Protein AF-A0A7S4PIW6-F1 (afdb_monomer_lite)

pLDDT: mean 71.67, std 16.83, range [29.61, 94.25]

Radius of gyration: 55.8 Å; chains: 1; bounding box: 120×77×206 Å

Sequence (1206 aa):
FDEILYNKYAIDVFNSGIAGSSCNSKIAQRIRSRETAVTLLDQIACLFDPVLQATQWLFEACCNPFLELQSCCLPYTSNTSLEQYTDDYDAEGCGVPECAETYMDELGYAFNNLDDRVLGCSSGIQEFPLALKSLEKIELNEFVVPCMEQAGFGDRFNGPTCTEDSDCNQWTGRCNLETSTCELDNLEEMESTFLNCFVDTMSTSLEDYIREQTGIRDNVARGSQEFLNEIQQAASITDCINPSNPIDLSKRERYEWDVQRLLCKADFLGVSADDTDTMNELCPPGLCLGDFCLQNNSDCRARCDLAYIYTPMEEETCAEEACISDQGCDDSFHCMYCPPNEDECTEVTAITDQTTCENSVACVLPSGEVVFDLTESECRNVGYCSGDCVGPSCVSFDGIEGVCAFDTDSTTCDNFGTNNGETVEFDMTTCLVTSVTSEADCNAYQGTEPTIAWYTCSDFAANCATENITLGMETQRYMNCYQSMWKECETQTECETEGGYCTDRPYAITIHSYDYPIIPQIGGCFTGGEYFGTLIAHCNPKETYFRAGCHNTRVFTPEACTFFTGNLIPQQWVTPATTQAECQAVARGRYGCLLPAPLDALLWILNEPECECWSGTNHYAWDWIPGTWDSGVPRSLEWRRAEAETLYELQDDRLSFIIISDWVKGNVLAKFLDILRSETLCTSNAITYPMFTLVCDCQSDEKGADCYSFANDKEILMGFSYACADEESTIKHPSGNVAFDVNSVKKGCTDVNISVIYKNWYRAPFIPPPISFEWEEPEEIGPVVNRHKSTVGVLVGDGTKLSFEDSGHLRKFELCLLFSPPDDRAFKYRYKDFGYIPNIDSEFIYPLGLGNIYIERRASSTFFCARVDYREIPSDVDTEIYLFPILRLEDYEDVDDEYVSRQTRALMYTLGVCYCILIPSLFLNLYQYFAYSKRGGAPLSLWMAVFFIILCIFRAVFMFAYPNAVFEGDSLSEFVVFEIPTFLLISVVIICIYYWKKVVIKKNHFIPEKSNRFIIYVGLGFVWSLWLIVTLVYSEVILEEGGKSDCGGRVATDYTEVEDNTRTLAIVYHSVIIAITLILSFIFLYYTYTILSATKSKKMTGAKEYVVVIGGIICSAFILRSILFLVVLAIELASSIYLFITLFLTEVMMIATTQVQFLKRRITETASRLSRSSFRKTGAASSSGSRMSSSGSPNSSGSVGPQYDM

Organism: NCBI:txid180227

Secondary structure (DSSP, 8-state):
-HHHHHHHHHHHHHHHSHHHHHHHHHHHHHS--EEEEEEEE-----SS-TTTSHHHHHH-TTT-HHHHTTS------EEEEEEEEPS---GGGSSSHHHHHHHHHHHHHHHHHTT-TTTSS--S---HHHHHHHHHHHHHHHHTHHHHHHTT--TTSS--B-SSGGGGGGGT-EEETTTTEEE-S-HHHHHHHHHHHHHHHS-HHHHHHHHHHHT--TTSPTT-HHHHHHHHHHTEEEEEEB-SSSPB-TTS-EEEE-SS----TTGGGT--TT-HHHHHHHSPPP-EETTEES--HHHHHH-PPP-EEEE---TTSTT-EEESSTT---S-EEEEE--TT-S-PEE-TT--SHHHHHH-EEEE-TTS-EESS--HHHHTT-EEESSPEEEEEEEETT--SEEEEEE--HHHHHHHHHHHT--EEEETTEEEETT--SHHHHHHTBTTBTT-EEEEGGGGTTTTT-S---S-HHHHHHTTEEEEEEE--SSHHHHHHHBEEETTTTTSEE---SSS----EE-EEEE--EE-SSSSEE--TTEEEETTEEEETT--SHHHHHH-TTSSS-EEEEPPPSSHHHHT-SSTTTEEEEPPTT---EETTS-HHHHHHTT-EEEESS-EEE--EEE-EEEE-EEEE--EEE--EEEEEEE-HHHHHHHHHHHHHHHHHHHHHHHHHHHHHHHHHHHHHHHHHHHSSS-STHHHHGGG---EEEEEEEEETT--EEEEETTEEEEE-TTSBSSSEEEEEEEEE-GGG--PPP-PPPTT------S---SEE-TT--EEEEE-S-EEEEEES-GGGB-EEEEEEE-PPPPGGGGG--EEEEEEESSTT-S-BEE---S-EEEEEETTEEEEEEEEEGGGS-TT-SSEEEEEEEEE-TTGGG----SS-HHHHHHHHHHHHHHHHHHHHHHHHHHHHHHH--SSS--HHHHHHHHHHHHHHHHHHHHHHGGGTTTTT-HHHHHHHHHHHHHHHHHHHHHHHHHHHHHHHTT-TTS-HHHHHHHHHHHHHHHHHHHHHHHHHIIIIIITGGG--TTTTSS---HHHHHHHHHHHHHHHHHHHHHHHHHHHHHHHHHHHHHHHHHTTS---HHHHHHHHHHHHHHHHHHHHHHHHHHHHHHT---HHHHHHHHIIIIIHHHHHHHHHHHHHHHHHHHHHHHHHHTTS-----------------------------

Structure (mmCIF, N/CA/C/O backbone):
data_AF-A0A7S4PIW6-F1
#
_entry.id   AF-A0A7S4PIW6-F1
#
loop_
_atom_site.group_PDB
_atom_site.id
_atom_site.type_symbol
_atom_site.label_atom_id
_atom_site.label_alt_id
_atom_site.label_comp_id
_atom_site.label_asym_id
_atom_site.label_entity_id
_atom_site.label_seq_id
_atom_site.pdbx_PDB_ins_code
_atom_site.Cartn_x
_atom_site.Cartn_y
_atom_site.Cartn_z
_atom_site.occupancy
_atom_site.B_iso_or_equiv
_atom_site.auth_seq_id
_atom_site.auth_comp_id
_atom_site.auth_asym_id
_atom_site.auth_atom_id
_atom_site.pdbx_PDB_model_num
ATOM 1 N N . PHE A 1 1 ? -1.935 -15.527 -14.633 1.00 36.09 1 PHE A N 1
ATOM 2 C CA . PHE A 1 1 ? -2.435 -14.223 -15.108 1.00 36.09 1 PHE A CA 1
ATOM 3 C C . PHE A 1 1 ? -3.923 -14.302 -15.449 1.00 36.09 1 PHE A C 1
ATOM 5 O O . PHE A 1 1 ? -4.710 -13.721 -14.711 1.00 36.09 1 PHE A O 1
ATOM 12 N N . ASP A 1 2 ? -4.325 -15.112 -16.437 1.00 34.25 2 ASP A N 1
ATOM 13 C CA . ASP A 1 2 ? -5.736 -15.283 -16.839 1.00 34.25 2 ASP A CA 1
ATOM 14 C C . ASP A 1 2 ? -6.669 -15.690 -15.700 1.00 34.25 2 ASP A C 1
ATOM 16 O O . ASP A 1 2 ? -7.782 -15.199 -15.616 1.00 34.25 2 ASP A O 1
ATOM 20 N N . GLU A 1 3 ? -6.212 -16.532 -14.773 1.00 34.00 3 GLU A N 1
ATOM 21 C CA . GLU A 1 3 ? -7.010 -16.971 -13.622 1.00 34.00 3 GLU A CA 1
ATOM 22 C C . GLU A 1 3 ? -7.263 -15.844 -12.599 1.00 34.00 3 GLU A C 1
ATOM 24 O O . GLU A 1 3 ? -8.315 -15.792 -11.971 1.00 34.00 3 GLU A O 1
ATOM 29 N N . ILE A 1 4 ? -6.335 -14.890 -12.465 1.00 40.53 4 ILE A N 1
ATOM 30 C CA . ILE A 1 4 ? -6.461 -13.737 -11.555 1.00 40.53 4 ILE A CA 1
ATOM 31 C C . ILE A 1 4 ? -7.318 -12.652 -12.201 1.00 40.53 4 ILE A C 1
ATOM 33 O O . ILE A 1 4 ? -8.187 -12.090 -11.541 1.00 40.53 4 ILE A O 1
ATOM 37 N N . LEU A 1 5 ? -7.128 -12.409 -13.501 1.00 38.69 5 LEU A N 1
ATOM 38 C CA . LEU A 1 5 ? -8.007 -11.546 -14.287 1.00 38.69 5 LEU A CA 1
ATOM 39 C C . LEU A 1 5 ? -9.426 -12.114 -14.326 1.00 38.69 5 LEU A C 1
ATOM 41 O O . LEU A 1 5 ? -10.378 -11.367 -14.150 1.00 38.69 5 LEU A O 1
ATOM 45 N N . TYR A 1 6 ? -9.561 -13.434 -14.465 1.00 37.75 6 TYR A N 1
ATOM 46 C CA . TYR A 1 6 ? -10.822 -14.154 -14.348 1.00 37.75 6 TYR A CA 1
ATOM 47 C C . TYR A 1 6 ? -11.403 -14.044 -12.945 1.00 37.75 6 TYR A C 1
ATOM 49 O O . TYR A 1 6 ? -12.607 -13.913 -12.848 1.00 37.75 6 TYR A O 1
ATOM 57 N N . ASN A 1 7 ? -10.609 -14.042 -11.871 1.00 40.53 7 ASN A N 1
ATOM 58 C CA . ASN A 1 7 ? -11.119 -13.860 -10.508 1.00 40.53 7 ASN A CA 1
ATOM 59 C C . ASN A 1 7 ? -11.542 -12.411 -10.222 1.00 40.53 7 ASN A C 1
ATOM 61 O O . ASN A 1 7 ? -12.613 -12.220 -9.659 1.00 40.53 7 ASN A O 1
ATOM 65 N N . LYS A 1 8 ? -10.777 -11.397 -10.655 1.00 41.00 8 LYS A N 1
ATOM 66 C CA . LYS A 1 8 ? -11.190 -9.981 -10.596 1.00 41.00 8 LYS A CA 1
ATOM 67 C C . LYS A 1 8 ? -12.451 -9.763 -11.430 1.00 41.00 8 LYS A C 1
ATOM 69 O O . LYS A 1 8 ? -13.457 -9.305 -10.907 1.00 41.00 8 LYS A O 1
ATOM 74 N N . TYR A 1 9 ? -12.443 -10.222 -12.680 1.00 37.69 9 TYR A N 1
ATOM 75 C CA . TYR A 1 9 ? -13.608 -10.212 -13.559 1.00 37.69 9 TYR A CA 1
ATOM 76 C C . TYR A 1 9 ? -14.768 -11.020 -12.979 1.00 37.69 9 TYR A C 1
ATOM 78 O O . TYR A 1 9 ? -15.897 -10.577 -13.068 1.00 37.69 9 TYR A O 1
ATOM 86 N N . ALA A 1 10 ? -14.539 -12.170 -12.347 1.00 38.19 10 ALA A N 1
ATOM 87 C CA . ALA A 1 10 ? -15.583 -12.976 -11.723 1.00 38.19 10 ALA A CA 1
ATOM 88 C C . ALA A 1 10 ? -16.140 -12.297 -10.477 1.00 38.19 10 ALA A C 1
ATOM 90 O O . ALA A 1 10 ? -17.328 -12.440 -10.246 1.00 38.19 10 ALA A O 1
ATOM 91 N N . ILE A 1 11 ? -15.345 -11.548 -9.710 1.00 44.50 11 ILE A N 1
ATOM 92 C CA . ILE A 1 11 ? -15.802 -10.729 -8.579 1.00 44.50 11 ILE A CA 1
ATOM 93 C C . ILE A 1 11 ? -16.598 -9.525 -9.094 1.00 44.50 11 ILE A C 1
ATOM 95 O O . ILE A 1 11 ? -17.710 -9.297 -8.628 1.00 44.50 11 ILE A O 1
ATOM 99 N N . ASP A 1 12 ? -16.118 -8.835 -10.128 1.00 39.38 12 ASP A N 1
ATOM 100 C CA . ASP A 1 12 ? -16.835 -7.747 -10.804 1.00 39.38 12 ASP A CA 1
ATOM 101 C C . ASP A 1 12 ? -18.139 -8.253 -11.458 1.00 39.38 12 ASP A C 1
ATOM 103 O O . ASP A 1 12 ? -19.188 -7.607 -11.387 1.00 39.38 12 ASP A O 1
ATOM 107 N N . VAL A 1 13 ? -18.122 -9.460 -12.032 1.00 35.34 13 VAL A N 1
ATOM 108 C CA . VAL A 1 13 ? -19.274 -10.183 -12.602 1.00 35.34 13 VAL A CA 1
ATOM 109 C C . VAL A 1 13 ? -20.182 -10.756 -11.520 1.00 35.34 13 VAL A C 1
ATOM 111 O O . VAL A 1 13 ? -21.386 -10.840 -11.726 1.00 35.34 13 VAL A O 1
ATOM 114 N N . PHE A 1 14 ? -19.672 -11.123 -10.350 1.00 41.06 14 PHE A N 1
ATOM 115 C CA . PHE A 1 14 ? -20.482 -11.562 -9.214 1.00 41.06 14 PHE A CA 1
ATOM 116 C C . PHE A 1 14 ? -21.202 -10.362 -8.584 1.00 41.06 14 PHE A C 1
ATOM 118 O O . PHE A 1 14 ? -22.406 -10.433 -8.328 1.00 41.06 14 PHE A O 1
ATOM 125 N N . ASN A 1 15 ? -20.506 -9.227 -8.469 1.00 43.09 15 ASN A N 1
ATOM 126 C CA . ASN A 1 15 ? -21.046 -7.931 -8.060 1.00 43.09 15 ASN A CA 1
ATOM 127 C C . ASN A 1 15 ? -22.087 -7.388 -9.060 1.00 43.09 15 ASN A C 1
ATOM 129 O O . ASN A 1 15 ? -23.079 -6.777 -8.650 1.00 43.09 15 ASN A O 1
ATOM 133 N N . SER A 1 16 ? -21.916 -7.655 -10.362 1.00 34.50 16 SER A N 1
ATOM 134 C CA . SER A 1 16 ? -22.836 -7.224 -11.433 1.00 34.50 16 SER A CA 1
ATOM 135 C C . SER A 1 16 ? -23.854 -8.286 -11.895 1.00 34.50 16 SER A C 1
ATOM 137 O O . SER A 1 16 ? -24.815 -7.964 -12.599 1.00 34.50 16 SER A O 1
ATOM 139 N N . GLY A 1 17 ? -23.715 -9.544 -11.473 1.00 32.72 17 GLY A N 1
ATOM 140 C CA . GLY A 1 17 ? -24.528 -10.684 -11.908 1.00 32.72 17 GLY A CA 1
ATOM 141 C C . GLY A 1 17 ? -25.978 -10.620 -11.422 1.00 32.72 17 GLY A C 1
ATOM 142 O O . GLY A 1 17 ? -26.303 -9.933 -10.464 1.00 32.72 17 GLY A O 1
ATOM 143 N N . ILE A 1 18 ? -26.901 -11.343 -12.065 1.00 33.56 18 ILE A N 1
ATOM 144 C CA . ILE A 1 18 ? -28.368 -11.213 -11.874 1.00 33.56 18 ILE A CA 1
ATOM 145 C C . ILE A 1 18 ? -28.831 -11.440 -10.413 1.00 33.56 18 ILE A C 1
ATOM 147 O O . ILE A 1 18 ? -29.799 -10.823 -9.967 1.00 33.56 18 ILE A O 1
ATOM 151 N N . ALA A 1 19 ? -28.133 -12.280 -9.639 1.00 34.72 19 ALA A N 1
ATOM 152 C CA . ALA A 1 19 ? -28.424 -12.486 -8.216 1.00 34.72 19 ALA A CA 1
ATOM 153 C C . ALA A 1 19 ? -27.961 -11.293 -7.355 1.00 34.72 19 ALA A C 1
ATOM 155 O O . ALA A 1 19 ? -28.771 -10.752 -6.596 1.00 34.72 19 ALA A O 1
ATOM 156 N N . GLY A 1 20 ? -26.718 -10.832 -7.562 1.00 38.56 20 GLY A N 1
ATOM 157 C CA . GLY A 1 20 ? -26.137 -9.633 -6.954 1.00 38.56 20 GLY A CA 1
ATOM 158 C C . GLY A 1 20 ? -26.902 -8.373 -7.343 1.00 38.56 20 GLY A C 1
ATOM 159 O O . GLY A 1 20 ? -27.412 -7.692 -6.478 1.00 38.56 20 GLY A O 1
ATOM 160 N N . SER A 1 21 ? -27.149 -8.118 -8.625 1.00 38.25 21 SER A N 1
ATOM 161 C CA . SER A 1 21 ? -27.942 -6.978 -9.106 1.00 38.25 21 SER A CA 1
ATOM 162 C C . SER A 1 21 ? -29.404 -6.990 -8.648 1.00 38.25 21 SER A C 1
ATOM 164 O O . SER A 1 21 ? -29.960 -5.917 -8.458 1.00 38.25 21 SER A O 1
ATOM 166 N N . SER A 1 22 ? -30.058 -8.133 -8.397 1.00 38.31 22 SER A N 1
ATOM 167 C CA . SER A 1 22 ? -31.415 -8.133 -7.808 1.00 38.31 22 SER A CA 1
ATOM 168 C C . SER A 1 22 ? -31.414 -7.785 -6.313 1.00 38.31 22 SER A C 1
ATOM 170 O O . SER A 1 22 ? -32.366 -7.180 -5.818 1.00 38.31 22 SER A O 1
ATOM 172 N N . CYS A 1 23 ? -30.338 -8.139 -5.606 1.00 39.09 23 CYS A N 1
ATOM 173 C CA . CYS A 1 23 ? -30.158 -7.872 -4.186 1.00 39.09 23 CYS A CA 1
ATOM 174 C C . CYS A 1 23 ? -29.606 -6.457 -3.962 1.00 39.09 23 CYS A C 1
ATOM 176 O O . CYS A 1 23 ? -30.240 -5.658 -3.283 1.00 39.09 23 CYS A O 1
ATOM 178 N N . ASN A 1 24 ? -28.531 -6.107 -4.668 1.00 43.31 24 ASN A N 1
ATOM 179 C CA . ASN A 1 24 ? -27.944 -4.778 -4.803 1.00 43.31 24 ASN A CA 1
ATOM 180 C C . ASN A 1 24 ? -28.948 -3.775 -5.353 1.00 43.31 24 ASN A C 1
ATOM 182 O O . ASN A 1 24 ? -28.978 -2.670 -4.855 1.00 43.31 24 ASN A O 1
ATOM 186 N N . SER A 1 25 ? -29.828 -4.107 -6.308 1.00 42.84 25 SER A N 1
ATOM 187 C CA . SER A 1 25 ? -30.862 -3.146 -6.738 1.00 42.84 25 SER A CA 1
ATOM 188 C C . SER A 1 25 ? -31.957 -2.933 -5.698 1.00 42.84 25 SER A C 1
ATOM 190 O O . SER A 1 25 ? -32.522 -1.845 -5.681 1.00 42.84 25 SER A O 1
ATOM 192 N N . LYS A 1 26 ? -32.249 -3.916 -4.832 1.00 45.69 26 LYS A N 1
ATOM 193 C CA . LYS A 1 26 ? -33.205 -3.783 -3.718 1.00 45.69 26 LYS A CA 1
ATOM 194 C C . LYS A 1 26 ? -32.597 -3.058 -2.518 1.00 45.69 26 LYS A C 1
ATOM 196 O O . LYS A 1 26 ? -33.259 -2.200 -1.946 1.00 45.69 26 LYS A O 1
ATOM 201 N N . ILE A 1 27 ? -31.343 -3.350 -2.183 1.00 45.84 27 ILE A N 1
ATOM 202 C CA . ILE A 1 27 ? -30.554 -2.644 -1.168 1.00 45.84 27 ILE A CA 1
ATOM 203 C C . ILE A 1 27 ? -30.276 -1.213 -1.655 1.00 45.84 27 ILE A C 1
ATOM 205 O O . ILE A 1 27 ? -30.681 -0.272 -0.996 1.00 45.84 27 ILE A O 1
ATOM 209 N N . ALA A 1 28 ? -29.802 -1.011 -2.887 1.00 45.94 28 ALA A N 1
ATOM 210 C CA . ALA A 1 28 ? -29.678 0.308 -3.522 1.00 45.94 28 ALA A CA 1
ATOM 211 C C . ALA A 1 28 ? -31.023 0.988 -3.851 1.00 45.94 28 ALA A C 1
ATOM 213 O O . ALA A 1 28 ? -31.032 2.137 -4.291 1.00 45.94 28 ALA A O 1
ATOM 214 N N . GLN A 1 29 ? -32.167 0.302 -3.723 1.00 48.78 29 GLN A N 1
ATOM 215 C CA . GLN A 1 29 ? -33.500 0.928 -3.691 1.00 48.78 29 GLN A CA 1
ATOM 216 C C . GLN A 1 29 ? -33.883 1.384 -2.279 1.00 48.78 29 GLN A C 1
ATOM 218 O O . GLN A 1 29 ? -34.622 2.357 -2.179 1.00 48.78 29 GLN A O 1
ATOM 223 N N . ARG A 1 30 ? -33.389 0.717 -1.227 1.00 47.69 30 ARG A N 1
ATOM 224 C CA . ARG A 1 30 ? -33.568 1.102 0.184 1.00 47.69 30 ARG A CA 1
ATOM 225 C C . ARG A 1 30 ? -32.557 2.148 0.675 1.00 47.69 30 ARG A C 1
ATOM 227 O O . ARG A 1 30 ? -32.921 2.940 1.523 1.00 47.69 30 ARG A O 1
ATOM 234 N N . ILE A 1 31 ? -31.362 2.215 0.080 1.00 49.59 31 ILE A N 1
ATOM 235 C CA . ILE A 1 31 ? -30.315 3.247 0.284 1.00 49.59 31 ILE A CA 1
ATOM 236 C C . ILE A 1 31 ? -30.663 4.571 -0.456 1.00 49.59 31 ILE A C 1
ATOM 238 O O . ILE A 1 31 ? -29.885 5.515 -0.543 1.00 49.59 31 ILE A O 1
ATOM 242 N N . ARG A 1 32 ? -31.820 4.651 -1.121 1.00 42.31 32 ARG A N 1
ATOM 243 C CA . ARG A 1 32 ? -32.017 5.577 -2.243 1.00 42.31 32 ARG A CA 1
ATOM 244 C C . ARG A 1 32 ? -32.569 6.952 -1.837 1.00 42.31 32 ARG A C 1
ATOM 246 O O . ARG A 1 32 ? -33.616 7.355 -2.341 1.00 42.31 32 ARG A O 1
ATOM 253 N N . SER A 1 33 ? -31.790 7.732 -1.095 1.00 44.56 33 SER A N 1
ATOM 254 C CA . SER A 1 33 ? -31.639 9.161 -1.397 1.00 44.56 33 SER A CA 1
ATOM 255 C C . SER A 1 33 ? -30.204 9.395 -1.860 1.00 44.56 33 SER A C 1
ATOM 257 O O . SER A 1 33 ? -29.237 9.143 -1.158 1.00 44.56 33 SER A O 1
ATOM 259 N N . ARG A 1 34 ? -30.048 9.780 -3.125 1.00 47.16 34 ARG A N 1
ATOM 260 C CA . ARG A 1 34 ? -28.760 10.225 -3.658 1.00 47.16 34 ARG A CA 1
ATOM 261 C C . ARG A 1 34 ? -28.772 11.738 -3.585 1.00 47.16 34 ARG A C 1
ATOM 263 O O . ARG A 1 34 ? -29.561 12.354 -4.303 1.00 47.16 34 ARG A O 1
ATOM 270 N N . GLU A 1 35 ? -27.929 12.329 -2.752 1.00 43.41 35 GLU A N 1
ATOM 271 C CA . GLU A 1 35 ? -27.591 13.739 -2.902 1.00 43.41 35 GLU A CA 1
ATOM 272 C C . GLU A 1 35 ? -26.237 13.828 -3.599 1.00 43.41 35 GLU A C 1
ATOM 274 O O . GLU A 1 35 ? -25.223 13.320 -3.134 1.00 43.41 35 GLU A O 1
ATOM 279 N N . THR A 1 36 ? -26.212 14.471 -4.761 1.00 40.59 36 THR A N 1
ATOM 280 C CA . THR A 1 36 ? -24.957 14.888 -5.385 1.00 40.59 36 THR A CA 1
ATOM 281 C C . THR A 1 36 ? -24.348 15.991 -4.526 1.00 40.59 36 THR A C 1
ATOM 283 O O . THR A 1 36 ? -24.730 17.159 -4.658 1.00 40.59 36 THR A O 1
ATOM 286 N N . ALA A 1 37 ? -23.424 15.632 -3.637 1.00 39.78 37 ALA A N 1
ATOM 287 C CA . ALA A 1 37 ? -22.591 16.596 -2.944 1.00 39.78 37 ALA A CA 1
ATOM 288 C C . ALA A 1 37 ? -21.523 17.093 -3.926 1.00 39.78 37 ALA A C 1
ATOM 290 O O . ALA A 1 37 ? -20.696 16.340 -4.438 1.00 39.78 37 ALA A O 1
ATOM 291 N N . VAL A 1 38 ? -21.567 18.385 -4.241 1.00 38.66 38 VAL A N 1
ATOM 292 C CA . VAL A 1 38 ? -20.529 19.028 -5.050 1.00 38.66 38 VAL A CA 1
ATOM 293 C C . VAL A 1 38 ? -19.404 19.433 -4.108 1.00 38.66 38 VAL A C 1
ATOM 295 O O . VAL A 1 38 ? -19.457 20.499 -3.494 1.00 38.66 38 VAL A O 1
ATOM 298 N N . THR A 1 39 ? -18.406 18.571 -3.951 1.00 39.59 39 THR A N 1
ATOM 299 C CA . THR A 1 39 ? -17.205 18.881 -3.174 1.00 39.59 39 THR A CA 1
ATOM 300 C C . THR A 1 39 ? -16.221 19.631 -4.069 1.00 39.59 39 THR A C 1
ATOM 302 O O . THR A 1 39 ? -15.850 19.149 -5.136 1.00 39.59 39 THR A O 1
ATOM 305 N N . LEU A 1 40 ? -15.788 20.824 -3.646 1.00 36.31 40 LEU A N 1
ATOM 306 C CA . LEU A 1 40 ? -14.641 21.494 -4.262 1.00 36.31 40 LEU A CA 1
ATOM 307 C C . LEU A 1 40 ? -13.378 20.769 -3.801 1.00 36.31 40 LEU A C 1
ATOM 309 O O . LEU A 1 40 ? -12.915 20.972 -2.680 1.00 36.31 40 LEU A O 1
ATOM 313 N N . LEU A 1 41 ? -12.852 19.902 -4.652 1.00 38.41 41 LEU A N 1
ATOM 314 C CA . LEU A 1 41 ? -11.513 19.366 -4.501 1.00 38.41 41 LEU A CA 1
ATOM 315 C C . LEU A 1 41 ? -10.589 20.184 -5.403 1.00 38.41 41 LEU A C 1
ATOM 317 O O . LEU A 1 41 ? -10.850 20.325 -6.596 1.00 38.41 41 LEU A O 1
ATOM 321 N N . ASP A 1 42 ? -9.491 20.696 -4.841 1.00 37.00 42 ASP A N 1
ATOM 322 C CA . ASP A 1 42 ? -8.334 21.142 -5.624 1.00 37.00 42 ASP A CA 1
ATOM 323 C C . ASP A 1 42 ? -7.657 19.885 -6.195 1.00 37.00 42 ASP A C 1
ATOM 325 O O . ASP A 1 42 ? -6.591 19.459 -5.757 1.00 37.00 42 ASP A O 1
ATOM 329 N N . GLN A 1 43 ? -8.347 19.210 -7.108 1.00 41.09 43 GLN A N 1
ATOM 330 C CA . GLN A 1 43 ? -7.806 18.108 -7.878 1.00 41.09 43 GLN A CA 1
ATOM 331 C C . GLN A 1 43 ? -7.283 18.661 -9.194 1.00 41.09 43 GLN A C 1
ATOM 333 O O . GLN A 1 43 ? -7.924 19.491 -9.833 1.00 41.09 43 GLN A O 1
ATOM 338 N N . ILE A 1 44 ? -6.132 18.152 -9.619 1.00 46.56 44 ILE A N 1
ATOM 339 C CA . ILE A 1 44 ? -5.790 18.095 -11.035 1.00 46.56 44 ILE A CA 1
ATOM 340 C C . ILE A 1 44 ? -6.874 17.222 -11.672 1.00 46.56 44 ILE A C 1
ATOM 342 O O . ILE A 1 44 ? -6.876 16.005 -11.522 1.00 46.56 44 ILE A O 1
ATOM 346 N N . ALA A 1 45 ? -7.892 17.860 -12.235 1.00 46.38 45 ALA A N 1
ATOM 347 C CA . ALA A 1 45 ? -9.042 17.178 -12.792 1.00 46.38 45 ALA A CA 1
ATOM 348 C C . ALA A 1 45 ? -9.314 17.712 -14.186 1.00 46.38 45 ALA A C 1
ATOM 350 O O . ALA A 1 45 ? -9.255 18.916 -14.453 1.00 46.38 45 ALA A O 1
ATOM 351 N N . CYS A 1 46 ? -9.630 16.776 -15.068 1.00 49.66 46 CYS A N 1
ATOM 352 C CA . CYS A 1 46 ? -9.948 17.077 -16.437 1.00 49.66 46 CYS A CA 1
ATOM 353 C C . CYS A 1 46 ? -11.178 17.982 -16.562 1.00 49.66 46 CYS A C 1
ATOM 355 O O . CYS A 1 46 ? -12.250 17.654 -16.058 1.00 49.66 46 CYS A O 1
ATOM 357 N N . LEU A 1 47 ? -11.051 19.084 -17.299 1.00 47.66 47 LEU A N 1
ATOM 358 C CA . LEU A 1 47 ? -12.161 19.998 -17.596 1.00 47.66 47 LEU A CA 1
ATOM 359 C C . LEU A 1 47 ? -13.092 19.501 -18.711 1.00 47.66 47 LEU A C 1
ATOM 361 O O . LEU A 1 47 ? -14.191 20.032 -18.880 1.00 47.66 47 LEU A O 1
ATOM 365 N N . PHE A 1 48 ? -12.639 18.524 -19.490 1.00 52.31 48 PHE A N 1
ATOM 366 C CA . PHE A 1 48 ? -13.314 18.040 -20.685 1.00 52.31 48 PHE A CA 1
ATOM 367 C C . PHE A 1 48 ? -13.929 16.659 -20.428 1.00 52.31 48 PHE A C 1
ATOM 369 O O . PHE A 1 48 ? -13.391 15.844 -19.692 1.00 52.31 48 PHE A O 1
ATOM 376 N N . ASP A 1 49 ? -15.087 16.379 -21.014 1.00 49.44 49 ASP A N 1
ATOM 377 C CA . ASP A 1 49 ? -15.703 15.050 -20.938 1.00 49.44 49 ASP A CA 1
ATOM 378 C C . ASP A 1 49 ? -15.109 14.156 -22.049 1.00 49.44 49 ASP A C 1
ATOM 380 O O . ASP A 1 49 ? -15.124 14.571 -23.215 1.00 49.44 49 ASP A O 1
ATOM 384 N N . PRO A 1 50 ? -14.593 12.949 -21.746 1.00 43.12 50 PRO A N 1
ATOM 385 C CA . PRO A 1 50 ? -13.916 12.101 -22.732 1.00 43.12 50 PRO A CA 1
ATOM 386 C C . PRO A 1 50 ? -14.834 11.627 -23.866 1.00 43.12 50 PRO A C 1
ATOM 388 O O . PRO A 1 50 ? -14.353 11.262 -24.936 1.00 43.12 50 PRO A O 1
ATOM 391 N N . VAL A 1 51 ? -16.154 11.647 -23.666 1.00 41.31 51 VAL A N 1
ATOM 392 C CA . VAL A 1 51 ? -17.156 11.203 -24.642 1.00 41.31 51 VAL A CA 1
ATOM 393 C C . VAL A 1 51 ? -17.692 12.382 -25.453 1.00 41.31 51 VAL A C 1
ATOM 395 O O . VAL A 1 51 ? -17.856 12.283 -26.669 1.00 41.31 51 VAL A O 1
ATOM 398 N N . LEU A 1 52 ? -17.970 13.513 -24.802 1.00 40.31 52 LEU A N 1
ATOM 399 C CA . LEU A 1 52 ? -18.596 14.678 -25.440 1.00 40.31 52 LEU A CA 1
ATOM 400 C C . LEU A 1 52 ? -17.583 15.666 -26.025 1.00 40.31 52 LEU A C 1
ATOM 402 O O . LEU A 1 52 ? -17.913 16.424 -26.938 1.00 40.31 52 LEU A O 1
ATOM 406 N N . GLN A 1 53 ? -16.369 15.679 -25.483 1.00 46.88 53 GLN A N 1
ATOM 407 C CA . GLN A 1 53 ? -15.290 16.615 -25.795 1.00 46.88 53 GLN A CA 1
ATOM 408 C C . GLN A 1 53 ? -13.971 15.856 -25.979 1.00 46.88 53 GLN A C 1
ATOM 410 O O . GLN A 1 53 ? -12.904 16.348 -25.623 1.00 46.88 53 GLN A O 1
ATOM 415 N N . ALA A 1 54 ? -14.056 14.661 -26.576 1.00 43.09 54 ALA A N 1
ATOM 416 C CA . ALA A 1 54 ? -12.948 13.728 -26.783 1.00 43.09 54 ALA A CA 1
ATOM 417 C C . ALA A 1 54 ? -11.691 14.397 -27.355 1.00 43.09 54 ALA A C 1
ATOM 419 O O . ALA A 1 54 ? -10.585 14.085 -26.935 1.00 43.09 54 ALA A O 1
ATOM 420 N N . THR A 1 55 ? -11.851 15.350 -28.280 1.00 44.31 55 THR A N 1
ATOM 421 C CA . THR A 1 55 ? -10.730 16.094 -28.862 1.00 44.31 55 THR A CA 1
ATOM 422 C C . THR A 1 55 ? -10.046 16.983 -27.824 1.00 44.31 55 THR A C 1
ATOM 424 O O . THR A 1 55 ? -8.836 16.908 -27.688 1.00 44.31 55 THR A O 1
ATOM 427 N N . GLN A 1 56 ? -10.789 17.801 -27.068 1.00 51.00 56 GLN A N 1
ATOM 428 C CA . GLN A 1 56 ? -10.186 18.649 -26.032 1.00 51.00 56 GLN A CA 1
ATOM 429 C C . GLN A 1 56 ? -9.636 17.825 -24.860 1.00 51.00 56 GLN A C 1
ATOM 431 O O . GLN A 1 56 ? -8.575 18.149 -24.341 1.00 51.00 56 GLN A O 1
ATOM 436 N N . TRP A 1 57 ? -10.311 16.730 -24.502 1.00 57.97 57 TRP A N 1
ATOM 437 C CA . TRP A 1 57 ? -9.845 15.767 -23.506 1.00 57.97 57 TRP A CA 1
ATOM 438 C C . TRP A 1 57 ? -8.500 15.146 -23.901 1.00 57.97 57 TRP A C 1
ATOM 440 O O . TRP A 1 57 ? -7.585 15.114 -23.087 1.00 57.97 57 TRP A O 1
ATOM 450 N N . LEU A 1 58 ? -8.343 14.724 -25.165 1.00 47.19 58 LEU A N 1
ATOM 451 C CA . LEU A 1 58 ? -7.110 14.098 -25.660 1.00 47.19 58 LEU A CA 1
ATOM 452 C C . LEU A 1 58 ? -5.887 15.023 -25.620 1.00 47.19 58 LEU A C 1
ATOM 454 O O . LEU A 1 58 ? -4.768 14.516 -25.582 1.00 47.19 58 LEU A O 1
ATOM 458 N N . PHE A 1 59 ? -6.092 16.340 -25.699 1.00 49.16 59 PHE A N 1
ATOM 459 C CA . PHE A 1 59 ? -5.024 17.335 -25.849 1.00 49.16 59 PHE A CA 1
ATOM 460 C C . PHE A 1 59 ? -4.718 18.124 -24.569 1.00 49.16 59 PHE A C 1
ATOM 462 O O . PHE A 1 59 ? -3.822 18.964 -24.586 1.00 49.16 59 PHE A O 1
ATOM 469 N N . GLU A 1 60 ? -5.432 17.876 -23.471 1.00 50.38 60 GLU A N 1
ATOM 470 C CA . GLU A 1 60 ? -5.231 18.582 -22.205 1.00 50.38 60 GLU A CA 1
ATOM 471 C C . GLU A 1 60 ? -4.427 17.715 -21.221 1.00 50.38 60 GLU A C 1
ATOM 473 O O . GLU A 1 60 ? -4.811 16.586 -20.910 1.00 50.38 60 GLU A O 1
ATOM 478 N N . ALA A 1 61 ? -3.318 18.253 -20.706 1.00 50.31 61 ALA A N 1
ATOM 479 C CA . ALA A 1 61 ? -2.356 17.536 -19.859 1.00 50.31 61 ALA A CA 1
ATOM 480 C C . ALA A 1 61 ? -2.962 16.987 -18.559 1.00 50.31 61 ALA A C 1
ATOM 482 O O . ALA A 1 61 ? -2.600 15.912 -18.101 1.00 50.31 61 ALA A O 1
ATOM 483 N N . CYS A 1 62 ? -3.922 17.724 -17.997 1.00 52.28 62 CYS A N 1
ATOM 484 C CA . CYS A 1 62 ? -4.669 17.353 -16.794 1.00 52.28 62 CYS A CA 1
ATOM 485 C C . CYS A 1 62 ? -5.796 16.334 -17.060 1.00 52.28 62 CYS A C 1
ATOM 487 O O . CYS A 1 62 ? -6.479 15.905 -16.132 1.00 52.28 62 CYS A O 1
ATOM 489 N N . CYS A 1 63 ? -6.079 16.043 -18.333 1.00 48.41 63 CYS A N 1
ATOM 490 C CA . CYS A 1 63 ? -7.178 15.186 -18.771 1.00 48.41 63 CYS A CA 1
ATOM 491 C C . CYS A 1 63 ? -6.726 13.826 -19.246 1.00 48.41 63 CYS A C 1
ATOM 493 O O . CYS A 1 63 ? -7.385 12.821 -18.988 1.00 48.41 63 CYS A O 1
ATOM 495 N N . ASN A 1 64 ? -5.622 13.837 -19.975 1.00 49.09 64 ASN A N 1
ATOM 496 C CA . ASN A 1 64 ? -5.061 12.683 -20.615 1.00 49.09 64 ASN A CA 1
ATOM 497 C C . ASN A 1 64 ? -3.784 12.298 -19.846 1.00 49.09 64 ASN A C 1
ATOM 499 O O . ASN A 1 64 ? -2.773 12.983 -20.005 1.00 49.09 64 ASN A O 1
ATOM 503 N N . PRO A 1 65 ? -3.797 11.231 -19.027 1.00 42.09 65 PRO A N 1
ATOM 504 C CA . PRO A 1 65 ? -2.655 10.849 -18.187 1.00 42.09 65 PRO A CA 1
ATOM 505 C C . PRO A 1 65 ? -1.381 10.543 -18.998 1.00 42.09 65 PRO A C 1
ATOM 507 O O . PRO A 1 65 ? -0.270 10.678 -18.490 1.00 42.09 65 PRO A O 1
ATOM 510 N N . PHE A 1 66 ? -1.519 10.244 -20.297 1.00 40.84 66 PHE A N 1
ATOM 511 C CA . PHE A 1 66 ? -0.401 10.110 -21.238 1.00 40.84 66 PHE A CA 1
ATOM 512 C C . PHE A 1 66 ? 0.361 11.428 -21.489 1.00 40.84 66 PHE A C 1
ATOM 514 O O . PHE A 1 66 ? 1.518 11.395 -21.898 1.00 40.84 66 PHE A O 1
ATOM 521 N N . LEU A 1 67 ? -0.272 12.583 -21.256 1.00 38.81 67 LEU A N 1
ATOM 522 C CA . LEU A 1 67 ? 0.337 13.916 -21.335 1.00 38.81 67 LEU A CA 1
ATOM 523 C C . LEU A 1 67 ? 0.823 14.421 -19.963 1.00 38.81 67 LEU A C 1
ATOM 525 O O . LEU A 1 67 ? 1.682 15.300 -19.909 1.00 38.81 67 LEU A O 1
ATOM 529 N N . GLU A 1 68 ? 0.303 13.867 -18.863 1.00 37.78 68 GLU A N 1
ATOM 530 C CA . GLU A 1 68 ? 0.592 14.269 -17.475 1.00 37.78 68 GLU A CA 1
ATOM 531 C C . GLU A 1 68 ? 2.025 13.900 -17.041 1.00 37.78 68 GLU A C 1
ATOM 533 O O . GLU A 1 68 ? 2.659 14.625 -16.278 1.00 37.78 68 GLU A O 1
ATOM 538 N N . LEU A 1 69 ? 2.583 12.829 -17.618 1.00 37.44 69 LEU A N 1
ATOM 539 C CA . LEU A 1 69 ? 3.998 12.448 -17.488 1.00 37.44 69 LEU A CA 1
ATOM 540 C C . LEU A 1 69 ? 4.968 13.425 -18.184 1.00 37.44 69 LEU A C 1
ATOM 542 O O . LEU A 1 69 ? 6.175 13.315 -17.976 1.00 37.44 69 LEU A O 1
ATOM 546 N N . GLN A 1 70 ? 4.479 14.342 -19.033 1.00 41.31 70 GLN A N 1
ATOM 547 C CA . GLN A 1 70 ? 5.325 15.110 -19.964 1.00 41.31 70 GLN A CA 1
ATOM 548 C C . GLN A 1 70 ? 4.936 16.587 -20.149 1.00 41.31 70 GLN A C 1
ATOM 550 O O . GLN A 1 70 ? 5.580 17.294 -20.917 1.00 41.31 70 GLN A O 1
ATOM 555 N N . SER A 1 71 ? 3.922 17.094 -19.441 1.00 42.47 71 SER A N 1
ATOM 556 C CA . SER A 1 71 ? 3.559 18.516 -19.458 1.00 42.47 71 SER A CA 1
ATOM 557 C C . SER A 1 71 ? 2.969 18.966 -18.116 1.00 42.47 71 SER A C 1
ATOM 559 O O . SER A 1 71 ? 2.204 18.238 -17.487 1.00 42.47 71 SER A O 1
ATOM 561 N N . CYS A 1 72 ? 3.338 20.168 -17.649 1.00 40.50 72 CYS A N 1
ATOM 562 C CA . CYS A 1 72 ? 2.871 20.695 -16.365 1.00 40.50 72 CYS A CA 1
ATOM 563 C C . CYS A 1 72 ? 1.343 20.879 -16.388 1.00 40.50 72 CYS A C 1
ATOM 565 O O . CYS A 1 72 ? 0.842 21.827 -16.999 1.00 40.50 72 CYS A O 1
ATOM 567 N N . CYS A 1 73 ? 0.598 20.023 -15.683 1.00 49.47 73 CYS A N 1
ATOM 568 C CA . CYS A 1 73 ? -0.810 20.291 -15.429 1.00 49.47 73 CYS A CA 1
ATOM 569 C C . CYS A 1 73 ? -0.932 21.531 -14.530 1.00 49.47 73 CYS A C 1
ATOM 571 O O . CYS A 1 73 ? -0.507 21.531 -13.372 1.00 49.47 73 CYS A O 1
ATOM 573 N N . LEU A 1 74 ? -1.519 22.608 -15.057 1.00 44.06 74 LEU A N 1
ATOM 574 C CA . LEU A 1 74 ? -1.953 23.726 -14.227 1.00 44.06 74 LEU A CA 1
ATOM 575 C C . LEU A 1 74 ? -3.227 23.280 -13.497 1.00 44.06 74 LEU A C 1
ATOM 577 O O . LEU A 1 74 ? -4.242 23.074 -14.164 1.00 44.06 74 LEU A O 1
ATOM 581 N N . PRO A 1 75 ? -3.206 23.118 -12.159 1.00 43.19 75 PRO A N 1
ATOM 582 C CA . PRO A 1 75 ? -4.355 22.600 -11.433 1.00 43.19 75 PRO A CA 1
ATOM 583 C C . PRO A 1 75 ? -5.557 23.519 -11.652 1.00 43.19 75 PRO A C 1
ATOM 585 O O . PRO A 1 75 ? -5.545 24.694 -11.274 1.00 43.19 75 PRO A O 1
ATOM 588 N N . TYR A 1 76 ? -6.595 22.975 -12.283 1.00 42.34 76 TYR A N 1
ATOM 589 C CA . TYR A 1 76 ? -7.894 23.618 -12.385 1.00 42.34 76 TYR A CA 1
ATOM 590 C C . TYR A 1 76 ? -8.776 23.128 -11.251 1.00 42.34 76 TYR A C 1
ATOM 592 O O . TYR A 1 76 ? -8.927 21.930 -11.043 1.00 42.34 76 TYR A O 1
ATOM 600 N N . THR A 1 77 ? -9.402 24.055 -10.536 1.00 40.72 77 THR A N 1
ATOM 601 C CA . THR A 1 77 ? -10.377 23.709 -9.506 1.00 40.72 77 THR A CA 1
ATOM 602 C C . THR A 1 77 ? -11.658 23.216 -10.176 1.00 40.72 77 THR A C 1
ATOM 604 O O . THR A 1 77 ? -12.496 23.992 -10.638 1.00 40.72 77 THR A O 1
ATOM 607 N N . SER A 1 78 ? -11.772 21.896 -10.298 1.00 39.91 78 SER A N 1
ATOM 608 C CA . SER A 1 78 ? -12.959 21.223 -10.815 1.00 39.91 78 SER A CA 1
ATOM 609 C C . SER A 1 78 ? -13.943 20.947 -9.682 1.00 39.91 78 SER A C 1
ATOM 611 O O . SER A 1 78 ? -13.596 20.386 -8.643 1.00 39.91 78 SER A O 1
ATOM 613 N N . ASN A 1 79 ? -15.206 21.297 -9.913 1.00 39.81 79 ASN A N 1
ATOM 614 C CA . ASN A 1 79 ? -16.314 20.878 -9.065 1.00 39.81 79 ASN A CA 1
ATOM 615 C C . ASN A 1 79 ? -16.731 19.460 -9.465 1.00 39.81 79 ASN A C 1
ATOM 617 O O . ASN A 1 79 ? -17.692 19.289 -10.218 1.00 39.81 79 ASN A O 1
ATOM 621 N N . THR A 1 80 ? -16.021 18.446 -8.987 1.00 38.69 80 THR A N 1
ATOM 622 C CA . THR A 1 80 ? -16.443 17.061 -9.201 1.00 38.69 80 THR A CA 1
ATOM 623 C C . THR A 1 80 ? -17.597 16.759 -8.244 1.00 38.69 80 THR A C 1
ATOM 625 O O . THR A 1 80 ? -17.450 16.843 -7.025 1.00 38.69 80 THR A O 1
ATOM 628 N N . SER A 1 81 ? -18.785 16.458 -8.777 1.00 37.19 81 SER A N 1
ATOM 629 C CA . SER A 1 81 ? -19.889 15.965 -7.953 1.00 37.19 81 SER A CA 1
ATOM 630 C C . SER A 1 81 ? -19.602 14.514 -7.596 1.00 37.19 81 SER A C 1
ATOM 632 O O . SER A 1 81 ? -19.759 13.635 -8.445 1.00 37.19 81 SER A O 1
ATOM 634 N N . LEU A 1 82 ? -19.173 14.260 -6.364 1.00 41.03 82 LEU A N 1
ATOM 635 C CA . LEU A 1 82 ? -19.169 12.900 -5.849 1.00 41.03 82 LEU A CA 1
ATOM 636 C C . LEU A 1 82 ? -20.633 12.543 -5.551 1.00 41.03 82 LEU A C 1
ATOM 638 O O . LEU A 1 82 ? -21.323 13.273 -4.833 1.00 41.03 82 LEU A O 1
ATOM 642 N N . GLU A 1 83 ? -21.139 11.455 -6.134 1.00 43.34 83 GLU A N 1
ATOM 643 C CA . GLU A 1 83 ? -22.393 10.871 -5.656 1.00 43.34 83 GLU A CA 1
ATOM 644 C C . GLU A 1 83 ? -22.110 10.302 -4.265 1.00 43.34 83 GLU A C 1
ATOM 646 O O . GLU A 1 83 ? -21.546 9.221 -4.141 1.00 43.34 83 GLU A O 1
ATOM 651 N N . GLN A 1 84 ? -22.447 11.058 -3.221 1.00 46.22 84 GLN A N 1
ATOM 652 C CA . GLN A 1 84 ? -22.398 10.560 -1.855 1.00 46.22 84 GLN A CA 1
ATOM 653 C C . GLN A 1 84 ? -23.716 9.851 -1.560 1.00 46.22 84 GLN A C 1
ATOM 655 O O . GLN A 1 84 ? -24.805 10.393 -1.782 1.00 46.22 84 GLN A O 1
ATOM 660 N N . TYR A 1 85 ? -23.623 8.622 -1.066 1.00 50.34 85 TYR A N 1
ATOM 661 C CA . TYR A 1 85 ? -24.767 7.975 -0.436 1.00 50.34 85 TYR A CA 1
ATOM 662 C C . TYR A 1 85 ? -25.088 8.734 0.858 1.00 50.34 85 TYR A C 1
ATOM 664 O O . TYR A 1 85 ? -24.200 8.923 1.686 1.00 50.34 85 TYR A O 1
ATOM 672 N N . THR A 1 86 ? -26.320 9.233 0.997 1.00 50.59 86 THR A N 1
ATOM 673 C CA . THR A 1 86 ? -26.779 9.884 2.236 1.00 50.59 86 THR A CA 1
ATOM 674 C C . THR A 1 86 ? -27.275 8.845 3.233 1.00 50.59 86 THR A C 1
ATOM 676 O O . THR A 1 86 ? -27.873 7.858 2.808 1.00 50.59 86 THR A O 1
ATOM 679 N N . ASP A 1 87 ? -27.148 9.147 4.523 1.00 52.88 87 ASP A N 1
ATOM 680 C CA . ASP A 1 87 ? -27.468 8.273 5.665 1.00 52.88 87 ASP A CA 1
ATOM 681 C C . ASP A 1 87 ? -28.969 7.928 5.861 1.00 52.88 87 ASP A C 1
ATOM 683 O O . ASP A 1 87 ? -29.372 7.488 6.932 1.00 52.88 87 ASP A O 1
ATOM 687 N N . ASP A 1 88 ? -29.837 8.129 4.861 1.00 50.47 88 ASP A N 1
ATOM 688 C CA . ASP A 1 88 ? -31.281 7.845 4.963 1.00 50.47 88 ASP A CA 1
ATOM 689 C C . ASP A 1 88 ? -31.560 6.382 4.558 1.00 50.47 88 ASP A C 1
ATOM 691 O O . ASP A 1 88 ? -32.089 6.073 3.483 1.00 50.47 88 ASP A O 1
ATOM 695 N N . TYR A 1 89 ? -31.101 5.455 5.402 1.00 62.03 89 TYR A N 1
ATOM 696 C CA . TYR A 1 89 ? -31.243 4.013 5.207 1.00 62.03 89 TYR A CA 1
ATOM 697 C C . TYR A 1 89 ? -32.539 3.491 5.850 1.00 62.03 89 TYR A C 1
ATOM 699 O O . TYR A 1 89 ? -32.733 3.586 7.059 1.00 62.03 89 TYR A O 1
ATOM 707 N N . ASP A 1 90 ? -33.427 2.858 5.072 1.00 62.34 90 ASP A N 1
ATOM 708 C CA . ASP A 1 90 ? -34.620 2.191 5.628 1.00 62.34 90 ASP A CA 1
ATOM 709 C C . ASP A 1 90 ? -34.266 0.808 6.219 1.00 62.34 90 ASP A C 1
ATOM 711 O O . ASP A 1 90 ? -34.420 -0.243 5.576 1.00 62.34 90 ASP A O 1
ATOM 715 N N . ALA A 1 91 ? -33.761 0.819 7.457 1.00 69.06 91 ALA A N 1
ATOM 716 C CA . ALA A 1 91 ? -33.458 -0.372 8.249 1.00 69.06 91 ALA A CA 1
ATOM 717 C C . ALA A 1 91 ? -34.704 -1.062 8.836 1.00 69.06 91 ALA A C 1
ATOM 719 O O . ALA A 1 91 ? -34.628 -2.229 9.233 1.00 69.06 91 ALA A O 1
ATOM 720 N N . GLU A 1 92 ? -35.879 -0.415 8.815 1.00 69.19 92 GLU A N 1
ATOM 721 C CA . GLU A 1 92 ? -37.115 -0.926 9.437 1.00 69.19 92 GLU A CA 1
ATOM 722 C C . GLU A 1 92 ? -37.610 -2.245 8.810 1.00 69.19 92 GLU A C 1
ATOM 724 O O . GLU A 1 92 ? -38.396 -2.986 9.402 1.00 69.19 92 GLU A O 1
ATOM 729 N N . GLY A 1 93 ? -37.159 -2.574 7.594 1.00 68.12 93 GLY A N 1
ATOM 730 C CA . GLY A 1 93 ? -37.521 -3.811 6.900 1.00 68.12 93 GLY A CA 1
ATOM 731 C C . GLY A 1 93 ? -36.710 -5.060 7.284 1.00 68.12 93 GLY A C 1
ATOM 732 O O . GLY A 1 93 ? -36.982 -6.134 6.721 1.00 68.12 93 GLY A O 1
ATOM 733 N N . CYS A 1 94 ? -35.706 -4.928 8.150 1.00 79.50 94 CYS A N 1
ATOM 734 C CA . CYS A 1 94 ? -34.797 -5.997 8.575 1.00 79.50 94 CYS A CA 1
ATOM 735 C C . CYS A 1 94 ? -35.273 -6.670 9.879 1.00 79.50 94 CYS A C 1
ATOM 737 O O . CYS A 1 94 ? -36.243 -6.219 10.486 1.00 79.50 94 CYS A O 1
ATOM 739 N N . GLY A 1 95 ? -34.705 -7.824 10.238 1.00 79.06 95 GLY A N 1
ATOM 740 C CA . GLY A 1 95 ? -35.076 -8.543 11.460 1.00 79.06 95 GLY A CA 1
ATOM 741 C C . GLY A 1 95 ? -34.616 -7.815 12.718 1.00 79.06 95 GLY A C 1
ATOM 742 O O . GLY A 1 95 ? -35.369 -7.778 13.690 1.00 79.06 95 GLY A O 1
ATOM 743 N N . VAL A 1 96 ? -33.437 -7.184 12.658 1.00 80.44 96 VAL A N 1
ATOM 744 C CA . VAL A 1 96 ? -32.890 -6.326 13.717 1.00 80.44 96 VAL A CA 1
ATOM 745 C C . VAL A 1 96 ? -32.417 -4.991 13.110 1.00 80.44 96 VAL A C 1
ATOM 747 O O . VAL A 1 96 ? -31.261 -4.872 12.695 1.00 80.44 96 VAL A O 1
ATOM 750 N N . PRO A 1 97 ? -33.305 -3.977 13.016 1.00 76.50 97 PRO A N 1
ATOM 751 C CA . PRO A 1 97 ? -33.029 -2.708 12.332 1.00 76.50 97 PRO A CA 1
ATOM 752 C C . PRO A 1 97 ? -31.761 -1.996 12.812 1.00 76.50 97 PRO A C 1
ATOM 754 O O . PRO A 1 97 ? -30.966 -1.550 11.993 1.00 76.50 97 PRO A O 1
ATOM 757 N N . GLU A 1 98 ? -31.529 -1.959 14.123 1.00 71.69 98 GLU A N 1
ATOM 758 C CA . GLU A 1 98 ? -30.374 -1.282 14.727 1.00 71.69 98 GLU A CA 1
ATOM 759 C C . GLU A 1 98 ? -29.046 -1.924 14.305 1.00 71.69 98 GLU A C 1
ATOM 761 O O . GLU A 1 98 ? -28.076 -1.234 13.989 1.00 71.69 98 GLU A O 1
ATOM 766 N N . CYS A 1 99 ? -28.998 -3.262 14.229 1.00 75.12 99 CYS A N 1
ATOM 767 C CA . CYS A 1 99 ? -27.831 -3.949 13.686 1.00 75.12 99 CYS A CA 1
ATOM 768 C C . CYS A 1 99 ? -27.671 -3.606 12.202 1.00 75.12 99 CYS A C 1
ATOM 770 O O . CYS A 1 99 ? -26.572 -3.295 11.751 1.00 75.12 99 CYS A O 1
ATOM 772 N N . ALA A 1 100 ? -28.759 -3.657 11.431 1.00 77.69 100 ALA A N 1
ATOM 773 C CA . ALA A 1 100 ? -28.728 -3.416 9.996 1.00 77.69 100 ALA A CA 1
ATOM 774 C C . ALA A 1 100 ? -28.238 -2.002 9.639 1.00 77.69 100 ALA A C 1
ATOM 776 O O . ALA A 1 100 ? -27.494 -1.860 8.674 1.00 77.69 100 ALA A O 1
ATOM 777 N N . GLU A 1 101 ? -28.589 -0.984 10.424 1.00 76.56 101 GLU A N 1
ATOM 778 C CA . GLU A 1 101 ? -28.132 0.399 10.237 1.00 76.56 101 GLU A CA 1
ATOM 779 C C . GLU A 1 101 ? -26.600 0.501 10.292 1.00 76.56 101 GLU A C 1
ATOM 781 O O . GLU A 1 101 ? -25.983 0.959 9.335 1.00 76.56 101 GLU A O 1
ATOM 786 N N . THR A 1 102 ? -25.958 -0.072 11.319 1.00 73.88 102 THR A N 1
ATOM 787 C CA . THR A 1 102 ? -24.485 -0.023 11.442 1.00 73.88 102 THR A CA 1
ATOM 788 C C . THR A 1 102 ? -23.740 -0.686 10.277 1.00 73.88 102 THR A C 1
ATOM 790 O O . THR A 1 102 ? -22.708 -0.191 9.830 1.00 73.88 102 THR A O 1
ATOM 793 N N . TYR A 1 103 ? -24.263 -1.795 9.748 1.00 76.38 103 TYR A N 1
ATOM 794 C CA . TYR A 1 103 ? -23.683 -2.452 8.573 1.00 76.38 103 TYR A CA 1
ATOM 795 C C . TYR A 1 103 ? -23.993 -1.707 7.271 1.00 76.38 103 TYR A C 1
ATOM 797 O O . TYR A 1 103 ? -23.216 -1.800 6.321 1.00 76.38 103 TYR A O 1
ATOM 805 N N . MET A 1 104 ? -25.116 -0.987 7.203 1.00 75.06 104 MET A N 1
ATOM 806 C CA . MET A 1 104 ? -25.433 -0.120 6.069 1.00 75.06 104 MET A CA 1
ATOM 807 C C . MET A 1 104 ? -24.534 1.115 6.034 1.00 75.06 104 MET A C 1
ATOM 809 O O . MET A 1 104 ? -24.079 1.461 4.947 1.00 75.06 104 MET A O 1
ATOM 813 N N . ASP A 1 105 ? -24.183 1.692 7.185 1.00 73.00 105 ASP A N 1
ATOM 814 C CA . ASP A 1 105 ? -23.193 2.770 7.285 1.00 73.00 105 ASP A CA 1
ATOM 815 C C . ASP A 1 105 ? -21.803 2.307 6.831 1.00 73.00 105 ASP A C 1
ATOM 817 O O . ASP A 1 105 ? -21.152 2.982 6.033 1.00 73.00 105 ASP A O 1
ATOM 821 N N . GLU A 1 106 ? -21.351 1.130 7.282 1.00 72.94 106 GLU A N 1
ATOM 822 C CA . GLU A 1 106 ? -20.081 0.532 6.838 1.00 72.94 106 GLU A CA 1
ATOM 823 C C . GLU A 1 106 ? -20.074 0.280 5.328 1.00 72.94 106 GLU A C 1
ATOM 825 O O . GLU A 1 106 ? -19.101 0.596 4.642 1.00 72.94 106 GLU A O 1
ATOM 830 N N . LEU A 1 107 ? -21.172 -0.261 4.800 1.00 74.06 107 LEU A N 1
ATOM 831 C CA . LEU A 1 107 ? -21.326 -0.530 3.377 1.00 74.06 107 LEU A CA 1
ATOM 832 C C . LEU A 1 107 ? -21.382 0.770 2.560 1.00 74.06 107 LEU A C 1
ATOM 834 O O . LEU A 1 107 ? -20.769 0.852 1.497 1.00 74.06 107 LEU A O 1
ATOM 838 N N . GLY A 1 108 ? -22.075 1.797 3.056 1.00 69.94 108 GLY A N 1
ATOM 839 C CA . GLY A 1 108 ? -22.118 3.131 2.463 1.00 69.94 108 GLY A CA 1
ATOM 840 C C . GLY A 1 108 ? -20.745 3.796 2.467 1.00 69.94 108 GLY A C 1
ATOM 841 O O . GLY A 1 108 ? -20.316 4.330 1.445 1.00 69.94 108 GLY A O 1
ATOM 842 N N . TYR A 1 109 ? -20.007 3.697 3.576 1.00 71.00 109 TYR A N 1
ATOM 843 C CA . TYR A 1 109 ? -18.629 4.169 3.679 1.00 71.00 109 TYR A CA 1
ATOM 844 C C . TYR A 1 109 ? -17.704 3.430 2.709 1.00 71.00 109 TYR A C 1
ATOM 846 O O . TYR A 1 109 ? -16.938 4.080 1.999 1.00 71.00 109 TYR A O 1
ATOM 854 N N . ALA A 1 110 ? -17.795 2.100 2.626 1.00 69.69 110 ALA A N 1
ATOM 855 C CA . ALA A 1 110 ? -17.035 1.315 1.662 1.00 69.69 110 ALA A CA 1
ATOM 856 C C . ALA A 1 110 ? -17.359 1.774 0.232 1.00 69.69 110 ALA A C 1
ATOM 858 O O . ALA A 1 110 ? -16.460 2.191 -0.489 1.00 69.69 110 ALA A O 1
ATOM 859 N N . PHE A 1 111 ? -18.634 1.825 -0.165 1.00 68.31 111 PHE A N 1
ATOM 860 C CA . PHE A 1 111 ? -19.017 2.278 -1.507 1.00 68.31 111 PHE A CA 1
ATOM 861 C C . PHE A 1 111 ? -18.573 3.706 -1.835 1.00 68.31 111 PHE A C 1
ATOM 863 O O . PHE A 1 111 ? -18.190 3.964 -2.972 1.00 68.31 111 PHE A O 1
ATOM 870 N N . ASN A 1 112 ? -18.602 4.619 -0.863 1.00 65.81 112 ASN A N 1
ATOM 871 C CA . ASN A 1 112 ? -18.162 6.000 -1.057 1.00 65.81 112 ASN A CA 1
ATOM 872 C C . ASN A 1 112 ? -16.635 6.128 -1.209 1.00 65.81 112 ASN A C 1
ATOM 874 O O . ASN A 1 112 ? -16.181 7.093 -1.819 1.00 65.81 112 ASN A O 1
ATOM 878 N N . ASN A 1 113 ? -15.849 5.198 -0.650 1.00 68.62 113 ASN A N 1
ATOM 879 C CA . ASN A 1 113 ? -14.391 5.332 -0.562 1.00 68.62 113 ASN A CA 1
ATOM 880 C C . ASN A 1 113 ? -13.598 4.259 -1.321 1.00 68.62 113 ASN A C 1
ATOM 882 O O . ASN A 1 113 ? -12.395 4.419 -1.448 1.00 68.62 113 ASN A O 1
ATOM 886 N N . LEU A 1 114 ? -14.205 3.190 -1.847 1.00 67.19 114 LEU A N 1
ATOM 887 C CA . LEU A 1 114 ? -13.490 2.076 -2.500 1.00 67.19 114 LEU A CA 1
ATOM 888 C C . LEU A 1 114 ? -12.544 2.512 -3.629 1.00 67.19 114 LEU A C 1
ATOM 890 O O . LEU A 1 114 ? -11.404 2.042 -3.682 1.00 67.19 114 LEU A O 1
ATOM 894 N N . ASP A 1 115 ? -13.009 3.433 -4.475 1.00 62.09 115 ASP A N 1
ATOM 895 C CA . ASP A 1 115 ? -12.257 3.990 -5.607 1.00 62.09 115 ASP A CA 1
ATOM 896 C C . ASP A 1 115 ? -11.383 5.199 -5.219 1.00 62.09 115 ASP A C 1
ATOM 898 O O . ASP A 1 115 ? -10.661 5.751 -6.054 1.00 62.09 115 ASP A O 1
ATOM 902 N N . ASP A 1 116 ? -11.433 5.640 -3.958 1.00 68.69 116 ASP A N 1
ATOM 903 C CA . ASP A 1 116 ? -10.613 6.748 -3.480 1.00 68.69 116 ASP A CA 1
ATOM 904 C C . ASP A 1 116 ? -9.136 6.313 -3.433 1.00 68.69 116 ASP A C 1
ATOM 906 O O . ASP A 1 116 ? -8.760 5.369 -2.741 1.00 68.69 116 ASP A O 1
ATOM 910 N N . ARG A 1 117 ? -8.255 7.022 -4.150 1.00 63.53 117 ARG A N 1
ATOM 911 C CA . ARG A 1 117 ? -6.809 6.718 -4.190 1.00 63.53 117 ARG A CA 1
ATOM 912 C C . ARG A 1 117 ? -6.110 6.861 -2.828 1.00 63.53 117 ARG A C 1
ATOM 914 O O . ARG A 1 117 ? -4.975 6.402 -2.664 1.00 63.53 117 ARG A O 1
ATOM 921 N N . VAL A 1 118 ? -6.729 7.559 -1.882 1.00 61.28 118 VAL A N 1
ATOM 922 C CA . VAL A 1 118 ? -6.211 7.883 -0.548 1.00 61.28 118 VAL A CA 1
ATOM 923 C C . VAL A 1 118 ? -6.877 7.032 0.533 1.00 61.28 118 VAL A C 1
ATOM 925 O O . VAL A 1 118 ? -6.179 6.586 1.441 1.00 61.28 118 VAL A O 1
ATOM 928 N N . LEU A 1 119 ? -8.195 6.836 0.450 1.00 63.12 119 LEU A N 1
ATOM 929 C CA . LEU A 1 119 ? -9.016 6.173 1.478 1.00 63.12 119 LEU A CA 1
ATOM 930 C C . LEU A 1 119 ? -9.504 4.777 1.078 1.00 63.12 119 LEU A C 1
ATOM 932 O O . LEU A 1 119 ? -10.075 4.075 1.907 1.00 63.12 119 LEU A O 1
ATOM 936 N N . GLY A 1 120 ? -9.320 4.394 -0.179 1.00 70.69 120 GLY A N 1
ATOM 937 C CA . GLY A 1 120 ? -9.901 3.196 -0.756 1.00 70.69 120 GLY A CA 1
ATOM 938 C C . GLY A 1 120 ? -8.993 1.986 -0.792 1.00 70.69 120 GLY A C 1
ATOM 939 O O . GLY A 1 120 ? -7.841 1.988 -0.354 1.00 70.69 120 GLY A O 1
ATOM 940 N N . CYS A 1 121 ? -9.557 0.934 -1.374 1.00 73.50 121 CYS A N 1
ATOM 941 C CA . CYS A 1 121 ? -8.836 -0.284 -1.709 1.00 73.50 121 CYS A CA 1
ATOM 942 C C . CYS A 1 121 ? -8.020 -0.121 -2.995 1.00 73.50 121 CYS A C 1
ATOM 944 O O . CYS A 1 121 ? -7.123 -0.924 -3.246 1.00 73.50 121 CYS A O 1
ATOM 946 N N . SER A 1 122 ? -8.315 0.907 -3.803 1.00 70.62 122 SER A N 1
ATOM 947 C CA . SER A 1 122 ? -7.628 1.110 -5.071 1.00 70.62 122 SER A CA 1
ATOM 948 C C . SER A 1 122 ? -6.193 1.601 -4.889 1.00 70.62 122 SER A C 1
ATOM 950 O O . SER A 1 122 ? -5.915 2.645 -4.293 1.00 70.62 122 SER A O 1
ATOM 952 N N . SER A 1 123 ? -5.264 0.879 -5.508 1.00 63.56 123 SER A N 1
ATOM 953 C CA . SER A 1 123 ? -3.868 1.295 -5.654 1.00 63.56 123 SER A CA 1
ATOM 954 C C . SER A 1 123 ? -3.695 2.497 -6.602 1.00 63.56 123 SER A C 1
ATOM 956 O O . SER A 1 123 ? -2.620 3.092 -6.649 1.00 63.56 123 SER A O 1
ATOM 958 N N . GLY A 1 124 ? -4.750 2.900 -7.327 1.00 55.81 124 GLY A N 1
ATOM 959 C CA . GLY A 1 124 ? -4.700 3.919 -8.382 1.00 55.81 124 GLY A CA 1
ATOM 960 C C . GLY A 1 124 ? -4.274 3.369 -9.748 1.00 55.81 124 GLY A C 1
ATOM 961 O O . GLY A 1 124 ? -4.229 4.123 -10.719 1.00 55.81 124 GLY A O 1
ATOM 962 N N . ILE A 1 125 ? -4.017 2.061 -9.846 1.00 55.47 125 ILE A N 1
ATOM 963 C CA . ILE A 1 125 ? -3.591 1.362 -11.061 1.00 55.47 125 ILE A CA 1
ATOM 964 C C . ILE A 1 125 ? -4.828 0.963 -11.891 1.00 55.47 125 ILE A C 1
ATOM 966 O O . ILE A 1 125 ? -5.133 -0.213 -12.088 1.00 55.47 125 ILE A O 1
ATOM 970 N N . GLN A 1 126 ? -5.596 1.946 -12.368 1.00 49.16 126 GLN A N 1
ATOM 971 C CA . GLN A 1 126 ? -6.743 1.670 -13.250 1.00 49.16 126 GLN A CA 1
ATOM 972 C C . GLN A 1 126 ? -6.323 1.384 -14.710 1.00 49.16 126 GLN A C 1
ATOM 974 O O . GLN A 1 126 ? -7.100 0.811 -15.471 1.00 49.16 126 GLN A O 1
ATOM 979 N N . GLU A 1 127 ? -5.071 1.668 -15.093 1.00 51.88 127 GLU A N 1
ATOM 980 C CA . GLU A 1 127 ? -4.522 1.409 -16.437 1.00 51.88 127 GLU A CA 1
ATOM 981 C C . GLU A 1 127 ? -3.600 0.180 -16.455 1.00 51.88 127 GLU A C 1
ATOM 983 O O . GLU A 1 127 ? -2.392 0.244 -16.685 1.00 51.88 127 GLU A O 1
ATOM 988 N N . PHE A 1 128 ? -4.217 -0.971 -16.190 1.00 52.03 128 PHE A N 1
ATOM 989 C CA . PHE A 1 128 ? -3.574 -2.257 -15.912 1.00 52.03 128 PHE A CA 1
ATOM 990 C C . PHE A 1 128 ? -2.429 -2.670 -16.873 1.00 52.03 128 PHE A C 1
ATOM 992 O O . PHE A 1 128 ? -1.360 -3.024 -16.380 1.00 52.03 128 PHE A O 1
ATOM 999 N N . PRO A 1 129 ? -2.568 -2.630 -18.216 1.00 50.19 129 PRO A N 1
ATOM 1000 C CA . PRO A 1 129 ? -1.510 -3.121 -19.109 1.00 50.19 129 PRO A CA 1
ATOM 1001 C C . PRO A 1 129 ? -0.377 -2.109 -19.321 1.00 50.19 129 PRO A C 1
ATOM 1003 O O . PRO A 1 129 ? 0.735 -2.485 -19.680 1.00 50.19 129 PRO A O 1
ATOM 1006 N N . LEU A 1 130 ? -0.678 -0.820 -19.146 1.00 49.25 130 LEU A N 1
ATOM 1007 C CA . LEU A 1 130 ? 0.235 0.284 -19.440 1.00 49.25 130 LEU A CA 1
ATOM 1008 C C . LEU A 1 130 ? 1.157 0.554 -18.253 1.00 49.25 130 LEU A C 1
ATOM 1010 O O . LEU A 1 130 ? 2.364 0.692 -18.438 1.00 49.25 130 LEU A O 1
ATOM 1014 N N . ALA A 1 131 ? 0.605 0.526 -17.035 1.00 54.72 131 ALA A N 1
ATOM 1015 C CA . ALA A 1 131 ? 1.381 0.644 -15.807 1.00 54.72 131 ALA A CA 1
ATOM 1016 C C . ALA A 1 131 ? 2.414 -0.487 -15.686 1.00 54.72 131 ALA A C 1
ATOM 1018 O O . ALA A 1 131 ? 3.584 -0.213 -15.434 1.00 54.72 131 ALA A O 1
ATOM 1019 N N . LEU A 1 132 ? 2.017 -1.737 -15.963 1.00 61.69 132 LEU A N 1
ATOM 1020 C CA . LEU A 1 132 ? 2.922 -2.887 -15.900 1.00 61.69 132 LEU A CA 1
ATOM 1021 C C . LEU A 1 132 ? 4.114 -2.733 -16.858 1.00 61.69 132 LEU A C 1
ATOM 1023 O O . LEU A 1 132 ? 5.253 -2.822 -16.418 1.00 61.69 132 LEU A O 1
ATOM 1027 N N . LYS A 1 133 ? 3.875 -2.406 -18.136 1.00 58.53 133 LYS A N 1
ATOM 1028 C CA . LYS A 1 133 ? 4.960 -2.198 -19.112 1.00 58.53 133 LYS A CA 1
ATOM 1029 C C . LYS A 1 133 ? 5.851 -1.005 -18.774 1.00 58.53 133 LYS A C 1
ATOM 1031 O O . LYS A 1 133 ? 7.052 -1.043 -19.029 1.00 58.53 133 LYS A O 1
ATOM 1036 N N . SER A 1 134 ? 5.275 0.061 -18.217 1.00 59.12 134 SER A N 1
ATOM 1037 C CA . SER A 1 134 ? 6.063 1.210 -17.766 1.00 59.12 134 SER A CA 1
ATOM 1038 C C . SER A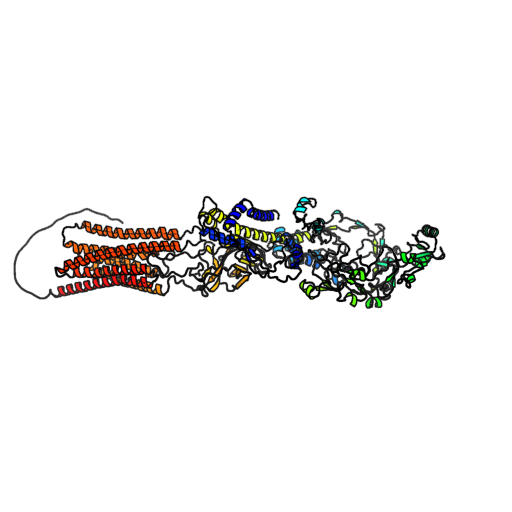 1 134 ? 6.995 0.832 -16.612 1.00 59.12 134 SER A C 1
ATOM 1040 O O . SER A 1 134 ? 8.158 1.220 -16.635 1.00 59.12 134 SER A O 1
ATOM 1042 N N . LEU A 1 135 ? 6.524 0.007 -15.670 1.00 65.12 135 LEU A N 1
ATOM 1043 C CA . LEU A 1 135 ? 7.315 -0.493 -14.545 1.00 65.12 135 LEU A CA 1
ATOM 1044 C C . LEU A 1 135 ? 8.379 -1.496 -14.999 1.00 65.12 135 LEU A C 1
ATOM 1046 O O . LEU A 1 135 ? 9.530 -1.357 -14.606 1.00 65.12 135 LEU A O 1
ATOM 1050 N N . GLU A 1 136 ? 8.031 -2.437 -15.884 1.00 72.94 136 GLU A N 1
ATOM 1051 C CA . GLU A 1 136 ? 8.994 -3.359 -16.507 1.00 72.94 136 GLU A CA 1
ATOM 1052 C C . GLU A 1 136 ? 10.127 -2.587 -17.186 1.00 72.94 136 GLU A C 1
ATOM 1054 O O . GLU A 1 136 ? 11.299 -2.898 -16.992 1.00 72.94 136 GLU A O 1
ATOM 1059 N N . LYS A 1 137 ? 9.788 -1.546 -17.955 1.00 66.19 137 LYS A N 1
ATOM 1060 C CA . LYS A 1 137 ? 10.775 -0.697 -18.625 1.00 66.19 137 LYS A CA 1
ATOM 1061 C C . LYS A 1 137 ? 11.655 0.056 -17.628 1.00 66.19 137 LYS A C 1
ATOM 1063 O O . LYS A 1 137 ? 12.859 0.138 -17.849 1.00 66.19 137 LYS A O 1
ATOM 1068 N N . ILE A 1 138 ? 11.066 0.633 -16.579 1.00 69.44 138 ILE A N 1
ATOM 1069 C CA . ILE A 1 138 ? 11.813 1.363 -15.547 1.00 69.44 138 ILE A CA 1
ATOM 1070 C C . ILE A 1 138 ? 12.801 0.417 -14.861 1.00 69.44 138 ILE A C 1
ATOM 1072 O O . ILE A 1 138 ? 13.985 0.729 -14.836 1.00 69.44 138 ILE A O 1
ATOM 1076 N N . GLU A 1 139 ? 12.356 -0.759 -14.407 1.00 76.38 139 GLU A N 1
ATOM 1077 C CA . GLU A 1 139 ? 13.233 -1.713 -13.717 1.00 76.38 139 GLU A CA 1
ATOM 1078 C C . GLU A 1 139 ? 14.304 -2.311 -14.649 1.00 76.38 139 GLU A C 1
ATOM 1080 O O . GLU A 1 139 ? 15.452 -2.472 -14.242 1.00 76.38 139 GLU A O 1
ATOM 1085 N N . LEU A 1 140 ? 14.002 -2.581 -15.926 1.00 76.69 140 LEU A N 1
ATOM 1086 C CA . LEU A 1 140 ? 15.023 -3.020 -16.893 1.00 76.69 140 LEU A CA 1
ATOM 1087 C C . LEU A 1 140 ? 16.076 -1.932 -17.160 1.00 76.69 140 LEU A C 1
ATOM 1089 O O . LEU A 1 140 ? 17.269 -2.237 -17.236 1.00 76.69 140 LEU A O 1
ATOM 1093 N N . ASN A 1 141 ? 15.652 -0.671 -17.269 1.00 74.88 141 ASN A N 1
ATOM 1094 C CA . ASN A 1 141 ? 16.554 0.473 -17.426 1.00 74.88 141 ASN A CA 1
ATOM 1095 C C . ASN A 1 141 ? 17.312 0.824 -16.137 1.00 74.88 141 ASN A C 1
ATOM 1097 O O . ASN A 1 141 ? 18.308 1.538 -16.201 1.00 74.88 141 ASN A O 1
ATOM 1101 N N . GLU A 1 142 ? 16.858 0.342 -14.983 1.00 78.31 142 GLU A N 1
ATOM 1102 C CA . GLU A 1 142 ? 17.531 0.517 -13.697 1.00 78.31 142 GLU A CA 1
ATOM 1103 C C . GLU A 1 142 ? 18.552 -0.601 -13.432 1.00 78.31 142 GLU A C 1
ATOM 1105 O O . GLU A 1 142 ? 19.671 -0.320 -13.005 1.00 78.31 142 GLU A O 1
ATOM 1110 N N . PHE A 1 143 ? 18.205 -1.860 -13.730 1.00 83.12 143 PHE A N 1
ATOM 1111 C CA . PHE A 1 143 ? 19.015 -3.023 -13.345 1.00 83.12 143 PHE A CA 1
ATOM 1112 C C . PHE A 1 143 ? 19.854 -3.624 -14.477 1.00 83.12 143 PHE A C 1
ATOM 1114 O O . PHE A 1 143 ? 20.955 -4.104 -14.220 1.00 83.12 143 PHE A O 1
ATOM 1121 N N . VAL A 1 144 ? 19.358 -3.635 -15.720 1.00 83.81 144 VAL A N 1
ATOM 1122 C CA . VAL A 1 144 ? 19.986 -4.388 -16.825 1.00 83.81 144 VAL A CA 1
ATOM 1123 C C . VAL A 1 144 ? 20.781 -3.470 -17.749 1.00 83.81 144 VAL A C 1
ATOM 1125 O O . VAL A 1 144 ? 21.970 -3.702 -17.956 1.00 83.81 144 VAL A O 1
ATOM 1128 N N . VAL A 1 145 ? 20.159 -2.411 -18.275 1.00 81.06 145 VAL A N 1
ATOM 1129 C CA . VAL A 1 145 ? 20.777 -1.542 -19.298 1.00 81.06 145 VAL A CA 1
ATOM 1130 C C . VAL A 1 145 ? 22.078 -0.876 -18.818 1.00 81.06 145 VAL A C 1
ATOM 1132 O O . VAL A 1 145 ? 23.092 -1.035 -19.501 1.00 81.06 145 VAL A O 1
ATOM 1135 N N . PRO A 1 146 ? 22.143 -0.244 -17.626 1.00 82.94 146 PRO A N 1
ATOM 1136 C CA . PRO A 1 146 ? 23.376 0.397 -17.161 1.00 82.94 146 PRO A CA 1
ATOM 1137 C C . PRO A 1 146 ? 24.521 -0.605 -16.974 1.00 82.94 146 PRO A C 1
ATOM 1139 O O . PRO A 1 146 ? 25.687 -0.290 -17.206 1.00 82.94 146 PRO A O 1
ATOM 1142 N N . CYS A 1 147 ? 24.190 -1.839 -16.588 1.00 89.25 147 CYS A N 1
ATOM 1143 C CA . CYS A 1 147 ? 25.171 -2.903 -16.431 1.00 89.25 147 CYS A CA 1
ATOM 1144 C C . CYS A 1 147 ? 25.674 -3.435 -17.774 1.00 89.25 147 CYS A C 1
ATOM 1146 O O . CYS A 1 147 ? 26.843 -3.807 -17.871 1.00 89.25 147 CYS A O 1
ATOM 1148 N N . MET A 1 148 ? 24.833 -3.449 -18.815 1.00 85.75 148 MET A N 1
ATOM 1149 C CA . MET A 1 148 ? 25.258 -3.792 -20.176 1.00 85.75 148 MET A CA 1
ATOM 1150 C C . MET A 1 148 ? 26.231 -2.750 -20.733 1.00 85.75 148 MET A C 1
ATOM 1152 O O . MET A 1 148 ? 27.277 -3.113 -21.274 1.00 85.75 148 MET A O 1
ATOM 1156 N N . GLU A 1 149 ? 25.925 -1.464 -20.552 1.00 82.81 149 GLU A N 1
ATOM 1157 C CA . GLU A 1 149 ? 26.810 -0.358 -20.929 1.00 82.81 149 GLU A CA 1
ATOM 1158 C C . GLU A 1 149 ? 28.143 -0.432 -20.168 1.00 82.81 149 GLU A C 1
ATOM 1160 O O . GLU A 1 149 ? 29.213 -0.408 -20.778 1.00 82.81 149 GLU A O 1
ATOM 1165 N N . GLN A 1 150 ? 28.098 -0.611 -18.841 1.00 85.81 150 GLN A N 1
ATOM 1166 C CA . GLN A 1 150 ? 29.295 -0.698 -18.001 1.00 85.81 150 GLN A CA 1
ATOM 1167 C C . GLN A 1 150 ? 30.195 -1.884 -18.370 1.00 85.81 150 GLN A C 1
ATOM 1169 O O . GLN A 1 150 ? 31.421 -1.778 -18.280 1.00 85.81 150 GLN A O 1
ATOM 1174 N N . ALA A 1 151 ? 29.605 -3.005 -18.779 1.00 87.56 151 ALA A N 1
ATOM 1175 C CA . ALA A 1 151 ? 30.329 -4.201 -19.190 1.00 87.56 151 ALA A CA 1
ATOM 1176 C C . ALA A 1 151 ? 30.886 -4.138 -20.621 1.00 87.56 151 ALA A C 1
ATOM 1178 O O . ALA A 1 151 ? 31.608 -5.048 -21.016 1.00 87.56 151 ALA A O 1
ATOM 1179 N N . GLY A 1 152 ? 30.590 -3.078 -21.380 1.00 82.44 152 GLY A N 1
ATOM 1180 C CA . GLY A 1 152 ? 31.106 -2.899 -22.735 1.00 82.44 152 GLY A CA 1
ATOM 1181 C C . GLY A 1 152 ? 30.268 -3.574 -23.826 1.00 82.44 152 GLY A C 1
ATOM 1182 O O . GLY A 1 152 ? 30.751 -3.743 -24.938 1.00 82.44 152 GLY A O 1
ATOM 1183 N N . PHE A 1 153 ? 29.019 -3.965 -23.553 1.00 83.25 153 PHE A N 1
ATOM 1184 C CA . PHE A 1 153 ? 28.136 -4.497 -24.601 1.00 83.25 153 PHE A CA 1
ATOM 1185 C C . PHE A 1 153 ? 27.592 -3.376 -25.509 1.00 83.25 153 PHE A C 1
ATOM 1187 O O . PHE A 1 153 ? 27.473 -3.559 -26.720 1.00 83.25 153 PHE A O 1
ATOM 1194 N N . GLY A 1 154 ? 27.312 -2.192 -24.950 1.00 71.94 154 GLY A N 1
ATOM 1195 C CA . GLY A 1 154 ? 26.683 -1.073 -25.669 1.00 71.94 154 GLY A CA 1
ATOM 1196 C C . GLY A 1 154 ? 25.218 -1.339 -26.057 1.00 71.94 154 GLY A C 1
ATOM 1197 O O . GLY A 1 154 ? 24.709 -2.449 -25.899 1.00 71.94 154 GLY A O 1
ATOM 1198 N N . ASP A 1 155 ? 24.537 -0.327 -26.602 1.00 60.56 155 ASP A N 1
ATOM 1199 C CA . ASP A 1 155 ? 23.073 -0.322 -26.819 1.00 60.56 155 ASP A CA 1
ATOM 1200 C C . ASP A 1 155 ? 22.550 -1.404 -27.784 1.00 60.56 155 ASP A C 1
ATOM 1202 O O . ASP A 1 155 ? 21.348 -1.674 -27.832 1.00 60.56 155 ASP A O 1
ATOM 1206 N N . ARG A 1 156 ? 23.437 -2.019 -28.580 1.00 64.81 156 ARG A N 1
ATOM 1207 C CA . ARG A 1 156 ? 23.099 -3.043 -29.590 1.00 64.81 156 ARG A CA 1
ATOM 1208 C C . ARG A 1 156 ? 24.093 -4.199 -29.682 1.00 64.81 156 ARG A C 1
ATOM 1210 O O . ARG A 1 156 ? 24.101 -4.882 -30.697 1.00 64.81 156 ARG A O 1
ATOM 1217 N N . PHE A 1 157 ? 24.913 -4.424 -28.654 1.00 71.19 157 PHE A N 1
ATOM 1218 C CA . PHE A 1 157 ? 26.017 -5.398 -28.713 1.00 71.19 157 PHE A CA 1
ATOM 1219 C C . PHE A 1 157 ? 27.120 -5.035 -29.729 1.00 71.19 157 PHE A C 1
ATOM 1221 O O . PHE A 1 157 ? 27.896 -5.894 -30.128 1.00 71.19 157 PHE A O 1
ATOM 1228 N N . ASN A 1 158 ? 27.215 -3.757 -30.115 1.00 68.75 158 ASN A N 1
ATOM 1229 C CA . ASN A 1 158 ? 28.237 -3.242 -31.039 1.00 68.75 158 ASN A CA 1
ATOM 1230 C C . ASN A 1 158 ? 29.445 -2.614 -30.314 1.00 68.75 158 ASN A C 1
ATOM 1232 O O . ASN A 1 158 ? 30.322 -2.047 -30.963 1.00 68.75 158 ASN A O 1
ATOM 1236 N N . GLY A 1 159 ? 29.464 -2.670 -28.979 1.00 74.94 159 GLY A N 1
ATOM 1237 C CA . GLY A 1 159 ? 30.452 -1.993 -28.141 1.00 74.94 159 GLY A CA 1
ATOM 1238 C C . GLY A 1 159 ? 30.090 -0.528 -27.823 1.00 74.94 159 GLY A C 1
ATOM 1239 O O . GLY A 1 159 ? 29.242 0.072 -28.492 1.00 74.94 159 GLY A O 1
ATOM 1240 N N . PRO A 1 160 ? 30.692 0.068 -26.774 1.00 79.81 160 PRO A N 1
ATOM 1241 C CA . PRO A 1 160 ? 30.576 1.491 -26.456 1.00 79.81 160 PRO A CA 1
ATOM 1242 C C . PRO A 1 160 ? 31.098 2.364 -27.594 1.00 79.81 160 PRO A C 1
ATOM 1244 O O . PRO A 1 160 ? 32.066 1.996 -28.253 1.00 79.81 160 PRO A O 1
ATOM 1247 N N . THR A 1 161 ? 30.525 3.549 -27.790 1.00 78.88 161 THR A N 1
ATOM 1248 C CA . THR A 1 161 ? 31.056 4.512 -28.764 1.00 78.88 161 THR A CA 1
ATOM 1249 C C . THR A 1 161 ? 32.418 5.053 -28.332 1.00 78.88 161 THR A C 1
ATOM 1251 O O . THR A 1 161 ? 32.598 5.380 -27.157 1.00 78.88 161 THR A O 1
ATOM 1254 N N . CYS A 1 162 ? 33.342 5.225 -29.272 1.00 75.38 162 CYS A N 1
ATOM 1255 C CA . CYS A 1 162 ? 34.679 5.755 -29.025 1.00 75.38 162 CYS A CA 1
ATOM 1256 C C . CYS A 1 162 ? 35.140 6.682 -30.150 1.00 75.38 162 CYS A C 1
ATOM 1258 O O . CYS A 1 162 ? 34.660 6.615 -31.279 1.00 75.38 162 CYS A O 1
ATOM 1260 N N . THR A 1 163 ? 36.096 7.547 -29.824 1.00 67.44 163 THR A N 1
ATOM 1261 C CA . THR A 1 163 ? 36.760 8.451 -30.774 1.00 67.44 163 THR A CA 1
ATOM 1262 C C . THR A 1 163 ? 38.265 8.218 -30.846 1.00 67.44 163 THR A C 1
ATOM 1264 O O . THR A 1 163 ? 38.904 8.562 -31.836 1.00 67.44 163 THR A O 1
ATOM 1267 N N . GLU A 1 164 ? 38.839 7.613 -29.808 1.00 75.75 164 GLU A N 1
ATOM 1268 C CA . GLU A 1 164 ? 40.239 7.219 -29.737 1.00 75.75 164 GLU A CA 1
ATOM 1269 C C . GLU A 1 164 ? 40.404 5.971 -28.859 1.00 75.75 164 GLU A C 1
ATOM 1271 O O . GLU A 1 164 ? 39.566 5.676 -28.008 1.00 75.75 164 GLU A O 1
ATOM 1276 N N . ASP A 1 165 ? 41.517 5.245 -29.013 1.00 72.56 165 ASP A N 1
ATOM 1277 C CA . ASP A 1 165 ? 41.816 4.048 -28.204 1.00 72.56 165 ASP A CA 1
ATOM 1278 C C . ASP A 1 165 ? 41.766 4.321 -26.689 1.00 72.56 165 ASP A C 1
ATOM 1280 O O . ASP A 1 165 ? 41.497 3.413 -25.899 1.00 72.56 165 ASP A O 1
ATOM 1284 N N . SER A 1 166 ? 42.002 5.572 -26.261 1.00 81.69 166 SER A N 1
ATOM 1285 C CA . SER A 1 166 ? 41.929 5.958 -24.850 1.00 81.69 166 SER A CA 1
ATOM 1286 C C . SER A 1 166 ? 40.569 5.670 -24.230 1.00 81.69 166 SER A C 1
ATOM 1288 O O . SER A 1 166 ? 40.509 5.317 -23.048 1.00 81.69 166 SER A O 1
ATOM 1290 N N . ASP A 1 167 ? 39.514 5.848 -25.025 1.00 78.25 167 ASP A N 1
ATOM 1291 C CA . ASP A 1 167 ? 38.120 5.707 -24.617 1.00 78.25 167 ASP A CA 1
ATOM 1292 C C . ASP A 1 167 ? 37.807 4.241 -24.278 1.00 78.25 167 ASP A C 1
ATOM 1294 O O . ASP A 1 167 ? 36.991 3.965 -23.403 1.00 78.25 167 ASP A O 1
ATOM 1298 N N . CYS A 1 168 ? 38.536 3.298 -24.885 1.00 82.44 168 CYS A N 1
ATOM 1299 C CA . CYS A 1 168 ? 38.347 1.855 -24.728 1.00 82.44 168 CYS A CA 1
ATOM 1300 C C . CYS A 1 168 ? 39.240 1.215 -23.651 1.00 82.44 168 CYS A C 1
ATOM 1302 O O . CYS A 1 168 ? 39.121 0.021 -23.357 1.00 82.44 168 CYS A O 1
ATOM 1304 N N . ASN A 1 169 ? 40.109 2.004 -23.004 1.00 81.56 169 ASN A N 1
ATOM 1305 C CA . ASN A 1 169 ? 41.046 1.520 -21.981 1.00 81.56 169 ASN A CA 1
ATOM 1306 C C . ASN A 1 169 ? 40.359 0.829 -20.794 1.00 81.56 169 ASN A C 1
ATOM 1308 O O . ASN A 1 169 ? 40.984 0.001 -20.130 1.00 81.56 169 ASN A O 1
ATOM 1312 N N . GLN A 1 170 ? 39.103 1.185 -20.499 1.00 80.12 170 GLN A N 1
ATOM 1313 C CA . GLN A 1 170 ? 38.337 0.595 -19.399 1.00 80.12 170 GLN A CA 1
ATOM 1314 C C . GLN A 1 170 ? 38.068 -0.904 -19.605 1.00 80.12 170 GLN A C 1
ATOM 1316 O O . GLN A 1 170 ? 37.932 -1.625 -18.620 1.00 80.12 170 GLN A O 1
ATOM 1321 N N . TRP A 1 171 ? 38.048 -1.373 -20.853 1.00 79.50 171 TRP A N 1
ATOM 1322 C CA . TRP A 1 171 ? 37.637 -2.732 -21.218 1.00 79.50 171 TRP A CA 1
ATOM 1323 C C . TRP A 1 171 ? 38.740 -3.520 -21.936 1.00 79.50 171 TRP A C 1
ATOM 1325 O O . TRP A 1 171 ? 38.469 -4.507 -22.613 1.00 79.50 171 TRP A O 1
ATOM 1335 N N . THR A 1 172 ? 40.000 -3.085 -21.812 1.00 78.44 172 THR A N 1
ATOM 1336 C CA . THR A 1 172 ? 41.153 -3.661 -22.536 1.00 78.44 172 THR A CA 1
ATOM 1337 C C . THR A 1 172 ? 40.975 -3.710 -24.060 1.00 78.44 172 THR A C 1
ATOM 1339 O O . THR A 1 172 ? 41.550 -4.573 -24.713 1.00 78.44 172 THR A O 1
ATOM 1342 N N . GLY A 1 173 ? 40.200 -2.773 -24.613 1.00 77.62 173 GLY A N 1
ATOM 1343 C CA . GLY A 1 173 ? 39.847 -2.726 -26.028 1.00 77.62 173 GLY A CA 1
ATOM 1344 C C . GLY A 1 173 ? 40.605 -1.684 -26.846 1.00 77.62 173 GLY A C 1
ATOM 1345 O O . GLY A 1 173 ? 41.445 -0.943 -26.324 1.00 77.62 173 GLY A O 1
ATOM 1346 N N . ARG A 1 174 ? 40.269 -1.602 -28.134 1.00 82.00 174 ARG A N 1
ATOM 1347 C CA . ARG A 1 174 ? 40.721 -0.550 -29.062 1.00 82.00 174 ARG A CA 1
ATOM 1348 C C . ARG A 1 174 ? 39.534 0.130 -29.711 1.00 82.00 174 ARG A C 1
ATOM 1350 O O . ARG A 1 174 ? 38.469 -0.460 -29.817 1.00 82.00 174 ARG A O 1
ATOM 1357 N N . CYS A 1 175 ? 39.712 1.372 -30.128 1.00 77.00 175 CYS A N 1
ATOM 1358 C CA . CYS A 1 175 ? 38.662 2.074 -30.830 1.00 77.00 175 CYS A CA 1
ATOM 1359 C C . CYS A 1 175 ? 38.711 1.725 -32.313 1.00 77.00 175 CYS A C 1
ATOM 1361 O O . CYS A 1 175 ? 39.679 2.051 -33.006 1.00 77.00 175 CYS A O 1
ATOM 1363 N N . ASN A 1 176 ? 37.650 1.102 -32.810 1.00 75.50 176 ASN A N 1
ATOM 1364 C CA . ASN A 1 176 ? 37.421 1.022 -34.236 1.00 75.50 176 ASN A CA 1
ATOM 1365 C C . ASN A 1 176 ? 36.968 2.398 -34.720 1.00 75.50 176 ASN A C 1
ATOM 1367 O O . ASN A 1 176 ? 35.837 2.814 -34.485 1.00 75.50 176 ASN A O 1
ATOM 1371 N N . LEU A 1 177 ? 37.872 3.124 -35.374 1.00 65.56 177 LEU A N 1
ATOM 1372 C CA . LEU A 1 177 ? 37.597 4.477 -35.860 1.00 65.56 177 LEU A CA 1
ATOM 1373 C C . LEU A 1 177 ? 36.616 4.500 -37.041 1.00 65.56 177 LEU A C 1
ATOM 1375 O O . LEU A 1 177 ? 36.025 5.543 -37.303 1.00 65.56 177 LEU A O 1
ATOM 1379 N N . GLU A 1 178 ? 36.427 3.377 -37.736 1.00 57.06 178 GLU A N 1
ATOM 1380 C CA . GLU A 1 178 ? 35.480 3.265 -38.846 1.00 57.06 178 GLU A CA 1
ATOM 1381 C C . GLU A 1 178 ? 34.042 3.151 -38.332 1.00 57.06 178 GLU A C 1
ATOM 1383 O O . GLU A 1 178 ? 33.157 3.882 -38.773 1.00 57.06 178 GLU A O 1
ATOM 1388 N N . THR A 1 179 ? 33.815 2.298 -37.331 1.00 63.09 179 THR A N 1
ATOM 1389 C CA . THR A 1 179 ? 32.498 2.140 -36.695 1.00 63.09 179 THR A CA 1
ATOM 1390 C C . THR A 1 179 ? 32.274 3.106 -35.530 1.00 63.09 179 THR A C 1
ATOM 1392 O O . THR A 1 179 ? 31.150 3.228 -35.045 1.00 63.09 179 THR A O 1
ATOM 1395 N N . SER A 1 180 ? 33.323 3.809 -35.087 1.00 70.00 180 SER A N 1
ATOM 1396 C CA . SER A 1 180 ? 33.354 4.621 -33.862 1.00 70.00 180 SER A CA 1
ATOM 1397 C C . SER A 1 180 ? 32.925 3.834 -32.615 1.00 70.00 180 SER A C 1
ATOM 1399 O O . SER A 1 180 ? 32.221 4.372 -31.758 1.00 70.00 180 SER A O 1
ATOM 1401 N N . THR A 1 181 ? 33.316 2.558 -32.505 1.00 78.12 181 THR A N 1
ATOM 1402 C CA . THR A 1 181 ? 32.983 1.683 -31.364 1.00 78.12 181 THR A CA 1
ATOM 1403 C C . THR A 1 181 ? 34.196 0.948 -30.790 1.00 78.12 181 THR A C 1
ATOM 1405 O O . THR A 1 181 ? 35.162 0.660 -31.492 1.00 78.12 181 THR A O 1
ATOM 1408 N N . CYS A 1 182 ? 34.177 0.671 -29.485 1.00 80.12 182 CYS A N 1
ATOM 1409 C CA . CYS A 1 182 ? 35.231 -0.079 -28.815 1.00 80.12 182 CYS A CA 1
ATOM 1410 C C . CYS A 1 182 ? 35.149 -1.567 -29.159 1.00 80.12 182 CYS A C 1
ATOM 1412 O O . CYS A 1 182 ? 34.177 -2.240 -28.820 1.00 80.12 182 CYS A O 1
ATOM 1414 N N . GLU A 1 183 ? 36.215 -2.076 -29.758 1.00 77.31 183 GLU A N 1
ATOM 1415 C CA . GLU A 1 183 ? 36.493 -3.490 -29.970 1.00 77.31 183 GLU A CA 1
ATOM 1416 C C . GLU A 1 183 ? 37.051 -4.113 -28.697 1.00 77.31 183 GLU A C 1
ATOM 1418 O O . GLU A 1 183 ? 37.987 -3.570 -28.105 1.00 77.31 183 GLU A O 1
ATOM 1423 N N . LEU A 1 184 ? 36.477 -5.239 -28.272 1.00 78.12 184 LEU A N 1
ATOM 1424 C CA . LEU A 1 184 ? 36.800 -5.891 -27.006 1.00 78.12 184 LEU A CA 1
ATOM 1425 C C . LEU A 1 184 ? 37.325 -7.311 -27.229 1.00 78.12 184 LEU A C 1
ATOM 1427 O O . LEU A 1 184 ? 36.810 -8.058 -28.061 1.00 78.12 184 LEU A O 1
ATOM 1431 N N . ASP A 1 185 ? 38.312 -7.691 -26.416 1.00 77.94 185 ASP A N 1
ATOM 1432 C CA . ASP A 1 185 ? 39.100 -8.915 -26.609 1.00 77.94 185 ASP A CA 1
ATOM 1433 C C . ASP A 1 185 ? 38.707 -10.051 -25.637 1.00 77.94 185 ASP A C 1
ATOM 1435 O O . ASP A 1 185 ? 39.236 -11.161 -25.734 1.00 77.94 185 ASP A O 1
ATOM 1439 N N . ASN A 1 186 ? 37.829 -9.797 -24.651 1.00 84.00 186 ASN A N 1
ATOM 1440 C CA . ASN A 1 186 ? 37.567 -10.735 -23.549 1.00 84.00 186 ASN A CA 1
ATOM 1441 C C . ASN A 1 186 ? 36.096 -10.789 -23.097 1.00 84.00 186 ASN A C 1
ATOM 1443 O O . ASN A 1 186 ? 35.681 -10.088 -22.173 1.00 84.00 186 ASN A O 1
ATOM 1447 N N . LEU A 1 187 ? 35.323 -11.705 -23.686 1.00 85.38 187 LEU A N 1
ATOM 1448 C CA . LEU A 1 187 ? 33.907 -11.882 -23.355 1.00 85.38 187 LEU A CA 1
ATOM 1449 C C . LEU A 1 187 ? 33.662 -12.326 -21.905 1.00 85.38 187 LEU A C 1
ATOM 1451 O O . LEU A 1 187 ? 32.692 -11.889 -21.291 1.00 85.38 187 LEU A O 1
ATOM 1455 N N . GLU A 1 188 ? 34.527 -13.168 -21.331 1.00 86.62 188 GLU A N 1
ATOM 1456 C CA . GLU A 1 188 ? 34.355 -13.639 -19.946 1.00 86.62 188 GLU A CA 1
ATOM 1457 C C . GLU A 1 188 ? 34.457 -12.485 -18.941 1.00 86.62 188 GLU A C 1
ATOM 1459 O O . GLU A 1 188 ? 33.733 -12.445 -17.945 1.00 86.62 188 GLU A O 1
ATOM 1464 N N . GLU A 1 189 ? 35.339 -11.520 -19.207 1.00 86.81 189 GLU A N 1
ATOM 1465 C CA . GLU A 1 189 ? 35.475 -10.316 -18.390 1.00 86.81 189 GLU A CA 1
ATOM 1466 C C . GLU A 1 189 ? 34.264 -9.392 -18.530 1.00 86.81 189 GLU A C 1
ATOM 1468 O O . GLU A 1 189 ? 33.811 -8.840 -17.526 1.00 86.81 189 GLU A O 1
ATOM 1473 N N . MET A 1 190 ? 33.680 -9.291 -19.726 1.00 87.31 190 MET A N 1
ATOM 1474 C CA . MET A 1 190 ? 32.439 -8.545 -19.951 1.00 87.31 190 MET A CA 1
ATOM 1475 C C . MET A 1 190 ? 31.256 -9.181 -19.209 1.00 87.31 190 MET A C 1
ATOM 1477 O O . MET A 1 190 ? 30.572 -8.502 -18.445 1.00 87.31 190 MET A O 1
ATOM 1481 N N . GLU A 1 191 ? 31.034 -10.491 -19.359 1.00 90.00 191 GLU A N 1
ATOM 1482 C CA . GLU A 1 191 ? 29.940 -11.207 -18.682 1.00 90.00 191 GLU A CA 1
ATOM 1483 C C . GLU A 1 191 ? 30.095 -11.165 -17.155 1.00 90.00 191 GLU A C 1
ATOM 1485 O O . GLU A 1 191 ? 29.125 -10.921 -16.436 1.00 90.00 191 GLU A O 1
ATOM 1490 N N . SER A 1 192 ? 31.323 -11.316 -16.648 1.00 89.56 192 SER A N 1
ATOM 1491 C CA . SER A 1 192 ? 31.629 -11.160 -15.223 1.00 89.56 192 SER A CA 1
ATOM 1492 C C . SER A 1 192 ? 31.377 -9.729 -14.737 1.00 89.56 192 SER A C 1
ATOM 1494 O O . SER A 1 192 ? 30.780 -9.530 -13.677 1.00 89.56 192 SER A O 1
ATOM 1496 N N . THR A 1 193 ? 31.783 -8.712 -15.502 1.00 90.44 193 THR A N 1
ATOM 1497 C CA . THR A 1 193 ? 31.551 -7.297 -15.160 1.00 90.44 193 THR A CA 1
ATOM 1498 C C . THR A 1 193 ? 30.061 -6.979 -15.121 1.00 90.44 193 THR A C 1
ATOM 1500 O O . THR A 1 193 ? 29.596 -6.354 -14.166 1.00 90.44 193 THR A O 1
ATOM 1503 N N . PHE A 1 194 ? 29.302 -7.468 -16.103 1.00 92.38 194 PHE A N 1
ATOM 1504 C CA . PHE A 1 194 ? 27.852 -7.328 -16.134 1.00 92.38 194 PHE A CA 1
ATOM 1505 C C . PHE A 1 194 ? 27.209 -7.995 -14.921 1.00 92.38 194 PHE A C 1
ATOM 1507 O O . PHE A 1 194 ? 26.420 -7.363 -14.226 1.00 92.38 194 PHE A O 1
ATOM 1514 N N . LEU A 1 195 ? 27.562 -9.251 -14.636 1.00 92.94 195 LEU A N 1
ATOM 1515 C CA . LEU A 1 195 ? 26.935 -10.013 -13.561 1.00 92.94 195 LEU A CA 1
ATOM 1516 C C . LEU A 1 195 ? 27.225 -9.407 -12.185 1.00 92.94 195 LEU A C 1
ATOM 1518 O O . LEU A 1 195 ? 26.332 -9.341 -11.343 1.00 92.94 195 LEU A O 1
ATOM 1522 N N . ASN A 1 196 ? 28.452 -8.926 -11.968 1.00 92.56 196 ASN A N 1
ATOM 1523 C CA . ASN A 1 196 ? 28.805 -8.189 -10.757 1.00 92.56 196 ASN A CA 1
ATOM 1524 C C . ASN A 1 196 ? 27.982 -6.900 -10.635 1.00 92.56 196 ASN A C 1
ATOM 1526 O O . ASN A 1 196 ? 27.408 -6.656 -9.579 1.00 92.56 196 ASN A O 1
ATOM 1530 N N . CYS A 1 197 ? 27.865 -6.120 -11.717 1.00 93.69 197 CYS A N 1
ATOM 1531 C CA . CYS A 1 197 ? 27.022 -4.927 -11.727 1.00 93.69 197 CYS A CA 1
ATOM 1532 C C . CYS A 1 197 ? 25.559 -5.266 -11.411 1.00 93.69 197 CYS A C 1
ATOM 1534 O O . CYS A 1 197 ? 24.990 -4.675 -10.501 1.00 93.69 197 CYS A O 1
ATOM 1536 N N . PHE A 1 198 ? 24.972 -6.256 -12.089 1.00 93.88 198 PHE A N 1
ATOM 1537 C CA . PHE A 1 198 ? 23.575 -6.657 -11.911 1.00 93.88 198 PHE A CA 1
ATOM 1538 C C . PHE A 1 198 ? 23.285 -7.131 -10.480 1.00 93.88 198 PHE A C 1
ATOM 1540 O O . PHE A 1 198 ? 22.301 -6.724 -9.866 1.00 93.88 198 PHE A O 1
ATOM 1547 N N . VAL A 1 199 ? 24.166 -7.957 -9.905 1.00 93.19 199 VAL A N 1
ATOM 1548 C CA . VAL A 1 199 ? 24.031 -8.419 -8.514 1.00 93.19 199 VAL A CA 1
ATOM 1549 C C . VAL A 1 199 ? 24.208 -7.278 -7.516 1.00 93.19 199 VAL A C 1
ATOM 1551 O O . VAL A 1 199 ? 23.587 -7.306 -6.452 1.00 93.19 199 VAL A O 1
ATOM 1554 N N . ASP A 1 200 ? 25.007 -6.262 -7.827 1.00 90.06 200 ASP A N 1
ATOM 1555 C CA . ASP A 1 200 ? 25.181 -5.090 -6.969 1.00 90.06 200 ASP A CA 1
ATOM 1556 C C . ASP A 1 200 ? 24.011 -4.098 -7.076 1.00 90.06 200 ASP A C 1
ATOM 1558 O O . ASP A 1 200 ? 23.668 -3.470 -6.074 1.00 90.06 200 ASP A O 1
ATOM 1562 N N . THR A 1 201 ? 23.350 -3.993 -8.233 1.00 88.75 201 THR A N 1
ATOM 1563 C CA . THR A 1 201 ? 22.248 -3.042 -8.470 1.00 88.75 201 THR A CA 1
ATOM 1564 C C . THR A 1 201 ? 20.856 -3.614 -8.204 1.00 88.75 201 THR A C 1
ATOM 1566 O O . THR A 1 201 ? 19.955 -2.843 -7.886 1.00 88.75 201 THR A O 1
ATOM 1569 N N . MET A 1 202 ? 20.657 -4.936 -8.279 1.00 90.38 202 MET A N 1
ATOM 1570 C CA . MET A 1 202 ? 19.329 -5.545 -8.114 1.00 90.38 202 MET A CA 1
ATOM 1571 C C . MET A 1 202 ? 18.673 -5.234 -6.756 1.00 90.38 202 MET A C 1
ATOM 1573 O O . MET A 1 202 ? 19.329 -5.136 -5.712 1.00 90.38 202 MET A O 1
ATOM 1577 N N . SER A 1 203 ? 17.349 -5.126 -6.751 1.00 88.62 203 SER A N 1
ATOM 1578 C CA . SER A 1 203 ? 16.563 -4.943 -5.529 1.00 88.62 203 SER A CA 1
ATOM 1579 C C . SER A 1 203 ? 16.475 -6.235 -4.697 1.00 88.62 203 SER A C 1
ATOM 1581 O O . SER A 1 203 ? 16.697 -7.335 -5.207 1.00 88.62 203 SER A O 1
ATOM 1583 N N . THR A 1 204 ? 16.168 -6.124 -3.399 1.00 88.25 204 THR A N 1
ATOM 1584 C CA . THR A 1 204 ? 16.042 -7.294 -2.503 1.00 88.25 204 THR A CA 1
ATOM 1585 C C . THR A 1 204 ? 14.893 -8.207 -2.931 1.00 88.25 204 THR A C 1
ATOM 1587 O O . THR A 1 204 ? 15.018 -9.424 -2.878 1.00 88.25 204 THR A O 1
ATOM 1590 N N . SER A 1 205 ? 13.788 -7.633 -3.405 1.00 86.44 205 SER A N 1
ATOM 1591 C CA . SER A 1 205 ? 12.677 -8.397 -3.983 1.00 86.44 205 SER A CA 1
ATOM 1592 C C . SER A 1 205 ? 13.080 -9.181 -5.232 1.00 86.44 205 SER A C 1
ATOM 1594 O O . SER A 1 205 ? 12.714 -10.346 -5.356 1.00 86.44 205 SER A O 1
ATOM 1596 N N . LEU A 1 206 ? 13.865 -8.578 -6.134 1.00 90.38 206 LEU A N 1
ATOM 1597 C CA . LEU A 1 206 ? 14.381 -9.265 -7.315 1.00 90.38 206 LEU A CA 1
ATOM 1598 C C . LEU A 1 206 ? 15.352 -10.384 -6.920 1.00 90.38 206 LEU A C 1
ATOM 1600 O O . LEU A 1 206 ? 15.304 -11.462 -7.503 1.00 90.38 206 LEU A O 1
ATOM 1604 N N . GLU A 1 207 ? 16.190 -10.163 -5.903 1.00 90.62 207 GLU A N 1
ATOM 1605 C CA . GLU A 1 207 ? 17.041 -11.209 -5.330 1.00 90.62 207 GLU A CA 1
ATOM 1606 C C . GLU A 1 207 ? 16.212 -12.390 -4.806 1.00 90.62 207 GLU A C 1
ATOM 1608 O O . GLU A 1 207 ? 16.490 -13.535 -5.170 1.00 90.62 207 GLU A O 1
ATOM 1613 N N . ASP A 1 208 ? 15.202 -12.124 -3.975 1.00 87.31 208 ASP A N 1
ATOM 1614 C CA . ASP A 1 208 ? 14.336 -13.155 -3.395 1.00 87.31 208 ASP A CA 1
ATOM 1615 C C . ASP A 1 208 ? 13.555 -13.900 -4.497 1.00 87.31 208 ASP A C 1
ATOM 1617 O O . ASP A 1 208 ? 13.504 -15.132 -4.490 1.00 87.31 208 ASP A O 1
ATOM 1621 N N . TYR A 1 209 ? 13.062 -13.185 -5.516 1.00 89.94 209 TYR A N 1
ATOM 1622 C CA . TYR A 1 209 ? 12.425 -13.782 -6.692 1.00 89.94 209 TYR A CA 1
ATOM 1623 C C . TYR A 1 209 ? 13.385 -14.698 -7.465 1.00 89.94 209 TYR A C 1
ATOM 1625 O O . TYR A 1 209 ? 13.042 -15.840 -7.780 1.00 89.94 209 TYR A O 1
ATOM 1633 N N . ILE A 1 210 ? 14.613 -14.244 -7.747 1.00 91.31 210 ILE A N 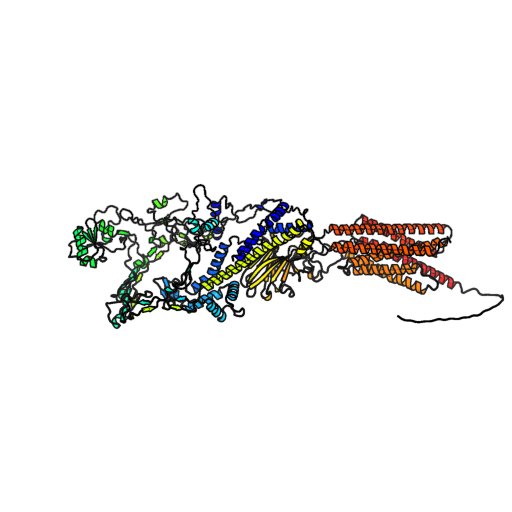1
ATOM 1634 C CA . ILE A 1 210 ? 15.628 -15.062 -8.427 1.00 91.31 210 ILE A CA 1
ATOM 1635 C C . ILE A 1 210 ? 15.938 -16.306 -7.596 1.00 91.31 210 ILE A C 1
ATOM 1637 O O . ILE A 1 210 ? 15.989 -17.403 -8.153 1.00 91.31 210 ILE A O 1
ATOM 1641 N N . ARG A 1 211 ? 16.103 -16.180 -6.274 1.00 91.31 211 ARG A N 1
ATOM 1642 C CA . ARG A 1 211 ? 16.344 -17.323 -5.378 1.00 91.31 211 ARG A CA 1
ATOM 1643 C C . ARG A 1 211 ? 15.214 -18.344 -5.440 1.00 91.31 211 ARG A C 1
ATOM 1645 O O . ARG A 1 211 ? 15.499 -19.537 -5.536 1.00 91.31 211 ARG A O 1
ATOM 1652 N N . GLU A 1 212 ? 13.960 -17.896 -5.457 1.00 88.00 212 GLU A N 1
ATOM 1653 C CA . GLU A 1 212 ? 12.795 -18.774 -5.598 1.00 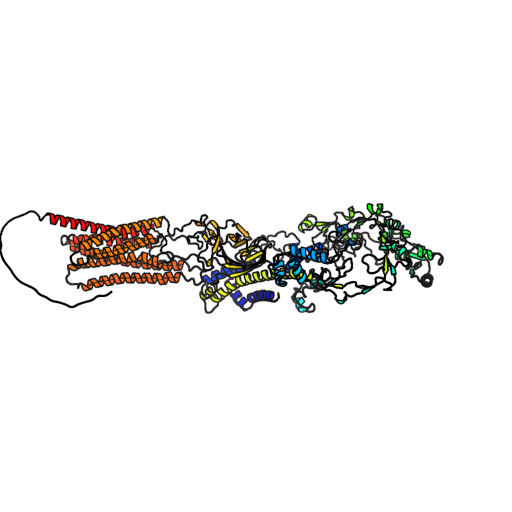88.00 212 GLU A CA 1
ATOM 1654 C C . GLU A 1 212 ? 12.794 -19.508 -6.949 1.00 88.00 212 GLU A C 1
ATOM 1656 O O . GLU A 1 212 ? 12.615 -20.727 -6.988 1.00 88.00 212 GLU A O 1
ATOM 1661 N N . GLN A 1 213 ? 13.053 -18.797 -8.052 1.00 89.31 213 GLN A N 1
ATOM 1662 C CA . GLN A 1 213 ? 13.042 -19.385 -9.398 1.00 89.31 213 GLN A CA 1
ATOM 1663 C C . GLN A 1 213 ? 14.214 -20.343 -9.653 1.00 89.31 213 GLN A C 1
ATOM 1665 O O . GLN A 1 213 ? 14.076 -21.320 -10.391 1.00 89.31 213 GLN A O 1
ATOM 1670 N N . THR A 1 214 ? 15.373 -20.077 -9.053 1.00 89.44 214 THR A N 1
ATOM 1671 C CA . THR A 1 214 ? 16.619 -20.824 -9.302 1.00 89.44 214 THR A CA 1
ATOM 1672 C C . THR A 1 214 ? 16.920 -21.880 -8.235 1.00 89.44 214 THR A C 1
ATOM 1674 O O . THR A 1 214 ? 17.702 -22.800 -8.477 1.00 89.44 214 THR A O 1
ATOM 1677 N N . GLY A 1 215 ? 16.295 -21.792 -7.057 1.00 88.81 215 GLY A N 1
ATOM 1678 C CA . GLY A 1 215 ? 16.551 -22.678 -5.920 1.00 88.81 215 GLY A CA 1
ATOM 1679 C C . GLY A 1 215 ? 17.863 -22.393 -5.175 1.00 88.81 215 GLY A C 1
ATOM 1680 O O . GLY A 1 215 ? 18.333 -23.258 -4.425 1.00 88.81 215 GLY A O 1
ATOM 1681 N N . ILE A 1 216 ? 18.459 -21.210 -5.374 1.00 89.75 216 ILE A N 1
ATOM 1682 C CA . ILE A 1 216 ? 19.633 -20.732 -4.626 1.00 89.75 216 ILE A CA 1
ATOM 1683 C C . ILE A 1 216 ? 19.277 -20.667 -3.136 1.00 89.75 216 ILE A C 1
ATOM 1685 O O . ILE A 1 216 ? 18.257 -20.108 -2.742 1.00 89.75 216 ILE A O 1
ATOM 1689 N N . ARG A 1 217 ? 20.136 -21.207 -2.266 1.00 86.88 217 ARG A N 1
ATOM 1690 C CA . ARG A 1 217 ? 19.842 -21.288 -0.824 1.00 86.88 217 ARG A CA 1
ATOM 1691 C C . ARG A 1 217 ? 19.984 -19.931 -0.124 1.00 86.88 217 ARG A C 1
ATOM 1693 O O . ARG A 1 217 ? 20.983 -19.239 -0.314 1.00 86.88 217 ARG A O 1
ATOM 1700 N N . ASP A 1 218 ? 19.086 -19.628 0.815 1.00 80.56 218 ASP A N 1
ATOM 1701 C CA . ASP A 1 218 ? 19.058 -18.368 1.596 1.00 80.56 218 ASP A CA 1
ATOM 1702 C C . ASP A 1 218 ? 20.340 -18.066 2.393 1.00 80.56 218 ASP A C 1
ATOM 1704 O O . ASP A 1 218 ? 20.597 -16.932 2.814 1.00 80.56 218 ASP A O 1
ATOM 1708 N N . ASN A 1 219 ? 21.158 -19.092 2.656 1.00 82.56 219 ASN A N 1
ATOM 1709 C CA . ASN A 1 219 ? 22.408 -18.952 3.396 1.00 82.56 219 ASN A CA 1
ATOM 1710 C C . ASN A 1 219 ? 23.592 -18.494 2.527 1.00 82.56 219 ASN A C 1
ATOM 1712 O O . ASN A 1 219 ? 24.640 -18.165 3.089 1.00 82.56 219 ASN A O 1
ATOM 1716 N N . VAL A 1 220 ? 23.450 -18.477 1.199 1.00 87.81 220 VAL A N 1
ATOM 1717 C CA . VAL A 1 220 ? 24.465 -17.961 0.273 1.00 87.81 220 VAL A CA 1
ATOM 1718 C C . VAL A 1 220 ? 24.376 -16.434 0.254 1.00 87.81 220 VAL A C 1
ATOM 1720 O O . VAL A 1 220 ? 23.329 -15.871 -0.056 1.00 87.81 220 VAL A O 1
ATOM 1723 N N . ALA A 1 221 ? 25.457 -15.742 0.621 1.00 86.31 221 ALA A N 1
ATOM 1724 C CA . ALA A 1 221 ? 25.458 -14.281 0.718 1.00 86.31 221 ALA A CA 1
ATOM 1725 C C . ALA A 1 221 ? 25.438 -13.611 -0.668 1.00 86.31 221 ALA A C 1
ATOM 1727 O O . ALA A 1 221 ? 26.187 -14.028 -1.556 1.00 86.31 221 ALA A O 1
ATOM 1728 N N . ARG A 1 222 ? 24.643 -12.541 -0.820 1.00 87.44 222 ARG A N 1
ATOM 1729 C CA . ARG A 1 222 ? 24.651 -11.660 -2.001 1.00 87.44 222 ARG A CA 1
ATOM 1730 C C . ARG A 1 222 ? 26.077 -11.189 -2.314 1.00 87.44 222 ARG A C 1
ATOM 1732 O O . ARG A 1 222 ? 26.837 -10.876 -1.394 1.00 87.44 222 ARG A O 1
ATOM 1739 N N . GLY A 1 223 ? 26.446 -11.198 -3.595 1.00 84.62 223 GLY A N 1
ATOM 1740 C CA . GLY A 1 223 ? 27.779 -10.800 -4.074 1.00 84.62 223 GLY A CA 1
ATOM 1741 C C . GLY A 1 223 ? 28.915 -11.772 -3.725 1.00 84.62 223 GLY A C 1
ATOM 1742 O O . GLY A 1 223 ? 30.076 -11.507 -4.031 1.00 84.62 223 GLY A O 1
ATOM 1743 N N . SER A 1 224 ? 28.633 -12.907 -3.073 1.00 91.75 224 SER A N 1
ATOM 1744 C CA . SER A 1 224 ? 29.643 -13.956 -2.907 1.00 91.75 224 SER A CA 1
ATOM 1745 C C . SER A 1 224 ? 29.912 -14.671 -4.234 1.00 91.75 224 SER A C 1
ATOM 1747 O O . SER A 1 224 ? 29.025 -14.787 -5.074 1.00 91.75 224 SER A O 1
ATOM 1749 N N . GLN A 1 225 ? 31.117 -15.222 -4.405 1.00 91.56 225 GLN A N 1
ATOM 1750 C CA . GLN A 1 225 ? 31.449 -15.988 -5.614 1.00 91.56 225 GLN A CA 1
ATOM 1751 C C . GLN A 1 225 ? 30.523 -17.198 -5.812 1.00 91.56 225 GLN A C 1
ATOM 1753 O O . GLN A 1 225 ? 30.226 -17.565 -6.940 1.00 91.56 225 GLN A O 1
ATOM 1758 N N . GLU A 1 226 ? 30.060 -17.816 -4.722 1.00 92.06 226 GLU A N 1
ATOM 1759 C CA . GLU A 1 226 ? 29.090 -18.916 -4.781 1.00 92.06 226 GLU A CA 1
ATOM 1760 C C . GLU A 1 226 ? 27.755 -18.436 -5.369 1.00 92.06 226 GLU A C 1
ATOM 1762 O O . GLU A 1 226 ? 27.233 -19.079 -6.270 1.00 92.06 226 GLU A O 1
ATOM 1767 N N . PHE A 1 227 ? 27.270 -17.261 -4.952 1.00 91.94 227 PHE A N 1
ATOM 1768 C CA . PHE A 1 227 ? 26.057 -16.644 -5.495 1.00 91.94 227 PHE A CA 1
ATOM 1769 C C . PHE A 1 227 ? 26.188 -16.299 -6.983 1.00 91.94 227 PHE A C 1
ATOM 1771 O O . PHE A 1 227 ? 25.319 -16.648 -7.775 1.00 91.94 227 PHE A O 1
ATOM 1778 N N . LEU A 1 228 ? 27.296 -15.657 -7.369 1.00 92.12 228 LEU A N 1
ATOM 1779 C CA . LEU A 1 228 ? 27.570 -15.291 -8.762 1.00 92.12 228 LEU A CA 1
ATOM 1780 C C . LEU A 1 228 ? 27.638 -16.530 -9.662 1.00 92.12 228 LEU A C 1
ATOM 1782 O O . LEU A 1 228 ? 27.035 -16.539 -10.727 1.00 92.12 228 LEU A O 1
ATOM 1786 N N . ASN A 1 229 ? 28.303 -17.597 -9.211 1.00 91.44 229 ASN A N 1
ATOM 1787 C CA . ASN A 1 229 ? 28.389 -18.842 -9.973 1.00 91.44 229 ASN A CA 1
ATOM 1788 C C . ASN A 1 229 ? 27.016 -19.514 -10.143 1.00 91.44 229 ASN A C 1
ATOM 1790 O O . ASN A 1 229 ? 26.735 -20.041 -11.216 1.00 91.44 229 ASN A O 1
ATOM 1794 N N . GLU A 1 230 ? 26.168 -19.511 -9.107 1.00 92.25 230 GLU A N 1
ATOM 1795 C CA . GLU A 1 230 ? 24.821 -20.091 -9.197 1.00 92.25 230 GLU A CA 1
ATOM 1796 C C . GLU A 1 230 ? 23.908 -19.269 -10.121 1.00 92.25 230 GLU A C 1
ATOM 1798 O O . GLU A 1 230 ? 23.195 -19.860 -10.932 1.00 92.25 230 GLU A O 1
ATOM 1803 N N . ILE A 1 231 ? 23.977 -17.930 -10.082 1.00 92.62 231 ILE A N 1
ATOM 1804 C CA . ILE A 1 231 ? 23.238 -17.080 -11.031 1.00 92.62 231 ILE A CA 1
ATOM 1805 C C . ILE A 1 231 ? 23.755 -17.274 -12.453 1.00 92.62 231 ILE A C 1
ATOM 1807 O O . ILE A 1 231 ? 22.949 -17.466 -13.359 1.00 92.62 231 ILE A O 1
ATOM 1811 N N . GLN A 1 232 ? 25.075 -17.255 -12.659 1.00 92.50 232 GLN A N 1
ATOM 1812 C CA . GLN A 1 232 ? 25.669 -17.471 -13.976 1.00 92.50 232 GLN A CA 1
ATOM 1813 C C . GLN A 1 232 ? 25.200 -18.804 -14.551 1.00 92.50 232 GLN A C 1
ATOM 1815 O O . GLN A 1 232 ? 24.717 -18.842 -15.676 1.00 92.50 232 GLN A O 1
ATOM 1820 N N . GLN A 1 233 ? 25.262 -19.880 -13.763 1.00 91.50 233 GLN A N 1
ATOM 1821 C CA . GLN A 1 233 ? 24.797 -21.199 -14.180 1.00 91.50 233 GLN A CA 1
ATOM 1822 C C . GLN A 1 233 ? 23.294 -21.215 -14.500 1.00 91.50 233 GLN A C 1
ATOM 1824 O O . GLN A 1 233 ? 22.889 -21.839 -15.477 1.00 91.50 233 GLN A O 1
ATOM 1829 N N . ALA A 1 234 ? 22.465 -20.543 -13.698 1.00 90.38 234 ALA A N 1
ATOM 1830 C CA . ALA A 1 234 ? 21.020 -20.481 -13.917 1.00 90.38 234 ALA A CA 1
ATOM 1831 C C . ALA A 1 234 ? 20.622 -19.617 -15.127 1.00 90.38 234 ALA A C 1
ATOM 1833 O O . ALA A 1 234 ? 19.584 -19.868 -15.736 1.00 90.38 234 ALA A O 1
ATOM 1834 N N . ALA A 1 235 ? 21.442 -18.624 -15.473 1.00 91.19 235 ALA A N 1
ATOM 1835 C CA . ALA A 1 235 ? 21.261 -17.745 -16.624 1.00 91.19 235 ALA A CA 1
ATOM 1836 C C . ALA A 1 235 ? 22.036 -18.203 -17.870 1.00 91.19 235 ALA A C 1
ATOM 1838 O O . ALA A 1 235 ? 22.023 -17.493 -18.871 1.00 91.19 235 ALA A O 1
ATOM 1839 N N . SER A 1 236 ? 22.729 -19.343 -17.836 1.00 90.00 236 SER A N 1
ATOM 1840 C CA . SER A 1 236 ? 23.553 -19.798 -18.958 1.00 90.00 236 SER A CA 1
ATOM 1841 C C . SER A 1 236 ? 22.736 -20.518 -20.033 1.00 90.00 236 SER A C 1
ATOM 1843 O O . SER A 1 236 ? 21.941 -21.406 -19.721 1.00 90.00 236 SER A O 1
ATOM 1845 N N . ILE A 1 237 ? 22.976 -20.179 -21.299 1.00 88.00 237 ILE A N 1
ATOM 1846 C CA . ILE A 1 237 ? 22.453 -20.873 -22.485 1.00 88.00 237 ILE A CA 1
ATOM 1847 C C . ILE A 1 237 ? 23.591 -21.175 -23.470 1.00 88.00 237 ILE A C 1
ATOM 1849 O O . ILE A 1 237 ? 24.702 -20.665 -23.324 1.00 88.00 237 ILE A O 1
ATOM 1853 N N . THR A 1 238 ? 23.315 -22.009 -24.471 1.00 84.50 238 THR A N 1
ATOM 1854 C CA . THR A 1 238 ? 24.186 -22.147 -25.646 1.00 84.50 238 THR A CA 1
ATOM 1855 C C . THR A 1 238 ? 23.917 -20.968 -26.582 1.00 84.50 238 THR A C 1
ATOM 1857 O O . THR A 1 238 ? 22.762 -20.737 -26.934 1.00 84.50 238 THR A O 1
ATOM 1860 N N . ASP A 1 239 ? 24.957 -20.228 -26.963 1.00 81.19 239 ASP A N 1
ATOM 1861 C CA . ASP A 1 239 ? 24.846 -19.000 -27.765 1.00 81.19 239 ASP A CA 1
ATOM 1862 C C . ASP A 1 239 ? 25.890 -18.979 -28.896 1.00 81.19 239 ASP A C 1
ATOM 1864 O O . ASP A 1 239 ? 26.891 -19.700 -28.851 1.00 81.19 239 ASP A O 1
ATOM 1868 N N . CYS A 1 240 ? 25.649 -18.165 -29.921 1.00 80.38 240 CYS A N 1
ATOM 1869 C CA . CYS A 1 240 ? 26.469 -18.088 -31.128 1.00 80.38 240 CYS A CA 1
ATOM 1870 C C . CYS A 1 240 ? 27.393 -16.872 -31.096 1.00 80.38 240 CYS A C 1
ATOM 1872 O O . CYS A 1 240 ? 26.930 -15.730 -31.107 1.00 80.38 240 CYS A O 1
ATOM 1874 N N . ILE A 1 241 ? 28.704 -17.111 -31.033 1.00 77.88 241 ILE A N 1
ATOM 1875 C CA . ILE A 1 241 ? 29.710 -16.059 -30.841 1.00 77.88 241 ILE A CA 1
ATOM 1876 C C . ILE A 1 241 ? 30.861 -16.274 -31.820 1.00 77.88 241 ILE A C 1
ATOM 1878 O O . ILE A 1 241 ? 31.281 -17.410 -32.042 1.00 77.88 241 ILE A O 1
ATOM 1882 N N . ASN A 1 242 ? 31.400 -15.189 -32.375 1.00 76.56 242 ASN A N 1
ATOM 1883 C CA . ASN A 1 242 ? 32.662 -15.240 -33.102 1.00 76.56 242 ASN A CA 1
ATOM 1884 C C . ASN A 1 242 ? 33.824 -15.196 -32.090 1.00 76.56 242 ASN A C 1
ATOM 1886 O O . ASN A 1 242 ? 33.977 -14.184 -31.403 1.00 76.56 242 ASN A O 1
ATOM 1890 N N . PRO A 1 243 ? 34.636 -16.262 -31.947 1.00 64.62 243 PRO A N 1
ATOM 1891 C CA . PRO A 1 243 ? 35.776 -16.266 -31.029 1.00 64.62 243 PRO A CA 1
ATOM 1892 C C . PRO A 1 243 ? 36.986 -15.472 -31.553 1.00 64.62 243 PRO A C 1
ATOM 1894 O O . PRO A 1 243 ? 38.011 -15.418 -30.868 1.00 64.62 243 PRO A O 1
ATOM 1897 N N . SER A 1 244 ? 36.902 -14.907 -32.760 1.00 66.75 244 SER A N 1
ATOM 1898 C CA . SER A 1 244 ? 37.951 -14.072 -33.347 1.00 66.75 244 SER A CA 1
ATOM 1899 C C . SER A 1 244 ? 38.173 -12.809 -32.514 1.00 66.75 244 SER A C 1
ATOM 1901 O O . SER A 1 244 ? 37.306 -12.383 -31.757 1.00 66.75 244 SER A O 1
ATOM 1903 N N . ASN A 1 245 ? 39.376 -12.239 -32.609 1.00 61.44 245 ASN A N 1
ATOM 1904 C CA . ASN A 1 245 ? 39.712 -10.974 -31.964 1.00 61.44 245 ASN A CA 1
ATOM 1905 C C . ASN A 1 245 ? 39.748 -9.880 -33.047 1.00 61.44 245 ASN A C 1
ATOM 1907 O O . ASN A 1 245 ? 40.645 -9.953 -33.898 1.00 61.44 245 ASN A O 1
ATOM 1911 N N . PRO A 1 246 ? 38.815 -8.911 -33.042 1.00 67.12 246 PRO A N 1
ATOM 1912 C CA . PRO A 1 246 ? 37.854 -8.586 -31.975 1.00 67.12 246 PRO A CA 1
ATOM 1913 C C . PRO A 1 246 ? 36.584 -9.447 -31.954 1.00 67.12 246 PRO A C 1
ATOM 1915 O O . PRO A 1 246 ? 36.173 -10.001 -32.973 1.00 67.12 246 PRO A O 1
ATOM 1918 N N . ILE A 1 247 ? 35.968 -9.552 -30.771 1.00 74.44 247 ILE A N 1
ATOM 1919 C CA . ILE A 1 247 ? 34.789 -10.398 -30.546 1.00 74.44 247 ILE A CA 1
ATOM 1920 C C . ILE A 1 247 ? 33.559 -9.767 -31.203 1.00 74.44 247 ILE A C 1
ATOM 1922 O O . ILE A 1 247 ? 33.140 -8.677 -30.814 1.00 74.44 247 ILE A O 1
ATOM 1926 N N . ASP A 1 248 ? 32.925 -10.487 -32.129 1.00 74.31 248 ASP A N 1
ATOM 1927 C CA . ASP A 1 248 ? 31.630 -10.097 -32.692 1.00 74.31 248 ASP A CA 1
ATOM 1928 C C . ASP A 1 248 ? 30.466 -10.737 -31.912 1.00 74.31 248 ASP A C 1
ATOM 1930 O O . ASP A 1 248 ? 30.331 -11.962 -31.818 1.00 74.31 248 ASP A O 1
ATOM 1934 N N . LEU A 1 249 ? 29.611 -9.875 -31.356 1.00 74.69 249 LEU A N 1
ATOM 1935 C CA . LEU A 1 249 ? 28.433 -10.221 -30.558 1.00 74.69 249 LEU A CA 1
ATOM 1936 C C . LEU A 1 249 ? 27.114 -10.012 -31.323 1.00 74.69 249 LEU A C 1
ATOM 1938 O O . LEU A 1 249 ? 26.035 -10.228 -30.766 1.00 74.69 249 LEU A O 1
ATOM 1942 N N . SER A 1 250 ? 27.175 -9.614 -32.598 1.00 71.50 250 SER A N 1
ATOM 1943 C CA . SER A 1 250 ? 26.017 -9.241 -33.420 1.00 71.50 250 SER A CA 1
ATOM 1944 C C . SER A 1 250 ? 24.994 -10.369 -33.608 1.00 71.50 250 SER A C 1
ATOM 1946 O O . SER A 1 250 ? 23.819 -10.089 -33.873 1.00 71.50 250 SER A O 1
ATOM 1948 N N . LYS A 1 251 ? 25.413 -11.629 -33.430 1.00 72.75 251 LYS A N 1
ATOM 1949 C CA . LYS A 1 251 ? 24.596 -12.847 -33.574 1.00 72.75 251 LYS A CA 1
ATOM 1950 C C . LYS A 1 251 ? 24.062 -13.428 -32.258 1.00 72.75 251 LYS A C 1
ATOM 1952 O O . LYS A 1 251 ? 23.321 -14.408 -32.312 1.00 72.75 251 LYS A O 1
ATOM 1957 N N . ARG A 1 252 ? 24.390 -12.832 -31.103 1.00 74.06 252 ARG A N 1
ATOM 1958 C CA . ARG A 1 252 ? 23.906 -13.304 -29.795 1.00 74.06 252 ARG A CA 1
ATOM 1959 C C . ARG A 1 252 ? 22.405 -13.102 -29.623 1.00 74.06 252 ARG A C 1
ATOM 1961 O O . ARG A 1 252 ? 21.848 -12.100 -30.087 1.00 74.06 252 ARG A O 1
ATOM 1968 N N . GLU A 1 253 ? 21.765 -14.011 -28.889 1.00 71.44 253 GLU A N 1
ATOM 1969 C CA . GLU A 1 253 ? 20.351 -13.867 -28.531 1.00 71.44 253 GLU A CA 1
ATOM 1970 C C . GLU A 1 253 ? 20.106 -12.610 -27.689 1.00 71.44 253 GLU A C 1
ATOM 1972 O O . GLU A 1 253 ? 20.700 -12.414 -26.625 1.00 71.44 253 GLU A O 1
ATOM 1977 N N . ARG A 1 254 ? 19.181 -11.756 -28.142 1.00 65.06 254 ARG A N 1
ATOM 1978 C CA . ARG A 1 254 ? 18.877 -10.497 -27.455 1.00 65.06 254 ARG A CA 1
ATOM 1979 C C . ARG A 1 254 ? 17.432 -10.055 -27.606 1.00 65.06 254 ARG A C 1
ATOM 1981 O O . ARG A 1 254 ? 16.711 -10.463 -28.516 1.00 65.06 254 ARG A O 1
ATOM 1988 N N . TYR A 1 255 ? 17.046 -9.141 -26.724 1.00 59.62 255 TYR A N 1
ATOM 1989 C CA . TYR A 1 255 ? 15.908 -8.265 -26.949 1.00 59.62 255 TYR A CA 1
ATOM 1990 C C . TYR A 1 255 ? 16.399 -6.977 -27.625 1.00 59.62 255 TYR A C 1
ATOM 1992 O O . TYR A 1 255 ? 17.258 -6.292 -27.075 1.00 59.62 255 TYR A O 1
ATOM 2000 N N . GLU A 1 256 ? 15.865 -6.636 -28.797 1.00 57.62 256 GLU A N 1
ATOM 2001 C CA . GLU A 1 256 ? 16.196 -5.398 -29.512 1.00 57.62 256 GLU A CA 1
ATOM 2002 C C . GLU A 1 256 ? 15.050 -4.380 -29.434 1.00 57.62 256 GLU A C 1
ATOM 2004 O O . GLU A 1 256 ? 13.862 -4.727 -29.466 1.00 57.62 256 GLU A O 1
ATOM 2009 N N . TRP A 1 257 ? 15.423 -3.101 -29.336 1.00 48.44 257 TRP A N 1
ATOM 2010 C CA . TRP A 1 257 ? 14.513 -1.975 -29.516 1.00 48.44 257 TRP A CA 1
ATOM 2011 C C . TRP A 1 257 ? 14.252 -1.766 -31.007 1.00 48.44 257 TRP A C 1
ATOM 2013 O O . TRP A 1 257 ? 14.955 -1.006 -31.672 1.00 48.44 257 TRP A O 1
ATOM 2023 N N . ASP A 1 258 ? 13.225 -2.421 -31.541 1.00 41.62 258 ASP A N 1
ATOM 2024 C CA . ASP A 1 258 ? 12.791 -2.171 -32.912 1.00 41.62 258 ASP A CA 1
ATOM 2025 C C . ASP A 1 258 ? 11.650 -1.142 -32.929 1.00 41.62 258 ASP A C 1
ATOM 2027 O O . ASP A 1 258 ? 10.504 -1.414 -32.567 1.00 41.62 258 ASP A O 1
ATOM 2031 N N . VAL A 1 259 ? 11.982 0.074 -33.363 1.00 40.25 259 VAL A N 1
ATOM 2032 C CA . VAL A 1 259 ? 11.030 1.178 -33.565 1.00 40.25 259 VAL A CA 1
ATOM 2033 C C . VAL A 1 259 ? 10.177 0.961 -34.831 1.00 40.25 259 VAL A C 1
ATOM 2035 O O . VAL A 1 259 ? 9.144 1.604 -35.003 1.00 40.25 259 VAL A O 1
ATOM 2038 N N . GLN A 1 260 ? 10.596 0.070 -35.738 1.00 34.28 260 GLN A N 1
ATOM 2039 C CA . GLN A 1 260 ? 10.028 -0.109 -37.076 1.00 34.28 260 GLN A CA 1
ATOM 2040 C C . GLN A 1 260 ? 9.094 -1.325 -37.213 1.00 34.28 260 GLN A C 1
ATOM 2042 O O . GLN A 1 260 ? 8.220 -1.311 -38.086 1.00 34.28 260 GLN A O 1
ATOM 2047 N N . ARG A 1 261 ? 9.185 -2.350 -36.352 1.00 36.34 261 ARG A N 1
ATOM 2048 C CA . ARG A 1 261 ? 8.229 -3.479 -36.319 1.00 36.34 261 ARG A CA 1
ATOM 2049 C C . ARG A 1 261 ? 7.137 -3.286 -35.259 1.00 36.34 261 ARG A C 1
ATOM 2051 O O . ARG A 1 261 ? 7.164 -3.842 -34.168 1.00 36.34 261 ARG A O 1
ATOM 2058 N N . LEU A 1 262 ? 6.113 -2.522 -35.634 1.00 36.56 262 LEU A N 1
ATOM 2059 C CA . LEU A 1 262 ? 4.889 -2.300 -34.853 1.00 36.56 262 LEU A CA 1
ATOM 2060 C C . LEU A 1 262 ? 4.043 -3.593 -34.754 1.00 36.56 262 LEU A C 1
ATOM 2062 O O . LEU A 1 262 ? 3.318 -3.939 -35.691 1.00 36.56 262 LEU A O 1
ATOM 2066 N N . LEU A 1 263 ? 4.102 -4.304 -33.622 1.00 35.66 263 LEU A N 1
ATOM 2067 C CA . LEU A 1 263 ? 3.198 -5.424 -33.309 1.00 35.66 263 LEU A CA 1
ATOM 2068 C C . LEU A 1 263 ? 1.937 -4.932 -32.585 1.00 35.66 263 LEU A C 1
ATOM 2070 O O . LEU A 1 263 ? 1.997 -4.242 -31.569 1.00 35.66 263 LEU A O 1
ATOM 2074 N N . CYS A 1 264 ? 0.774 -5.309 -33.118 1.00 38.72 264 CYS A N 1
ATOM 2075 C CA . CYS A 1 264 ? -0.535 -4.895 -32.618 1.00 38.72 264 CYS A CA 1
ATOM 2076 C C . CYS A 1 264 ? -0.884 -5.515 -31.261 1.00 38.72 264 CYS A C 1
ATOM 2078 O O . CYS A 1 264 ? -0.540 -6.655 -30.965 1.00 38.72 264 CYS A O 1
ATOM 2080 N N . LYS A 1 265 ? -1.721 -4.797 -30.503 1.00 37.66 265 LYS A N 1
ATOM 2081 C CA . LYS A 1 265 ? -2.332 -5.169 -29.208 1.00 37.66 265 LYS A CA 1
ATOM 2082 C C . LYS A 1 265 ? -3.054 -6.541 -29.169 1.00 37.66 265 LYS A C 1
ATOM 2084 O O . LYS A 1 265 ? -3.486 -6.952 -28.101 1.00 37.66 265 LYS A O 1
ATOM 2089 N N . ALA A 1 266 ? -3.203 -7.228 -30.306 1.00 34.81 266 ALA A N 1
ATOM 2090 C CA . ALA A 1 266 ? -3.894 -8.512 -30.467 1.00 34.81 266 ALA A CA 1
ATOM 2091 C C . ALA A 1 266 ? -3.085 -9.706 -29.936 1.00 34.81 266 ALA A C 1
ATOM 2093 O O . ALA A 1 266 ? -3.620 -10.531 -29.194 1.00 34.81 266 ALA A O 1
ATOM 2094 N N . ASP A 1 267 ? -1.780 -9.742 -30.232 1.00 37.56 267 ASP A N 1
ATOM 2095 C CA . ASP A 1 267 ? -0.887 -10.810 -29.755 1.00 37.56 267 ASP A CA 1
ATOM 2096 C C . ASP A 1 267 ? -0.754 -10.782 -28.224 1.00 37.56 267 ASP A C 1
ATOM 2098 O O . ASP A 1 267 ? -0.616 -11.823 -27.587 1.00 37.56 267 ASP A O 1
ATOM 2102 N N . PHE A 1 268 ? -0.917 -9.601 -27.612 1.00 37.12 268 PHE A N 1
ATOM 2103 C CA . PHE A 1 268 ? -0.933 -9.399 -26.158 1.00 37.12 268 PHE A CA 1
ATOM 2104 C C . PHE A 1 268 ? -2.082 -10.136 -25.441 1.00 37.12 268 PHE A C 1
ATOM 2106 O O . PHE A 1 268 ? -1.997 -10.383 -24.242 1.00 37.12 268 PHE A O 1
ATOM 2113 N N . LEU A 1 269 ? -3.156 -10.491 -26.155 1.00 36.38 269 LEU A N 1
ATOM 2114 C CA . LEU A 1 269 ? -4.318 -11.212 -25.618 1.00 36.38 269 LEU A CA 1
ATOM 2115 C C . LEU A 1 269 ? -4.385 -12.671 -26.102 1.00 36.38 269 LEU A C 1
ATOM 2117 O O . LEU A 1 269 ? -5.394 -13.341 -25.888 1.00 36.38 269 LEU A O 1
ATOM 2121 N N . GLY A 1 270 ? -3.341 -13.164 -26.782 1.00 35.28 270 GLY A N 1
ATOM 2122 C CA . GLY A 1 270 ? -3.331 -14.503 -27.381 1.00 35.28 270 GLY A CA 1
ATOM 2123 C C . GLY A 1 270 ? -4.331 -14.672 -28.532 1.00 35.28 270 GLY A C 1
ATOM 2124 O O . GLY A 1 270 ? -4.675 -15.798 -28.894 1.00 35.28 270 GLY A O 1
ATOM 2125 N N . VAL A 1 271 ? -4.819 -13.565 -29.101 1.00 37.06 271 VAL A N 1
ATOM 2126 C CA . VAL A 1 271 ? -5.760 -13.570 -30.221 1.00 37.06 271 VAL A CA 1
ATOM 2127 C C . VAL A 1 271 ? -4.955 -13.440 -31.505 1.00 37.06 271 VAL A C 1
ATOM 2129 O O . VAL A 1 271 ? -4.275 -12.442 -31.725 1.00 37.06 271 VAL A O 1
ATOM 2132 N N . SER A 1 272 ? -5.037 -14.462 -32.357 1.00 43.50 272 SER A N 1
ATOM 2133 C CA . SER A 1 272 ? -4.416 -14.451 -33.682 1.00 43.50 272 SER A CA 1
ATOM 2134 C C . SER A 1 272 ? -4.781 -13.171 -34.439 1.00 43.50 272 SER A C 1
ATOM 2136 O O . SER A 1 272 ? -5.953 -12.797 -34.499 1.00 43.50 272 SER A O 1
ATOM 2138 N N . ALA A 1 273 ? -3.788 -12.545 -35.080 1.00 43.38 273 ALA A N 1
ATOM 2139 C CA . ALA A 1 273 ? -3.968 -11.368 -35.933 1.00 43.38 273 ALA A CA 1
ATOM 2140 C C . ALA A 1 273 ? -5.009 -11.548 -37.065 1.00 43.38 273 ALA A C 1
ATOM 2142 O O . ALA A 1 273 ? -5.430 -10.558 -37.670 1.00 43.38 273 ALA A O 1
ATOM 2143 N N . ASP A 1 274 ? -5.436 -12.787 -37.338 1.00 44.12 274 ASP A N 1
ATOM 2144 C CA . ASP A 1 274 ? -6.452 -13.129 -38.334 1.00 44.12 274 ASP A CA 1
ATOM 2145 C C . ASP A 1 274 ? -7.901 -13.059 -37.802 1.00 44.12 274 ASP A C 1
ATOM 2147 O O . ASP A 1 274 ? -8.844 -13.047 -38.603 1.00 44.12 274 ASP A O 1
ATOM 2151 N N . ASP A 1 275 ? -8.117 -12.972 -36.482 1.00 45.56 275 ASP A N 1
ATOM 2152 C CA . ASP A 1 275 ? -9.460 -12.906 -35.888 1.00 45.56 275 ASP A CA 1
ATOM 2153 C C . ASP A 1 275 ? -10.001 -11.466 -35.858 1.00 45.56 275 ASP A C 1
ATOM 2155 O O . ASP A 1 275 ? -9.938 -10.717 -34.878 1.00 45.56 275 ASP A O 1
ATOM 2159 N N . THR A 1 276 ? -10.506 -11.064 -37.020 1.00 47.78 276 THR A N 1
ATOM 2160 C CA . THR A 1 276 ? -10.982 -9.708 -37.314 1.00 47.78 276 THR A CA 1
ATOM 2161 C C . THR A 1 276 ? -12.195 -9.281 -36.488 1.00 47.78 276 THR A C 1
ATOM 2163 O O . THR A 1 276 ? -12.345 -8.086 -36.236 1.00 47.78 276 THR A O 1
ATOM 2166 N N . ASP A 1 277 ? -13.037 -10.211 -36.037 1.00 46.25 277 ASP A N 1
ATOM 2167 C CA . ASP A 1 277 ? -14.239 -9.886 -35.261 1.00 46.25 277 ASP A CA 1
ATOM 2168 C C . ASP A 1 277 ? -13.878 -9.486 -33.822 1.00 46.25 277 ASP A C 1
ATOM 2170 O O . ASP A 1 277 ? -14.327 -8.447 -33.337 1.00 46.25 277 ASP A O 1
ATOM 2174 N N . THR A 1 278 ? -12.963 -10.224 -33.190 1.00 41.53 278 THR A N 1
ATOM 2175 C CA . THR A 1 278 ? -12.452 -9.935 -31.840 1.00 41.53 278 THR A CA 1
ATOM 2176 C C . THR A 1 278 ? -11.612 -8.647 -31.815 1.00 41.53 278 THR A C 1
ATOM 2178 O O . THR A 1 278 ? -11.714 -7.836 -30.894 1.00 41.53 278 THR A O 1
ATOM 2181 N N . MET A 1 279 ? -10.846 -8.379 -32.880 1.00 40.59 279 MET A N 1
ATOM 2182 C CA . MET A 1 279 ? -10.110 -7.117 -33.064 1.00 40.59 279 MET A CA 1
ATOM 2183 C C . MET A 1 279 ? -11.017 -5.882 -33.180 1.00 40.59 279 MET A C 1
ATOM 2185 O O . MET A 1 279 ? -10.662 -4.807 -32.692 1.00 40.59 279 MET A O 1
ATOM 2189 N N . ASN A 1 280 ? -12.192 -6.026 -33.799 1.00 45.50 280 ASN A N 1
ATOM 2190 C CA . ASN A 1 280 ? -13.176 -4.946 -33.922 1.00 45.50 280 ASN A CA 1
ATOM 2191 C C . ASN A 1 280 ? -13.964 -4.701 -32.619 1.00 45.50 280 ASN A C 1
ATOM 2193 O O . ASN A 1 280 ? -14.514 -3.615 -32.453 1.00 45.50 280 ASN A O 1
ATOM 2197 N N . GLU A 1 281 ? -14.034 -5.679 -31.707 1.00 43.25 281 GLU A N 1
ATOM 2198 C CA . GLU A 1 281 ? -14.619 -5.502 -30.366 1.00 43.25 281 GLU A CA 1
ATOM 2199 C C . GLU A 1 281 ? -13.639 -4.854 -29.372 1.00 43.25 281 GLU A C 1
ATOM 2201 O O . GLU A 1 281 ? -14.064 -4.115 -28.484 1.00 43.25 281 GLU A O 1
ATOM 2206 N N . LEU A 1 282 ? -12.332 -5.097 -29.528 1.00 36.28 282 LEU A N 1
ATOM 2207 C CA . LEU A 1 282 ? -11.281 -4.607 -28.624 1.00 36.28 282 LEU A CA 1
ATOM 2208 C C . LEU A 1 282 ? -10.756 -3.196 -28.965 1.00 36.28 282 LEU A C 1
ATOM 2210 O O . LEU A 1 282 ? -10.238 -2.511 -28.080 1.00 36.28 282 LEU A O 1
ATOM 2214 N N . CYS A 1 283 ? -10.896 -2.733 -30.213 1.00 38.16 283 CYS A N 1
ATOM 2215 C CA . CYS A 1 283 ? -10.754 -1.316 -30.571 1.00 38.16 283 CYS A CA 1
ATOM 2216 C C . CYS A 1 283 ? -12.159 -0.676 -30.500 1.00 38.16 283 CYS A C 1
ATOM 2218 O O . CYS A 1 283 ? -13.032 -1.097 -31.258 1.00 38.16 283 CYS A O 1
ATOM 2220 N N . PRO A 1 284 ? -12.431 0.326 -29.633 1.00 36.44 284 PRO A N 1
ATOM 2221 C CA . PRO A 1 284 ? -13.746 0.963 -29.611 1.00 36.44 284 PRO A CA 1
ATOM 2222 C C . PRO A 1 284 ? -14.062 1.525 -31.007 1.00 36.44 284 PRO A C 1
ATOM 2224 O O . PRO A 1 284 ? -13.164 2.091 -31.639 1.00 36.44 284 PRO A O 1
ATOM 2227 N N . PRO A 1 285 ? -15.302 1.384 -31.516 1.00 36.78 285 PRO A N 1
ATOM 2228 C CA . PRO A 1 285 ? -15.656 1.896 -32.831 1.00 36.78 285 PRO A CA 1
ATOM 2229 C C . PRO A 1 285 ? -15.367 3.395 -32.857 1.00 36.78 285 PRO A C 1
ATOM 2231 O O . PRO A 1 285 ? -15.897 4.147 -32.035 1.00 36.78 285 PRO A O 1
ATOM 2234 N N . GLY A 1 286 ? -14.482 3.809 -33.769 1.00 39.38 286 GLY A N 1
ATOM 2235 C CA . GLY A 1 286 ? -14.023 5.188 -33.864 1.00 39.38 286 GLY A CA 1
ATOM 2236 C C . GLY A 1 286 ? -15.200 6.161 -33.863 1.00 39.38 286 GLY A C 1
ATOM 2237 O O . GLY A 1 286 ? -16.222 5.924 -34.509 1.00 39.38 286 GLY A O 1
ATOM 2238 N N . LEU A 1 287 ? -15.064 7.263 -33.124 1.00 33.91 287 LEU A N 1
ATOM 2239 C CA . LEU A 1 287 ? -16.040 8.348 -33.119 1.00 33.91 287 LEU A CA 1
ATOM 2240 C C . LEU A 1 287 ? -16.211 8.867 -34.559 1.00 33.91 287 LEU A C 1
ATOM 2242 O O . LEU A 1 287 ? -15.361 9.585 -35.088 1.00 33.91 287 LEU A O 1
ATOM 2246 N N . CYS A 1 288 ? -17.300 8.474 -35.216 1.00 35.72 288 CYS A N 1
ATOM 2247 C CA . CYS A 1 288 ? -17.615 8.936 -36.562 1.00 35.72 288 CYS A CA 1
ATOM 2248 C C . CYS A 1 288 ? -18.385 10.257 -36.473 1.00 35.72 288 CYS A C 1
ATOM 2250 O O . CYS A 1 288 ? -19.504 10.320 -35.958 1.00 35.72 288 CYS A O 1
ATOM 2252 N N . LEU A 1 289 ? -17.795 11.324 -37.008 1.00 29.61 289 LEU A N 1
ATOM 2253 C CA . LEU A 1 289 ? -18.472 12.603 -37.212 1.00 29.61 289 LEU A CA 1
ATOM 2254 C C . LEU A 1 289 ? -19.103 12.590 -38.613 1.00 29.61 289 LEU A C 1
ATOM 2256 O O . LEU A 1 289 ? -18.581 13.170 -39.563 1.00 29.61 289 LEU A O 1
ATOM 2260 N N . GLY A 1 290 ? -20.239 11.899 -38.749 1.00 46.81 290 GLY A N 1
ATOM 2261 C CA . GLY A 1 290 ? -20.918 11.699 -40.038 1.00 46.81 290 GLY A CA 1
ATOM 2262 C C . GLY A 1 290 ? -20.256 10.612 -40.897 1.00 46.81 290 GLY A C 1
ATOM 2263 O O . GLY A 1 290 ? -19.803 9.609 -40.360 1.00 46.81 290 GLY A O 1
ATOM 2264 N N . ASP A 1 291 ? -20.191 10.804 -42.223 1.00 30.61 291 ASP A N 1
ATOM 2265 C CA . ASP A 1 291 ? -19.588 9.841 -43.175 1.00 30.61 291 ASP A CA 1
ATOM 2266 C C . ASP A 1 291 ? -18.046 9.756 -43.086 1.00 30.61 291 ASP A C 1
ATOM 2268 O O . ASP A 1 291 ? -17.419 8.993 -43.820 1.00 30.61 291 ASP A O 1
ATOM 2272 N N . PHE A 1 292 ? -17.420 10.547 -42.210 1.00 30.03 292 PHE A N 1
ATOM 2273 C CA . PHE A 1 292 ? -15.985 10.521 -41.939 1.00 30.03 292 PHE A CA 1
ATOM 2274 C C . PHE A 1 292 ? -15.735 9.976 -40.529 1.00 30.03 292 PHE A C 1
ATOM 2276 O O . PHE A 1 292 ? -16.024 10.632 -39.526 1.00 30.03 292 PHE A O 1
ATOM 2283 N N . CYS A 1 293 ? -15.160 8.779 -40.461 1.00 37.84 293 CYS A N 1
ATOM 2284 C CA . CYS A 1 293 ? -14.555 8.250 -39.246 1.00 37.84 293 CYS A CA 1
ATOM 2285 C C . CYS A 1 293 ? -13.073 8.652 -39.261 1.00 37.84 293 CYS A C 1
ATOM 2287 O O . CYS A 1 293 ? -12.358 8.351 -40.214 1.00 37.84 293 CYS A O 1
ATOM 2289 N N . LEU A 1 294 ? -12.625 9.380 -38.234 1.00 37.94 294 LEU A N 1
ATOM 2290 C CA . LEU A 1 294 ? -11.238 9.858 -38.109 1.00 37.94 294 LEU A CA 1
ATOM 2291 C C . LEU A 1 294 ? -10.232 8.737 -37.800 1.00 37.94 294 LEU A C 1
ATOM 2293 O O . LEU A 1 294 ? -9.036 8.985 -37.817 1.00 37.94 294 LEU A O 1
ATOM 2297 N N . GLN A 1 295 ? -10.712 7.522 -37.535 1.00 39.41 295 GLN A N 1
ATOM 2298 C CA . GLN A 1 295 ? -9.897 6.324 -37.385 1.00 39.41 295 GLN A CA 1
ATOM 2299 C C . GLN A 1 295 ? -10.332 5.310 -38.439 1.00 39.41 295 GLN A C 1
ATOM 2301 O O . GLN A 1 295 ? -11.420 4.740 -38.354 1.00 39.41 295 GLN A O 1
ATOM 2306 N N . ASN A 1 296 ? -9.484 5.083 -39.440 1.00 38.75 296 ASN A N 1
ATOM 2307 C CA . ASN A 1 296 ? -9.554 3.838 -40.198 1.00 38.75 296 ASN A CA 1
ATOM 2308 C C . ASN A 1 296 ? -8.948 2.723 -39.332 1.00 38.75 296 ASN A C 1
ATOM 2310 O O . ASN A 1 296 ? -8.031 2.979 -38.558 1.00 38.75 296 ASN A O 1
ATOM 2314 N N . ASN A 1 297 ? -9.379 1.469 -39.499 1.00 39.94 297 ASN A N 1
ATOM 2315 C CA . ASN A 1 297 ? -8.772 0.305 -38.823 1.00 39.94 297 ASN A CA 1
ATOM 2316 C C . ASN A 1 297 ? -7.239 0.200 -39.018 1.00 39.94 297 ASN A C 1
ATOM 2318 O O . ASN A 1 297 ? -6.564 -0.482 -38.250 1.00 39.94 297 ASN A O 1
ATOM 2322 N N . SER A 1 298 ? -6.670 0.892 -40.012 1.00 41.03 298 SER A N 1
ATOM 2323 C CA . SER A 1 298 ? -5.223 1.047 -40.194 1.00 41.03 298 SER A CA 1
ATOM 2324 C C . SER A 1 298 ? -4.538 1.886 -39.104 1.00 41.03 298 SER A C 1
ATOM 2326 O O . SER A 1 298 ? -3.367 1.651 -38.840 1.00 41.03 298 SER A O 1
ATOM 2328 N N . ASP A 1 299 ? -5.243 2.800 -38.430 1.00 40.81 299 ASP A N 1
ATOM 2329 C CA . ASP A 1 299 ? -4.686 3.629 -37.348 1.00 40.81 299 ASP A CA 1
ATOM 2330 C C . ASP A 1 299 ? -4.681 2.911 -35.989 1.00 40.81 299 ASP A C 1
ATOM 2332 O O . ASP A 1 299 ? -3.841 3.222 -35.146 1.00 40.81 299 ASP A O 1
ATOM 2336 N N . CYS A 1 300 ? -5.531 1.889 -35.778 1.00 37.56 300 CYS A N 1
ATOM 2337 C CA . CYS A 1 300 ? -5.391 0.999 -34.608 1.00 37.56 300 CYS A CA 1
ATOM 2338 C C . CYS A 1 300 ? -4.091 0.162 -34.713 1.00 37.56 300 CYS A C 1
ATOM 2340 O O . CYS A 1 300 ? -3.510 -0.187 -33.691 1.00 37.56 300 CYS A O 1
ATOM 2342 N N . ARG A 1 301 ? -3.586 -0.091 -35.939 1.00 36.84 301 ARG A N 1
ATOM 2343 C CA . ARG A 1 301 ? -2.260 -0.703 -36.185 1.00 36.84 301 ARG A CA 1
ATOM 2344 C C . ARG A 1 301 ? -1.089 0.270 -35.994 1.00 36.84 301 ARG A C 1
ATOM 2346 O O . ARG A 1 301 ? 0.014 -0.177 -35.713 1.00 36.84 301 ARG A O 1
ATOM 2353 N N . ALA A 1 302 ? -1.308 1.576 -36.152 1.00 36.41 302 ALA A N 1
ATOM 2354 C CA . ALA A 1 302 ? -0.259 2.592 -36.020 1.00 36.41 302 ALA A CA 1
ATOM 2355 C C . ALA A 1 302 ? 0.019 3.000 -34.559 1.00 36.41 302 ALA A C 1
ATOM 2357 O O . ALA A 1 302 ? 1.058 3.584 -34.276 1.00 36.41 302 ALA A O 1
ATOM 2358 N N . ARG A 1 303 ? -0.877 2.666 -33.620 1.00 39.72 303 ARG A N 1
ATOM 2359 C CA . ARG A 1 303 ? -0.704 2.903 -32.174 1.00 39.72 303 ARG A CA 1
ATOM 2360 C C . ARG A 1 303 ? -0.132 1.683 -31.450 1.00 39.72 303 ARG A C 1
ATOM 2362 O O . ARG A 1 303 ? -0.719 1.209 -30.476 1.00 39.72 303 ARG A O 1
ATOM 2369 N N . CYS A 1 304 ? 0.978 1.150 -31.951 1.00 38.28 304 CYS A N 1
ATOM 2370 C CA . CYS A 1 304 ? 1.739 0.138 -31.224 1.00 38.28 304 CYS A CA 1
ATOM 2371 C C . CYS A 1 304 ? 2.889 0.844 -30.498 1.00 38.28 304 CYS A C 1
ATOM 2373 O O . CYS A 1 304 ? 3.679 1.540 -31.129 1.00 38.28 304 CYS A O 1
ATOM 2375 N N . ASP A 1 305 ? 2.948 0.707 -29.175 1.00 39.12 305 ASP A N 1
ATOM 2376 C CA . ASP A 1 305 ? 4.108 1.157 -28.407 1.00 39.12 305 ASP A CA 1
ATOM 2377 C C . ASP A 1 305 ? 5.329 0.298 -28.746 1.00 39.12 305 ASP A C 1
ATOM 2379 O O . ASP A 1 305 ? 5.192 -0.871 -29.121 1.00 39.12 305 ASP A O 1
ATOM 2383 N N . LEU A 1 306 ? 6.514 0.884 -28.560 1.00 36.22 306 LEU A N 1
ATOM 2384 C CA . LEU A 1 306 ? 7.798 0.190 -28.610 1.00 36.22 306 LEU A CA 1
ATOM 2385 C C . LEU A 1 306 ? 7.716 -1.098 -27.777 1.00 36.22 306 LEU A C 1
ATOM 2387 O O . LEU A 1 306 ? 7.491 -1.056 -26.566 1.00 36.22 306 LEU A O 1
ATOM 2391 N N . ALA A 1 307 ? 7.867 -2.242 -28.434 1.00 40.81 307 ALA A N 1
ATOM 2392 C CA . ALA A 1 307 ? 7.938 -3.539 -27.785 1.00 40.81 307 ALA A CA 1
ATOM 2393 C C . ALA A 1 307 ? 9.363 -4.070 -27.931 1.00 40.81 307 ALA A C 1
ATOM 2395 O O . ALA A 1 307 ? 9.959 -3.949 -28.999 1.00 40.81 307 ALA A O 1
ATOM 2396 N N . TYR A 1 308 ? 9.896 -4.670 -26.868 1.00 46.47 308 TYR A N 1
ATOM 2397 C CA . TYR A 1 308 ? 11.115 -5.462 -26.972 1.00 46.47 308 TYR A CA 1
ATOM 2398 C C . TYR A 1 308 ? 10.848 -6.625 -27.922 1.00 46.47 308 TYR A C 1
ATOM 2400 O O . TYR A 1 308 ? 9.982 -7.461 -27.648 1.00 46.47 308 TYR A O 1
ATOM 2408 N N . ILE A 1 309 ? 11.571 -6.672 -29.036 1.00 52.59 309 ILE A N 1
ATOM 2409 C CA . ILE A 1 309 ? 11.482 -7.793 -29.962 1.00 52.59 309 ILE A CA 1
ATOM 2410 C C . ILE A 1 309 ? 12.562 -8.784 -29.574 1.00 52.59 309 ILE A C 1
ATOM 2412 O O . ILE A 1 309 ? 13.735 -8.433 -29.487 1.00 52.59 309 ILE A O 1
ATOM 2416 N N . TYR A 1 310 ? 12.151 -10.019 -29.303 1.00 55.78 310 TYR A N 1
ATOM 2417 C CA . TYR A 1 310 ? 13.087 -11.125 -29.193 1.00 55.78 310 TYR A CA 1
ATOM 2418 C C . TYR A 1 310 ? 13.659 -11.401 -30.582 1.00 55.78 310 TYR A C 1
ATOM 2420 O O . TYR A 1 310 ? 12.908 -11.727 -31.507 1.00 55.78 310 TYR A O 1
ATOM 2428 N N . THR A 1 311 ? 14.970 -11.249 -30.718 1.00 62.19 311 THR A N 1
ATOM 2429 C CA . THR A 1 311 ? 15.714 -11.670 -31.900 1.00 62.19 311 THR A CA 1
ATOM 2430 C C . THR A 1 311 ? 16.287 -13.053 -31.586 1.00 62.19 311 THR A C 1
ATOM 2432 O O . THR A 1 311 ? 17.297 -13.128 -30.881 1.00 62.19 311 THR A O 1
ATOM 2435 N N . PRO A 1 312 ? 15.622 -14.147 -32.015 1.00 59.56 312 PRO A N 1
ATOM 2436 C CA . PRO A 1 312 ? 16.124 -15.496 -31.778 1.00 59.56 312 PRO A CA 1
ATOM 2437 C C . PRO A 1 312 ? 17.447 -15.719 -32.506 1.00 59.56 312 PRO A C 1
ATOM 2439 O O . PRO A 1 312 ? 17.668 -15.159 -33.582 1.00 59.56 312 PRO A O 1
ATOM 2442 N N . MET A 1 313 ? 18.283 -16.597 -31.956 1.00 62.00 313 MET A N 1
ATOM 2443 C CA . MET A 1 313 ? 19.439 -17.124 -32.672 1.00 62.00 313 MET A CA 1
ATOM 2444 C C . MET A 1 313 ? 18.951 -17.944 -33.874 1.00 62.00 313 MET A C 1
ATOM 2446 O O . MET A 1 313 ? 18.186 -18.901 -33.731 1.00 62.00 313 MET A O 1
ATOM 2450 N N . GLU A 1 314 ? 19.396 -17.590 -35.080 1.00 58.81 314 GLU A N 1
ATOM 2451 C CA . GLU A 1 314 ? 19.191 -18.425 -36.264 1.00 58.81 314 GLU A CA 1
ATOM 2452 C C . GLU A 1 314 ? 20.270 -19.515 -36.296 1.00 58.81 314 GLU A C 1
ATOM 2454 O O . GLU A 1 314 ? 21.362 -19.319 -36.826 1.00 58.81 314 GLU A O 1
ATOM 2459 N N . GLU A 1 315 ? 19.950 -20.676 -35.719 1.00 54.22 315 GLU A N 1
ATOM 2460 C CA . GLU A 1 315 ? 20.834 -21.847 -35.554 1.00 54.22 315 GLU A CA 1
ATOM 2461 C C . GLU A 1 315 ? 21.522 -22.304 -36.867 1.00 54.22 315 GLU A C 1
ATOM 2463 O O . GLU A 1 315 ? 22.604 -22.886 -36.830 1.00 54.22 315 GLU A O 1
ATOM 2468 N N . GLU A 1 316 ? 20.943 -22.003 -38.041 1.00 54.94 316 GLU A N 1
ATOM 2469 C CA . GLU A 1 316 ? 21.525 -22.305 -39.365 1.00 54.94 316 GLU A CA 1
ATOM 2470 C C . GLU A 1 316 ? 22.713 -21.399 -39.759 1.00 54.94 316 GLU A C 1
ATOM 2472 O O . GLU A 1 316 ? 23.483 -21.780 -40.637 1.00 54.94 316 GLU A O 1
ATOM 2477 N N . THR A 1 317 ? 22.902 -20.240 -39.115 1.00 58.06 317 THR A N 1
ATOM 2478 C CA . THR A 1 317 ? 23.917 -19.232 -39.505 1.00 58.06 317 THR A CA 1
ATOM 2479 C C . THR A 1 317 ? 25.256 -19.347 -38.769 1.00 58.06 317 THR A C 1
ATOM 2481 O O . THR A 1 317 ? 26.239 -18.740 -39.179 1.00 58.06 317 THR A O 1
ATOM 2484 N N . CYS A 1 318 ? 25.346 -20.175 -37.726 1.00 65.62 318 CYS A N 1
ATOM 2485 C CA . CYS A 1 318 ? 26.551 -20.309 -36.893 1.00 65.62 318 CYS A CA 1
ATOM 2486 C C . CYS A 1 318 ? 27.611 -21.272 -37.457 1.00 65.62 318 CYS A C 1
ATOM 2488 O O . CYS A 1 318 ? 28.505 -21.686 -36.728 1.00 65.62 318 CYS A O 1
ATOM 2490 N N . ALA A 1 319 ? 27.488 -21.692 -38.720 1.00 56.41 319 ALA A N 1
AT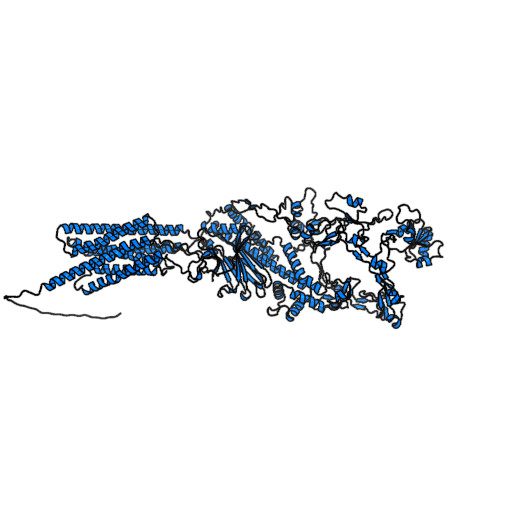OM 2491 C CA . ALA A 1 319 ? 28.337 -22.717 -39.336 1.00 56.41 319 ALA A CA 1
ATOM 2492 C C . ALA A 1 319 ? 28.838 -22.338 -40.746 1.00 56.41 319 ALA A C 1
ATOM 2494 O O . ALA A 1 319 ? 29.130 -23.228 -41.549 1.00 56.41 319 ALA A O 1
ATOM 2495 N N . GLU A 1 320 ? 28.913 -21.045 -41.077 1.00 59.91 320 GLU A N 1
ATOM 2496 C CA . GLU A 1 320 ? 29.470 -20.591 -42.357 1.00 59.91 320 GLU A CA 1
ATOM 2497 C C . GLU A 1 320 ? 31.011 -20.513 -42.291 1.00 59.91 320 GLU A C 1
ATOM 2499 O O . GLU A 1 320 ? 31.589 -19.803 -41.467 1.00 59.91 320 GLU A O 1
ATOM 2504 N N . GLU A 1 321 ? 31.679 -21.289 -43.153 1.00 58.50 321 GLU A N 1
ATOM 2505 C CA . GLU A 1 321 ? 33.112 -21.164 -43.455 1.00 58.50 321 GLU A CA 1
ATOM 2506 C C . GLU A 1 321 ? 33.279 -20.133 -44.584 1.00 58.50 321 GLU A C 1
ATOM 2508 O O . GLU A 1 321 ? 32.716 -20.319 -45.668 1.00 58.50 321 GLU A O 1
ATOM 2513 N N . ALA A 1 322 ? 34.068 -19.078 -44.359 1.00 60.12 322 ALA A N 1
ATOM 2514 C CA . ALA A 1 322 ? 34.418 -18.088 -45.381 1.00 60.12 322 ALA A CA 1
ATOM 2515 C C . ALA A 1 322 ? 35.909 -18.189 -45.750 1.00 60.12 322 ALA A C 1
ATOM 2517 O O . ALA A 1 322 ? 36.765 -18.483 -44.912 1.00 60.12 322 ALA A O 1
ATOM 2518 N N . CYS A 1 323 ? 36.229 -17.995 -47.034 1.00 60.50 323 CYS A N 1
ATOM 2519 C CA . CYS A 1 323 ? 37.614 -17.901 -47.500 1.00 60.50 323 CYS A CA 1
ATOM 2520 C C . CYS A 1 323 ? 38.079 -16.449 -47.387 1.00 60.50 323 CYS A C 1
ATOM 2522 O O . CYS A 1 323 ? 37.437 -15.575 -47.953 1.00 60.50 323 CYS A O 1
ATOM 2524 N N . ILE A 1 324 ? 39.250 -16.230 -46.787 1.00 62.59 324 ILE A N 1
ATOM 2525 C CA . ILE A 1 324 ? 39.870 -14.906 -46.567 1.00 62.59 324 ILE A CA 1
ATOM 2526 C C . ILE A 1 324 ? 40.220 -14.158 -47.882 1.00 62.59 324 ILE A C 1
ATOM 2528 O O . ILE A 1 324 ? 40.651 -13.009 -47.880 1.00 62.59 324 ILE A O 1
ATOM 2532 N N . SER A 1 325 ? 40.089 -14.816 -49.038 1.00 63.09 325 SER A N 1
ATOM 2533 C CA . SER A 1 325 ? 40.434 -14.263 -50.350 1.00 63.09 325 SER A CA 1
ATOM 2534 C C . SER A 1 325 ? 39.305 -14.443 -51.359 1.00 63.09 325 SER A C 1
ATOM 2536 O O . SER A 1 325 ? 38.841 -15.565 -51.587 1.00 63.09 325 SER A O 1
ATOM 2538 N N . ASP A 1 326 ? 39.007 -13.369 -52.091 1.00 59.12 326 ASP A N 1
ATOM 2539 C CA . ASP A 1 326 ? 38.069 -13.323 -53.221 1.00 59.12 326 ASP A CA 1
ATOM 2540 C C . ASP A 1 326 ? 38.432 -14.300 -54.355 1.00 59.12 326 ASP A C 1
ATOM 2542 O O . ASP A 1 326 ? 37.595 -14.650 -55.191 1.00 59.12 326 ASP A O 1
ATOM 2546 N N . GLN A 1 327 ? 39.694 -14.750 -54.417 1.00 59.97 327 GLN A N 1
ATOM 2547 C CA . GLN A 1 327 ? 40.185 -15.693 -55.430 1.00 59.97 327 GLN A CA 1
ATOM 2548 C C . GLN A 1 327 ? 40.115 -17.167 -54.992 1.00 59.97 327 GLN A C 1
ATOM 2550 O O . GLN A 1 327 ? 40.420 -18.059 -55.791 1.00 59.97 327 GLN A O 1
ATOM 2555 N N . GLY A 1 328 ? 39.634 -17.435 -53.773 1.00 59.56 328 GLY A N 1
ATOM 2556 C CA . GLY A 1 328 ? 39.428 -18.770 -53.215 1.00 59.56 328 GLY A CA 1
ATOM 2557 C C . GLY A 1 328 ? 40.598 -19.291 -52.373 1.00 59.56 328 GLY A C 1
ATOM 2558 O O . GLY A 1 328 ? 41.721 -18.800 -52.433 1.00 59.56 328 GLY A O 1
ATOM 2559 N N . CYS A 1 329 ? 40.323 -20.324 -51.574 1.00 66.25 329 CYS A N 1
ATOM 2560 C CA . CYS A 1 329 ? 41.304 -20.968 -50.702 1.00 66.25 329 CYS A CA 1
ATOM 2561 C C . CYS A 1 329 ? 42.254 -21.890 -51.503 1.00 66.25 329 CYS A C 1
ATOM 2563 O O . CYS A 1 329 ? 41.968 -23.079 -51.682 1.00 66.25 329 CYS A O 1
ATOM 2565 N N . ASP A 1 330 ? 43.368 -21.353 -52.014 1.00 65.31 330 ASP A N 1
ATOM 2566 C CA . ASP A 1 330 ? 44.507 -22.143 -52.510 1.00 65.31 330 ASP A CA 1
ATOM 2567 C C . ASP A 1 330 ? 45.623 -22.138 -51.454 1.00 65.31 330 ASP A C 1
ATOM 2569 O O . ASP A 1 330 ? 45.889 -21.133 -50.802 1.00 65.31 330 ASP A O 1
ATOM 2573 N N . ASP A 1 331 ? 46.302 -23.268 -51.274 1.00 66.19 331 ASP A N 1
ATOM 2574 C CA . ASP A 1 331 ? 47.260 -23.534 -50.186 1.00 66.19 331 ASP A CA 1
ATOM 2575 C C . ASP A 1 331 ? 48.547 -22.666 -50.244 1.00 66.19 331 ASP A C 1
ATOM 2577 O O . ASP A 1 331 ? 49.526 -22.924 -49.530 1.00 66.19 331 ASP A O 1
ATOM 2581 N N . SER A 1 332 ? 48.585 -21.668 -51.127 1.00 77.06 332 SER A N 1
ATOM 2582 C CA . SER A 1 332 ? 49.690 -20.756 -51.394 1.00 77.06 332 SER A CA 1
ATOM 2583 C C . SER A 1 332 ? 49.743 -19.567 -50.434 1.00 77.06 332 SER A C 1
ATOM 2585 O O . SER A 1 332 ? 48.754 -19.138 -49.846 1.00 77.06 332 SER A O 1
ATOM 2587 N N . PHE A 1 333 ? 50.957 -19.034 -50.271 1.00 79.12 333 PHE A N 1
ATOM 2588 C CA . PHE A 1 333 ? 51.179 -17.787 -49.551 1.00 79.12 333 PHE A CA 1
ATOM 2589 C C . PHE A 1 333 ? 51.174 -16.614 -50.523 1.00 79.12 333 PHE A C 1
ATOM 2591 O O . PHE A 1 333 ? 51.850 -16.675 -51.554 1.00 79.12 333 PHE A O 1
ATOM 2598 N N . HIS A 1 334 ? 50.484 -15.548 -50.142 1.00 84.31 334 HIS A N 1
ATOM 2599 C CA . HIS A 1 334 ? 50.387 -14.317 -50.910 1.00 84.31 334 HIS A CA 1
ATOM 2600 C C . HIS A 1 334 ? 50.716 -13.119 -50.022 1.00 84.31 334 HIS A C 1
ATOM 2602 O O . HIS A 1 334 ? 50.584 -13.179 -48.796 1.00 84.31 334 HIS A O 1
ATOM 2608 N N . CYS A 1 335 ? 51.161 -12.028 -50.645 1.00 87.31 335 CYS A N 1
ATOM 2609 C CA . CYS A 1 335 ? 51.240 -10.753 -49.954 1.00 87.31 335 CYS A CA 1
ATOM 2610 C C . CYS A 1 335 ? 49.846 -10.152 -49.931 1.00 87.31 335 CYS A C 1
ATOM 2612 O O . CYS A 1 335 ? 49.278 -9.890 -50.989 1.00 87.31 335 CYS A O 1
ATOM 2614 N N . MET A 1 336 ? 49.298 -9.962 -48.744 1.00 85.12 336 MET A N 1
ATOM 2615 C CA . MET A 1 336 ? 47.934 -9.507 -48.566 1.00 85.12 336 MET A CA 1
ATOM 2616 C C . MET A 1 336 ? 47.918 -8.239 -47.727 1.00 85.12 336 MET A C 1
ATOM 2618 O O . MET A 1 336 ? 48.673 -8.088 -46.762 1.00 85.12 336 MET A O 1
ATOM 2622 N N . TYR A 1 337 ? 47.045 -7.322 -48.113 1.00 87.00 337 TYR A N 1
ATOM 2623 C CA . TYR A 1 337 ? 46.560 -6.290 -47.224 1.00 87.00 337 TYR A CA 1
ATOM 2624 C C . TYR A 1 337 ? 45.249 -6.785 -46.628 1.00 87.00 337 TYR A C 1
ATOM 2626 O O . TYR A 1 337 ? 44.293 -7.020 -47.358 1.00 87.00 337 TYR A O 1
ATOM 2634 N N . CYS A 1 338 ? 45.239 -6.985 -45.317 1.00 80.06 338 CYS A N 1
ATOM 2635 C CA . CYS A 1 338 ? 44.046 -7.366 -44.581 1.00 80.06 338 CYS A CA 1
ATOM 2636 C C . CYS A 1 338 ? 43.595 -6.143 -43.779 1.00 80.06 338 CYS A C 1
ATOM 2638 O O . CYS A 1 338 ? 44.308 -5.754 -42.840 1.00 80.06 338 CYS A O 1
ATOM 2640 N N . PRO A 1 339 ? 42.482 -5.496 -44.159 1.00 73.94 339 PRO A N 1
ATOM 2641 C CA . PRO A 1 339 ? 41.853 -4.499 -43.313 1.00 73.94 339 PRO A CA 1
ATOM 2642 C C . PRO A 1 339 ? 41.495 -5.141 -41.962 1.00 73.94 339 PRO A C 1
ATOM 2644 O O . PRO A 1 339 ? 41.136 -6.318 -41.911 1.00 73.94 339 PRO A O 1
ATOM 2647 N N . PRO A 1 340 ? 41.621 -4.423 -40.838 1.00 53.97 340 PRO A N 1
ATOM 2648 C CA . PRO A 1 340 ? 41.031 -4.893 -39.592 1.00 53.97 340 PRO A CA 1
ATOM 2649 C C . PRO A 1 340 ? 39.500 -4.963 -39.761 1.00 53.97 340 PRO A C 1
ATOM 2651 O O . PRO A 1 340 ? 38.902 -3.954 -40.115 1.00 53.97 340 PRO A O 1
ATOM 2654 N N . ASN A 1 341 ? 38.896 -6.127 -39.481 1.00 47.88 341 ASN A N 1
ATOM 2655 C CA . ASN A 1 341 ? 37.442 -6.413 -39.490 1.00 47.88 341 ASN A CA 1
ATOM 2656 C C . ASN A 1 341 ? 36.752 -6.683 -40.830 1.00 47.88 341 ASN A C 1
ATOM 2658 O O . ASN A 1 341 ? 35.533 -6.841 -40.842 1.00 47.88 341 ASN A O 1
ATOM 2662 N N . GLU A 1 342 ? 37.492 -6.786 -41.930 1.00 56.97 342 GLU A N 1
ATOM 2663 C CA . GLU A 1 342 ? 36.932 -7.345 -43.159 1.00 56.97 342 GLU A CA 1
ATOM 2664 C C . GLU A 1 342 ? 37.400 -8.789 -43.329 1.00 56.97 342 GLU A C 1
ATOM 2666 O O . GLU A 1 342 ? 38.586 -9.098 -43.187 1.00 56.97 342 GLU A O 1
ATOM 2671 N N . ASP A 1 343 ? 36.453 -9.670 -43.656 1.00 52.69 343 ASP A N 1
ATOM 2672 C CA . ASP A 1 343 ? 36.725 -11.075 -43.977 1.00 52.69 343 ASP A CA 1
ATOM 2673 C C . ASP A 1 343 ? 37.504 -11.219 -45.301 1.00 52.69 343 ASP A C 1
ATOM 2675 O O . ASP A 1 343 ? 38.007 -12.296 -45.617 1.00 52.69 343 ASP A O 1
ATOM 2679 N N . GLU A 1 344 ? 37.631 -10.133 -46.073 1.00 60.12 344 GLU A N 1
ATOM 2680 C CA . GLU A 1 344 ? 38.273 -10.092 -47.384 1.00 60.12 344 GLU A CA 1
ATOM 2681 C C . GLU A 1 344 ? 39.638 -9.383 -47.309 1.00 60.12 344 GLU A C 1
ATOM 2683 O O . GLU A 1 344 ? 39.758 -8.169 -47.151 1.00 60.12 344 GLU A O 1
ATOM 2688 N N . CYS A 1 345 ? 40.720 -10.150 -47.456 1.00 74.56 345 CYS A N 1
ATOM 2689 C CA . CYS A 1 345 ? 42.051 -9.592 -47.653 1.00 74.56 345 CYS A CA 1
ATOM 2690 C C . CYS A 1 345 ? 42.319 -9.346 -49.145 1.00 74.56 345 CYS A C 1
ATOM 2692 O O . CYS A 1 345 ? 42.216 -10.248 -49.981 1.00 74.56 345 CYS A O 1
ATOM 2694 N N . THR A 1 346 ? 42.800 -8.151 -49.488 1.00 81.81 346 THR A N 1
ATOM 2695 C CA . THR A 1 346 ? 43.198 -7.819 -50.861 1.00 81.81 346 THR A CA 1
ATOM 2696 C C . THR A 1 346 ? 44.607 -8.341 -51.168 1.00 81.81 346 THR A C 1
ATOM 2698 O O . THR A 1 346 ? 45.584 -7.977 -50.506 1.00 81.81 346 THR A O 1
ATOM 2701 N N . GLU A 1 347 ? 44.761 -9.159 -52.215 1.00 81.00 347 GLU A N 1
ATOM 2702 C CA . GLU A 1 347 ? 46.080 -9.615 -52.675 1.00 81.00 347 GLU A CA 1
ATOM 2703 C C . GLU A 1 347 ? 46.862 -8.500 -53.395 1.00 81.00 347 GLU A C 1
ATOM 2705 O O . GLU A 1 347 ? 46.445 -7.970 -54.429 1.00 81.00 347 GLU A O 1
ATOM 2710 N N . VAL A 1 348 ? 48.083 -8.225 -52.928 1.00 85.44 348 VAL A N 1
ATOM 2711 C CA . VAL A 1 348 ? 49.032 -7.318 -53.586 1.00 85.44 348 VAL A CA 1
ATOM 2712 C C . VAL A 1 348 ? 49.843 -8.086 -54.629 1.00 85.44 348 VAL A C 1
ATOM 2714 O O . VAL A 1 348 ? 51.004 -8.447 -54.428 1.00 85.44 348 VAL A O 1
ATOM 2717 N N . THR A 1 349 ? 49.221 -8.304 -55.790 1.00 81.25 349 THR A N 1
ATOM 2718 C CA . THR A 1 349 ? 49.771 -9.087 -56.919 1.00 81.25 349 THR A CA 1
ATOM 2719 C C . THR A 1 349 ? 51.160 -8.632 -57.403 1.00 81.25 349 THR A C 1
ATOM 2721 O O . THR A 1 349 ? 51.908 -9.421 -57.985 1.00 81.25 349 THR A O 1
ATOM 2724 N N . ALA A 1 350 ? 51.545 -7.373 -57.155 1.00 78.75 350 ALA A N 1
ATOM 2725 C CA . ALA A 1 350 ? 52.859 -6.829 -57.503 1.00 78.75 350 ALA A CA 1
ATOM 2726 C C . ALA A 1 350 ? 54.016 -7.381 -56.640 1.00 78.75 350 ALA A C 1
ATOM 2728 O O . ALA A 1 350 ? 55.176 -7.298 -57.055 1.00 78.75 350 ALA A O 1
ATOM 2729 N N . ILE A 1 351 ? 53.726 -7.948 -55.462 1.00 83.88 351 ILE A N 1
ATOM 2730 C CA . ILE A 1 351 ? 54.720 -8.439 -54.504 1.00 83.88 351 ILE A CA 1
ATOM 2731 C C . ILE A 1 351 ? 54.634 -9.963 -54.403 1.00 83.88 351 ILE A C 1
ATOM 2733 O O . ILE A 1 351 ? 53.752 -10.525 -53.764 1.00 83.88 351 ILE A O 1
ATOM 2737 N N . THR A 1 352 ? 55.607 -10.651 -54.999 1.00 83.88 352 THR A N 1
ATOM 2738 C CA . THR A 1 352 ? 55.621 -12.123 -55.078 1.00 83.88 352 THR A CA 1
ATOM 2739 C C . THR A 1 352 ? 56.536 -12.797 -54.050 1.00 83.88 352 THR A C 1
ATOM 2741 O O . THR A 1 352 ? 56.799 -13.994 -54.159 1.00 83.88 352 THR A O 1
ATOM 2744 N N . ASP A 1 353 ? 57.098 -12.051 -53.094 1.00 88.12 353 ASP A N 1
ATOM 2745 C CA . ASP A 1 353 ? 58.007 -12.594 -52.082 1.00 88.12 353 ASP A CA 1
ATOM 2746 C C . ASP A 1 353 ? 57.795 -11.989 -50.686 1.00 88.12 353 ASP A C 1
ATOM 2748 O O . ASP A 1 353 ? 57.530 -10.797 -50.531 1.00 88.12 353 ASP A O 1
ATOM 2752 N N . GLN A 1 354 ? 57.973 -12.831 -49.663 1.00 85.38 354 GLN A N 1
ATOM 2753 C CA . GLN A 1 354 ? 57.753 -12.499 -48.253 1.00 85.38 354 GLN A CA 1
ATOM 2754 C C . GLN A 1 354 ? 58.586 -11.307 -47.771 1.00 85.38 354 GLN A C 1
ATOM 2756 O O . GLN A 1 354 ? 58.089 -10.464 -47.033 1.00 85.38 354 GLN A O 1
ATOM 2761 N N . THR A 1 355 ? 59.857 -11.218 -48.177 1.00 86.12 355 THR A N 1
ATOM 2762 C CA . THR A 1 355 ? 60.752 -10.166 -47.675 1.00 86.12 355 THR A CA 1
ATOM 2763 C C . THR A 1 355 ? 60.337 -8.798 -48.198 1.00 86.12 355 THR A C 1
ATOM 2765 O O . THR A 1 355 ? 60.396 -7.820 -47.459 1.00 86.12 355 THR A O 1
ATOM 2768 N N . THR A 1 356 ? 59.912 -8.710 -49.455 1.00 85.12 356 THR A N 1
ATOM 2769 C CA . THR A 1 356 ? 59.362 -7.474 -50.012 1.00 85.12 356 THR A CA 1
ATOM 2770 C C . THR A 1 356 ? 58.009 -7.149 -49.379 1.00 85.12 356 THR A C 1
ATOM 2772 O O . THR A 1 356 ? 57.779 -5.988 -49.058 1.00 85.12 356 THR A O 1
ATOM 2775 N N . CYS A 1 357 ? 57.163 -8.152 -49.121 1.00 87.25 357 CYS A N 1
ATOM 2776 C CA . CYS A 1 357 ? 55.855 -7.963 -48.490 1.00 87.25 357 CYS A CA 1
ATOM 2777 C C . CYS A 1 357 ? 55.964 -7.354 -47.088 1.00 87.25 357 CYS A C 1
ATOM 2779 O O . CYS A 1 357 ? 55.452 -6.269 -46.849 1.00 87.25 357 CYS A O 1
ATOM 2781 N N . GLU A 1 358 ? 56.741 -7.979 -46.201 1.00 84.75 358 GLU A N 1
ATOM 2782 C CA . GLU A 1 358 ? 56.900 -7.539 -44.806 1.00 84.75 358 GLU A CA 1
ATOM 2783 C C . GLU A 1 358 ? 57.574 -6.158 -44.667 1.00 84.75 358 GLU A C 1
ATOM 2785 O O . GLU A 1 358 ? 57.488 -5.531 -43.614 1.00 84.75 358 GLU A O 1
ATOM 2790 N N . ASN A 1 359 ? 58.269 -5.680 -45.709 1.00 83.31 359 ASN A N 1
ATOM 2791 C CA . ASN A 1 359 ? 58.906 -4.356 -45.736 1.00 83.31 359 ASN A CA 1
ATOM 2792 C C . ASN A 1 359 ? 58.117 -3.309 -46.539 1.00 83.31 359 ASN A C 1
ATOM 2794 O O . ASN A 1 359 ? 58.540 -2.153 -46.597 1.00 83.31 359 ASN A O 1
ATOM 2798 N N . SER A 1 360 ? 57.021 -3.706 -47.184 1.00 87.00 360 SER A N 1
ATOM 2799 C CA . SER A 1 360 ? 56.154 -2.810 -47.945 1.00 87.00 360 SER A CA 1
ATOM 2800 C C . SER A 1 360 ? 54.978 -2.368 -47.085 1.00 87.00 360 SER A C 1
ATOM 2802 O O . SER A 1 360 ? 54.577 -3.049 -46.139 1.00 87.00 360 SER A O 1
ATOM 2804 N N . VAL A 1 361 ? 54.437 -1.200 -47.410 1.00 86.38 361 VAL A N 1
ATOM 2805 C CA . VAL A 1 361 ? 53.294 -0.627 -46.706 1.00 86.38 361 VAL A CA 1
ATOM 2806 C C . VAL A 1 361 ? 52.151 -0.414 -47.686 1.00 86.38 361 VAL A C 1
ATOM 2808 O O . VAL A 1 361 ? 52.363 0.069 -48.793 1.00 86.38 361 VAL A O 1
ATOM 2811 N N . ALA A 1 362 ? 50.945 -0.781 -47.271 1.00 86.69 362 ALA A N 1
ATOM 2812 C CA . ALA A 1 362 ? 49.721 -0.259 -47.848 1.00 86.69 362 ALA A CA 1
ATOM 2813 C C . ALA A 1 362 ? 49.479 1.121 -47.240 1.00 86.69 362 ALA A C 1
ATOM 2815 O O . ALA A 1 362 ? 49.465 1.269 -46.015 1.00 86.69 362 ALA A O 1
ATOM 2816 N N . CYS A 1 363 ? 49.315 2.139 -48.073 1.00 85.62 363 CYS A N 1
ATOM 2817 C CA . CYS A 1 363 ? 48.831 3.424 -47.612 1.00 85.62 363 CYS A CA 1
ATOM 2818 C C . CYS A 1 363 ? 47.313 3.427 -47.692 1.00 85.62 363 CYS A C 1
ATOM 2820 O O . CYS A 1 363 ? 46.757 3.467 -48.785 1.00 85.62 363 CYS A O 1
ATOM 2822 N N . VAL A 1 364 ? 46.655 3.388 -46.538 1.00 80.88 364 VAL A N 1
ATOM 2823 C CA . VAL A 1 364 ? 45.211 3.592 -46.477 1.00 80.88 364 VAL A CA 1
ATOM 2824 C C . VAL A 1 364 ? 44.993 5.092 -46.532 1.00 80.88 364 VAL A C 1
ATOM 2826 O O . VAL A 1 364 ? 45.262 5.799 -45.553 1.00 80.88 364 VAL A O 1
ATOM 2829 N N . LEU A 1 365 ? 44.591 5.590 -47.700 1.00 79.00 365 LEU A N 1
ATOM 2830 C CA . LEU A 1 365 ? 44.096 6.949 -47.805 1.00 79.00 365 LEU A CA 1
ATOM 2831 C C . LEU A 1 365 ? 42.770 7.003 -47.059 1.00 79.00 365 LEU A C 1
ATOM 2833 O O . LEU A 1 365 ? 42.004 6.039 -47.097 1.00 79.00 365 LEU A O 1
ATOM 2837 N N . PRO A 1 366 ? 42.451 8.105 -46.379 1.00 62.22 366 PRO A N 1
ATOM 2838 C CA . PRO A 1 366 ? 41.267 8.079 -45.545 1.00 62.22 366 PRO A CA 1
ATOM 2839 C C . PRO A 1 366 ? 39.960 8.250 -46.370 1.00 62.22 366 PRO A C 1
ATOM 2841 O O . PRO A 1 366 ? 38.877 8.269 -45.797 1.00 62.22 366 PRO A O 1
ATOM 2844 N N . SER A 1 367 ? 40.050 8.295 -47.711 1.00 58.72 367 SER A N 1
ATOM 2845 C CA . SER A 1 367 ? 38.949 8.007 -48.650 1.00 58.72 367 SER A CA 1
ATOM 2846 C C . SER A 1 367 ? 38.561 6.518 -48.700 1.00 58.72 367 SER A C 1
ATOM 2848 O O . SER A 1 367 ? 37.638 6.156 -49.425 1.00 58.72 367 SER A O 1
ATOM 2850 N N . GLY A 1 368 ? 39.290 5.651 -47.989 1.00 62.53 368 GLY A N 1
ATOM 2851 C CA . GLY A 1 368 ? 39.187 4.193 -48.072 1.00 62.53 368 GLY A CA 1
ATOM 2852 C C . GLY A 1 368 ? 40.028 3.593 -49.202 1.00 62.53 368 GLY A C 1
ATOM 2853 O O . GLY A 1 368 ? 40.230 2.383 -49.243 1.00 62.53 368 GLY A O 1
ATOM 2854 N N . GLU A 1 369 ? 40.569 4.419 -50.105 1.00 76.38 369 GLU A N 1
ATOM 2855 C CA . GLU A 1 369 ? 41.437 3.938 -51.177 1.00 76.38 369 GLU A CA 1
ATOM 2856 C C . GLU A 1 369 ? 42.769 3.432 -50.610 1.00 76.38 369 GLU A C 1
ATOM 2858 O O . GLU A 1 369 ? 43.500 4.148 -49.919 1.00 76.38 369 GLU A O 1
ATOM 2863 N N . VAL A 1 370 ? 43.108 2.186 -50.935 1.00 75.25 370 VAL A N 1
ATOM 2864 C CA . VAL A 1 370 ? 44.362 1.564 -50.515 1.00 75.25 370 VAL A CA 1
ATOM 2865 C C . VAL A 1 370 ? 45.370 1.652 -51.649 1.00 75.25 370 VAL A C 1
ATOM 2867 O O . VAL A 1 370 ? 45.235 1.007 -52.688 1.00 75.25 370 VAL A O 1
ATOM 2870 N N . VAL A 1 371 ? 46.419 2.436 -51.430 1.00 85.12 371 VAL A N 1
ATOM 2871 C CA . VAL A 1 371 ? 47.462 2.690 -52.419 1.00 85.12 371 VAL A CA 1
ATOM 2872 C C . VAL A 1 371 ? 48.752 1.984 -52.002 1.00 85.12 371 VAL A C 1
ATOM 2874 O O . VAL A 1 371 ? 49.253 2.165 -50.892 1.00 85.12 371 VAL A O 1
ATOM 2877 N N . PHE A 1 372 ? 49.316 1.169 -52.895 1.00 82.62 372 PHE A N 1
ATOM 2878 C CA . PHE A 1 372 ? 50.457 0.292 -52.584 1.00 82.62 372 PHE A CA 1
ATOM 2879 C C . PHE A 1 372 ? 51.825 0.833 -53.039 1.00 82.62 372 PHE A C 1
ATOM 2881 O O . PHE A 1 372 ? 52.844 0.187 -52.799 1.00 82.62 372 PHE A O 1
ATOM 2888 N N . ASP A 1 373 ? 51.881 1.987 -53.713 1.00 78.44 373 ASP A N 1
ATOM 2889 C CA . ASP A 1 373 ? 53.109 2.548 -54.302 1.00 78.44 373 ASP A CA 1
ATOM 2890 C C . ASP A 1 373 ? 53.704 3.745 -53.531 1.00 78.44 373 ASP A C 1
ATOM 2892 O O . ASP A 1 373 ? 54.700 4.325 -53.968 1.00 78.44 373 ASP A O 1
ATOM 2896 N N . LEU A 1 374 ? 53.160 4.074 -52.353 1.00 83.06 374 LEU A N 1
ATOM 2897 C CA . LEU A 1 374 ? 53.630 5.172 -51.502 1.00 83.06 374 LEU A CA 1
ATOM 2898 C C . LEU A 1 374 ? 54.580 4.694 -50.396 1.00 83.06 374 LEU A C 1
ATOM 2900 O O . LEU A 1 374 ? 54.358 3.679 -49.738 1.00 83.06 374 LEU A O 1
ATOM 2904 N N . THR A 1 375 ? 55.632 5.471 -50.120 1.00 84.00 375 THR A N 1
ATOM 2905 C CA . THR A 1 375 ? 56.455 5.255 -48.917 1.00 84.00 375 THR A CA 1
ATOM 2906 C C . THR A 1 375 ? 55.712 5.678 -47.647 1.00 84.00 375 THR A C 1
ATOM 2908 O O . THR A 1 375 ? 54.828 6.529 -47.692 1.00 84.00 375 THR A O 1
ATOM 2911 N N . GLU A 1 376 ? 56.128 5.181 -46.475 1.00 80.81 376 GLU A N 1
ATOM 2912 C CA . GLU A 1 376 ? 55.536 5.576 -45.182 1.00 80.81 376 GLU A CA 1
ATOM 2913 C C . GLU A 1 376 ? 55.494 7.108 -44.989 1.00 80.81 376 GLU A C 1
ATOM 2915 O O . GLU A 1 376 ? 54.525 7.657 -44.468 1.00 80.81 376 GLU A O 1
ATOM 2920 N N . SER A 1 377 ? 56.532 7.821 -45.441 1.00 81.19 377 SER A N 1
ATOM 2921 C CA . SER A 1 377 ? 56.589 9.284 -45.359 1.00 81.19 377 SER A CA 1
ATOM 2922 C C . SER A 1 377 ? 55.714 9.999 -46.383 1.00 81.19 377 SER A C 1
ATOM 2924 O O . SER A 1 377 ? 55.255 11.103 -46.108 1.00 81.19 377 SER A O 1
ATOM 2926 N N . GLU A 1 378 ? 55.511 9.422 -47.566 1.00 83.94 378 GLU A N 1
ATOM 2927 C CA . GLU A 1 378 ? 54.606 9.987 -48.573 1.00 83.94 378 GLU A CA 1
ATOM 2928 C C . GLU A 1 378 ? 53.157 9.750 -48.155 1.00 83.94 378 GLU A C 1
ATOM 2930 O O . GLU A 1 378 ? 52.373 10.691 -48.164 1.00 83.94 378 GLU A O 1
ATOM 2935 N N . CYS A 1 379 ? 52.855 8.555 -47.644 1.00 83.62 379 CYS A N 1
ATOM 2936 C CA . CYS A 1 379 ? 51.550 8.191 -47.110 1.00 83.62 379 CYS A CA 1
ATOM 2937 C C . CYS A 1 379 ? 51.062 9.162 -46.026 1.00 83.62 379 CYS A C 1
ATOM 2939 O O . CYS A 1 379 ? 49.953 9.672 -46.107 1.00 83.62 379 CYS A O 1
ATOM 2941 N N . ARG A 1 380 ? 51.923 9.517 -45.061 1.00 81.56 380 ARG A N 1
ATOM 2942 C CA . ARG A 1 380 ? 51.569 10.466 -43.988 1.00 81.56 380 ARG A CA 1
ATOM 2943 C C . ARG A 1 380 ? 51.412 11.922 -44.455 1.00 81.56 380 ARG A C 1
ATOM 2945 O O . ARG A 1 380 ? 50.884 12.734 -43.703 1.00 81.56 380 ARG A O 1
ATOM 2952 N N . ASN A 1 381 ? 51.922 12.275 -45.638 1.00 79.00 381 ASN A N 1
ATOM 2953 C CA . ASN A 1 381 ? 51.843 13.635 -46.191 1.00 79.00 381 ASN A CA 1
ATOM 2954 C C . ASN A 1 381 ? 50.694 13.807 -47.194 1.00 79.00 381 ASN A C 1
ATOM 2956 O O . ASN A 1 381 ? 50.335 14.942 -47.506 1.00 79.00 381 ASN A O 1
ATOM 2960 N N . VAL A 1 382 ? 50.138 12.706 -47.701 1.00 78.50 382 VAL A N 1
ATOM 2961 C CA . VAL A 1 382 ? 48.890 12.700 -48.463 1.00 78.50 382 VAL A CA 1
ATOM 2962 C C . VAL A 1 382 ? 47.753 12.596 -47.454 1.00 78.50 382 VAL A C 1
ATOM 2964 O O . VAL A 1 382 ? 47.777 11.756 -46.562 1.00 78.50 382 VAL A O 1
ATOM 2967 N N . GLY A 1 383 ? 46.780 13.486 -47.548 1.00 73.69 383 GLY A N 1
ATOM 2968 C CA . GLY A 1 383 ? 45.609 13.483 -46.686 1.00 73.69 383 GLY A CA 1
ATOM 2969 C C . GLY A 1 383 ? 44.484 14.245 -47.354 1.00 73.69 383 GLY A C 1
ATOM 2970 O O . GLY A 1 383 ? 44.719 14.960 -48.331 1.00 73.69 383 GLY A O 1
ATOM 2971 N N . TYR A 1 384 ? 43.278 14.080 -46.838 1.00 80.25 384 TYR A N 1
ATOM 2972 C CA . TYR A 1 384 ? 42.143 14.901 -47.230 1.00 80.25 384 TYR A CA 1
ATOM 2973 C C . TYR A 1 384 ? 41.578 15.577 -45.986 1.00 80.25 384 TYR A C 1
ATOM 2975 O O . TYR A 1 384 ? 41.827 15.159 -44.853 1.00 80.25 384 TYR A O 1
ATOM 2983 N N . CYS A 1 385 ? 40.857 16.670 -46.196 1.00 81.81 385 CYS A N 1
ATOM 2984 C CA . CYS A 1 385 ? 40.123 17.287 -45.110 1.00 81.81 385 CYS A CA 1
ATOM 2985 C C . CYS A 1 385 ? 38.774 16.596 -44.943 1.00 81.81 385 CYS A C 1
ATOM 2987 O O . CYS A 1 385 ? 38.000 16.559 -45.896 1.00 81.81 385 CYS A O 1
ATOM 2989 N N . SER A 1 386 ? 38.445 16.154 -43.732 1.00 80.12 386 SER A N 1
ATOM 2990 C CA . SER A 1 386 ? 37.132 15.581 -43.407 1.00 80.12 386 SER A CA 1
ATOM 2991 C C . SER A 1 386 ? 35.966 16.571 -43.561 1.00 80.12 386 SER A C 1
ATOM 2993 O O . SER A 1 386 ? 34.799 16.182 -43.509 1.00 80.12 386 SER A O 1
ATOM 2995 N N . GLY A 1 387 ? 36.255 17.861 -43.780 1.00 79.44 387 GLY A N 1
ATOM 2996 C CA . GLY A 1 387 ? 35.269 18.888 -44.094 1.00 79.44 387 GLY A CA 1
ATOM 2997 C C . GLY A 1 387 ? 35.681 19.766 -45.272 1.00 79.44 387 GLY A C 1
ATOM 2998 O O . GLY A 1 387 ? 36.843 20.118 -45.434 1.00 79.44 387 GLY A O 1
ATOM 2999 N N . ASP A 1 388 ? 34.710 20.190 -46.075 1.00 81.56 388 ASP A N 1
ATOM 3000 C CA . ASP A 1 388 ? 34.979 21.153 -47.142 1.00 81.56 388 ASP A CA 1
ATOM 3001 C C . ASP A 1 388 ? 35.226 22.562 -46.590 1.00 81.56 388 ASP A C 1
ATOM 3003 O O . ASP A 1 388 ? 34.696 22.958 -45.549 1.00 81.56 388 ASP A O 1
ATOM 3007 N N . CYS A 1 389 ? 35.975 23.355 -47.347 1.00 85.38 389 CYS A N 1
ATOM 3008 C CA . CYS A 1 389 ? 36.222 24.762 -47.084 1.00 85.38 389 CYS A CA 1
ATOM 3009 C C . CYS A 1 389 ? 35.166 25.634 -47.778 1.00 85.38 389 CYS A C 1
ATOM 3011 O O . CYS A 1 389 ? 34.662 25.315 -48.857 1.00 85.38 389 CYS A O 1
ATOM 3013 N N . VAL A 1 390 ? 34.825 26.780 -47.188 1.00 80.56 390 VAL A N 1
ATOM 3014 C CA . VAL A 1 390 ? 33.833 27.694 -47.777 1.00 80.56 390 VAL A CA 1
ATOM 3015 C C . VAL A 1 390 ? 34.421 28.390 -49.007 1.00 80.56 390 VAL A C 1
ATOM 3017 O O . VAL A 1 390 ? 35.403 29.128 -48.932 1.00 80.56 390 VAL A O 1
ATOM 3020 N N . GLY A 1 391 ? 33.792 28.200 -50.161 1.00 78.19 391 GLY A N 1
ATOM 3021 C CA . GLY A 1 391 ? 34.203 28.828 -51.408 1.00 78.19 391 GLY A CA 1
ATOM 3022 C C . GLY A 1 391 ? 33.363 28.347 -52.588 1.00 78.19 391 GLY A C 1
ATOM 3023 O O . GLY A 1 391 ? 32.973 27.183 -52.626 1.00 78.19 391 GLY A O 1
ATOM 3024 N N . PRO A 1 392 ? 33.067 29.220 -53.566 1.00 72.56 392 PRO A N 1
ATOM 3025 C CA . PRO A 1 392 ? 32.312 28.807 -54.736 1.00 72.56 392 PRO A CA 1
ATOM 3026 C C . PRO A 1 392 ? 33.126 27.793 -55.548 1.00 72.56 392 PRO A C 1
ATOM 3028 O O . PRO A 1 392 ? 34.211 28.120 -56.027 1.00 72.56 392 PRO A O 1
ATOM 3031 N N . SER A 1 393 ? 32.579 26.601 -55.751 1.00 79.19 393 SER A N 1
ATOM 3032 C CA . SER A 1 393 ? 33.112 25.593 -56.673 1.00 79.19 393 SER A CA 1
ATOM 3033 C C . SER A 1 393 ? 32.000 25.132 -57.617 1.00 79.19 393 SER A C 1
ATOM 3035 O O . SER A 1 393 ? 30.818 25.245 -57.288 1.00 79.19 393 SER A O 1
ATOM 3037 N N . CYS A 1 394 ? 32.350 24.682 -58.824 1.00 78.44 394 CYS A N 1
ATOM 3038 C CA . CYS A 1 394 ? 31.383 24.008 -59.689 1.00 78.44 394 CYS A CA 1
ATOM 3039 C C . CYS A 1 394 ? 31.668 22.509 -59.640 1.00 78.44 394 CYS A C 1
ATOM 3041 O O . CYS A 1 394 ? 32.742 22.082 -60.058 1.00 78.44 394 CYS A O 1
ATOM 3043 N N . VAL A 1 395 ? 30.721 21.746 -59.100 1.00 74.81 395 VAL A N 1
ATOM 3044 C CA . VAL A 1 395 ? 30.860 20.312 -58.814 1.00 74.81 395 VAL A CA 1
ATOM 3045 C C . VAL A 1 395 ? 29.777 19.523 -59.537 1.00 74.81 395 VAL A C 1
ATOM 3047 O O . VAL A 1 395 ? 28.702 20.053 -59.832 1.00 74.81 395 VAL A O 1
ATOM 3050 N N . SER A 1 396 ? 30.078 18.264 -59.842 1.00 75.75 396 SER A N 1
ATOM 3051 C CA . SER A 1 396 ? 29.125 17.318 -60.418 1.00 75.75 396 SER A CA 1
ATOM 3052 C C . SER A 1 396 ? 28.181 16.840 -59.328 1.00 75.75 396 SER A C 1
ATOM 3054 O O . SER A 1 396 ? 28.644 16.384 -58.284 1.00 75.75 396 SER A O 1
ATOM 3056 N N . PHE A 1 397 ? 26.870 16.884 -59.566 1.00 68.25 397 PHE A N 1
ATOM 3057 C CA . PHE A 1 397 ? 25.927 16.265 -58.633 1.00 68.25 397 PHE A CA 1
ATOM 3058 C C . PHE A 1 397 ? 26.125 14.750 -58.534 1.00 68.25 397 PHE A C 1
ATOM 3060 O O . PHE A 1 397 ? 26.056 14.196 -57.442 1.00 68.25 397 PHE A O 1
ATOM 3067 N N . ASP A 1 398 ? 26.469 14.100 -59.644 1.00 67.44 398 ASP A N 1
ATOM 3068 C CA . ASP A 1 398 ? 26.678 12.650 -59.683 1.00 67.44 398 ASP A CA 1
ATOM 3069 C C . ASP A 1 398 ? 28.046 12.220 -59.113 1.00 67.44 398 ASP A C 1
ATOM 3071 O O . ASP A 1 398 ? 28.438 11.066 -59.248 1.00 67.44 398 ASP A O 1
ATOM 3075 N N . GLY A 1 399 ? 28.803 13.148 -58.506 1.00 69.94 399 GLY A N 1
ATOM 3076 C CA . GLY A 1 399 ? 30.134 12.876 -57.947 1.00 69.94 399 GLY A CA 1
ATOM 3077 C C . GLY A 1 399 ? 31.207 12.539 -58.989 1.00 69.94 399 GLY A C 1
ATOM 3078 O O . GLY A 1 399 ? 32.293 12.099 -58.634 1.00 69.94 399 GLY A O 1
ATOM 3079 N N . ILE A 1 400 ? 30.914 12.733 -60.276 1.00 77.88 400 ILE A N 1
ATOM 3080 C CA . ILE A 1 400 ? 31.812 12.398 -61.376 1.00 77.88 400 ILE A CA 1
ATOM 3081 C C . ILE A 1 400 ? 32.826 13.536 -61.566 1.00 77.88 400 ILE A C 1
ATOM 3083 O O . ILE A 1 400 ? 32.452 14.683 -61.819 1.00 77.88 400 ILE A O 1
ATOM 3087 N N . GLU A 1 401 ? 34.117 13.217 -61.477 1.00 79.19 401 GLU A N 1
ATOM 3088 C CA . GLU A 1 401 ? 35.221 14.177 -61.634 1.00 79.19 401 GLU A CA 1
ATOM 3089 C C . GLU A 1 401 ? 35.230 14.830 -63.032 1.00 79.19 401 GLU A C 1
ATOM 3091 O O . GLU A 1 401 ? 35.443 16.038 -63.189 1.00 79.19 401 GLU A O 1
ATOM 3096 N N . GLY A 1 402 ? 34.915 14.039 -64.057 1.00 82.44 402 GLY A N 1
ATOM 3097 C CA . GLY A 1 402 ? 34.790 14.481 -65.436 1.00 82.44 402 GLY A CA 1
ATOM 3098 C C . GLY A 1 402 ? 34.188 13.414 -66.342 1.00 82.44 402 GLY A C 1
ATOM 3099 O O . GLY A 1 402 ? 33.974 12.274 -65.942 1.00 82.44 402 GLY A O 1
ATOM 3100 N N . VAL A 1 403 ? 33.893 13.780 -67.583 1.00 87.31 403 VAL A N 1
ATOM 3101 C CA . VAL A 1 403 ? 33.449 12.830 -68.605 1.00 87.31 403 VAL A CA 1
ATOM 3102 C C . VAL A 1 403 ? 34.254 13.024 -69.877 1.00 87.31 403 VAL A C 1
ATOM 3104 O O . VAL A 1 403 ? 34.536 14.145 -70.314 1.00 87.31 403 VAL A O 1
ATOM 3107 N N . CYS A 1 404 ? 34.623 11.908 -70.493 1.00 90.06 404 CYS A N 1
ATOM 3108 C CA . CYS A 1 404 ? 35.300 11.914 -71.773 1.00 90.06 404 CYS A CA 1
ATOM 3109 C C . CYS A 1 404 ? 34.263 12.084 -72.887 1.00 90.06 404 CYS A C 1
ATOM 3111 O O . CYS A 1 404 ? 33.358 11.258 -73.023 1.00 90.06 404 CYS A O 1
ATOM 3113 N N . ALA A 1 405 ? 34.364 13.152 -73.679 1.00 89.62 405 ALA A N 1
ATOM 3114 C CA . ALA A 1 405 ? 33.373 13.448 -74.708 1.00 89.62 405 ALA A CA 1
ATOM 3115 C C . ALA A 1 405 ? 33.989 13.960 -76.013 1.00 89.62 405 ALA A C 1
ATOM 3117 O O . ALA A 1 405 ? 35.075 14.542 -76.037 1.00 89.62 405 ALA A O 1
ATOM 3118 N N . PHE A 1 406 ? 33.272 13.749 -77.118 1.00 89.38 406 PHE A N 1
ATOM 3119 C CA . PHE A 1 406 ? 33.601 14.327 -78.419 1.00 89.38 406 PHE A CA 1
ATOM 3120 C C . PHE A 1 406 ? 32.360 14.544 -79.281 1.00 89.38 406 PHE A C 1
ATOM 3122 O O . PHE A 1 406 ? 31.429 13.740 -79.279 1.00 89.38 406 PHE A O 1
ATOM 3129 N N . ASP A 1 407 ? 32.367 15.614 -80.073 1.00 87.06 407 ASP A N 1
ATOM 3130 C CA . ASP A 1 407 ? 31.275 15.906 -81.001 1.00 87.06 407 ASP A CA 1
ATOM 3131 C C . ASP A 1 407 ? 31.311 14.970 -82.214 1.00 87.06 407 ASP A C 1
ATOM 3133 O O . ASP A 1 407 ? 32.320 14.881 -82.921 1.00 87.06 407 ASP A O 1
ATOM 3137 N N . THR A 1 408 ? 30.203 14.276 -82.476 1.00 87.06 408 THR A N 1
ATOM 3138 C CA . THR A 1 408 ? 30.087 13.316 -83.579 1.00 87.06 408 THR A CA 1
ATOM 3139 C C . THR A 1 408 ? 28.620 13.005 -83.926 1.00 87.06 408 THR A C 1
ATOM 3141 O O . THR A 1 408 ? 27.705 13.665 -83.443 1.00 87.06 408 THR A O 1
ATOM 3144 N N . ASP A 1 409 ? 28.368 12.033 -84.805 1.00 88.62 409 ASP A N 1
ATOM 3145 C CA . ASP A 1 409 ? 27.033 11.467 -85.036 1.00 88.62 409 ASP A CA 1
ATOM 3146 C C . ASP A 1 409 ? 26.841 10.127 -84.301 1.00 88.62 409 ASP A C 1
ATOM 3148 O O . ASP A 1 409 ? 27.812 9.470 -83.918 1.00 88.62 409 ASP A O 1
ATOM 3152 N N . SER A 1 410 ? 25.587 9.692 -84.113 1.00 87.38 410 SER A N 1
ATOM 3153 C CA . SER A 1 410 ? 25.294 8.489 -83.309 1.00 87.38 410 SER A CA 1
ATOM 3154 C C . SER A 1 410 ? 25.996 7.246 -83.840 1.00 87.38 410 SER A C 1
ATOM 3156 O O . SER A 1 410 ? 26.445 6.407 -83.072 1.00 87.38 410 SER A O 1
ATOM 3158 N N . THR A 1 411 ? 26.130 7.135 -85.164 1.00 89.94 411 THR A N 1
ATOM 3159 C CA . THR A 1 411 ? 26.742 5.958 -85.786 1.00 89.94 411 THR A CA 1
ATOM 3160 C C . THR A 1 411 ? 28.226 5.882 -85.457 1.00 89.94 411 THR A C 1
ATOM 3162 O O . THR A 1 411 ? 28.759 4.803 -85.214 1.00 89.94 411 THR A O 1
ATOM 3165 N N . THR A 1 412 ? 28.909 7.021 -85.452 1.00 88.62 412 THR A N 1
ATOM 3166 C CA . THR A 1 412 ? 30.325 7.102 -85.098 1.00 88.62 412 THR A CA 1
ATOM 3167 C C . THR A 1 412 ? 30.530 6.889 -83.597 1.00 88.62 412 THR A C 1
ATOM 3169 O O . THR A 1 412 ? 31.470 6.192 -83.223 1.00 88.62 412 THR A O 1
ATOM 3172 N N . CYS A 1 413 ? 29.615 7.385 -82.757 1.00 89.19 413 CYS A N 1
ATOM 3173 C CA . CYS A 1 413 ? 29.615 7.126 -81.317 1.00 89.19 413 CYS A CA 1
ATOM 3174 C C . CYS A 1 413 ? 29.481 5.628 -80.994 1.00 89.19 413 CYS A C 1
ATOM 3176 O O . CYS A 1 413 ? 30.367 5.051 -80.367 1.00 89.19 413 CYS A O 1
ATOM 3178 N N . ASP A 1 414 ? 28.453 4.958 -81.525 1.00 88.06 414 ASP A N 1
ATOM 3179 C CA . ASP A 1 414 ? 28.214 3.524 -81.297 1.00 88.06 414 ASP A CA 1
ATOM 3180 C C . ASP A 1 414 ? 29.396 2.658 -81.773 1.00 88.06 414 ASP A C 1
ATOM 3182 O O . ASP A 1 414 ? 29.783 1.669 -81.137 1.00 88.06 414 ASP A O 1
ATOM 3186 N N . ASN A 1 415 ? 30.002 3.039 -82.904 1.00 89.06 415 ASN A N 1
ATOM 3187 C CA . ASN A 1 415 ? 31.188 2.369 -83.429 1.00 89.06 415 ASN A CA 1
ATOM 3188 C C . ASN A 1 415 ? 32.404 2.561 -82.516 1.00 89.06 415 ASN A C 1
ATOM 3190 O O . ASN A 1 415 ? 33.197 1.630 -82.388 1.00 89.06 415 ASN A O 1
ATOM 3194 N N . PHE A 1 416 ? 32.565 3.731 -81.893 1.00 89.25 416 PHE A N 1
ATOM 3195 C CA . PHE A 1 416 ? 33.637 3.978 -80.932 1.00 89.25 416 PHE A CA 1
ATOM 3196 C C . PHE A 1 416 ? 33.513 3.037 -79.728 1.00 89.25 416 PHE A C 1
ATOM 3198 O O . PHE A 1 416 ? 34.459 2.302 -79.443 1.00 89.25 416 PHE A O 1
ATOM 3205 N N . GLY A 1 417 ? 32.330 2.969 -79.104 1.00 86.56 417 GLY A N 1
ATOM 3206 C CA . GLY A 1 417 ? 32.084 2.062 -77.977 1.00 86.56 417 GLY A CA 1
ATOM 3207 C C . GLY A 1 417 ? 32.333 0.597 -78.343 1.00 86.56 417 GLY A C 1
ATOM 3208 O O . GLY A 1 417 ? 33.074 -0.113 -77.667 1.00 86.56 417 GLY A O 1
ATOM 3209 N N . THR A 1 418 ? 31.830 0.158 -79.501 1.00 88.44 418 THR A N 1
ATOM 3210 C CA . THR A 1 418 ? 32.009 -1.230 -79.964 1.00 88.44 418 THR A CA 1
ATOM 3211 C C . THR A 1 418 ? 33.473 -1.584 -80.254 1.00 88.44 418 THR A C 1
ATOM 3213 O O . THR A 1 418 ? 33.909 -2.693 -79.948 1.00 88.44 418 THR A O 1
ATOM 3216 N N . ASN A 1 419 ? 34.235 -0.678 -80.874 1.00 87.19 419 ASN A N 1
ATOM 3217 C CA . ASN A 1 419 ? 35.618 -0.953 -81.274 1.00 87.19 419 ASN A CA 1
ATOM 3218 C C . ASN A 1 419 ? 36.595 -0.932 -80.095 1.00 87.19 419 ASN A C 1
ATOM 3220 O O . ASN A 1 419 ? 37.589 -1.656 -80.135 1.00 87.19 419 ASN A O 1
ATOM 3224 N N . ASN A 1 420 ? 36.308 -0.121 -79.075 1.00 82.56 420 ASN A N 1
ATOM 3225 C CA . ASN A 1 420 ? 37.177 0.050 -77.913 1.00 82.56 420 ASN A CA 1
ATOM 3226 C C . ASN A 1 420 ? 36.702 -0.742 -76.683 1.00 82.56 420 ASN A C 1
ATOM 3228 O O . ASN A 1 420 ? 37.444 -0.843 -75.716 1.00 82.56 420 ASN A O 1
ATOM 3232 N N . GLY A 1 421 ? 35.518 -1.365 -76.738 1.00 84.12 421 GLY A N 1
ATOM 3233 C CA . GLY A 1 421 ? 34.943 -2.100 -75.607 1.00 84.12 421 GLY A CA 1
ATOM 3234 C C . GLY A 1 421 ? 34.381 -1.190 -74.512 1.00 84.12 421 GLY A C 1
ATOM 3235 O O . GLY A 1 421 ? 34.211 -1.643 -73.387 1.00 84.12 421 GLY A O 1
ATOM 3236 N N . GLU A 1 422 ? 34.094 0.065 -74.852 1.00 87.50 422 GLU A N 1
ATOM 3237 C CA . GLU A 1 422 ? 33.654 1.105 -73.924 1.00 87.50 422 GLU A CA 1
ATOM 3238 C C . GLU A 1 422 ? 32.134 1.295 -73.982 1.00 87.50 422 GLU A C 1
ATOM 3240 O O . GLU A 1 422 ? 31.506 1.113 -75.034 1.00 87.50 422 GLU A O 1
ATOM 3245 N N . THR A 1 423 ? 31.530 1.700 -72.865 1.00 85.62 423 THR A N 1
ATOM 3246 C CA . THR A 1 423 ? 30.133 2.134 -72.852 1.00 85.62 423 THR A CA 1
ATOM 3247 C C . THR A 1 423 ? 30.057 3.585 -73.297 1.00 85.62 423 THR A C 1
ATOM 3249 O O . THR A 1 423 ? 30.742 4.458 -72.767 1.00 85.62 423 THR A O 1
ATOM 3252 N N . VAL A 1 424 ? 29.225 3.836 -74.303 1.00 87.44 424 VAL A N 1
ATOM 3253 C CA . VAL A 1 424 ? 29.030 5.166 -74.876 1.00 87.44 424 VAL A CA 1
ATOM 3254 C C . VAL A 1 424 ? 27.563 5.553 -74.842 1.00 87.44 424 VAL A C 1
ATOM 3256 O O . VAL A 1 424 ? 26.685 4.711 -75.039 1.00 87.44 424 VAL A O 1
ATOM 3259 N N . GLU A 1 425 ? 27.302 6.833 -74.628 1.00 86.81 425 GLU A N 1
ATOM 3260 C CA . GLU A 1 425 ? 25.980 7.432 -74.722 1.00 86.81 425 GLU A CA 1
ATOM 3261 C C . GLU A 1 425 ? 26.014 8.543 -75.770 1.00 86.81 425 GLU A C 1
ATOM 3263 O O . GLU A 1 425 ? 26.860 9.436 -75.731 1.00 86.81 425 GLU A O 1
ATOM 3268 N N . PHE A 1 426 ? 25.113 8.461 -76.749 1.00 83.81 426 PHE A N 1
ATOM 3269 C CA . PHE A 1 426 ? 24.957 9.501 -77.754 1.00 83.81 426 PHE A CA 1
ATOM 3270 C C . PHE A 1 426 ? 23.743 10.356 -77.424 1.00 83.81 426 PHE A C 1
ATOM 3272 O O . PHE A 1 426 ? 22.610 9.875 -77.498 1.00 83.81 426 PHE A O 1
ATOM 3279 N N . ASP A 1 427 ? 23.981 11.633 -77.159 1.00 75.88 427 ASP A N 1
ATOM 3280 C CA . ASP A 1 427 ? 22.937 12.647 -77.135 1.00 75.88 427 ASP A CA 1
ATOM 3281 C C . ASP A 1 427 ? 23.210 13.633 -78.284 1.00 75.88 427 ASP A C 1
ATOM 3283 O O . ASP A 1 427 ? 24.357 13.856 -78.653 1.00 75.88 427 ASP A O 1
ATOM 3287 N N . MET A 1 428 ? 22.144 14.083 -78.950 1.00 78.88 428 MET A N 1
ATOM 3288 C CA . MET A 1 428 ? 22.034 14.797 -80.243 1.00 78.88 428 MET A CA 1
ATOM 3289 C C . MET A 1 428 ? 23.272 15.007 -81.151 1.00 78.88 428 MET A C 1
ATOM 3291 O O . MET A 1 428 ? 23.166 14.762 -82.359 1.00 78.88 428 MET A O 1
ATOM 3295 N N . THR A 1 429 ? 24.383 15.551 -80.645 1.00 81.00 429 THR A N 1
ATOM 3296 C CA . THR A 1 429 ? 25.624 15.848 -81.389 1.00 81.00 429 THR A CA 1
ATOM 3297 C C . THR A 1 429 ? 26.921 15.440 -80.685 1.00 81.00 429 THR A C 1
ATOM 3299 O O . THR A 1 429 ? 27.995 15.669 -81.241 1.00 81.00 429 THR A O 1
ATOM 3302 N N . THR A 1 430 ? 26.856 14.864 -79.488 1.00 84.56 430 THR A N 1
ATOM 3303 C CA . THR A 1 430 ? 28.019 14.589 -78.643 1.00 84.56 430 THR A CA 1
ATOM 3304 C C . THR A 1 430 ? 27.981 13.137 -78.168 1.00 84.56 430 THR A C 1
ATOM 3306 O O . THR A 1 430 ? 26.962 12.631 -77.708 1.00 84.56 430 THR A O 1
ATOM 3309 N N . CYS A 1 431 ? 29.107 12.444 -78.314 1.00 88.69 431 CYS A N 1
ATOM 3310 C CA . CYS A 1 431 ? 29.310 11.108 -77.774 1.00 88.69 431 CYS A CA 1
ATOM 3311 C C . CYS A 1 431 ? 30.001 11.212 -76.421 1.00 88.69 431 CYS A C 1
ATOM 3313 O O . CYS A 1 431 ? 31.084 11.796 -76.333 1.00 88.69 431 CYS A O 1
ATOM 3315 N N . LEU A 1 432 ? 29.381 10.648 -75.392 1.00 89.31 432 LEU A N 1
ATOM 3316 C CA . LEU A 1 432 ? 29.907 10.543 -74.038 1.00 89.31 432 LEU A CA 1
ATOM 3317 C C . LEU A 1 432 ? 30.444 9.126 -73.842 1.00 89.31 432 LEU A C 1
ATOM 3319 O O . LEU A 1 432 ? 29.724 8.165 -74.094 1.00 89.31 432 LEU A O 1
ATOM 3323 N N . VAL A 1 433 ? 31.691 8.978 -73.408 1.00 89.88 433 VAL A N 1
ATOM 3324 C CA . VAL A 1 433 ? 32.289 7.675 -73.086 1.00 89.88 433 VAL A CA 1
ATOM 3325 C C . VAL A 1 433 ? 32.162 7.469 -71.580 1.00 89.88 433 VAL A C 1
ATOM 3327 O O . VAL A 1 433 ? 32.982 7.954 -70.806 1.00 89.88 433 VAL A O 1
ATOM 3330 N N . THR A 1 434 ? 31.083 6.813 -71.164 1.00 85.94 434 THR A N 1
ATOM 3331 C CA . THR A 1 434 ? 30.631 6.760 -69.766 1.00 85.94 434 THR A CA 1
ATOM 3332 C C . THR A 1 434 ? 31.409 5.771 -68.901 1.00 85.94 434 THR A C 1
ATOM 3334 O O . THR A 1 434 ? 31.376 5.879 -67.680 1.00 85.94 434 THR A O 1
ATOM 3337 N N . SER A 1 435 ? 32.125 4.827 -69.512 1.00 84.06 435 SER A N 1
ATOM 3338 C CA . SER A 1 435 ? 33.005 3.875 -68.819 1.00 84.06 435 SER A CA 1
ATOM 3339 C C . SER A 1 435 ? 34.378 4.448 -68.464 1.00 84.06 435 SER A C 1
ATOM 3341 O O . SER A 1 435 ? 35.094 3.846 -67.669 1.00 84.06 435 SER A O 1
ATOM 3343 N N . VAL A 1 436 ? 34.757 5.597 -69.034 1.00 83.94 436 VAL A N 1
ATOM 3344 C CA . VAL A 1 436 ? 36.048 6.245 -68.775 1.00 83.94 436 VAL A CA 1
ATOM 3345 C C . VAL A 1 436 ? 35.885 7.242 -67.633 1.00 83.94 436 VAL A C 1
ATOM 3347 O O . VAL A 1 436 ? 35.226 8.268 -67.797 1.00 83.94 436 VAL A O 1
ATOM 3350 N N . THR A 1 437 ? 36.504 6.947 -66.491 1.00 79.38 437 THR A N 1
ATOM 3351 C CA . THR A 1 437 ? 36.362 7.723 -65.247 1.00 79.38 437 THR A CA 1
ATOM 3352 C C . THR A 1 437 ? 37.568 8.600 -64.910 1.00 79.38 437 THR A C 1
ATOM 3354 O O . THR A 1 437 ? 37.490 9.357 -63.949 1.00 79.38 437 THR A O 1
ATOM 3357 N N . SER A 1 438 ? 38.653 8.557 -65.695 1.00 82.12 438 SER A N 1
ATOM 3358 C CA . SER A 1 438 ? 39.859 9.360 -65.451 1.00 82.12 438 SER A CA 1
ATOM 3359 C C . SER A 1 438 ? 40.302 10.182 -66.669 1.00 82.12 438 SER A C 1
ATOM 3361 O O . SER A 1 438 ? 40.165 9.767 -67.827 1.00 82.12 438 SER A O 1
ATOM 3363 N N . GLU A 1 439 ? 40.917 11.345 -66.411 1.00 84.44 439 GLU A N 1
ATOM 3364 C CA . GLU A 1 439 ? 41.512 12.182 -67.461 1.00 84.44 439 GLU A CA 1
ATOM 3365 C C . GLU A 1 439 ? 42.623 11.431 -68.218 1.00 84.44 439 GLU A C 1
ATOM 3367 O O . GLU A 1 439 ? 42.757 11.562 -69.438 1.00 84.44 439 GLU A O 1
ATOM 3372 N N . ALA A 1 440 ? 43.422 10.626 -67.510 1.00 82.94 440 ALA A N 1
ATOM 3373 C CA . ALA A 1 440 ? 44.525 9.870 -68.097 1.00 82.94 440 ALA A CA 1
ATOM 3374 C C . ALA A 1 440 ? 44.027 8.845 -69.128 1.00 82.94 440 ALA A C 1
ATOM 3376 O O . ALA A 1 440 ? 44.580 8.768 -70.231 1.00 82.94 440 ALA A O 1
ATOM 3377 N N . ASP A 1 441 ? 42.951 8.127 -68.806 1.00 83.31 441 ASP A N 1
ATOM 3378 C CA . ASP A 1 441 ? 42.337 7.144 -69.699 1.00 83.31 441 ASP A CA 1
ATOM 3379 C C . ASP A 1 441 ? 41.640 7.828 -70.880 1.00 83.31 441 ASP A C 1
ATOM 3381 O O . ASP A 1 441 ? 41.776 7.391 -72.024 1.00 83.31 441 ASP A O 1
ATOM 3385 N N . CYS A 1 442 ? 40.993 8.975 -70.655 1.00 86.62 442 CYS A N 1
ATOM 3386 C CA . CYS A 1 442 ? 40.431 9.780 -71.740 1.00 86.62 442 CYS A CA 1
ATOM 3387 C C . CYS A 1 442 ? 41.519 10.282 -72.705 1.00 86.62 442 CYS A C 1
ATOM 3389 O O . CYS A 1 442 ? 41.378 10.218 -73.932 1.00 86.62 442 CYS A O 1
ATOM 3391 N N . ASN A 1 443 ? 42.654 10.726 -72.161 1.00 85.62 443 ASN A N 1
ATOM 3392 C CA . ASN A 1 443 ? 43.800 11.174 -72.942 1.00 85.62 443 ASN A CA 1
ATOM 3393 C C . ASN A 1 443 ? 44.472 10.027 -73.713 1.00 85.62 443 ASN A C 1
ATOM 3395 O O . ASN A 1 443 ? 45.033 10.272 -74.782 1.00 85.62 443 ASN A O 1
ATOM 3399 N N . ALA A 1 444 ? 44.374 8.775 -73.250 1.00 83.62 444 ALA A N 1
ATOM 3400 C CA . ALA A 1 444 ? 44.869 7.612 -73.991 1.00 83.62 444 ALA A CA 1
ATOM 3401 C C . ALA A 1 444 ? 44.148 7.417 -75.342 1.00 83.62 444 ALA A C 1
ATOM 3403 O O . ALA A 1 444 ? 44.730 6.866 -76.282 1.00 83.62 444 ALA A O 1
ATOM 3404 N N . TYR A 1 445 ? 42.925 7.941 -75.479 1.00 83.19 445 TYR A N 1
ATOM 3405 C CA . TYR A 1 445 ? 42.160 7.933 -76.727 1.00 83.19 445 TYR A CA 1
ATOM 3406 C C . TYR A 1 445 ? 42.512 9.084 -77.686 1.00 83.19 445 TYR A C 1
ATOM 3408 O O . TYR A 1 445 ? 42.126 9.031 -78.865 1.00 83.19 445 TYR A O 1
ATOM 3416 N N . GLN A 1 446 ? 43.297 10.082 -77.250 1.00 74.56 446 GLN A N 1
ATOM 3417 C CA . GLN A 1 446 ? 43.753 11.182 -78.109 1.00 74.56 446 GLN A CA 1
ATOM 3418 C C . GLN A 1 446 ? 44.644 10.651 -79.243 1.00 74.56 446 GLN A C 1
ATOM 3420 O O . GLN A 1 446 ? 45.816 10.319 -79.069 1.00 74.56 446 GLN A O 1
ATOM 3425 N N . GLY A 1 447 ? 44.072 10.578 -80.447 1.00 68.12 447 GLY A N 1
ATOM 3426 C CA . GLY A 1 447 ? 44.721 10.035 -81.644 1.00 68.12 447 GLY A CA 1
ATOM 3427 C C . GLY A 1 447 ? 43.859 9.043 -82.425 1.00 68.12 447 GLY A C 1
ATOM 3428 O O . GLY A 1 447 ? 44.121 8.838 -83.611 1.00 68.12 447 GLY A O 1
ATOM 3429 N N . THR A 1 448 ? 42.823 8.476 -81.795 1.00 67.62 448 THR A N 1
ATOM 3430 C CA . THR A 1 448 ? 41.798 7.673 -82.487 1.00 67.62 448 THR A CA 1
ATOM 3431 C C . THR A 1 448 ? 40.712 8.545 -83.116 1.00 67.62 448 THR A C 1
ATOM 3433 O O . THR A 1 448 ? 40.326 8.280 -84.250 1.00 67.62 448 THR A O 1
ATOM 3436 N N . GLU A 1 449 ? 40.330 9.647 -82.463 1.00 70.50 449 GLU A N 1
ATOM 3437 C CA . GLU A 1 449 ? 39.431 10.677 -83.000 1.00 70.50 449 GLU A CA 1
ATOM 3438 C C . GLU A 1 449 ? 39.999 12.093 -82.746 1.00 70.50 449 GLU A C 1
ATOM 3440 O O . GLU A 1 449 ? 40.677 12.317 -81.739 1.00 70.50 449 GLU A O 1
ATOM 3445 N N . PRO A 1 450 ? 39.780 13.074 -83.647 1.00 60.00 450 PRO A N 1
ATOM 3446 C CA . PRO A 1 450 ? 40.462 14.372 -83.603 1.00 60.00 450 PRO A CA 1
ATOM 3447 C C . PRO A 1 450 ? 39.926 15.379 -82.565 1.00 60.00 450 PRO A C 1
ATOM 3449 O O . PRO A 1 450 ? 40.460 16.488 -82.503 1.00 60.00 450 PRO A O 1
ATOM 3452 N N . THR A 1 451 ? 38.900 15.045 -81.774 1.00 77.56 451 THR A N 1
ATOM 3453 C CA . THR A 1 451 ? 38.217 15.998 -80.870 1.00 77.56 451 THR A CA 1
ATOM 3454 C C . THR A 1 451 ? 37.828 15.432 -79.500 1.00 77.56 451 THR A C 1
ATOM 3456 O O . THR A 1 451 ? 37.021 16.056 -78.819 1.00 77.56 451 THR A O 1
ATOM 3459 N N . ILE A 1 452 ? 38.373 14.282 -79.083 1.00 87.69 452 ILE A N 1
ATOM 3460 C CA . ILE A 1 452 ? 38.091 13.734 -77.747 1.00 87.69 452 ILE A CA 1
ATOM 3461 C C . ILE A 1 452 ? 38.813 14.514 -76.652 1.00 87.69 452 ILE A C 1
ATOM 3463 O O . ILE A 1 452 ? 40.023 14.742 -76.730 1.00 87.69 452 ILE A O 1
ATOM 3467 N N . ALA A 1 453 ? 38.042 14.966 -75.666 1.00 86.69 453 ALA A N 1
ATOM 3468 C CA . ALA A 1 453 ? 38.513 15.765 -74.549 1.00 86.69 453 ALA A CA 1
ATOM 3469 C C . ALA A 1 453 ? 37.844 15.314 -73.248 1.00 86.69 453 ALA A C 1
ATOM 3471 O O . ALA A 1 453 ? 36.694 14.870 -73.240 1.00 86.69 453 ALA A O 1
ATOM 3472 N N . TRP A 1 454 ? 38.591 15.445 -72.157 1.00 89.38 454 TRP A N 1
ATOM 3473 C CA . TRP A 1 454 ? 38.072 15.311 -70.806 1.00 89.38 454 TRP A CA 1
ATOM 3474 C C . TRP A 1 454 ? 37.405 16.624 -70.408 1.00 89.38 454 TRP A C 1
ATOM 3476 O O . TRP A 1 454 ? 38.015 17.685 -70.544 1.00 89.38 454 TRP A O 1
ATOM 3486 N N . TYR A 1 455 ? 36.155 16.555 -69.963 1.00 85.38 455 TYR A N 1
ATOM 3487 C CA . TYR A 1 455 ? 35.403 17.711 -69.489 1.00 85.38 455 TYR A CA 1
ATOM 3488 C C . TYR A 1 455 ? 35.121 17.560 -68.003 1.00 85.38 455 TYR A C 1
ATOM 3490 O O . TYR A 1 455 ? 34.607 16.530 -67.586 1.00 85.38 455 TYR A O 1
ATOM 3498 N N . THR A 1 456 ? 35.400 18.600 -67.225 1.00 84.56 456 THR A N 1
ATOM 3499 C CA . THR A 1 456 ? 35.100 18.681 -65.790 1.00 84.56 456 THR A CA 1
ATOM 3500 C C . THR A 1 456 ? 34.027 19.740 -65.525 1.00 84.56 456 THR A C 1
ATOM 3502 O O . THR A 1 456 ? 33.815 20.642 -66.338 1.00 84.56 456 THR A O 1
ATOM 3505 N N . CYS A 1 457 ? 33.382 19.729 -64.352 1.00 77.25 457 CYS A N 1
ATOM 3506 C CA . CYS A 1 457 ? 32.453 20.811 -63.994 1.00 77.25 457 CYS A CA 1
ATOM 3507 C C . CYS A 1 457 ? 33.138 22.183 -63.883 1.00 77.25 457 CYS A C 1
ATOM 3509 O O . CYS A 1 457 ? 32.503 23.221 -64.094 1.00 77.25 457 CYS A O 1
ATOM 3511 N N . SER A 1 458 ? 34.450 22.198 -63.629 1.00 74.38 458 SER A N 1
ATOM 3512 C CA . SER A 1 458 ? 35.248 23.422 -63.583 1.00 74.38 458 SER A CA 1
ATOM 3513 C C . SER A 1 458 ? 35.348 24.121 -64.949 1.00 74.38 458 SER A C 1
ATOM 3515 O O . SER A 1 458 ? 35.348 25.354 -65.004 1.00 74.38 458 SER A O 1
ATOM 3517 N N . ASP A 1 459 ? 35.289 23.370 -66.057 1.00 77.25 459 ASP A N 1
ATOM 3518 C CA . ASP A 1 459 ? 35.286 23.917 -67.422 1.00 77.25 459 ASP A CA 1
ATOM 3519 C C . ASP A 1 459 ? 34.010 24.721 -67.733 1.00 77.25 459 ASP A C 1
ATOM 3521 O O . ASP A 1 459 ? 33.989 25.575 -68.626 1.00 77.25 459 ASP A O 1
ATOM 3525 N N . PHE A 1 460 ? 32.953 24.510 -66.942 1.00 70.50 460 PHE A N 1
ATOM 3526 C CA . PHE A 1 460 ? 31.662 25.189 -67.051 1.00 70.50 460 PHE A CA 1
ATOM 3527 C C . PHE A 1 460 ? 31.460 26.287 -65.987 1.00 70.50 460 PHE A C 1
ATOM 3529 O O . PHE A 1 460 ? 30.406 26.929 -65.965 1.00 70.50 460 PHE A O 1
ATOM 3536 N N . ALA A 1 461 ? 32.467 26.575 -65.146 1.00 61.00 461 ALA A N 1
ATOM 3537 C CA . ALA A 1 461 ? 32.363 27.418 -63.945 1.00 61.00 461 ALA A CA 1
ATOM 3538 C C . ALA A 1 461 ? 31.764 28.826 -64.162 1.00 61.00 461 ALA A C 1
ATOM 3540 O O . ALA A 1 461 ? 31.093 29.354 -63.277 1.00 61.00 461 ALA A O 1
ATOM 3541 N N . ALA A 1 462 ? 31.952 29.444 -65.337 1.00 60.12 462 ALA A N 1
ATOM 3542 C CA . ALA A 1 462 ? 31.373 30.760 -65.653 1.00 60.12 462 ALA A CA 1
ATOM 3543 C C . ALA A 1 462 ? 29.848 30.730 -65.892 1.00 60.12 462 ALA A C 1
ATOM 3545 O O . ALA A 1 462 ? 29.197 31.772 -65.825 1.00 60.12 462 ALA A O 1
ATOM 3546 N N . ASN A 1 463 ? 29.292 29.549 -66.169 1.00 59.44 463 ASN A N 1
ATOM 3547 C CA . ASN A 1 463 ? 27.902 29.335 -66.553 1.00 59.44 463 ASN A CA 1
ATOM 3548 C C . ASN A 1 463 ? 27.096 28.540 -65.511 1.00 59.44 463 ASN A C 1
ATOM 3550 O O . ASN A 1 463 ? 25.871 28.523 -65.612 1.00 59.44 463 ASN A O 1
ATOM 3554 N N . CYS A 1 464 ? 27.730 27.956 -64.484 1.00 62.66 464 CYS A N 1
ATOM 3555 C CA . CYS A 1 464 ? 27.049 27.181 -63.431 1.00 62.66 464 CYS A CA 1
ATOM 3556 C C . CYS A 1 464 ? 26.001 27.988 -62.618 1.00 62.66 464 CYS A C 1
ATOM 3558 O O . CYS A 1 464 ? 25.295 27.408 -61.801 1.00 62.66 464 CYS A O 1
ATOM 3560 N N . ALA A 1 465 ? 25.873 29.306 -62.847 1.00 53.88 465 ALA A N 1
ATOM 3561 C CA . ALA A 1 465 ? 24.983 30.219 -62.122 1.00 53.88 465 ALA A CA 1
ATOM 3562 C C . ALA A 1 465 ? 23.873 30.894 -62.967 1.00 53.88 465 ALA A C 1
ATOM 3564 O O . ALA A 1 465 ? 23.058 31.624 -62.404 1.00 53.88 465 ALA A O 1
ATOM 3565 N N . THR A 1 466 ? 23.827 30.739 -64.302 1.00 53.28 466 THR A N 1
ATOM 3566 C CA . THR A 1 466 ? 22.909 31.540 -65.151 1.00 53.28 466 THR A CA 1
ATOM 3567 C C . THR A 1 466 ? 22.065 30.720 -66.125 1.00 53.28 466 THR A C 1
ATOM 3569 O O . THR A 1 466 ? 22.602 29.963 -66.924 1.00 53.28 466 THR A O 1
ATOM 3572 N N . GLU A 1 467 ? 20.750 30.984 -66.138 1.00 51.53 467 GLU A N 1
ATOM 3573 C CA . GLU A 1 467 ? 19.677 30.328 -66.922 1.00 51.53 467 GLU A CA 1
ATOM 3574 C C . GLU A 1 467 ? 19.819 30.353 -68.467 1.00 51.53 467 GLU A C 1
ATOM 3576 O O . GLU A 1 467 ? 18.897 29.951 -69.171 1.00 51.53 467 GLU A O 1
ATOM 3581 N N . ASN A 1 468 ? 20.927 30.827 -69.046 1.00 48.94 468 ASN A N 1
ATOM 3582 C CA . ASN A 1 468 ? 21.096 30.905 -70.503 1.00 48.94 468 ASN A CA 1
ATOM 3583 C C . ASN A 1 468 ? 22.472 30.389 -70.940 1.00 48.94 468 ASN A C 1
ATOM 3585 O O . ASN A 1 468 ? 23.439 31.151 -70.961 1.00 48.94 468 ASN A O 1
ATOM 3589 N N . ILE A 1 469 ? 22.545 29.120 -71.350 1.00 49.12 469 ILE A N 1
ATOM 3590 C CA . ILE A 1 469 ? 23.773 28.487 -71.854 1.00 49.12 469 ILE A CA 1
ATOM 3591 C C . ILE A 1 469 ? 23.498 27.882 -73.237 1.00 49.12 469 ILE A C 1
ATOM 3593 O O . ILE A 1 469 ? 22.565 27.108 -73.417 1.00 49.12 469 ILE A O 1
ATOM 3597 N N . THR A 1 470 ? 24.308 28.256 -74.232 1.00 47.97 470 THR A N 1
ATOM 3598 C CA . THR A 1 470 ? 24.187 27.826 -75.644 1.00 47.97 470 THR A CA 1
ATOM 3599 C C . THR A 1 470 ? 25.393 27.025 -76.158 1.00 47.97 470 THR A C 1
ATOM 3601 O O . THR A 1 470 ? 25.573 26.912 -77.367 1.00 47.97 470 THR A O 1
ATOM 3604 N N . LEU A 1 471 ? 26.228 26.462 -75.281 1.00 44.16 471 LEU A N 1
ATOM 3605 C CA . LEU A 1 471 ? 27.303 25.534 -75.661 1.00 44.16 471 LEU A CA 1
ATOM 3606 C C . LEU A 1 471 ? 27.325 24.329 -74.709 1.00 44.16 471 LEU A C 1
ATOM 3608 O O . LEU A 1 471 ? 27.411 24.531 -73.504 1.00 44.16 471 LEU A O 1
ATOM 3612 N N . GLY A 1 472 ? 27.254 23.114 -75.269 1.00 57.94 472 GLY A N 1
ATOM 3613 C CA . GLY A 1 472 ? 27.526 21.846 -74.574 1.00 57.94 472 GLY A CA 1
ATOM 3614 C C . GLY A 1 472 ? 26.508 21.407 -73.517 1.00 57.94 472 GLY A C 1
ATOM 3615 O O . GLY A 1 472 ? 26.919 20.940 -72.461 1.00 57.94 472 GLY A O 1
ATOM 3616 N N . MET A 1 473 ? 25.197 21.551 -73.771 1.00 61.28 473 MET A N 1
ATOM 3617 C CA . MET A 1 473 ? 24.146 21.190 -72.798 1.00 61.28 473 MET A CA 1
ATOM 3618 C C . MET A 1 473 ? 24.219 19.737 -72.313 1.00 61.28 473 MET A C 1
ATOM 3620 O O . MET A 1 473 ? 23.711 19.454 -71.239 1.00 61.28 473 MET A O 1
ATOM 3624 N N . GLU A 1 474 ? 24.819 18.824 -73.071 1.00 70.38 474 GLU A N 1
ATOM 3625 C CA . GLU A 1 474 ? 24.647 17.386 -72.846 1.00 70.38 474 GLU A CA 1
ATOM 3626 C C . GLU A 1 474 ? 25.747 16.792 -71.973 1.00 70.38 474 GLU A C 1
ATOM 3628 O O . GLU A 1 474 ? 25.437 16.071 -71.036 1.00 70.38 474 GLU A O 1
ATOM 3633 N N . THR A 1 475 ? 27.002 17.213 -72.151 1.00 70.94 475 THR A N 1
ATOM 3634 C CA . THR A 1 475 ? 28.099 16.906 -71.220 1.00 70.94 475 THR A CA 1
ATOM 3635 C C . THR A 1 475 ? 27.828 17.500 -69.834 1.00 70.94 475 THR A C 1
ATOM 3637 O O . THR A 1 475 ? 27.956 16.814 -68.825 1.00 70.94 475 THR A O 1
ATOM 3640 N N . GLN A 1 476 ? 27.357 18.754 -69.779 1.00 67.75 476 GLN A N 1
ATOM 3641 C CA . GLN A 1 476 ? 26.984 19.408 -68.521 1.00 67.75 476 GLN A CA 1
ATOM 3642 C C . GLN A 1 476 ? 25.747 18.762 -67.871 1.00 67.75 476 GLN A C 1
ATOM 3644 O O . GLN A 1 476 ? 25.661 18.719 -66.646 1.00 67.75 476 GLN A O 1
ATOM 3649 N N . ARG A 1 477 ? 24.787 18.273 -68.670 1.00 69.88 477 ARG A N 1
ATOM 3650 C CA . ARG A 1 477 ? 23.593 17.559 -68.186 1.00 69.88 477 ARG A CA 1
ATOM 3651 C C . ARG A 1 477 ? 23.922 16.154 -67.704 1.00 69.88 477 ARG A C 1
ATOM 3653 O O . ARG A 1 477 ? 23.341 15.730 -66.719 1.00 69.88 477 ARG A O 1
ATOM 3660 N N . TYR A 1 478 ? 24.840 15.458 -68.366 1.00 75.81 478 TYR A N 1
ATOM 3661 C CA . TYR A 1 478 ? 25.317 14.155 -67.918 1.00 75.81 478 TYR A CA 1
ATOM 3662 C C . TYR A 1 478 ? 26.048 14.267 -66.580 1.00 75.81 478 TYR A C 1
ATOM 3664 O O . TYR A 1 478 ? 25.803 13.474 -65.688 1.00 75.81 478 TYR A O 1
ATOM 3672 N N . MET A 1 479 ? 26.891 15.292 -66.420 1.00 73.31 479 MET A N 1
ATOM 3673 C CA . MET A 1 479 ? 27.594 15.555 -65.160 1.00 73.31 479 MET A CA 1
ATOM 3674 C C . MET A 1 479 ? 26.746 16.297 -64.111 1.00 73.31 479 MET A C 1
ATOM 3676 O O . MET A 1 479 ? 27.197 16.514 -62.991 1.00 73.31 479 MET A O 1
ATOM 3680 N N . ASN A 1 480 ? 25.555 16.786 -64.472 1.00 74.06 480 ASN A N 1
ATOM 3681 C CA . ASN A 1 480 ? 24.693 17.589 -63.599 1.00 74.06 480 ASN A CA 1
ATOM 3682 C C . ASN A 1 480 ? 25.448 18.678 -62.799 1.00 74.06 480 ASN A C 1
ATOM 3684 O O . ASN A 1 480 ? 25.290 18.810 -61.583 1.00 74.06 480 ASN A O 1
ATOM 3688 N N . CYS A 1 481 ? 26.301 19.452 -63.476 1.00 74.19 481 CYS A N 1
ATOM 3689 C CA . CYS A 1 481 ? 27.168 20.424 -62.808 1.00 74.19 481 CYS A CA 1
ATOM 3690 C C . CYS A 1 481 ? 26.378 21.561 -62.142 1.00 74.19 481 CYS A C 1
ATOM 3692 O O . CYS A 1 481 ? 25.583 22.234 -62.807 1.00 74.19 481 CYS A O 1
ATOM 3694 N N . TYR A 1 482 ? 26.668 21.850 -60.870 1.00 72.69 482 TYR A N 1
ATOM 3695 C CA . TYR A 1 482 ? 26.060 22.948 -60.117 1.00 72.69 482 TYR A CA 1
ATOM 3696 C C . TYR A 1 482 ? 27.078 23.767 -59.320 1.00 72.69 482 TYR A C 1
ATOM 3698 O O . TYR A 1 482 ? 28.180 23.315 -59.017 1.00 72.69 482 TYR A O 1
ATOM 3706 N N . GLN A 1 483 ? 26.701 24.999 -58.967 1.00 74.88 483 GLN A N 1
ATOM 3707 C CA . GLN A 1 483 ? 27.515 25.849 -58.102 1.00 74.88 483 GLN A CA 1
ATOM 3708 C C . GLN A 1 483 ? 27.327 25.460 -56.627 1.00 74.88 483 GLN A C 1
ATOM 3710 O O . GLN A 1 483 ? 26.279 25.717 -56.035 1.00 74.88 483 GLN A O 1
ATOM 3715 N N . SER A 1 484 ? 28.357 24.871 -56.028 1.00 74.44 484 SER A N 1
ATOM 3716 C CA . SER A 1 484 ? 28.458 24.607 -54.594 1.00 74.44 484 SER A CA 1
ATOM 3717 C C . SER A 1 484 ? 29.013 25.834 -53.857 1.00 74.44 484 SER A C 1
ATOM 3719 O O . SER A 1 484 ? 29.805 26.601 -54.408 1.00 74.44 484 SER A O 1
ATOM 3721 N N . MET A 1 485 ? 28.597 26.033 -52.601 1.00 77.12 485 MET A N 1
ATOM 3722 C CA . MET A 1 485 ? 29.195 27.028 -51.690 1.00 77.12 485 MET A CA 1
ATOM 3723 C C . MET A 1 485 ? 30.456 26.511 -50.987 1.00 77.12 485 MET A C 1
ATOM 3725 O O . MET A 1 485 ? 31.083 27.256 -50.232 1.00 77.12 485 MET A O 1
ATOM 3729 N N . TRP A 1 486 ? 30.797 25.247 -51.216 1.00 83.12 486 TRP A N 1
ATOM 3730 C CA . TRP A 1 486 ? 31.904 24.544 -50.591 1.00 83.12 486 TRP A CA 1
ATOM 3731 C C . TRP A 1 486 ? 32.877 24.043 -51.651 1.00 83.12 486 TRP A C 1
ATOM 3733 O O . TRP A 1 486 ? 32.451 23.619 -52.726 1.00 83.12 486 TRP A O 1
ATOM 3743 N N . LYS A 1 487 ? 34.167 24.074 -51.338 1.00 84.94 487 LYS A N 1
ATOM 3744 C CA . LYS A 1 487 ? 35.277 23.576 -52.153 1.00 84.94 487 LYS A CA 1
ATOM 3745 C C . LYS A 1 487 ? 36.157 22.660 -51.301 1.00 84.94 487 LYS A C 1
ATOM 3747 O O . LYS A 1 487 ? 36.197 22.822 -50.084 1.00 84.94 487 LYS A O 1
ATOM 3752 N N . GLU A 1 488 ? 36.917 21.781 -51.935 1.00 81.75 488 GLU A N 1
ATOM 3753 C CA . GLU A 1 488 ? 37.947 21.007 -51.238 1.00 81.75 488 GLU A CA 1
ATOM 3754 C C . GLU A 1 488 ? 38.998 21.942 -50.606 1.00 81.75 488 GLU A C 1
ATOM 3756 O O . GLU A 1 488 ? 39.352 22.988 -51.168 1.00 81.75 488 GLU A O 1
ATOM 3761 N N . CYS A 1 489 ? 39.472 21.589 -49.410 1.00 84.69 489 CYS A N 1
ATOM 3762 C CA . CYS A 1 489 ? 40.549 22.308 -48.730 1.00 84.69 489 CYS A CA 1
ATOM 3763 C C . CYS A 1 489 ? 41.908 21.867 -49.295 1.00 84.69 489 CYS A C 1
ATOM 3765 O O . CYS A 1 489 ? 42.212 20.677 -49.316 1.00 84.69 489 CYS A O 1
ATOM 3767 N N . GLU A 1 490 ? 42.765 22.807 -49.700 1.00 80.12 490 GLU A N 1
ATOM 3768 C CA . GLU A 1 490 ? 44.033 22.484 -50.378 1.00 80.12 490 GLU A CA 1
ATOM 3769 C C . GLU A 1 490 ? 45.171 22.161 -49.394 1.00 80.12 490 GLU A C 1
ATOM 3771 O O . GLU A 1 490 ? 46.216 21.638 -49.784 1.00 80.12 490 GLU A O 1
ATOM 3776 N N . THR A 1 491 ? 45.018 22.507 -48.111 1.00 83.06 491 THR A N 1
ATOM 3777 C CA . THR A 1 491 ? 46.070 22.322 -47.100 1.00 83.06 491 THR A CA 1
ATOM 3778 C C . THR A 1 491 ? 45.511 21.919 -45.739 1.00 83.06 491 THR A C 1
ATOM 3780 O O . THR A 1 491 ? 44.424 22.351 -45.360 1.00 83.06 491 THR A O 1
ATOM 3783 N N . GLN A 1 492 ? 46.311 21.195 -44.946 1.00 83.31 492 GLN A N 1
ATOM 3784 C CA . GLN A 1 492 ? 46.012 20.879 -43.541 1.00 83.31 492 GLN A CA 1
ATOM 3785 C C . GLN A 1 492 ? 45.635 22.120 -42.722 1.00 83.31 492 GLN A C 1
ATOM 3787 O O . GLN A 1 492 ? 44.690 22.095 -41.944 1.00 83.31 492 GLN A O 1
ATOM 3792 N N . THR A 1 493 ? 46.342 23.237 -42.912 1.00 84.06 493 THR A N 1
ATOM 3793 C CA . THR A 1 493 ? 46.038 24.470 -42.174 1.00 84.06 493 THR A CA 1
ATOM 3794 C C . THR A 1 493 ? 44.693 25.063 -42.585 1.00 84.06 493 THR A C 1
ATOM 3796 O O . THR A 1 493 ? 43.965 25.535 -41.721 1.00 84.06 493 THR A O 1
ATOM 3799 N N . GLU A 1 494 ? 44.350 25.038 -43.874 1.00 84.94 494 GLU A N 1
ATOM 3800 C CA . GLU A 1 494 ? 43.042 25.495 -44.362 1.00 84.94 494 GLU A CA 1
ATOM 3801 C C . GLU A 1 494 ? 41.922 24.593 -43.820 1.00 84.94 494 GLU A C 1
ATOM 3803 O O . GLU A 1 494 ? 40.931 25.095 -43.303 1.00 84.94 494 GLU A O 1
ATOM 3808 N N . CYS A 1 495 ? 42.143 23.278 -43.809 1.00 85.12 495 CYS A N 1
ATOM 3809 C CA . CYS A 1 495 ? 41.231 22.286 -43.249 1.00 85.12 495 CYS A CA 1
ATOM 3810 C C . CYS A 1 495 ? 40.918 22.515 -41.763 1.00 85.12 495 CYS A C 1
ATOM 3812 O O . CYS A 1 495 ? 39.759 22.633 -41.379 1.00 85.12 495 CYS A O 1
ATOM 3814 N N . GLU A 1 496 ? 41.954 22.644 -40.934 1.00 83.94 496 GLU A N 1
ATOM 3815 C CA . GLU A 1 496 ? 41.802 22.760 -39.478 1.00 83.94 496 GLU A CA 1
ATOM 3816 C C . GLU A 1 496 ? 41.281 24.139 -39.029 1.00 83.94 496 GLU A C 1
ATOM 3818 O O . GLU A 1 496 ? 40.853 24.295 -37.885 1.00 83.94 496 GLU A O 1
ATOM 3823 N N . THR A 1 497 ? 41.354 25.167 -39.888 1.00 80.12 497 THR A N 1
ATOM 3824 C CA . THR A 1 497 ? 40.968 26.545 -39.521 1.00 80.12 497 THR A CA 1
ATOM 3825 C C . THR A 1 497 ? 39.712 27.056 -40.215 1.00 80.12 497 THR A C 1
ATOM 3827 O O . THR A 1 497 ? 38.961 27.820 -39.606 1.00 80.12 497 THR A O 1
ATOM 3830 N N . GLU A 1 498 ? 39.478 26.657 -41.462 1.00 80.19 498 GLU A N 1
ATOM 3831 C CA . GLU A 1 498 ? 38.365 27.115 -42.301 1.00 80.19 498 GLU A CA 1
ATOM 3832 C C . GLU A 1 498 ? 37.462 25.961 -42.771 1.00 80.19 498 GLU A C 1
ATOM 3834 O O . GLU A 1 498 ? 36.345 26.220 -43.224 1.00 80.19 498 GLU A O 1
ATOM 3839 N N . GLY A 1 499 ? 37.921 24.711 -42.648 1.00 81.12 499 GLY A N 1
ATOM 3840 C CA . GLY A 1 499 ? 37.175 23.510 -43.005 1.00 81.12 499 GLY A CA 1
ATOM 3841 C C . GLY A 1 499 ? 36.181 23.072 -41.929 1.00 81.12 499 GLY A C 1
ATOM 3842 O O . GLY A 1 499 ? 36.336 23.323 -40.728 1.00 81.12 499 GLY A O 1
ATOM 3843 N N . GLY A 1 500 ? 35.131 22.394 -42.377 1.00 85.81 500 GLY A N 1
ATOM 3844 C CA . GLY A 1 500 ? 34.091 21.843 -41.517 1.00 85.81 500 GLY A CA 1
ATOM 3845 C C . GLY A 1 500 ? 32.704 22.070 -42.090 1.00 85.81 500 GLY A C 1
ATOM 3846 O O . GLY A 1 500 ? 32.493 22.874 -42.999 1.00 85.81 500 GLY A O 1
ATOM 3847 N N . TYR A 1 501 ? 31.730 21.346 -41.560 1.00 87.31 501 TYR A N 1
ATOM 3848 C CA . TYR A 1 501 ? 30.353 21.472 -42.006 1.00 87.31 501 TYR A CA 1
ATOM 3849 C C . TYR A 1 501 ? 29.378 21.316 -40.847 1.00 87.31 501 TYR A C 1
ATOM 3851 O O . TYR A 1 501 ? 29.651 20.691 -39.825 1.00 87.31 501 TYR A O 1
ATOM 3859 N N . CYS A 1 502 ? 28.206 21.914 -41.016 1.00 87.81 502 CYS A N 1
ATOM 3860 C CA . CYS A 1 502 ? 27.087 21.678 -40.127 1.00 87.81 502 CYS A CA 1
ATOM 3861 C C . CYS A 1 502 ? 26.309 20.455 -40.618 1.00 87.81 502 CYS A C 1
ATOM 3863 O O . CYS A 1 502 ? 26.082 20.294 -41.819 1.00 87.81 502 CYS A O 1
ATOM 3865 N N . THR A 1 503 ? 25.853 19.615 -39.696 1.00 86.94 503 THR A N 1
ATOM 3866 C CA . THR A 1 503 ? 25.047 18.413 -39.998 1.00 86.94 503 THR A CA 1
ATOM 3867 C C . THR A 1 503 ? 23.700 18.711 -40.677 1.00 86.94 503 THR A C 1
ATOM 3869 O O . THR A 1 503 ? 23.035 17.794 -41.151 1.00 86.94 503 THR A O 1
ATOM 3872 N N . ASP A 1 504 ? 23.312 19.985 -40.804 1.00 83.56 504 ASP A N 1
ATOM 3873 C CA . ASP A 1 504 ? 22.167 20.429 -41.609 1.00 83.56 504 ASP A CA 1
ATOM 3874 C C . ASP A 1 504 ? 22.382 20.304 -43.128 1.00 83.56 504 ASP A C 1
ATOM 3876 O O . ASP A 1 504 ? 21.413 20.269 -43.892 1.00 83.56 504 ASP A O 1
ATOM 3880 N N . ARG A 1 505 ? 23.641 20.234 -43.574 1.00 83.38 505 ARG A N 1
ATOM 3881 C CA . ARG A 1 505 ? 24.053 20.337 -44.976 1.00 83.38 505 ARG A CA 1
ATOM 3882 C C . ARG A 1 505 ? 23.343 19.355 -45.917 1.00 83.38 505 ARG A C 1
ATOM 3884 O O . ARG A 1 505 ? 22.785 19.838 -46.901 1.00 83.38 505 ARG A O 1
ATOM 3891 N N . PRO A 1 506 ? 23.303 18.031 -45.663 1.00 75.38 506 PRO A N 1
ATOM 3892 C CA . PRO A 1 506 ? 22.653 17.086 -46.577 1.00 75.38 506 PRO A CA 1
ATOM 3893 C C . PRO A 1 506 ? 21.131 17.271 -46.650 1.00 75.38 506 PRO A C 1
ATOM 3895 O O . PRO A 1 506 ? 20.507 16.908 -47.643 1.00 75.38 506 PRO A O 1
ATOM 3898 N N . TYR A 1 507 ? 20.523 17.865 -45.623 1.00 76.38 507 TYR A N 1
ATOM 3899 C CA . TYR A 1 507 ? 19.071 18.031 -45.525 1.00 76.38 507 TYR A CA 1
ATOM 3900 C C . TYR A 1 507 ? 18.591 19.377 -46.066 1.00 76.38 507 TYR A C 1
ATOM 3902 O O . TYR A 1 507 ? 17.443 19.513 -46.483 1.00 76.38 507 TYR A O 1
ATOM 3910 N N . ALA A 1 508 ? 19.478 20.368 -46.083 1.00 71.69 508 ALA A N 1
ATOM 3911 C CA . ALA A 1 508 ? 19.223 21.706 -46.584 1.00 71.69 508 ALA A CA 1
ATOM 3912 C C . ALA A 1 508 ? 19.691 21.899 -48.042 1.00 71.69 508 ALA A C 1
ATOM 3914 O O . ALA A 1 508 ? 19.790 23.031 -48.505 1.00 71.69 508 ALA A O 1
ATOM 3915 N N . ILE A 1 509 ? 19.967 20.825 -48.788 1.00 72.44 509 ILE A N 1
ATOM 3916 C CA . ILE A 1 509 ? 20.188 20.864 -50.240 1.00 72.44 509 ILE A CA 1
ATOM 3917 C C . ILE A 1 509 ? 19.053 20.073 -50.892 1.00 72.44 509 ILE A C 1
ATOM 3919 O O . ILE A 1 509 ? 19.030 18.847 -50.841 1.00 72.44 509 ILE A O 1
ATOM 3923 N N . THR A 1 510 ? 18.078 20.767 -51.486 1.00 63.03 510 THR A N 1
ATOM 3924 C CA . THR A 1 510 ? 16.965 20.115 -52.195 1.00 63.03 510 THR A CA 1
ATOM 3925 C C . THR A 1 510 ? 17.159 20.159 -53.707 1.00 63.03 510 THR A C 1
ATOM 3927 O O . THR A 1 510 ? 17.528 21.183 -54.286 1.00 63.03 510 THR A O 1
ATOM 3930 N N . ILE A 1 511 ? 16.884 19.024 -54.357 1.00 59.88 511 ILE A N 1
ATOM 3931 C CA . ILE A 1 511 ? 17.102 18.819 -55.792 1.00 59.88 511 ILE A CA 1
ATOM 3932 C C . ILE A 1 511 ? 15.783 18.466 -56.457 1.00 59.88 511 ILE A C 1
ATOM 3934 O O . ILE A 1 511 ? 15.080 17.542 -56.051 1.00 59.88 511 ILE A O 1
ATOM 3938 N N . HIS A 1 512 ? 15.447 19.218 -57.501 1.00 59.97 512 HIS A N 1
ATOM 3939 C CA . HIS A 1 512 ? 14.230 19.023 -58.271 1.00 59.97 512 HIS A CA 1
ATOM 3940 C C . HIS A 1 512 ? 14.566 18.342 -59.603 1.00 59.97 512 HIS A C 1
ATOM 3942 O O . HIS A 1 512 ? 15.029 18.996 -60.533 1.00 59.97 512 HIS A O 1
ATOM 3948 N N . SER A 1 513 ? 14.314 17.036 -59.724 1.00 53.72 513 SER A N 1
ATOM 3949 C CA . SER A 1 513 ? 14.735 16.252 -60.899 1.00 53.72 513 SER A CA 1
ATOM 3950 C C . SER A 1 513 ? 13.730 16.202 -62.057 1.00 53.72 513 SER A C 1
ATOM 3952 O O . SER A 1 513 ? 14.016 15.583 -63.077 1.00 53.72 513 SER A O 1
ATOM 3954 N N . TYR A 1 514 ? 12.545 16.811 -61.938 1.00 50.81 514 TYR A N 1
ATOM 3955 C CA . TYR A 1 514 ? 11.435 16.345 -62.774 1.00 50.81 514 TYR A CA 1
ATOM 3956 C C . TYR A 1 514 ? 11.321 16.873 -64.211 1.00 50.81 514 TYR A C 1
ATOM 3958 O O . TYR A 1 514 ? 10.598 16.206 -64.932 1.00 50.81 514 TYR A O 1
ATOM 3966 N N . ASP A 1 515 ? 11.981 17.954 -64.678 1.00 50.50 515 ASP A N 1
ATOM 3967 C CA . ASP A 1 515 ? 11.851 18.314 -66.119 1.00 50.50 515 ASP A CA 1
ATOM 3968 C C . ASP A 1 515 ? 12.878 19.281 -66.777 1.00 50.50 515 ASP A C 1
ATOM 3970 O O . ASP A 1 515 ? 12.926 19.298 -67.999 1.00 50.50 515 ASP A O 1
ATOM 3974 N N . TYR A 1 516 ? 13.703 20.085 -66.090 1.00 50.03 516 TYR A N 1
ATOM 3975 C CA . TYR A 1 516 ? 14.645 21.063 -66.715 1.00 50.03 516 TYR A CA 1
ATOM 3976 C C . TYR A 1 516 ? 15.778 21.428 -65.714 1.00 50.03 516 TYR A C 1
ATOM 3978 O O . TYR A 1 516 ? 15.675 20.940 -64.588 1.00 50.03 516 TYR A O 1
ATOM 3986 N N . PRO A 1 517 ? 16.877 22.150 -66.083 1.00 51.16 517 PRO A N 1
ATOM 3987 C CA . PRO A 1 517 ? 18.196 21.975 -65.454 1.00 51.16 517 PRO A CA 1
ATOM 3988 C C . PRO A 1 517 ? 18.131 22.076 -63.933 1.00 51.16 517 PRO A C 1
ATOM 3990 O O . PRO A 1 517 ? 17.442 22.946 -63.401 1.00 51.16 517 PRO A O 1
ATOM 3993 N N . ILE A 1 518 ? 18.838 21.165 -63.259 1.00 53.94 518 ILE A N 1
ATOM 3994 C CA . ILE A 1 518 ? 18.905 21.082 -61.802 1.00 53.94 518 ILE A CA 1
ATOM 3995 C C . ILE A 1 518 ? 19.414 22.428 -61.278 1.00 53.94 518 ILE A C 1
ATOM 3997 O O . ILE A 1 518 ? 20.595 22.741 -61.385 1.00 53.94 518 ILE A O 1
ATOM 4001 N N . ILE A 1 519 ? 18.510 23.250 -60.743 1.00 56.59 519 ILE A N 1
ATOM 4002 C CA . ILE A 1 519 ? 18.873 24.421 -59.949 1.00 56.59 519 ILE A CA 1
ATOM 4003 C C . ILE A 1 519 ? 18.797 23.943 -58.500 1.00 56.59 519 ILE A C 1
ATOM 4005 O O . ILE A 1 519 ? 17.686 23.876 -57.962 1.00 56.59 519 ILE A O 1
ATOM 4009 N N . PRO A 1 520 ? 19.916 23.556 -57.863 1.00 56.53 520 PRO A N 1
ATOM 4010 C CA . PRO A 1 520 ? 19.882 23.275 -56.440 1.00 56.53 520 PRO A CA 1
ATOM 4011 C C . PRO A 1 520 ? 19.482 24.564 -55.726 1.00 56.53 520 PRO A C 1
ATOM 4013 O O . PRO A 1 520 ? 20.147 25.597 -55.848 1.00 56.53 520 PRO A O 1
ATOM 4016 N N . GLN A 1 521 ? 18.358 24.524 -55.014 1.00 63.69 521 GLN A N 1
ATOM 4017 C CA . GLN A 1 521 ? 18.035 25.588 -54.078 1.00 63.69 521 GLN A CA 1
ATOM 4018 C C . GLN A 1 521 ? 18.744 25.274 -52.769 1.00 63.69 521 GLN A C 1
ATOM 4020 O O . GLN A 1 521 ? 18.638 24.181 -52.214 1.00 63.69 521 GLN A O 1
ATOM 4025 N N . ILE A 1 522 ? 19.502 26.254 -52.295 1.00 70.62 522 ILE A N 1
ATOM 4026 C CA . ILE A 1 522 ? 20.221 26.172 -51.033 1.00 70.62 522 ILE A CA 1
ATOM 4027 C C . ILE A 1 522 ? 19.201 26.443 -49.918 1.00 70.62 522 ILE A C 1
ATOM 4029 O O . ILE A 1 522 ? 18.846 27.588 -49.628 1.00 70.62 522 ILE A O 1
ATOM 4033 N N . GLY A 1 523 ? 18.691 25.364 -49.337 1.00 79.31 523 GLY A N 1
ATOM 4034 C CA . GLY A 1 523 ? 17.848 25.304 -48.149 1.00 79.31 523 GLY A CA 1
ATOM 4035 C C . GLY A 1 523 ? 16.818 24.169 -48.175 1.00 79.31 523 GLY A C 1
ATOM 4036 O O . GLY A 1 523 ? 16.561 23.549 -49.208 1.00 79.31 523 GLY A O 1
ATOM 4037 N N . GLY A 1 524 ? 16.233 23.896 -47.010 1.00 86.06 524 GLY A N 1
ATOM 4038 C CA . GLY A 1 524 ? 15.154 22.925 -46.816 1.00 86.06 524 GLY A CA 1
ATOM 4039 C C . GLY A 1 524 ? 14.038 23.503 -45.949 1.00 86.06 524 GLY A C 1
ATOM 4040 O O . GLY A 1 524 ? 14.269 24.396 -45.129 1.00 86.06 524 GLY A O 1
ATOM 4041 N N . CYS A 1 525 ? 12.809 23.021 -46.135 1.00 86.56 525 CYS A N 1
ATOM 4042 C CA . CYS A 1 525 ? 11.655 23.476 -45.360 1.00 86.56 525 CYS A CA 1
ATOM 4043 C C . CYS A 1 525 ? 11.367 22.521 -44.198 1.00 86.56 525 CYS A C 1
ATOM 4045 O O . CYS A 1 525 ? 10.923 21.397 -44.425 1.00 86.56 525 CYS A O 1
ATOM 4047 N N . PHE A 1 526 ? 11.581 22.964 -42.962 1.00 86.94 526 PHE A N 1
ATOM 4048 C CA . PHE A 1 526 ? 11.386 22.153 -41.761 1.00 86.94 526 PHE A CA 1
ATOM 4049 C C . PHE A 1 526 ? 10.140 22.582 -40.991 1.00 86.94 526 PHE A C 1
ATOM 4051 O O . PHE A 1 526 ? 9.809 23.766 -40.916 1.00 86.94 526 PHE A O 1
ATOM 4058 N N . THR A 1 527 ? 9.462 21.624 -40.373 1.00 82.06 527 THR A N 1
ATOM 4059 C CA . THR A 1 527 ? 8.349 21.845 -39.445 1.00 82.06 527 THR A CA 1
ATOM 4060 C C . THR A 1 527 ? 8.723 21.285 -38.073 1.00 82.06 527 THR A C 1
ATOM 4062 O O . THR A 1 527 ? 9.582 20.413 -37.966 1.00 82.06 527 THR A O 1
ATOM 4065 N N . GLY A 1 528 ? 8.098 21.780 -37.003 1.00 70.19 528 GLY A N 1
ATOM 4066 C CA . GLY A 1 528 ? 8.300 21.234 -35.653 1.00 70.19 528 GLY A CA 1
ATOM 4067 C C . GLY A 1 528 ? 7.653 19.859 -35.414 1.00 70.19 528 GLY A C 1
ATOM 4068 O O . GLY A 1 528 ? 7.693 19.388 -34.281 1.00 70.19 528 GLY A O 1
ATOM 4069 N N . GLY A 1 529 ? 7.040 19.254 -36.446 1.00 65.25 529 GLY A N 1
ATOM 4070 C CA . GLY A 1 529 ? 6.220 18.040 -36.361 1.00 65.25 529 GLY A CA 1
ATOM 4071 C C . GLY A 1 529 ? 4.805 18.268 -35.811 1.00 65.25 529 GLY A C 1
ATOM 4072 O O . GLY A 1 529 ? 4.536 19.272 -35.147 1.00 65.25 529 GLY A O 1
ATOM 4073 N N . GLU A 1 530 ? 3.876 17.353 -36.119 1.00 59.09 530 GLU A N 1
ATOM 4074 C CA . GLU A 1 530 ? 2.522 17.322 -35.542 1.00 59.09 530 GLU A CA 1
ATOM 4075 C C . GLU A 1 530 ? 2.503 16.503 -34.242 1.00 59.09 530 GLU A C 1
ATOM 4077 O O . GLU A 1 530 ? 2.996 15.376 -34.200 1.00 59.09 530 GLU A O 1
ATOM 4082 N N . TYR A 1 531 ? 1.892 17.049 -33.184 1.00 53.50 531 TYR A N 1
ATOM 4083 C CA . TYR A 1 531 ? 1.674 16.335 -31.922 1.00 53.50 531 TYR A CA 1
ATOM 4084 C C . TYR A 1 531 ? 0.275 15.740 -31.916 1.00 53.50 531 TYR A C 1
ATOM 4086 O O . TYR A 1 531 ? -0.713 16.457 -31.755 1.00 53.50 531 TYR A O 1
ATOM 4094 N N . PHE A 1 532 ? 0.187 14.421 -32.054 1.00 45.84 532 PHE A N 1
ATOM 4095 C CA . PHE A 1 532 ? -1.069 13.696 -31.900 1.00 45.84 532 PHE A CA 1
ATOM 4096 C C . PHE A 1 532 ? -0.927 12.593 -30.865 1.00 45.84 532 PHE A C 1
ATOM 4098 O O . PHE A 1 532 ? -0.483 11.509 -31.209 1.00 45.84 532 PHE A O 1
ATOM 4105 N N . GLY A 1 533 ? -1.363 12.865 -29.628 1.00 43.72 533 GLY A N 1
ATOM 4106 C CA . GLY A 1 533 ? -1.874 11.905 -28.631 1.00 43.72 533 GLY A CA 1
ATOM 4107 C C . GLY A 1 533 ? -1.005 10.717 -28.182 1.00 43.72 533 GLY A C 1
ATOM 4108 O O . GLY A 1 533 ? -1.376 10.074 -27.209 1.00 43.72 533 GLY A O 1
ATOM 4109 N N . THR A 1 534 ? 0.103 10.417 -28.854 1.00 40.53 534 THR A N 1
ATOM 4110 C CA . THR A 1 534 ? 1.009 9.288 -28.623 1.00 40.53 534 THR A CA 1
ATOM 4111 C C . THR A 1 534 ? 2.388 9.650 -29.193 1.00 40.53 534 THR A C 1
ATOM 4113 O O . THR A 1 534 ? 2.700 9.326 -30.332 1.00 40.53 534 THR A O 1
ATOM 4116 N N . LEU A 1 535 ? 3.173 10.398 -28.414 1.00 46.09 535 LEU A N 1
ATOM 4117 C CA . LEU A 1 535 ? 4.639 10.286 -28.282 1.00 46.09 535 LEU A CA 1
ATOM 4118 C C . LEU A 1 535 ? 5.555 10.216 -29.524 1.00 46.09 535 LEU A C 1
ATOM 4120 O O . LEU A 1 535 ? 6.700 9.808 -29.388 1.00 46.09 535 LEU A O 1
ATOM 4124 N N . ILE A 1 536 ? 5.150 10.650 -30.714 1.00 51.16 536 ILE A N 1
ATOM 4125 C CA . ILE A 1 536 ? 6.087 10.884 -31.824 1.00 51.16 536 ILE A CA 1
ATOM 4126 C C . ILE A 1 536 ? 5.651 12.171 -32.513 1.00 51.16 536 ILE A C 1
ATOM 4128 O O . ILE A 1 536 ? 4.468 12.338 -32.808 1.00 51.16 536 ILE A O 1
ATOM 4132 N N . ALA A 1 537 ? 6.592 13.080 -32.777 1.00 49.97 537 ALA A N 1
ATOM 4133 C CA . ALA A 1 537 ? 6.368 14.152 -33.737 1.00 49.97 537 ALA A CA 1
ATOM 4134 C C . ALA A 1 537 ? 6.062 13.489 -35.087 1.00 49.97 537 ALA A C 1
ATOM 4136 O O . ALA A 1 537 ? 6.961 13.040 -35.798 1.00 49.97 537 ALA A O 1
ATOM 4137 N N . HIS A 1 538 ? 4.779 13.334 -35.410 1.00 58.44 538 HIS A N 1
ATOM 4138 C CA . HIS A 1 538 ? 4.390 12.740 -36.672 1.00 58.44 538 HIS A CA 1
ATOM 4139 C C . HIS A 1 538 ? 4.692 13.758 -37.755 1.00 58.44 538 HIS A C 1
ATOM 4141 O O . HIS A 1 538 ? 4.105 14.839 -37.827 1.00 58.44 538 HIS A O 1
ATOM 4147 N N . CYS A 1 539 ? 5.650 13.403 -38.598 1.00 65.50 539 CYS A N 1
ATOM 4148 C CA . CYS A 1 539 ? 5.800 14.065 -39.869 1.00 65.50 539 CYS A CA 1
ATOM 4149 C C . CYS A 1 539 ? 4.609 13.694 -40.732 1.00 65.50 539 CYS A C 1
ATOM 4151 O O . CYS A 1 539 ? 4.125 12.558 -40.706 1.00 65.50 539 CYS A O 1
ATOM 4153 N N . ASN A 1 540 ? 4.127 14.654 -41.517 1.00 65.31 540 ASN A N 1
ATOM 4154 C CA . ASN A 1 540 ? 3.181 14.323 -42.568 1.00 65.31 540 ASN A CA 1
ATOM 4155 C C . ASN A 1 540 ? 3.772 13.162 -43.400 1.00 65.31 540 ASN A C 1
ATOM 4157 O O . ASN A 1 540 ? 4.978 13.155 -43.609 1.00 65.31 540 ASN A O 1
ATOM 4161 N N . PRO A 1 541 ? 2.995 12.221 -43.962 1.00 63.47 541 PRO A N 1
ATOM 4162 C CA . PRO A 1 541 ? 3.546 11.159 -44.821 1.00 63.47 541 PRO A CA 1
ATOM 4163 C C . PRO A 1 541 ? 4.370 11.657 -46.027 1.00 63.47 541 PRO A C 1
ATOM 4165 O O . PRO A 1 541 ? 4.994 10.876 -46.738 1.00 63.47 541 PRO A O 1
ATOM 4168 N N . LYS A 1 542 ? 4.306 12.960 -46.321 1.00 65.94 542 LYS A N 1
ATOM 4169 C CA . LYS A 1 542 ? 5.088 13.655 -47.351 1.00 65.94 542 LYS A CA 1
ATOM 4170 C C . LYS A 1 542 ? 6.353 14.334 -46.810 1.00 65.94 542 LYS A C 1
ATOM 4172 O O . LYS A 1 542 ? 7.057 14.971 -47.586 1.00 65.94 542 LYS A O 1
ATOM 4177 N N . GLU A 1 543 ? 6.582 14.249 -45.511 1.00 74.62 543 GLU A N 1
ATOM 4178 C CA . GLU A 1 543 ? 7.688 14.828 -44.764 1.00 74.62 543 GLU A CA 1
ATOM 4179 C C . GLU A 1 543 ? 8.534 13.700 -44.164 1.00 74.62 543 GLU A C 1
ATOM 4181 O O . GLU A 1 543 ? 8.037 12.616 -43.865 1.00 74.62 543 GLU A O 1
ATOM 4186 N N . THR A 1 544 ? 9.824 13.954 -44.000 1.00 75.12 544 THR A N 1
ATOM 4187 C CA . THR A 1 544 ? 10.780 12.996 -43.442 1.00 75.12 544 THR A CA 1
ATOM 4188 C C . THR A 1 544 ? 11.187 13.459 -42.050 1.00 75.12 544 THR A C 1
ATOM 4190 O O . THR A 1 544 ? 11.466 14.642 -41.856 1.00 75.12 544 THR A O 1
ATOM 4193 N N . TYR A 1 545 ? 11.182 12.544 -41.082 1.00 73.06 545 TYR A N 1
ATOM 4194 C CA . TYR A 1 545 ? 11.542 12.842 -39.697 1.00 73.06 545 TYR A CA 1
ATOM 4195 C C . TYR A 1 545 ? 13.049 13.004 -39.525 1.00 73.06 545 TYR A C 1
ATOM 4197 O O . TYR A 1 545 ? 13.819 12.172 -39.998 1.00 73.06 545 TYR A O 1
ATOM 4205 N N . PHE A 1 546 ? 13.444 14.054 -38.808 1.00 72.94 546 PHE A N 1
ATOM 4206 C CA . PHE A 1 546 ? 14.811 14.335 -38.390 1.00 72.94 546 PHE A CA 1
ATOM 4207 C C . PHE A 1 546 ? 14.826 14.837 -36.947 1.00 72.94 546 PHE A C 1
ATOM 4209 O O . PHE A 1 546 ? 13.819 15.339 -36.444 1.00 72.94 546 PHE A O 1
ATOM 4216 N N . ARG A 1 547 ? 16.000 14.787 -36.302 1.00 69.62 547 ARG A N 1
ATOM 4217 C CA . ARG A 1 547 ? 16.210 15.356 -34.959 1.00 69.62 547 ARG A CA 1
ATOM 4218 C C . ARG A 1 547 ? 15.722 16.806 -34.890 1.00 69.62 547 ARG A C 1
ATOM 4220 O O . ARG A 1 547 ? 15.037 17.169 -33.946 1.00 69.62 547 ARG A O 1
ATOM 4227 N N . ALA A 1 548 ? 15.983 17.594 -35.937 1.00 68.44 548 ALA A N 1
ATOM 4228 C CA . ALA A 1 548 ? 15.570 18.992 -36.089 1.00 68.44 548 ALA A CA 1
ATOM 4229 C C . ALA A 1 548 ? 14.082 19.222 -36.453 1.00 68.44 548 ALA A C 1
ATOM 4231 O O . ALA A 1 548 ? 13.686 20.359 -36.729 1.00 68.44 548 ALA A O 1
ATOM 4232 N N . GLY A 1 549 ? 13.263 18.168 -36.496 1.00 79.44 549 GLY A N 1
ATOM 4233 C CA . GLY A 1 549 ? 11.855 18.202 -36.894 1.00 79.44 549 GLY A CA 1
ATOM 4234 C C . GLY A 1 549 ? 11.591 17.535 -38.249 1.00 79.44 549 GLY A C 1
ATOM 4235 O O . GLY A 1 549 ? 12.371 16.722 -38.733 1.00 79.44 549 GLY A O 1
ATOM 4236 N N . CYS A 1 550 ? 10.470 17.868 -38.883 1.00 81.69 550 CYS A N 1
ATOM 4237 C CA . CYS A 1 550 ? 10.007 17.209 -40.105 1.00 81.69 550 CYS A CA 1
ATOM 4238 C C . CYS A 1 550 ? 10.384 18.005 -41.357 1.00 81.69 550 CYS A C 1
ATOM 4240 O O . CYS A 1 550 ? 9.932 19.135 -41.538 1.00 81.69 550 CYS A O 1
ATOM 4242 N N . HIS A 1 551 ? 11.189 17.425 -42.244 1.00 85.75 551 HIS A N 1
ATOM 4243 C CA . HIS A 1 551 ? 11.595 18.052 -43.501 1.00 85.75 551 HIS A CA 1
ATOM 4244 C C . HIS A 1 551 ? 10.569 17.787 -44.607 1.00 85.75 551 HIS A C 1
ATOM 4246 O O . HIS A 1 551 ? 10.279 16.640 -44.948 1.00 85.75 551 HIS A O 1
ATOM 4252 N N . ASN A 1 552 ? 10.053 18.848 -45.222 1.00 82.75 552 ASN A N 1
ATOM 4253 C CA . ASN A 1 552 ? 9.144 18.764 -46.353 1.00 82.75 552 ASN A CA 1
ATOM 4254 C C . ASN A 1 552 ? 9.900 18.765 -47.684 1.00 82.75 552 ASN A C 1
ATOM 4256 O O . ASN A 1 552 ? 10.175 19.812 -48.269 1.00 82.75 552 ASN A O 1
ATOM 4260 N N . THR A 1 553 ? 10.159 17.568 -48.207 1.00 76.69 553 THR A N 1
ATOM 4261 C CA . THR A 1 553 ? 10.923 17.346 -49.447 1.00 76.69 553 THR A CA 1
ATOM 4262 C C . THR A 1 553 ? 10.218 17.824 -50.721 1.00 76.69 553 THR A C 1
ATOM 4264 O O . THR A 1 553 ? 10.788 17.747 -51.804 1.00 76.69 553 THR A O 1
ATOM 4267 N N . ARG A 1 554 ? 8.970 18.310 -50.628 1.00 74.88 554 ARG A N 1
ATOM 4268 C CA . ARG A 1 554 ? 8.190 18.824 -51.770 1.00 74.88 554 ARG A CA 1
ATOM 4269 C C . ARG A 1 554 ? 8.167 20.347 -51.856 1.00 74.88 554 ARG A C 1
ATOM 4271 O O . ARG A 1 554 ? 7.557 20.895 -52.776 1.00 74.88 554 ARG A O 1
ATOM 4278 N N . VAL A 1 555 ? 8.765 21.029 -50.884 1.00 77.06 555 VAL A N 1
ATOM 4279 C CA . VAL A 1 555 ? 8.838 22.486 -50.832 1.00 77.06 555 VAL A CA 1
ATOM 4280 C C . VAL A 1 555 ? 10.252 22.903 -51.203 1.00 77.06 555 VAL A C 1
ATOM 4282 O O . VAL A 1 555 ? 11.183 22.713 -50.433 1.00 77.06 555 VAL A O 1
ATOM 4285 N N . PHE A 1 556 ? 10.393 23.490 -52.389 1.00 74.00 556 PHE A N 1
ATOM 4286 C CA . PHE A 1 556 ? 11.700 23.763 -52.996 1.00 74.00 556 PHE A CA 1
ATOM 4287 C C . PHE A 1 556 ? 12.105 25.233 -52.974 1.00 74.00 556 PHE A C 1
ATOM 4289 O O . PHE A 1 556 ? 13.172 25.559 -53.475 1.00 74.00 556 PHE A O 1
ATOM 4296 N N . THR A 1 557 ? 11.255 26.128 -52.457 1.00 79.50 557 THR A N 1
ATOM 4297 C CA . THR A 1 557 ? 11.592 27.552 -52.353 1.00 79.50 557 THR A CA 1
ATOM 4298 C C . THR A 1 557 ? 11.248 28.115 -50.972 1.00 79.50 557 THR A C 1
ATOM 4300 O O . THR A 1 557 ? 10.261 27.680 -50.358 1.00 79.50 557 THR A O 1
ATOM 4303 N N . PRO A 1 558 ? 11.995 29.128 -50.493 1.00 81.75 558 PRO A N 1
ATOM 4304 C CA . PRO A 1 558 ? 11.685 29.823 -49.244 1.00 81.75 558 PRO A CA 1
ATOM 4305 C C . PRO A 1 558 ? 10.262 30.405 -49.220 1.00 81.75 558 PRO A C 1
ATOM 4307 O O . PRO A 1 558 ? 9.567 30.364 -48.201 1.00 81.75 558 PRO A O 1
ATOM 4310 N N . GLU A 1 559 ? 9.785 30.926 -50.354 1.00 81.81 559 GLU A N 1
ATOM 4311 C CA . GLU A 1 559 ? 8.438 31.488 -50.482 1.00 81.81 559 GLU A CA 1
ATOM 4312 C C . GLU A 1 559 ? 7.369 30.400 -50.356 1.00 81.81 559 GLU A C 1
ATOM 4314 O O . GLU A 1 559 ? 6.359 30.608 -49.689 1.00 81.81 559 GLU A O 1
ATOM 4319 N N . ALA A 1 560 ? 7.591 29.219 -50.940 1.00 78.88 560 ALA A N 1
ATOM 4320 C CA . ALA A 1 560 ? 6.670 28.095 -50.816 1.00 78.88 560 ALA A CA 1
ATOM 4321 C C . ALA A 1 560 ? 6.617 27.555 -49.374 1.00 78.88 560 ALA A C 1
ATOM 4323 O O . ALA A 1 560 ? 5.534 27.210 -48.900 1.00 78.88 560 ALA A O 1
ATOM 4324 N N . CYS A 1 561 ? 7.745 27.576 -48.656 1.00 82.56 561 CYS A N 1
ATOM 4325 C CA . CYS A 1 561 ? 7.827 27.180 -47.245 1.00 82.56 561 CYS A CA 1
ATOM 4326 C C . CYS A 1 561 ? 7.045 28.114 -46.316 1.00 82.56 561 CYS A C 1
ATOM 4328 O O . CYS A 1 561 ? 6.505 27.698 -45.298 1.00 82.56 561 CYS A O 1
ATOM 4330 N N . THR A 1 562 ? 6.915 29.385 -46.693 1.00 73.69 562 THR A N 1
ATOM 4331 C CA . THR A 1 562 ? 6.136 30.368 -45.926 1.00 73.69 562 THR A CA 1
ATOM 4332 C C . THR A 1 562 ? 4.665 30.457 -46.360 1.00 73.69 562 THR A C 1
ATOM 4334 O O . THR A 1 562 ? 3.847 31.019 -45.631 1.00 73.69 562 THR A O 1
ATOM 4337 N N . PHE A 1 563 ? 4.286 29.890 -47.515 1.00 65.38 563 PHE A N 1
ATOM 4338 C CA . PHE A 1 563 ? 2.934 30.004 -48.086 1.00 65.38 563 PHE A CA 1
ATOM 4339 C C . PHE A 1 563 ? 1.944 28.924 -47.597 1.00 65.38 563 PHE A C 1
ATOM 4341 O O . PHE A 1 563 ? 0.735 29.147 -47.643 1.00 65.38 563 PHE A O 1
ATOM 4348 N N . PHE A 1 564 ? 2.413 27.791 -47.057 1.00 57.22 564 PHE A N 1
ATOM 4349 C CA . PHE A 1 564 ? 1.580 26.692 -46.521 1.00 57.22 564 PHE A CA 1
ATOM 4350 C C . PHE A 1 564 ? 0.954 26.979 -45.130 1.00 57.22 564 PHE A C 1
ATOM 4352 O O . PHE A 1 564 ? 0.731 26.085 -44.320 1.00 57.22 564 PHE A O 1
ATOM 4359 N N . THR A 1 565 ? 0.580 28.231 -44.855 1.00 49.56 565 THR A N 1
ATOM 4360 C CA . THR A 1 565 ? 0.039 28.728 -43.565 1.00 49.56 565 THR A CA 1
ATOM 4361 C C . THR A 1 565 ? -1.407 28.303 -43.247 1.00 49.56 565 THR A C 1
ATOM 4363 O O . THR A 1 565 ? -2.057 28.888 -42.383 1.00 49.56 565 THR A O 1
ATOM 4366 N N . GLY A 1 566 ? -1.933 27.278 -43.925 1.00 48.66 566 GLY A N 1
ATOM 4367 C CA . GLY A 1 566 ? -3.232 26.675 -43.602 1.00 48.66 566 GLY A CA 1
ATOM 4368 C C . GLY A 1 566 ? -3.198 25.717 -42.404 1.00 48.66 566 GLY A C 1
ATOM 4369 O O . GLY A 1 566 ? -4.249 25.453 -41.824 1.00 48.66 566 GLY A O 1
ATOM 4370 N N . ASN A 1 567 ? -2.012 25.228 -42.023 1.00 50.91 567 ASN A N 1
ATOM 4371 C CA . ASN A 1 567 ? -1.811 24.328 -40.887 1.00 50.91 567 ASN A CA 1
ATOM 4372 C C . ASN A 1 567 ? -1.311 25.112 -39.661 1.00 50.91 567 ASN A C 1
ATOM 4374 O O . ASN A 1 567 ? -0.559 26.074 -39.789 1.00 50.91 567 ASN A O 1
ATOM 4378 N N . LEU A 1 568 ? -1.730 24.692 -38.463 1.00 55.53 568 LEU A N 1
ATOM 4379 C CA . LEU A 1 568 ? -1.444 25.339 -37.171 1.00 55.53 568 LEU A CA 1
ATOM 4380 C C . LEU A 1 568 ? 0.039 25.300 -36.743 1.00 55.53 568 LEU A C 1
ATOM 4382 O O . LEU A 1 568 ? 0.371 25.830 -35.684 1.00 55.53 568 LEU A O 1
ATOM 4386 N N . ILE A 1 569 ? 0.929 24.696 -37.537 1.00 63.47 569 ILE A N 1
ATOM 4387 C CA . ILE A 1 569 ? 2.327 24.453 -37.165 1.00 63.47 569 ILE A CA 1
ATOM 4388 C C . ILE A 1 569 ? 3.253 25.348 -37.993 1.00 63.47 569 ILE A C 1
ATOM 4390 O O . ILE A 1 569 ? 3.186 25.324 -39.224 1.00 63.47 569 ILE A O 1
ATOM 4394 N N . PRO A 1 570 ? 4.120 26.148 -37.348 1.00 69.19 570 PRO A N 1
ATOM 4395 C CA . PRO A 1 570 ? 5.060 27.009 -38.053 1.00 69.19 570 PRO A CA 1
ATOM 4396 C C . PRO A 1 570 ? 6.080 26.174 -38.845 1.00 69.19 570 PRO A C 1
ATOM 4398 O O . PRO A 1 570 ? 6.694 25.255 -38.305 1.00 69.19 570 PRO A O 1
ATOM 4401 N N . GLN A 1 571 ? 6.277 26.527 -40.117 1.00 82.00 571 GLN A N 1
ATOM 4402 C CA . GLN A 1 571 ? 7.340 25.993 -40.976 1.00 82.00 571 GLN A CA 1
ATOM 4403 C C . GLN A 1 571 ? 8.479 27.017 -41.092 1.00 82.00 571 GLN A C 1
ATOM 4405 O O . GLN A 1 571 ? 8.236 28.226 -41.047 1.00 82.00 571 GLN A O 1
ATOM 4410 N N . GLN A 1 572 ? 9.716 26.546 -41.235 1.00 86.88 572 GLN A N 1
ATOM 4411 C CA . GLN A 1 572 ? 10.917 27.373 -41.311 1.00 86.88 572 GLN A CA 1
ATOM 4412 C C . GLN A 1 572 ? 11.837 26.887 -42.434 1.00 86.88 572 GLN A C 1
ATOM 4414 O O . GLN A 1 572 ? 12.219 25.720 -42.480 1.00 86.88 572 GLN A O 1
ATOM 4419 N N . TRP A 1 573 ? 12.233 27.807 -43.316 1.00 88.19 573 TRP A N 1
ATOM 4420 C CA . TRP A 1 573 ? 13.291 27.551 -44.292 1.00 88.19 573 TRP A CA 1
ATOM 4421 C C . TRP A 1 573 ? 14.650 27.627 -43.593 1.00 88.19 573 TRP A C 1
ATOM 4423 O O . TRP A 1 573 ? 14.970 28.655 -42.984 1.00 88.19 573 TRP A O 1
ATOM 4433 N N . VAL A 1 574 ? 15.428 26.551 -43.664 1.00 87.44 574 VAL A N 1
ATOM 4434 C CA . VAL A 1 574 ? 16.771 26.443 -43.085 1.00 87.44 574 VAL A CA 1
ATOM 4435 C C . VAL A 1 574 ? 17.763 26.311 -44.234 1.00 87.44 574 VAL A C 1
ATOM 4437 O O . VAL A 1 574 ? 17.720 25.342 -44.985 1.00 87.44 574 VAL A O 1
ATOM 4440 N N . THR A 1 575 ? 18.634 27.304 -44.404 1.00 87.88 575 THR A N 1
ATOM 4441 C CA . THR A 1 575 ? 19.779 27.232 -45.327 1.00 87.88 575 THR A CA 1
ATOM 4442 C C . THR A 1 575 ? 20.936 26.512 -44.642 1.00 87.88 575 THR A C 1
ATOM 4444 O O . THR A 1 575 ? 21.071 26.731 -43.446 1.00 87.88 575 THR A O 1
ATOM 4447 N N . PRO A 1 576 ? 21.790 25.744 -45.336 1.00 86.19 576 PRO A N 1
ATOM 4448 C CA . PRO A 1 576 ? 22.977 25.110 -44.756 1.00 86.19 576 PRO A CA 1
ATOM 4449 C C . PRO A 1 576 ? 23.879 26.132 -44.055 1.00 86.19 576 PRO A C 1
ATOM 4451 O O . PRO A 1 576 ? 24.094 27.221 -44.595 1.00 86.19 576 PRO A O 1
ATOM 4454 N N . ALA A 1 577 ? 24.401 25.811 -42.872 1.00 88.19 577 ALA A N 1
ATOM 4455 C CA . ALA A 1 577 ? 25.338 26.701 -42.185 1.00 88.19 577 ALA A CA 1
ATOM 4456 C C . ALA A 1 577 ? 26.745 26.593 -42.784 1.00 88.19 577 ALA A C 1
ATOM 4458 O O . ALA A 1 577 ? 27.248 25.499 -43.034 1.00 88.19 577 ALA A O 1
ATOM 4459 N N . THR A 1 578 ? 27.396 27.742 -42.975 1.00 84.44 578 THR A N 1
ATOM 4460 C CA . THR A 1 578 ? 28.761 27.824 -43.528 1.00 84.44 578 THR A CA 1
ATOM 4461 C C . THR A 1 578 ? 29.822 28.051 -42.457 1.00 84.44 578 THR A C 1
ATOM 4463 O O . THR A 1 578 ? 31.012 27.956 -42.728 1.00 84.44 578 THR A O 1
ATOM 4466 N N . THR A 1 579 ? 29.405 28.340 -41.224 1.00 86.56 579 THR A N 1
ATOM 4467 C CA . THR A 1 579 ? 30.306 28.535 -40.085 1.00 86.56 579 THR A CA 1
ATOM 4468 C C . THR A 1 579 ? 29.743 27.883 -38.828 1.00 86.56 579 THR A C 1
ATOM 4470 O O . THR A 1 579 ? 28.524 27.754 -38.674 1.00 86.56 579 THR A O 1
ATOM 4473 N N . GLN A 1 580 ? 30.618 27.560 -37.873 1.00 87.25 580 GLN A N 1
ATOM 4474 C CA . GLN A 1 580 ? 30.215 27.054 -36.558 1.00 87.25 580 GLN A CA 1
ATOM 4475 C C . GLN A 1 580 ? 29.198 27.972 -35.862 1.00 87.25 580 GLN A C 1
ATOM 4477 O O . GLN A 1 580 ? 28.217 27.498 -35.292 1.00 87.25 580 GLN A O 1
ATOM 4482 N N . ALA A 1 581 ? 29.394 29.292 -35.953 1.00 88.25 581 ALA A N 1
ATOM 4483 C CA . ALA A 1 581 ? 28.500 30.275 -35.345 1.00 88.25 581 ALA A CA 1
ATOM 4484 C C . ALA A 1 581 ? 27.095 30.279 -35.974 1.00 88.25 581 ALA A C 1
ATOM 4486 O O . ALA A 1 581 ? 26.115 30.534 -35.278 1.00 88.25 581 ALA A O 1
ATOM 4487 N N . GLU A 1 582 ? 26.985 30.000 -37.275 1.00 88.06 582 GLU A N 1
ATOM 4488 C CA . GLU A 1 582 ? 25.696 29.842 -37.958 1.00 88.06 582 GLU A CA 1
ATOM 4489 C C . GLU A 1 582 ? 25.031 28.504 -37.620 1.00 88.06 582 GLU A C 1
ATOM 4491 O O . GLU A 1 582 ? 23.815 28.456 -37.436 1.00 88.06 582 GLU A O 1
ATOM 4496 N N . CYS A 1 583 ? 25.821 27.432 -37.505 1.00 88.44 583 CYS A N 1
ATOM 4497 C CA . CYS A 1 583 ? 25.333 26.099 -37.154 1.00 88.44 583 CYS A CA 1
ATOM 4498 C C . CYS A 1 583 ? 24.709 26.091 -35.754 1.00 88.44 583 CYS A C 1
ATOM 4500 O O . CYS A 1 583 ? 23.571 25.660 -35.575 1.00 88.44 583 CYS A O 1
ATOM 4502 N N . GLN A 1 584 ? 25.419 26.697 -34.799 1.00 87.44 584 GLN A N 1
ATOM 4503 C CA . GLN A 1 584 ? 25.047 26.813 -33.388 1.00 87.44 584 GLN A CA 1
ATOM 4504 C C . GLN A 1 584 ? 24.286 28.119 -33.090 1.00 87.44 584 GLN A C 1
ATOM 4506 O O . GLN A 1 584 ? 24.367 28.681 -31.997 1.00 87.44 584 GLN A O 1
ATOM 4511 N N . ALA A 1 585 ? 23.559 28.658 -34.071 1.00 87.56 585 ALA A N 1
ATOM 4512 C CA . ALA A 1 585 ? 22.753 29.852 -33.862 1.00 87.56 585 ALA A CA 1
ATOM 4513 C C . ALA A 1 585 ? 21.474 29.520 -33.072 1.00 87.56 585 ALA A C 1
ATOM 4515 O O . ALA A 1 585 ? 20.732 28.602 -33.424 1.00 87.56 585 ALA A O 1
ATOM 4516 N N . VAL A 1 586 ? 21.160 30.334 -32.057 1.00 85.44 586 VAL A N 1
ATOM 4517 C CA . VAL A 1 586 ? 19.896 30.276 -31.295 1.00 85.44 586 VAL A CA 1
ATOM 4518 C C . VAL A 1 586 ? 18.748 30.824 -32.157 1.00 85.44 586 VAL A C 1
ATOM 4520 O O . VAL A 1 586 ? 18.271 31.946 -31.979 1.00 85.44 586 VAL A O 1
ATOM 4523 N N . ALA A 1 587 ? 18.353 30.052 -33.167 1.00 82.50 587 ALA A N 1
ATOM 4524 C CA . ALA A 1 587 ? 17.339 30.394 -34.156 1.00 82.50 587 ALA A CA 1
ATOM 4525 C C . ALA A 1 587 ? 16.394 29.209 -34.414 1.00 82.50 587 ALA A C 1
ATOM 4527 O O . ALA A 1 587 ? 16.758 28.045 -34.241 1.00 82.50 587 ALA A O 1
ATOM 4528 N N . ARG A 1 588 ? 15.168 29.506 -34.863 1.00 78.62 588 ARG A N 1
ATOM 4529 C CA . ARG A 1 588 ? 14.175 28.478 -35.223 1.00 78.62 588 ARG A CA 1
ATOM 4530 C C . ARG A 1 588 ? 14.728 27.549 -36.308 1.00 78.62 588 ARG A C 1
ATOM 4532 O O . ARG A 1 588 ? 15.329 28.027 -37.267 1.00 78.62 588 ARG A O 1
ATOM 4539 N N . GLY A 1 589 ? 14.520 26.243 -36.143 1.00 79.38 589 GLY A N 1
ATOM 4540 C CA . GLY A 1 589 ? 15.076 25.200 -37.016 1.00 79.38 589 GLY A CA 1
ATOM 4541 C C . GLY A 1 589 ? 16.549 24.849 -36.753 1.00 79.38 589 GLY A C 1
ATOM 4542 O O . GLY A 1 589 ? 17.084 23.981 -37.434 1.00 79.38 589 GLY A O 1
ATOM 4543 N N . ARG A 1 590 ? 17.211 25.509 -35.788 1.00 85.00 590 ARG A N 1
ATOM 4544 C CA . ARG A 1 590 ? 18.613 25.256 -35.389 1.00 85.00 590 ARG A CA 1
ATOM 4545 C C . ARG A 1 590 ? 18.817 25.093 -33.886 1.00 85.00 590 ARG A C 1
ATOM 4547 O O . ARG A 1 590 ? 19.818 24.526 -33.467 1.00 85.00 590 ARG A O 1
ATOM 4554 N N . TYR A 1 591 ? 17.881 25.577 -33.080 1.00 84.88 591 TYR A N 1
ATOM 4555 C CA . TYR A 1 591 ? 17.921 25.506 -31.626 1.00 84.88 591 TYR A CA 1
ATOM 4556 C C . TYR A 1 591 ? 16.524 25.243 -31.086 1.00 84.88 591 TYR A C 1
ATOM 4558 O O . TYR A 1 591 ? 15.554 25.836 -31.568 1.00 84.88 591 TYR A O 1
ATOM 4566 N N . GLY A 1 592 ? 16.422 24.363 -30.098 1.00 84.69 592 GLY A N 1
ATOM 4567 C CA . GLY A 1 592 ? 15.143 23.941 -29.556 1.00 84.69 592 GLY A CA 1
ATOM 4568 C C . GLY A 1 592 ? 15.271 23.138 -28.280 1.00 84.69 592 GLY A C 1
ATOM 4569 O O . GLY A 1 592 ? 16.357 22.986 -27.727 1.00 84.69 592 GLY A O 1
ATOM 4570 N N . CYS A 1 593 ? 14.139 22.623 -27.825 1.00 81.56 593 CYS A N 1
ATOM 4571 C CA . CYS A 1 593 ? 14.080 21.797 -26.638 1.00 81.56 593 CYS A CA 1
ATOM 4572 C C . CYS A 1 593 ? 14.294 20.324 -26.983 1.00 81.56 593 CYS A C 1
ATOM 4574 O O . CYS A 1 593 ? 13.457 19.742 -27.670 1.00 81.56 593 CYS A O 1
ATOM 4576 N N . LEU A 1 594 ? 15.386 19.726 -26.514 1.00 79.31 594 LEU A N 1
ATOM 4577 C CA . LEU A 1 594 ? 15.593 18.284 -26.567 1.00 79.31 594 LEU A CA 1
ATOM 4578 C C . LEU A 1 594 ? 14.857 17.636 -25.399 1.00 79.31 594 LEU A C 1
ATOM 4580 O O . LEU A 1 594 ? 15.175 17.895 -24.235 1.00 79.31 594 LEU A O 1
ATOM 4584 N N . LEU A 1 595 ? 13.872 16.803 -25.712 1.00 68.19 595 LEU A N 1
ATOM 4585 C CA . LEU A 1 595 ? 13.157 16.035 -24.699 1.00 68.19 595 LEU A CA 1
ATOM 4586 C C . LEU A 1 595 ? 13.981 14.811 -24.264 1.00 68.19 595 LEU A C 1
ATOM 4588 O O . LEU A 1 595 ? 14.640 14.205 -25.111 1.00 68.19 595 LEU A O 1
ATOM 4592 N N . PRO A 1 596 ? 13.941 14.419 -22.977 1.00 60.22 596 PRO A N 1
ATOM 4593 C CA . PRO A 1 596 ? 14.622 13.217 -22.503 1.00 60.22 596 PRO A CA 1
ATOM 4594 C C . PRO A 1 596 ? 14.094 11.955 -23.209 1.00 60.22 596 PRO A C 1
ATOM 4596 O O . PRO A 1 596 ? 12.957 11.914 -23.692 1.00 60.22 596 PRO A O 1
ATOM 4599 N N . ALA A 1 597 ? 14.933 10.918 -23.279 1.00 47.34 597 ALA A N 1
ATOM 4600 C CA . ALA A 1 597 ? 14.608 9.633 -23.900 1.00 47.34 597 ALA A CA 1
ATOM 4601 C C . ALA A 1 597 ? 13.244 9.080 -23.414 1.00 47.34 597 ALA A C 1
ATOM 4603 O O . ALA A 1 597 ? 12.897 9.237 -22.240 1.00 47.34 597 ALA A O 1
ATOM 4604 N N . PRO A 1 598 ? 12.448 8.421 -24.283 1.00 42.56 598 PRO A N 1
ATOM 4605 C CA . PRO A 1 598 ? 12.836 7.795 -25.556 1.00 42.56 598 PRO A CA 1
ATOM 4606 C C . PRO A 1 598 ? 12.596 8.651 -26.810 1.00 42.56 598 PRO A C 1
ATOM 4608 O O . PRO A 1 598 ? 12.814 8.171 -27.915 1.00 42.56 598 PRO A O 1
ATOM 4611 N N . LEU A 1 599 ? 12.080 9.873 -26.662 1.00 51.47 599 LEU A N 1
ATOM 4612 C CA . LEU A 1 599 ? 11.663 10.700 -27.799 1.00 51.47 599 LEU A CA 1
ATOM 4613 C C . LEU A 1 599 ? 12.849 11.204 -28.628 1.00 51.47 599 LEU A C 1
ATOM 4615 O O . LEU A 1 599 ? 12.743 11.260 -29.851 1.00 51.47 599 LEU A O 1
ATOM 4619 N N . ASP A 1 600 ? 13.924 11.619 -27.946 1.00 59.72 600 ASP A N 1
ATOM 4620 C CA . ASP A 1 600 ? 15.145 12.236 -28.498 1.00 59.72 600 ASP A CA 1
ATOM 4621 C C . ASP A 1 600 ? 14.872 13.260 -29.626 1.00 59.72 600 ASP A C 1
ATOM 4623 O O . ASP A 1 600 ? 15.629 13.444 -30.583 1.00 59.72 600 ASP A O 1
ATOM 4627 N N . ALA A 1 601 ? 13.715 13.922 -29.522 1.00 64.00 601 ALA A N 1
ATOM 4628 C CA . ALA A 1 601 ? 13.167 14.831 -30.512 1.00 64.00 601 ALA A CA 1
ATOM 4629 C C . ALA A 1 601 ? 13.467 16.265 -30.089 1.00 64.00 601 ALA A C 1
ATOM 4631 O O . ALA A 1 601 ? 13.219 16.647 -28.939 1.00 64.00 601 ALA A O 1
ATOM 4632 N N . LEU A 1 602 ? 13.973 17.073 -31.022 1.00 72.19 602 LEU A N 1
ATOM 4633 C CA . LEU A 1 602 ? 14.306 18.462 -30.751 1.00 72.19 602 LEU A CA 1
ATOM 4634 C C . LEU A 1 602 ? 13.213 19.403 -31.250 1.00 72.19 602 LEU A C 1
ATOM 4636 O O . LEU A 1 602 ? 12.994 19.608 -32.445 1.00 72.19 602 LEU A O 1
ATOM 4640 N N . LEU A 1 603 ? 12.535 20.020 -30.292 1.00 75.12 603 LEU A N 1
ATOM 4641 C CA . LEU A 1 603 ? 11.349 20.828 -30.511 1.00 75.12 603 LEU A CA 1
ATOM 4642 C C . LEU A 1 603 ? 11.726 22.303 -30.511 1.00 75.12 603 LEU A C 1
ATOM 4644 O O . LEU A 1 603 ? 11.696 22.985 -29.488 1.00 75.12 603 LEU A O 1
ATOM 4648 N N . TRP A 1 604 ? 12.070 22.833 -31.681 1.00 76.19 604 TRP A N 1
ATOM 4649 C CA . TRP A 1 604 ? 12.445 24.246 -31.830 1.00 76.19 604 TRP A CA 1
ATOM 4650 C C . TRP A 1 604 ? 11.266 25.228 -31.749 1.00 76.19 604 TRP A C 1
ATOM 4652 O O . TRP A 1 604 ? 11.462 26.444 -31.814 1.00 76.19 604 TRP A O 1
ATOM 4662 N N . ILE A 1 605 ? 10.037 24.723 -31.609 1.00 70.12 605 ILE A N 1
ATOM 4663 C CA . ILE A 1 605 ? 8.849 25.544 -31.344 1.00 70.12 605 ILE A CA 1
ATOM 4664 C C . ILE A 1 605 ? 8.745 25.980 -29.878 1.00 70.12 605 ILE A C 1
ATOM 4666 O O . ILE A 1 605 ? 8.121 27.009 -29.619 1.00 70.12 605 ILE A O 1
ATOM 4670 N N . LEU A 1 606 ? 9.352 25.225 -28.955 1.00 67.44 606 LEU A N 1
ATOM 4671 C CA . LEU A 1 606 ? 9.308 25.499 -27.522 1.00 67.44 606 LEU A CA 1
ATOM 4672 C C . LEU A 1 606 ? 10.357 26.549 -27.159 1.00 67.44 606 LEU A C 1
ATOM 4674 O O . LEU A 1 606 ? 11.495 26.502 -27.629 1.00 67.44 606 LEU A O 1
ATOM 4678 N N . ASN A 1 607 ? 9.972 27.512 -26.327 1.00 70.75 607 ASN A N 1
ATOM 4679 C CA . ASN A 1 607 ? 10.930 28.435 -25.721 1.00 70.75 607 ASN A CA 1
ATOM 4680 C C . ASN A 1 607 ? 11.604 27.813 -24.481 1.00 70.75 607 ASN A C 1
ATOM 4682 O O . ASN A 1 607 ? 11.188 26.775 -23.982 1.00 70.75 607 ASN A O 1
ATOM 4686 N N . GLU A 1 608 ? 12.659 28.452 -23.977 1.00 70.56 608 GLU A N 1
ATOM 4687 C CA . GLU A 1 608 ? 13.465 27.950 -22.852 1.00 70.56 608 GLU A CA 1
ATOM 4688 C C . GLU A 1 608 ? 12.645 27.660 -21.567 1.00 70.56 608 GLU A C 1
ATOM 4690 O O . GLU A 1 608 ? 12.785 26.563 -21.031 1.00 70.56 608 GLU A O 1
ATOM 4695 N N . PRO A 1 609 ? 11.712 28.528 -21.117 1.00 70.94 609 PRO A N 1
ATOM 4696 C CA . PRO A 1 609 ? 10.808 28.208 -20.003 1.00 70.94 609 PRO A CA 1
ATOM 4697 C C . PRO A 1 609 ? 9.855 27.031 -20.264 1.00 70.94 609 PRO A C 1
ATOM 4699 O O . PRO A 1 609 ? 9.549 26.261 -19.355 1.00 70.94 609 PRO A O 1
ATOM 4702 N N . GLU A 1 610 ? 9.351 26.899 -21.494 1.00 64.19 610 GLU A N 1
ATOM 4703 C CA . GLU A 1 610 ? 8.519 25.759 -21.896 1.00 64.19 610 GLU A CA 1
ATOM 4704 C C . GLU A 1 610 ? 9.343 24.469 -21.913 1.00 64.19 610 GLU A C 1
ATOM 4706 O O . GLU A 1 610 ? 8.843 23.429 -21.498 1.00 64.19 610 GLU A O 1
ATOM 4711 N N . CYS A 1 611 ? 10.615 24.547 -22.303 1.00 71.69 611 CYS A N 1
ATOM 4712 C CA . CYS A 1 611 ? 11.524 23.412 -22.312 1.00 71.69 611 CYS A CA 1
ATOM 4713 C C . CYS A 1 611 ? 11.820 22.878 -20.905 1.00 71.69 611 CYS A C 1
ATOM 4715 O O . CYS A 1 611 ? 11.707 21.678 -20.661 1.00 71.69 611 CYS A O 1
ATOM 4717 N N . GLU A 1 612 ? 12.117 23.777 -19.961 1.00 67.81 612 GLU A N 1
ATOM 4718 C CA . GLU A 1 612 ? 12.359 23.418 -18.559 1.00 67.81 612 GLU A CA 1
ATOM 4719 C C . GLU A 1 612 ? 11.136 22.741 -17.915 1.00 67.81 612 GLU A C 1
ATOM 4721 O O . GLU A 1 612 ? 11.289 21.791 -17.148 1.00 67.81 612 GLU A O 1
ATOM 4726 N N . CYS A 1 613 ? 9.912 23.170 -18.253 1.00 61.00 613 CYS A N 1
ATOM 4727 C CA . CYS A 1 613 ? 8.683 22.517 -17.771 1.00 61.00 613 CYS A CA 1
ATOM 4728 C C . CYS A 1 613 ? 8.526 21.081 -18.304 1.00 61.00 613 CYS A C 1
ATOM 4730 O O . CYS A 1 613 ? 7.952 20.238 -17.619 1.00 61.00 613 CYS A O 1
ATOM 4732 N N . TRP A 1 614 ? 9.061 20.776 -19.488 1.00 55.88 614 TRP A N 1
ATOM 4733 C CA . TRP A 1 614 ? 9.012 19.440 -20.097 1.00 55.88 614 TRP A CA 1
ATOM 4734 C C . TRP A 1 614 ? 10.187 18.548 -19.671 1.00 55.88 614 TRP A C 1
ATOM 4736 O O . TRP A 1 614 ? 10.416 17.496 -20.265 1.00 55.88 614 TRP A O 1
ATOM 4746 N N . SER A 1 615 ? 10.957 18.969 -18.657 1.00 65.50 615 SER A N 1
ATOM 4747 C CA . SER A 1 615 ? 12.230 18.336 -18.273 1.00 65.50 615 SER A CA 1
ATOM 4748 C C . SER A 1 615 ? 13.205 18.190 -19.449 1.00 65.50 615 SER A C 1
ATOM 4750 O O . SER A 1 615 ? 14.104 17.351 -19.422 1.00 65.50 615 SER A O 1
ATOM 4752 N N . GLY A 1 616 ? 13.011 18.994 -20.495 1.00 69.88 616 GLY A N 1
ATOM 4753 C CA . GLY A 1 616 ? 13.875 19.030 -21.653 1.00 69.88 616 GLY A CA 1
ATOM 4754 C C . GLY A 1 616 ? 15.084 19.914 -21.395 1.00 69.88 616 GLY A C 1
ATOM 4755 O O . GLY A 1 616 ? 15.093 20.780 -20.518 1.00 69.88 616 GLY A O 1
ATOM 4756 N N . THR A 1 617 ? 16.122 19.699 -22.189 1.00 82.50 617 THR A N 1
ATOM 4757 C CA . THR A 1 617 ? 17.309 20.550 -22.185 1.00 82.50 617 THR A CA 1
ATOM 4758 C C . THR A 1 617 ? 17.366 21.310 -23.493 1.00 82.50 617 THR A C 1
ATOM 4760 O O . THR A 1 617 ? 17.103 20.759 -24.560 1.00 82.50 617 THR A O 1
ATOM 4763 N N . ASN A 1 618 ? 17.676 22.604 -23.438 1.00 82.62 618 ASN A N 1
ATOM 4764 C CA . ASN A 1 618 ? 17.880 23.331 -24.679 1.00 82.62 618 ASN A CA 1
ATOM 4765 C C . ASN A 1 618 ? 19.121 22.782 -25.380 1.00 82.62 618 ASN A C 1
ATOM 4767 O O . ASN A 1 618 ? 20.192 22.683 -24.780 1.00 82.62 618 ASN A O 1
ATOM 4771 N N . HIS A 1 619 ? 18.969 22.452 -26.651 1.00 84.94 619 HIS A N 1
ATOM 4772 C CA . HIS A 1 619 ? 20.011 21.823 -27.439 1.00 84.94 619 HIS A CA 1
ATOM 4773 C C . HIS A 1 619 ? 20.015 22.415 -28.853 1.00 84.94 619 HIS A C 1
ATOM 4775 O O . HIS A 1 619 ? 19.018 22.969 -29.335 1.00 84.94 619 HIS A O 1
ATOM 4781 N N . TYR A 1 620 ? 21.155 22.319 -29.533 1.00 86.25 620 TYR A N 1
ATOM 4782 C CA . TYR A 1 620 ? 21.237 22.628 -30.958 1.00 86.25 620 TYR A CA 1
ATOM 4783 C C . TYR A 1 620 ? 20.655 21.470 -31.770 1.00 86.25 620 TYR A C 1
ATOM 4785 O O . TYR A 1 620 ? 20.859 20.304 -31.444 1.00 86.25 620 TYR A O 1
ATOM 4793 N N . ALA A 1 621 ? 19.906 21.806 -32.816 1.00 82.81 621 ALA A N 1
ATOM 4794 C CA . ALA A 1 621 ? 19.310 20.849 -33.745 1.00 82.81 621 ALA A CA 1
ATOM 4795 C C . ALA A 1 621 ? 20.358 20.158 -34.623 1.00 82.81 621 ALA A C 1
ATOM 4797 O O . ALA A 1 621 ? 20.120 19.060 -35.120 1.00 82.81 621 ALA A O 1
ATOM 4798 N N . TRP A 1 622 ? 21.491 20.835 -34.812 1.00 86.75 622 TRP A N 1
ATOM 4799 C CA . TRP A 1 622 ? 22.570 20.451 -35.700 1.00 86.75 622 TRP A CA 1
ATOM 4800 C C . TRP A 1 622 ? 23.900 20.655 -34.992 1.00 86.75 622 TRP A C 1
ATOM 4802 O O . TRP A 1 622 ? 24.123 21.683 -34.348 1.00 86.75 622 TRP A O 1
ATOM 4812 N N . ASP A 1 623 ? 24.785 19.688 -35.166 1.00 87.25 623 ASP A N 1
ATOM 4813 C CA . ASP A 1 623 ? 26.150 19.731 -34.675 1.00 87.25 623 ASP A CA 1
ATOM 4814 C C . ASP A 1 623 ? 27.098 20.244 -35.766 1.00 87.25 623 ASP A C 1
ATOM 4816 O O . ASP A 1 623 ? 26.904 19.981 -36.961 1.00 87.25 623 ASP A O 1
ATOM 4820 N N . TRP A 1 624 ? 28.100 21.020 -35.346 1.00 88.00 624 TRP A N 1
ATOM 4821 C CA . TRP A 1 624 ? 29.196 21.461 -36.204 1.00 88.00 624 TRP A CA 1
ATOM 4822 C C . TRP A 1 624 ? 30.320 20.439 -36.126 1.00 88.00 624 TRP A C 1
ATOM 4824 O O . TRP A 1 624 ? 30.862 20.210 -35.045 1.00 88.00 624 TRP A O 1
ATOM 4834 N N . ILE A 1 625 ? 30.686 19.878 -37.272 1.00 87.06 625 ILE A N 1
ATOM 4835 C CA . ILE A 1 625 ? 31.811 18.963 -37.400 1.00 87.06 625 ILE A CA 1
ATOM 4836 C C . ILE A 1 625 ? 32.986 19.788 -37.937 1.00 87.06 625 ILE A C 1
ATOM 4838 O O . ILE A 1 625 ? 32.930 20.248 -39.084 1.00 87.06 625 ILE A O 1
ATOM 4842 N N . PRO A 1 626 ? 34.011 20.073 -37.111 1.00 84.19 626 PRO A N 1
ATOM 4843 C CA . PRO A 1 626 ? 35.193 20.782 -37.584 1.00 84.19 626 PRO A CA 1
ATOM 4844 C C . PRO A 1 626 ? 35.951 19.920 -38.597 1.00 84.19 626 PRO A C 1
ATOM 4846 O O . PRO A 1 626 ? 36.009 18.703 -38.445 1.00 84.19 626 PRO A O 1
ATOM 4849 N N . GLY A 1 627 ? 36.549 20.552 -39.609 1.00 82.88 627 GLY A N 1
ATOM 4850 C CA . GLY A 1 627 ? 37.439 19.854 -40.530 1.00 82.88 627 GLY A CA 1
ATOM 4851 C C . GLY A 1 627 ? 38.671 19.333 -39.791 1.00 82.88 627 GLY A C 1
ATOM 4852 O O . GLY A 1 627 ? 39.372 20.087 -39.113 1.00 82.88 627 GLY A O 1
ATOM 4853 N N . THR A 1 628 ? 38.929 18.040 -39.918 1.00 82.44 628 THR A N 1
ATOM 4854 C CA . THR A 1 628 ? 40.147 17.365 -39.466 1.00 82.44 628 THR A CA 1
ATOM 4855 C C . THR A 1 628 ? 40.940 16.936 -40.684 1.00 82.44 628 THR A C 1
ATOM 4857 O O . THR A 1 628 ? 40.383 16.482 -41.681 1.00 82.44 628 THR A O 1
ATOM 4860 N N . TRP A 1 629 ? 42.253 17.137 -40.638 1.00 81.38 629 TRP A N 1
ATOM 4861 C CA . TRP A 1 629 ? 43.112 16.655 -41.704 1.00 81.38 629 TRP A CA 1
ATOM 4862 C C . TRP A 1 629 ? 43.451 15.198 -41.442 1.00 81.38 629 TRP A C 1
ATOM 4864 O O . TRP A 1 629 ? 44.295 14.891 -40.594 1.00 81.38 629 TRP A O 1
ATOM 4874 N N . ASP A 1 630 ? 42.810 14.312 -42.188 1.00 78.75 630 ASP A N 1
ATOM 4875 C CA . ASP A 1 630 ? 43.052 12.890 -42.066 1.00 78.75 630 ASP A CA 1
ATOM 4876 C C . ASP A 1 630 ? 44.226 12.544 -42.981 1.00 78.75 630 ASP A C 1
ATOM 4878 O O . ASP A 1 630 ? 44.141 12.562 -44.211 1.00 78.75 630 ASP A O 1
ATOM 4882 N N . SER A 1 631 ? 45.383 12.300 -42.370 1.00 82.06 631 SER A N 1
ATOM 4883 C CA . SER A 1 631 ? 46.569 11.830 -43.085 1.00 82.06 631 SER A CA 1
ATOM 4884 C C . SER A 1 631 ? 46.440 10.349 -43.428 1.00 82.06 631 SER A C 1
ATOM 4886 O O . SER A 1 631 ? 45.947 9.578 -42.605 1.00 82.06 631 SER A O 1
ATOM 4888 N N . GLY A 1 632 ? 46.983 9.934 -44.571 1.00 80.56 632 GLY A N 1
ATOM 4889 C CA . GLY A 1 632 ? 47.100 8.527 -44.932 1.00 80.56 632 GLY A CA 1
ATOM 4890 C C . GLY A 1 632 ? 47.811 7.720 -43.844 1.00 80.56 632 GLY A C 1
ATOM 4891 O O . GLY A 1 632 ? 48.843 8.132 -43.293 1.00 80.56 632 GLY A O 1
ATOM 4892 N N . VAL A 1 633 ? 47.241 6.560 -43.517 1.00 80.75 633 VAL A N 1
ATOM 4893 C CA . VAL A 1 633 ? 47.755 5.673 -42.473 1.00 80.75 633 VAL A CA 1
ATOM 4894 C C . VAL A 1 633 ? 48.560 4.555 -43.131 1.00 80.75 633 VAL A C 1
ATOM 4896 O O . VAL A 1 633 ? 47.988 3.711 -43.822 1.00 80.75 633 VAL A O 1
ATOM 4899 N N . PRO A 1 634 ? 49.886 4.498 -42.917 1.00 83.00 634 PRO A N 1
ATOM 4900 C CA . PRO A 1 634 ? 50.679 3.392 -43.420 1.00 83.00 634 PRO A CA 1
ATOM 4901 C C . PRO A 1 634 ? 50.392 2.135 -42.593 1.00 83.00 634 PRO A C 1
ATOM 4903 O O . PRO A 1 634 ? 50.535 2.132 -41.366 1.00 83.00 634 PRO A O 1
ATOM 4906 N N . ARG A 1 635 ? 50.015 1.054 -43.269 1.00 81.81 635 ARG A N 1
ATOM 4907 C CA . ARG A 1 635 ? 49.789 -0.277 -42.701 1.00 81.81 635 ARG A CA 1
ATOM 4908 C C . ARG A 1 635 ? 50.779 -1.257 -43.316 1.00 81.81 635 ARG A C 1
ATOM 4910 O O . ARG A 1 635 ? 51.064 -1.192 -44.506 1.00 81.81 635 ARG A O 1
ATOM 4917 N N . SER A 1 636 ? 51.341 -2.148 -42.509 1.00 83.88 636 SER A N 1
ATOM 4918 C CA . SER A 1 636 ? 52.220 -3.207 -43.010 1.00 83.88 636 SER A CA 1
ATOM 4919 C C . SER A 1 636 ? 51.420 -4.233 -43.806 1.00 83.88 636 SER A C 1
ATOM 4921 O O . SER A 1 636 ? 50.327 -4.603 -43.384 1.00 83.88 636 SER A O 1
ATOM 4923 N N . LEU A 1 637 ? 51.979 -4.719 -44.913 1.00 85.88 637 LEU A N 1
ATOM 4924 C CA . LEU A 1 637 ? 51.430 -5.883 -45.604 1.00 85.88 637 LEU A CA 1
ATOM 4925 C C . LEU A 1 637 ? 51.802 -7.169 -44.862 1.00 85.88 637 LEU A C 1
ATOM 4927 O O . LEU A 1 637 ? 52.867 -7.259 -44.244 1.00 85.88 637 LEU A O 1
ATOM 4931 N N . GLU A 1 638 ? 50.941 -8.178 -44.953 1.00 85.69 638 GLU A N 1
ATOM 4932 C CA . GLU A 1 638 ? 51.137 -9.464 -44.297 1.00 85.69 638 GLU A CA 1
ATOM 4933 C C . GLU A 1 638 ? 51.304 -10.591 -45.314 1.00 85.69 638 GLU A C 1
ATOM 4935 O O . GLU A 1 638 ? 50.622 -10.665 -46.334 1.00 85.69 638 GLU A O 1
ATOM 4940 N N . TRP A 1 639 ? 52.231 -11.503 -45.030 1.00 86.56 639 TRP A N 1
ATOM 4941 C CA . TRP A 1 639 ? 52.456 -12.683 -45.858 1.00 86.56 639 TRP A CA 1
ATOM 4942 C C . TRP A 1 639 ? 51.644 -13.857 -45.301 1.00 86.56 639 TRP A C 1
ATOM 4944 O O . TRP A 1 639 ? 52.124 -14.601 -44.439 1.00 86.56 639 TRP A O 1
ATOM 4954 N N . ARG A 1 640 ? 50.394 -13.997 -45.757 1.00 80.06 640 ARG A N 1
ATOM 4955 C CA . ARG A 1 640 ? 49.423 -14.980 -45.244 1.00 80.06 640 ARG A CA 1
ATOM 4956 C C . ARG A 1 640 ? 49.165 -16.117 -46.227 1.00 80.06 640 ARG A C 1
ATOM 4958 O O . ARG A 1 640 ? 49.444 -16.016 -47.421 1.00 80.06 640 ARG A O 1
ATOM 4965 N N . ARG A 1 641 ? 48.650 -17.221 -45.689 1.00 77.31 641 ARG A N 1
ATOM 4966 C CA . ARG A 1 641 ? 48.163 -18.381 -46.440 1.00 77.31 641 ARG A CA 1
ATOM 4967 C C . ARG A 1 641 ? 46.644 -18.271 -46.561 1.00 77.31 641 ARG A C 1
ATOM 4969 O O . ARG A 1 641 ? 46.006 -17.959 -45.562 1.00 77.31 641 ARG A O 1
ATOM 4976 N N . ALA A 1 642 ? 46.085 -18.517 -47.744 1.00 64.50 642 ALA A N 1
ATOM 4977 C CA . ALA A 1 642 ? 44.638 -18.464 -47.964 1.00 64.50 642 ALA A CA 1
ATOM 4978 C C . ALA A 1 642 ? 43.959 -19.754 -47.450 1.00 64.50 642 ALA A C 1
ATOM 4980 O O . ALA A 1 642 ? 43.719 -20.690 -48.211 1.00 64.50 642 ALA A O 1
ATOM 4981 N N . GLU A 1 643 ? 43.707 -19.832 -46.139 1.00 66.06 643 GLU A N 1
ATOM 4982 C CA . GLU A 1 643 ? 42.922 -20.905 -45.500 1.00 66.06 643 GLU A CA 1
ATOM 4983 C C . GLU A 1 643 ? 41.487 -20.417 -45.196 1.00 66.06 643 GLU A C 1
ATOM 4985 O O . GLU A 1 643 ? 41.242 -19.214 -45.129 1.00 66.06 643 GLU A O 1
ATOM 4990 N N . ALA A 1 644 ? 40.531 -21.344 -45.069 1.00 57.62 644 ALA A N 1
ATOM 4991 C CA . ALA A 1 644 ? 39.159 -21.028 -44.661 1.00 57.62 644 ALA A CA 1
ATOM 4992 C C . ALA A 1 644 ? 39.088 -20.898 -43.131 1.00 57.62 644 ALA A C 1
ATOM 4994 O O . ALA A 1 644 ? 39.621 -21.767 -42.434 1.00 57.62 644 ALA A O 1
ATOM 4995 N N . GLU A 1 645 ? 38.413 -19.866 -42.622 1.00 62.09 645 GLU A N 1
ATOM 4996 C CA . GLU A 1 645 ? 38.151 -19.680 -41.189 1.00 62.09 645 GLU A CA 1
ATOM 4997 C C . GLU A 1 645 ? 36.646 -19.814 -40.896 1.00 62.09 645 GLU A C 1
ATOM 4999 O O . GLU A 1 645 ? 35.787 -19.445 -41.701 1.00 62.09 645 GLU A O 1
ATOM 5004 N N . THR A 1 646 ? 36.319 -20.419 -39.752 1.00 58.69 646 THR A N 1
ATOM 5005 C CA . THR A 1 646 ? 34.949 -20.512 -39.228 1.00 58.69 646 THR A CA 1
ATOM 5006 C C . THR A 1 646 ? 34.592 -19.206 -38.528 1.00 58.69 646 THR A C 1
ATOM 5008 O O . THR A 1 646 ? 35.216 -18.876 -37.521 1.00 58.69 646 THR A O 1
ATOM 5011 N N . LEU A 1 647 ? 33.586 -18.489 -39.039 1.00 65.06 647 LEU A N 1
ATOM 5012 C CA . LEU A 1 647 ? 33.237 -17.142 -38.569 1.00 65.06 647 LEU A CA 1
ATOM 5013 C C . LEU A 1 647 ? 32.504 -17.122 -37.219 1.00 65.06 647 LEU A C 1
ATOM 5015 O O . LEU A 1 647 ? 32.603 -16.148 -36.489 1.00 65.06 647 LEU A O 1
ATOM 5019 N N . TYR A 1 648 ? 31.774 -18.175 -36.849 1.00 73.06 648 TYR A N 1
ATOM 5020 C CA . TYR A 1 648 ? 31.062 -18.242 -35.568 1.00 73.06 648 TYR A CA 1
ATOM 5021 C C . TYR A 1 648 ? 31.110 -19.661 -35.003 1.00 73.06 648 TYR A C 1
ATOM 5023 O O . TYR A 1 648 ? 31.134 -20.639 -35.749 1.00 73.06 648 TYR A O 1
ATOM 5031 N N . GLU A 1 649 ? 31.114 -19.781 -33.676 1.00 77.12 649 GLU A N 1
ATOM 5032 C CA . GLU A 1 649 ? 31.051 -21.057 -32.969 1.00 77.12 649 GLU A CA 1
ATOM 5033 C C . GLU A 1 649 ? 29.904 -21.044 -31.951 1.00 77.12 649 GLU A C 1
ATOM 5035 O O . GLU A 1 649 ? 29.671 -20.055 -31.252 1.00 77.12 649 GLU A O 1
ATOM 5040 N N . LEU A 1 650 ? 29.198 -22.173 -31.837 1.00 80.69 650 LEU A N 1
ATOM 5041 C CA . LEU A 1 650 ? 28.275 -22.409 -30.728 1.00 80.69 650 LEU A CA 1
ATOM 5042 C C . LEU A 1 650 ? 29.087 -22.620 -29.452 1.00 80.69 650 LEU A C 1
ATOM 5044 O O . LEU A 1 650 ? 29.874 -23.566 -29.359 1.00 80.69 650 LEU A O 1
ATOM 5048 N N . GLN A 1 651 ? 28.876 -21.756 -28.467 1.00 82.06 651 GLN A N 1
ATOM 5049 C CA . GLN A 1 651 ? 29.523 -21.853 -27.169 1.00 82.06 651 GLN A CA 1
ATOM 5050 C C . GLN A 1 651 ? 28.488 -22.159 -26.094 1.00 82.06 651 GLN A C 1
ATOM 5052 O O . GLN A 1 651 ? 27.503 -21.441 -25.926 1.00 82.06 651 GLN A O 1
ATOM 5057 N N . ASP A 1 652 ? 28.730 -23.249 -25.370 1.00 80.94 652 ASP A N 1
ATOM 5058 C CA . ASP A 1 652 ? 27.966 -23.605 -24.180 1.00 80.94 652 ASP A CA 1
ATOM 5059 C C . ASP A 1 652 ? 28.344 -22.684 -23.005 1.00 80.94 652 ASP A C 1
ATOM 5061 O O . ASP A 1 652 ? 29.434 -22.110 -22.971 1.00 80.94 652 ASP A O 1
ATOM 5065 N N . ASP A 1 653 ? 27.451 -22.587 -22.019 1.00 84.00 653 ASP A N 1
ATOM 5066 C CA . ASP A 1 653 ? 27.650 -21.851 -20.763 1.00 84.00 653 ASP A CA 1
ATOM 5067 C C . ASP A 1 653 ? 27.852 -20.325 -20.921 1.00 84.00 653 ASP A C 1
ATOM 5069 O O . ASP A 1 653 ? 28.669 -19.712 -20.228 1.00 84.00 653 ASP A O 1
ATOM 5073 N N . ARG A 1 654 ? 27.090 -19.691 -21.826 1.00 88.50 654 ARG A N 1
ATOM 5074 C CA . ARG A 1 654 ? 27.123 -18.237 -22.070 1.00 88.50 654 ARG A CA 1
ATOM 5075 C C . ARG A 1 654 ? 25.951 -17.512 -21.428 1.00 88.50 654 ARG A C 1
ATOM 5077 O O . ARG A 1 654 ? 24.837 -18.028 -21.388 1.00 88.50 654 ARG A O 1
ATOM 5084 N N . LEU A 1 655 ? 26.193 -16.306 -20.913 1.00 88.81 655 LEU A N 1
ATOM 5085 C CA . LEU A 1 655 ? 25.196 -15.578 -20.127 1.00 88.81 655 LEU A CA 1
ATOM 5086 C C . LEU A 1 655 ? 24.020 -15.110 -20.999 1.00 88.81 655 LEU A C 1
ATOM 5088 O O . LEU A 1 655 ? 24.203 -14.330 -21.930 1.00 88.81 655 LEU A O 1
ATOM 5092 N N . SER A 1 656 ? 22.800 -15.532 -20.669 1.00 87.69 656 SER A N 1
ATOM 5093 C CA . SER A 1 656 ? 21.576 -15.095 -21.341 1.00 87.69 656 SER A CA 1
ATOM 5094 C C . SER A 1 656 ? 21.007 -13.833 -20.700 1.00 87.69 656 SER A C 1
ATOM 5096 O O . SER A 1 656 ? 20.419 -13.860 -19.614 1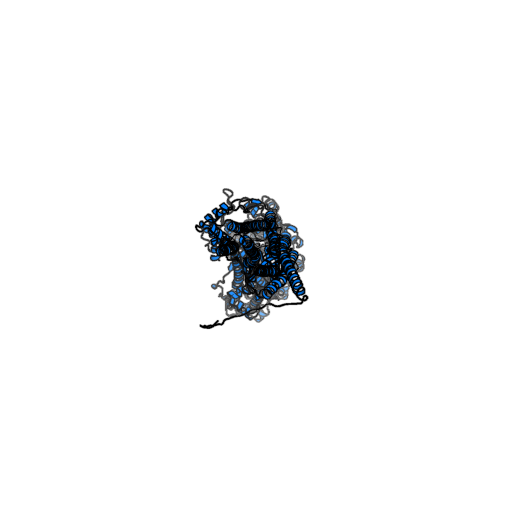.00 87.69 656 SER A O 1
ATOM 5098 N N . PHE A 1 657 ? 21.086 -12.720 -21.425 1.00 83.94 657 PHE A N 1
ATOM 5099 C CA . PHE A 1 657 ? 20.424 -11.471 -21.034 1.00 83.94 657 PHE A CA 1
ATOM 5100 C C . PHE A 1 657 ? 18.895 -11.584 -21.063 1.00 83.94 657 PHE A C 1
ATOM 5102 O O . PHE A 1 657 ? 18.210 -10.832 -20.368 1.00 83.94 657 PHE A O 1
ATOM 5109 N N . ILE A 1 658 ? 18.351 -12.538 -21.825 1.00 81.00 658 ILE A N 1
ATOM 5110 C CA . ILE A 1 658 ? 16.912 -12.814 -21.886 1.00 81.00 658 ILE A CA 1
ATOM 5111 C C . ILE A 1 658 ? 16.429 -13.426 -20.582 1.00 81.00 658 ILE A C 1
ATOM 5113 O O . ILE A 1 658 ? 15.482 -12.901 -20.007 1.00 81.00 658 ILE A O 1
ATOM 5117 N N . ILE A 1 659 ? 17.107 -14.463 -20.076 1.00 86.75 659 ILE A N 1
ATOM 5118 C CA . ILE A 1 659 ? 16.742 -15.092 -18.798 1.00 86.75 659 ILE A CA 1
ATOM 5119 C C . ILE A 1 659 ? 16.768 -14.054 -17.671 1.00 86.75 659 ILE A C 1
ATOM 5121 O O . ILE A 1 659 ? 15.828 -13.965 -16.884 1.00 86.75 659 ILE A O 1
ATOM 5125 N N . ILE A 1 660 ? 17.808 -13.218 -17.632 1.00 89.12 660 ILE A N 1
ATOM 5126 C CA . ILE A 1 660 ? 17.950 -12.162 -16.622 1.00 89.12 660 ILE A CA 1
ATOM 5127 C C . ILE A 1 660 ? 16.845 -11.107 -16.759 1.00 89.12 660 ILE A C 1
ATOM 5129 O O . ILE A 1 660 ? 16.226 -10.725 -15.766 1.00 89.12 660 ILE A O 1
ATOM 5133 N N . SER A 1 661 ? 16.538 -10.678 -17.985 1.00 84.62 661 SER A N 1
ATOM 5134 C CA . SER A 1 661 ? 15.432 -9.748 -18.246 1.00 84.62 661 SER A CA 1
ATOM 5135 C C . SER A 1 661 ? 14.074 -10.346 -17.869 1.00 84.62 661 SER A C 1
ATOM 5137 O O . SER A 1 661 ? 13.205 -9.639 -17.364 1.00 84.62 661 SER A O 1
ATOM 5139 N N . ASP A 1 662 ? 13.879 -11.645 -18.087 1.00 84.38 662 ASP A N 1
ATOM 5140 C CA . ASP A 1 662 ? 12.652 -12.356 -17.738 1.00 84.38 662 ASP A CA 1
ATOM 5141 C C . ASP A 1 662 ? 12.516 -12.544 -16.221 1.00 84.38 662 ASP A C 1
ATOM 5143 O O . ASP A 1 662 ? 11.396 -12.523 -15.709 1.00 84.38 662 ASP A O 1
ATOM 5147 N N . TRP A 1 663 ? 13.621 -12.632 -15.472 1.00 91.31 663 TRP A N 1
ATOM 5148 C CA . TRP A 1 663 ? 13.577 -12.551 -14.011 1.00 91.31 663 TRP A CA 1
ATOM 5149 C C . TRP A 1 663 ? 13.116 -11.178 -13.521 1.00 91.31 663 TRP A C 1
ATOM 5151 O O . TRP A 1 663 ? 12.245 -11.118 -12.656 1.00 91.31 663 TRP A O 1
ATOM 5161 N N . VAL A 1 664 ? 13.628 -10.086 -14.103 1.00 86.69 664 VAL A N 1
ATOM 5162 C CA . VAL A 1 664 ? 13.179 -8.717 -13.781 1.00 86.69 664 VAL A CA 1
ATOM 5163 C C . VAL A 1 664 ? 11.686 -8.558 -14.081 1.00 86.69 664 VAL A C 1
ATOM 5165 O O . VAL A 1 664 ? 10.913 -8.191 -13.198 1.00 86.69 664 VAL A O 1
ATOM 5168 N N . LYS A 1 665 ? 11.245 -8.920 -15.294 1.00 82.00 665 LYS A N 1
ATOM 5169 C CA . LYS A 1 665 ? 9.821 -8.877 -15.678 1.00 82.00 665 LYS A CA 1
ATOM 5170 C C . LYS A 1 665 ? 8.959 -9.759 -14.774 1.00 82.00 665 LYS A C 1
ATOM 5172 O O . LYS A 1 665 ? 7.870 -9.358 -14.373 1.00 82.00 665 LYS A O 1
ATOM 5177 N N . GLY A 1 666 ? 9.448 -10.951 -14.437 1.00 81.69 666 GLY A N 1
ATOM 5178 C CA . GLY A 1 666 ? 8.781 -11.887 -13.540 1.00 81.69 666 GLY A CA 1
ATOM 5179 C C . GLY A 1 666 ? 8.576 -11.318 -12.136 1.00 81.69 666 GLY A C 1
ATOM 5180 O O . GLY A 1 666 ? 7.469 -11.413 -11.607 1.00 81.69 666 GLY A O 1
ATOM 5181 N N . ASN A 1 667 ? 9.593 -10.658 -11.574 1.00 87.69 667 ASN A N 1
ATOM 5182 C CA . ASN A 1 667 ? 9.510 -9.961 -10.289 1.00 87.69 667 ASN A CA 1
ATOM 5183 C C . ASN A 1 667 ? 8.497 -8.806 -10.326 1.00 87.69 667 ASN A C 1
ATOM 5185 O O . ASN A 1 667 ? 7.616 -8.730 -9.467 1.00 87.69 667 ASN A O 1
ATOM 5189 N N . VAL A 1 668 ? 8.567 -7.944 -11.348 1.00 82.50 668 VAL A N 1
ATOM 5190 C CA . VAL A 1 668 ? 7.606 -6.842 -11.542 1.00 82.50 668 VAL A CA 1
ATOM 5191 C C . VAL A 1 668 ? 6.180 -7.384 -11.630 1.00 82.50 668 VAL A C 1
ATOM 5193 O O . VAL A 1 668 ? 5.275 -6.885 -10.956 1.00 82.50 668 VAL A O 1
ATOM 5196 N N . LEU A 1 669 ? 5.975 -8.443 -12.417 1.00 79.31 669 LEU A N 1
ATOM 5197 C CA . LEU A 1 669 ? 4.682 -9.100 -12.555 1.00 79.31 669 LEU A CA 1
ATOM 5198 C C . LEU A 1 669 ? 4.204 -9.695 -11.225 1.00 79.31 669 LEU A C 1
ATOM 5200 O O . LEU A 1 669 ? 3.032 -9.534 -10.893 1.00 79.31 669 LEU A O 1
ATOM 5204 N N . ALA A 1 670 ? 5.072 -10.355 -10.457 1.00 77.56 670 ALA A N 1
ATOM 5205 C CA . ALA A 1 670 ? 4.727 -10.917 -9.152 1.00 77.56 670 ALA A CA 1
ATOM 5206 C C . ALA A 1 670 ? 4.257 -9.824 -8.177 1.00 77.56 670 ALA A C 1
ATOM 5208 O O . ALA A 1 670 ? 3.117 -9.883 -7.709 1.00 77.56 670 ALA A O 1
ATOM 5209 N N . LYS A 1 671 ? 5.055 -8.761 -7.985 1.00 79.50 671 LYS A N 1
ATOM 5210 C CA . LYS A 1 671 ? 4.685 -7.595 -7.156 1.00 79.50 671 LYS A CA 1
ATOM 5211 C C . LYS A 1 671 ? 3.343 -7.004 -7.571 1.00 79.50 671 LYS A C 1
ATOM 5213 O O . LYS A 1 671 ? 2.478 -6.725 -6.741 1.00 79.50 671 LYS A O 1
ATOM 5218 N N . PHE A 1 672 ? 3.159 -6.824 -8.875 1.00 76.94 672 PHE A N 1
ATOM 5219 C CA . PHE A 1 672 ? 1.938 -6.268 -9.434 1.00 76.94 672 PHE A CA 1
ATOM 5220 C C . PHE A 1 672 ? 0.720 -7.163 -9.171 1.00 76.94 672 PHE A C 1
ATOM 5222 O O . PHE A 1 672 ? -0.341 -6.677 -8.773 1.00 76.94 672 PHE A O 1
ATOM 5229 N N . LEU A 1 673 ? 0.866 -8.478 -9.357 1.00 73.50 673 LEU A N 1
ATOM 5230 C CA . LEU A 1 673 ? -0.186 -9.450 -9.068 1.00 73.50 673 LEU A CA 1
ATOM 5231 C C . LEU A 1 673 ? -0.574 -9.446 -7.589 1.00 73.50 673 LEU A C 1
ATOM 5233 O O . LEU A 1 673 ? -1.758 -9.590 -7.290 1.00 73.50 673 LEU A O 1
ATOM 5237 N N . ASP A 1 674 ? 0.370 -9.249 -6.676 1.00 73.94 674 ASP A N 1
ATOM 5238 C CA . ASP A 1 674 ? 0.071 -9.208 -5.247 1.00 73.94 674 ASP A CA 1
ATOM 5239 C C . ASP A 1 674 ? -0.632 -7.916 -4.832 1.00 73.94 674 ASP A C 1
ATOM 5241 O O . ASP A 1 674 ? -1.630 -7.988 -4.113 1.00 73.94 674 ASP A O 1
ATOM 5245 N N . ILE A 1 675 ? -0.245 -6.761 -5.387 1.00 75.38 675 ILE A N 1
ATOM 5246 C CA . ILE A 1 675 ? -1.003 -5.507 -5.224 1.00 75.38 675 ILE A CA 1
ATOM 5247 C C . ILE A 1 675 ? -2.448 -5.691 -5.705 1.00 75.38 675 ILE A C 1
ATOM 5249 O O . ILE A 1 675 ? -3.391 -5.331 -5.002 1.00 75.38 675 ILE A O 1
ATOM 5253 N N . LEU A 1 676 ? -2.644 -6.304 -6.875 1.00 72.62 676 LEU A N 1
ATOM 5254 C CA . LEU A 1 676 ? -3.976 -6.552 -7.429 1.00 72.62 676 LEU A CA 1
ATOM 5255 C C . LEU A 1 676 ? -4.796 -7.527 -6.598 1.00 72.62 676 LEU A C 1
ATOM 5257 O O . LEU A 1 676 ? -5.999 -7.324 -6.426 1.00 72.62 676 LEU A O 1
ATOM 5261 N N . ARG A 1 677 ? -4.179 -8.605 -6.112 1.00 72.81 677 ARG A N 1
ATOM 5262 C CA . ARG A 1 677 ? -4.851 -9.560 -5.232 1.00 72.81 677 ARG A CA 1
ATOM 5263 C C . ARG A 1 677 ? -5.238 -8.887 -3.918 1.00 72.81 677 ARG A C 1
ATOM 5265 O O . ARG A 1 677 ? -6.354 -9.109 -3.465 1.00 72.81 677 ARG A O 1
ATOM 5272 N N . SER A 1 678 ? -4.374 -8.040 -3.363 1.00 78.75 678 SER A N 1
ATOM 5273 C CA . SER A 1 678 ? -4.634 -7.243 -2.161 1.00 78.75 678 SER A CA 1
ATOM 5274 C C . SER A 1 678 ? -5.789 -6.256 -2.373 1.00 78.75 678 SER A C 1
ATOM 5276 O O . SER A 1 678 ? -6.749 -6.268 -1.611 1.00 78.75 678 SER A O 1
ATOM 5278 N N . GLU A 1 679 ? -5.787 -5.497 -3.474 1.00 78.31 679 GLU A N 1
ATOM 5279 C CA . GLU A 1 679 ? -6.874 -4.580 -3.862 1.00 78.31 679 GLU A CA 1
ATOM 5280 C C . GLU A 1 679 ? -8.203 -5.321 -4.080 1.00 78.31 679 GLU A C 1
ATOM 5282 O O . GLU A 1 679 ? -9.262 -4.883 -3.620 1.00 78.31 679 GLU A O 1
ATOM 5287 N N . THR A 1 680 ? -8.152 -6.476 -4.746 1.00 72.38 680 THR A N 1
ATOM 5288 C CA . THR A 1 680 ? -9.327 -7.321 -4.998 1.00 72.38 680 THR A CA 1
ATOM 5289 C C . THR A 1 680 ? -9.870 -7.905 -3.696 1.00 72.38 680 THR A C 1
ATOM 5291 O O . THR A 1 680 ? -11.082 -7.912 -3.485 1.00 72.38 680 THR A O 1
ATOM 5294 N N . LEU A 1 681 ? -8.991 -8.366 -2.803 1.00 78.38 681 LEU A N 1
ATOM 5295 C CA . LEU A 1 681 ? -9.351 -8.894 -1.491 1.00 78.38 681 LEU A CA 1
ATOM 5296 C C . LEU A 1 681 ? -9.966 -7.805 -0.609 1.00 78.38 681 LEU A C 1
ATOM 5298 O O . LEU A 1 681 ? -11.032 -8.027 -0.042 1.00 78.38 681 LEU A O 1
ATOM 5302 N N . CYS A 1 682 ? -9.343 -6.627 -0.563 1.00 80.62 682 CYS A N 1
ATOM 5303 C CA . CYS A 1 682 ? -9.838 -5.443 0.130 1.00 80.62 682 CYS A CA 1
ATOM 5304 C C . CYS A 1 682 ? -11.246 -5.083 -0.347 1.00 80.62 682 CYS A C 1
ATOM 5306 O O . CYS A 1 682 ? -12.179 -5.005 0.450 1.00 80.62 682 CYS A O 1
ATOM 5308 N N . THR A 1 683 ? -11.417 -4.943 -1.665 1.00 73.38 683 THR A N 1
ATOM 5309 C CA . THR A 1 683 ? -12.694 -4.570 -2.287 1.00 73.38 683 THR A CA 1
ATOM 5310 C C . THR A 1 683 ? -13.766 -5.618 -2.019 1.00 73.38 683 THR A C 1
ATOM 5312 O O . THR A 1 683 ? -14.883 -5.296 -1.612 1.00 73.38 683 THR A O 1
ATOM 5315 N N . SER A 1 684 ? -13.412 -6.891 -2.203 1.00 75.19 684 SER A N 1
ATOM 5316 C CA . SER A 1 684 ? -14.304 -8.014 -1.949 1.00 75.19 684 SER A CA 1
ATOM 5317 C C . SER A 1 684 ? -14.738 -8.043 -0.489 1.00 75.19 684 SER A C 1
ATOM 5319 O O . SER A 1 684 ? -15.936 -8.066 -0.225 1.00 75.19 684 SER A O 1
ATOM 5321 N N . ASN A 1 685 ? -13.813 -8.011 0.468 1.00 78.38 685 ASN A N 1
ATOM 5322 C CA . ASN A 1 685 ? -14.136 -8.192 1.882 1.00 78.38 685 ASN A CA 1
ATOM 5323 C C . ASN A 1 685 ? -14.841 -6.974 2.488 1.00 78.38 685 ASN A C 1
ATOM 5325 O O . ASN A 1 685 ? -15.773 -7.158 3.272 1.00 78.38 685 ASN A O 1
ATOM 5329 N N . ALA A 1 686 ? -14.486 -5.757 2.061 1.00 74.31 686 ALA A N 1
ATOM 5330 C CA . ALA A 1 686 ? -15.158 -4.531 2.488 1.00 74.31 686 ALA A CA 1
ATOM 5331 C C . ALA A 1 686 ? -16.647 -4.491 2.088 1.00 74.31 686 ALA A C 1
ATOM 5333 O O . ALA A 1 686 ? -17.455 -3.928 2.821 1.00 74.31 686 ALA A O 1
ATOM 5334 N N . ILE A 1 687 ? -17.032 -5.105 0.959 1.00 73.31 687 ILE A N 1
ATOM 5335 C CA . ILE A 1 687 ? -18.432 -5.146 0.491 1.00 73.31 687 ILE A CA 1
ATOM 5336 C C . ILE A 1 687 ? -19.148 -6.421 0.941 1.00 73.31 687 ILE A C 1
ATOM 5338 O O . ILE A 1 687 ? -20.277 -6.391 1.434 1.00 73.31 687 ILE A O 1
ATOM 5342 N N . THR A 1 688 ? -18.508 -7.567 0.729 1.00 71.81 688 THR A N 1
ATOM 5343 C CA . THR A 1 688 ? -19.141 -8.886 0.798 1.00 71.81 688 THR A CA 1
ATOM 5344 C C . THR A 1 688 ? -19.576 -9.224 2.217 1.00 71.81 688 THR A C 1
ATOM 5346 O O . THR A 1 688 ? -20.662 -9.771 2.408 1.00 71.81 688 THR A O 1
ATOM 5349 N N . TYR A 1 689 ? -18.768 -8.863 3.215 1.00 73.44 689 TYR A N 1
ATOM 5350 C CA . TYR A 1 689 ? -19.052 -9.185 4.609 1.00 73.44 689 TYR A CA 1
ATOM 5351 C C . TYR A 1 689 ? -20.250 -8.392 5.166 1.00 73.44 689 TYR A C 1
ATOM 5353 O O . TYR A 1 689 ? -21.195 -9.026 5.658 1.00 73.44 689 TYR A O 1
ATOM 5361 N N . PRO A 1 690 ? -20.329 -7.051 5.000 1.00 74.50 690 PRO A N 1
ATOM 5362 C CA . PRO A 1 690 ? -21.548 -6.327 5.349 1.00 74.50 690 PRO A CA 1
ATOM 5363 C C . PRO A 1 690 ? -22.763 -6.763 4.531 1.00 74.50 690 PRO A C 1
ATOM 5365 O O . PRO A 1 690 ? -23.855 -6.934 5.076 1.00 74.50 690 PRO A O 1
ATOM 5368 N N . MET A 1 691 ? -22.582 -7.012 3.230 1.00 74.56 691 MET A N 1
ATOM 5369 C CA . MET A 1 691 ? -23.678 -7.399 2.348 1.00 74.56 691 MET A CA 1
ATOM 5370 C C . MET A 1 691 ? -24.283 -8.753 2.735 1.00 74.56 691 MET A C 1
ATOM 5372 O O . MET A 1 691 ? -25.503 -8.850 2.839 1.00 74.56 691 MET A O 1
ATOM 5376 N N . PHE A 1 692 ? -23.483 -9.799 2.970 1.00 74.12 692 PHE A N 1
ATOM 5377 C CA . PHE A 1 692 ? -24.022 -11.108 3.364 1.00 74.12 692 PHE A CA 1
ATOM 5378 C C . PHE A 1 692 ? -24.791 -11.041 4.681 1.00 74.12 692 PHE A C 1
ATOM 5380 O O . PHE A 1 692 ? -25.871 -11.629 4.785 1.00 74.12 692 PHE A O 1
ATOM 5387 N N . THR A 1 693 ? -24.275 -10.274 5.640 1.00 76.75 693 THR A N 1
ATOM 5388 C CA . THR A 1 693 ? -24.915 -10.053 6.940 1.00 76.75 693 THR A CA 1
ATOM 5389 C C . THR A 1 693 ? -26.286 -9.387 6.771 1.00 76.75 693 THR A C 1
ATOM 5391 O O . THR A 1 693 ? -27.295 -9.892 7.267 1.00 76.75 693 THR A O 1
ATOM 5394 N N . LEU A 1 694 ? -26.362 -8.321 5.966 1.00 74.50 694 LEU A N 1
ATOM 5395 C CA . LEU A 1 694 ? -27.615 -7.623 5.655 1.00 74.50 694 LEU A CA 1
ATOM 5396 C C . LEU A 1 694 ? -28.600 -8.485 4.857 1.00 74.50 694 LEU A C 1
ATOM 5398 O O . LEU A 1 694 ? -29.806 -8.439 5.091 1.00 74.50 694 LEU A O 1
ATOM 5402 N N . VAL A 1 695 ? -28.126 -9.286 3.902 1.00 76.25 695 VAL A N 1
ATOM 5403 C CA . VAL A 1 695 ? -28.998 -10.167 3.110 1.00 76.25 695 VAL A CA 1
ATOM 5404 C C . VAL A 1 695 ? -29.614 -11.253 3.984 1.00 76.25 695 VAL A C 1
ATOM 5406 O O . VAL A 1 695 ? -30.810 -11.527 3.847 1.00 76.25 695 VAL A O 1
ATOM 5409 N N . CYS A 1 696 ? -28.827 -11.839 4.886 1.00 78.38 696 CYS A N 1
ATOM 5410 C CA . CYS A 1 696 ? -29.317 -12.822 5.843 1.00 78.38 696 CYS A CA 1
ATOM 5411 C C . CYS A 1 696 ? -30.476 -12.246 6.673 1.00 78.38 696 CYS A C 1
ATOM 5413 O O . CYS A 1 696 ? -31.557 -12.839 6.695 1.00 78.38 696 CYS A O 1
ATOM 5415 N N . ASP A 1 697 ? -30.299 -11.064 7.273 1.00 82.31 697 ASP A N 1
ATOM 5416 C CA . ASP A 1 697 ? -31.301 -10.507 8.189 1.00 82.31 697 ASP A CA 1
ATOM 5417 C C . ASP A 1 697 ? -32.506 -9.878 7.464 1.00 82.31 697 ASP A C 1
ATOM 5419 O O . ASP A 1 697 ? -33.669 -10.051 7.840 1.00 82.31 697 ASP A O 1
ATOM 5423 N N . CYS A 1 698 ? -32.259 -9.157 6.371 1.00 74.88 698 CYS A N 1
ATOM 5424 C CA . CYS A 1 698 ? -33.306 -8.392 5.704 1.00 74.88 698 CYS A CA 1
ATOM 5425 C C . CYS A 1 698 ? -34.131 -9.225 4.708 1.00 74.88 698 CYS A C 1
ATOM 5427 O O . CYS A 1 698 ? -35.279 -8.855 4.424 1.00 74.88 698 CYS A O 1
ATOM 5429 N N . GLN A 1 699 ? -33.581 -10.319 4.157 1.00 71.56 699 GLN A N 1
ATOM 5430 C CA . GLN A 1 699 ? -34.226 -11.095 3.084 1.00 71.56 699 GLN A CA 1
ATOM 5431 C C . GLN A 1 699 ? -34.506 -12.566 3.391 1.00 71.56 699 GLN A C 1
ATOM 5433 O O . GLN A 1 699 ? -35.341 -13.140 2.687 1.00 71.56 699 GLN A O 1
ATOM 5438 N N . SER A 1 700 ? -33.849 -13.190 4.371 1.00 68.19 700 SER A N 1
ATOM 5439 C CA . SER A 1 700 ? -34.109 -14.604 4.653 1.00 68.19 700 SER A CA 1
ATOM 5440 C C . SER A 1 700 ? -35.448 -14.809 5.379 1.00 68.19 700 SER A C 1
ATOM 5442 O O . SER A 1 700 ? -35.999 -13.894 5.996 1.00 68.19 700 SER A O 1
ATOM 5444 N N . ASP A 1 701 ? -35.993 -16.025 5.281 1.00 67.19 701 ASP A N 1
ATOM 5445 C CA . ASP A 1 701 ? -37.168 -16.437 6.061 1.00 67.19 701 ASP A CA 1
ATOM 5446 C C . ASP A 1 701 ? -36.826 -16.604 7.561 1.00 67.19 701 ASP A C 1
ATOM 5448 O O . ASP A 1 701 ? -37.722 -16.576 8.407 1.00 67.19 701 ASP A O 1
ATOM 5452 N N . GLU A 1 702 ? -35.535 -16.736 7.889 1.00 64.06 702 GLU A N 1
ATOM 5453 C CA . GLU A 1 702 ? -34.960 -16.820 9.237 1.00 64.06 702 GLU A CA 1
ATOM 5454 C C . GLU A 1 702 ? -34.338 -15.466 9.620 1.00 64.06 702 GLU A C 1
ATOM 5456 O O . GLU A 1 702 ? -33.134 -15.336 9.821 1.00 64.06 702 GLU A O 1
ATOM 5461 N N . LYS A 1 703 ? -35.168 -14.420 9.673 1.00 68.56 703 LYS A N 1
ATOM 5462 C CA . LYS A 1 703 ? -34.749 -13.095 10.157 1.00 68.56 703 LYS A CA 1
ATOM 5463 C C . LYS A 1 703 ? -34.323 -13.161 11.627 1.00 68.56 703 LYS A C 1
ATOM 5465 O O . LYS A 1 703 ? -35.028 -13.797 12.416 1.00 68.56 703 LYS A O 1
ATOM 5470 N N . GLY A 1 704 ? -33.259 -12.454 12.012 1.00 69.50 704 GLY A N 1
ATOM 5471 C CA . GLY A 1 704 ? -32.867 -12.324 13.417 1.00 69.50 704 GLY A CA 1
ATOM 5472 C C . GLY A 1 704 ? -31.365 -12.208 13.687 1.00 69.50 704 GLY A C 1
ATOM 5473 O O . GLY A 1 704 ? -30.523 -12.303 12.796 1.00 69.50 704 GLY A O 1
ATOM 5474 N N . ALA A 1 705 ? -31.054 -12.052 14.977 1.00 68.31 705 ALA A N 1
ATOM 5475 C CA . ALA A 1 705 ? -29.720 -11.887 15.564 1.00 68.31 705 ALA A CA 1
ATOM 5476 C C . ALA A 1 705 ? -28.661 -12.893 15.072 1.00 68.31 705 ALA A C 1
ATOM 5478 O O . ALA A 1 705 ? -27.479 -12.570 14.957 1.00 68.31 705 ALA A O 1
ATOM 5479 N N . ASP A 1 706 ? -29.082 -14.114 14.731 1.00 74.31 706 ASP A N 1
ATOM 5480 C CA . ASP A 1 706 ? -28.194 -15.180 14.263 1.00 74.31 706 ASP A CA 1
ATOM 5481 C C . ASP A 1 706 ? -27.444 -14.794 12.974 1.00 74.31 706 ASP A C 1
ATOM 5483 O O . ASP A 1 706 ? -26.306 -15.221 12.774 1.00 74.31 706 ASP A O 1
ATOM 5487 N N . CYS A 1 707 ? -28.010 -13.919 12.138 1.00 74.75 707 CYS A N 1
ATOM 5488 C CA . CYS A 1 707 ? -27.335 -13.386 10.952 1.00 74.75 707 CYS A CA 1
ATOM 5489 C C . CYS A 1 707 ? -26.100 -12.544 11.290 1.00 74.75 707 CYS A C 1
ATOM 5491 O O . CYS A 1 707 ? -25.132 -12.539 10.532 1.00 74.75 707 CYS A O 1
ATOM 5493 N N . TYR A 1 708 ? -26.100 -11.900 12.456 1.00 73.50 708 TYR A N 1
ATOM 5494 C CA . TYR A 1 708 ? -24.978 -11.125 12.980 1.00 73.50 708 TYR A CA 1
ATOM 5495 C C . TYR A 1 708 ? -24.008 -11.986 13.799 1.00 73.50 708 TYR A C 1
ATOM 5497 O O . TYR A 1 708 ? -22.912 -11.539 14.116 1.00 73.50 708 TYR A O 1
ATOM 5505 N N . SER A 1 709 ? -24.356 -13.243 14.097 1.00 62.62 709 SER A N 1
ATOM 5506 C CA . SER A 1 709 ? -23.454 -14.187 14.773 1.00 62.62 709 SER A CA 1
ATOM 5507 C C . SER A 1 709 ? -22.348 -14.724 13.854 1.00 62.62 709 SER A C 1
ATOM 5509 O O . SER A 1 709 ? -21.256 -15.042 14.323 1.00 62.62 709 SER A O 1
ATOM 5511 N N . PHE A 1 710 ? -22.586 -14.759 12.536 1.00 55.94 710 PHE A N 1
ATOM 5512 C CA . PHE A 1 710 ? -21.530 -14.991 11.542 1.00 55.94 710 PHE A CA 1
ATOM 5513 C C . PHE A 1 710 ? -20.490 -13.874 11.549 1.00 55.94 710 PHE A C 1
ATOM 5515 O O . PHE A 1 710 ? -19.367 -14.096 11.111 1.00 55.94 710 PHE A O 1
ATOM 5522 N N . ALA A 1 711 ? -20.840 -12.710 12.105 1.00 54.47 711 ALA A N 1
ATOM 5523 C CA . ALA A 1 711 ? -19.924 -11.601 12.223 1.00 54.47 711 ALA A CA 1
ATOM 5524 C C . ALA A 1 711 ? -18.934 -11.711 13.395 1.00 54.47 711 ALA A C 1
ATOM 5526 O O . ALA A 1 711 ? -18.183 -10.771 13.632 1.00 54.47 711 ALA A O 1
ATOM 5527 N N . ASN A 1 712 ? -18.931 -12.830 14.132 1.00 54.38 712 ASN A N 1
ATOM 5528 C CA . ASN A 1 712 ? -18.006 -13.093 15.242 1.00 54.38 712 ASN A CA 1
ATOM 5529 C C . ASN A 1 712 ? -16.520 -13.061 14.845 1.00 54.38 712 ASN A C 1
ATOM 5531 O O . ASN A 1 712 ? -15.669 -13.019 15.737 1.00 54.38 712 ASN A O 1
ATOM 5535 N N . ASP A 1 713 ? -16.200 -13.043 13.548 1.00 62.41 713 ASP A N 1
ATOM 5536 C CA . ASP A 1 713 ? -14.865 -12.688 13.083 1.00 62.41 713 ASP A CA 1
ATOM 5537 C C . ASP A 1 713 ? -14.648 -11.186 13.346 1.00 62.41 713 ASP A C 1
ATOM 5539 O O . ASP A 1 713 ? -14.997 -10.299 12.565 1.00 62.41 713 ASP A O 1
ATOM 5543 N N . LYS A 1 714 ? -14.083 -10.910 14.527 1.00 71.50 714 LYS A N 1
ATOM 5544 C CA . LYS A 1 714 ? -13.652 -9.583 14.995 1.00 71.50 714 LYS A CA 1
ATOM 5545 C C . LYS A 1 714 ? -12.595 -8.947 14.079 1.00 71.50 714 LYS A C 1
ATOM 5547 O O . LYS A 1 714 ? -12.331 -7.753 14.197 1.00 71.50 714 LYS A O 1
ATOM 5552 N N . GLU A 1 715 ? -11.991 -9.733 13.191 1.00 83.00 715 GLU A N 1
ATOM 5553 C CA . GLU A 1 715 ? -10.983 -9.317 12.222 1.00 83.00 715 GLU A CA 1
ATOM 5554 C C . GLU A 1 715 ? -11.430 -9.630 10.794 1.00 83.00 715 GLU A C 1
ATOM 5556 O O . GLU A 1 715 ? -11.897 -10.726 10.496 1.00 83.00 715 GLU A O 1
ATOM 5561 N N . ILE A 1 716 ? -11.254 -8.664 9.894 1.00 81.81 716 ILE A N 1
ATOM 5562 C CA . ILE A 1 716 ? -11.497 -8.851 8.462 1.00 81.81 716 ILE A CA 1
ATOM 5563 C C . ILE A 1 716 ? -10.185 -8.610 7.734 1.00 81.81 716 ILE A C 1
ATOM 5565 O O . ILE A 1 716 ? -9.666 -7.494 7.775 1.00 81.81 716 ILE A O 1
ATOM 5569 N N . LEU A 1 717 ? -9.656 -9.635 7.065 1.00 84.56 717 LEU A N 1
ATOM 5570 C CA . LEU A 1 717 ? -8.453 -9.513 6.243 1.00 84.56 717 LEU A CA 1
ATOM 5571 C C . LEU A 1 717 ? -8.725 -8.539 5.092 1.00 84.56 717 LEU A C 1
ATOM 5573 O O . LEU A 1 717 ? -9.536 -8.827 4.215 1.00 84.56 717 LEU A O 1
ATOM 5577 N N . MET A 1 718 ? -8.065 -7.387 5.103 1.00 84.50 718 MET A N 1
ATOM 5578 C CA . MET A 1 718 ? -8.253 -6.343 4.096 1.00 84.50 718 MET A CA 1
ATOM 5579 C C . MET A 1 718 ? -7.142 -6.328 3.061 1.00 84.50 718 MET A C 1
ATOM 5581 O O . MET A 1 718 ? -7.367 -5.854 1.961 1.00 84.50 718 MET A O 1
ATOM 5585 N N . GLY A 1 719 ? -5.961 -6.852 3.362 1.00 83.56 719 GLY A N 1
ATOM 5586 C CA . GLY A 1 719 ? -4.886 -6.863 2.386 1.00 83.56 719 GLY A CA 1
ATOM 5587 C C . GLY A 1 719 ? -3.718 -7.716 2.822 1.00 83.56 719 GLY A C 1
ATOM 5588 O O . GLY A 1 719 ? -3.572 -8.059 3.995 1.00 83.56 719 GLY A O 1
ATOM 5589 N N . PHE A 1 720 ? -2.882 -8.031 1.850 1.00 84.44 720 PHE A N 1
ATOM 5590 C CA . PHE A 1 720 ? -1.576 -8.623 2.063 1.00 84.44 720 PHE A CA 1
ATOM 5591 C C . PHE A 1 720 ? -0.562 -7.949 1.140 1.00 84.44 720 PHE A C 1
ATOM 5593 O O . PHE A 1 720 ? -0.932 -7.374 0.114 1.00 84.44 720 PHE A O 1
ATOM 5600 N N . SER A 1 721 ? 0.703 -7.958 1.529 1.00 84.19 721 SER A N 1
ATOM 5601 C CA . SER A 1 721 ? 1.828 -7.498 0.713 1.00 84.19 721 SER A CA 1
ATOM 5602 C C . SER A 1 721 ? 3.118 -8.052 1.299 1.00 84.19 721 SER A C 1
ATOM 5604 O O . SER A 1 721 ? 3.120 -8.590 2.403 1.00 84.19 721 SER A O 1
ATOM 5606 N N . TYR A 1 722 ? 4.224 -7.838 0.603 1.00 86.56 722 TYR A N 1
ATOM 5607 C CA . TYR A 1 722 ? 5.563 -8.104 1.105 1.00 86.56 722 TYR A CA 1
ATOM 5608 C C . TYR A 1 722 ? 6.226 -6.777 1.455 1.00 86.56 722 TYR A C 1
ATOM 5610 O O . TYR A 1 722 ? 6.097 -5.797 0.717 1.00 86.56 722 TYR A O 1
ATOM 5618 N N . ALA A 1 723 ? 6.917 -6.742 2.589 1.00 89.00 723 ALA A N 1
ATOM 5619 C CA . ALA A 1 723 ? 7.827 -5.661 2.931 1.00 89.00 723 ALA A CA 1
ATOM 5620 C C . ALA A 1 723 ? 9.256 -6.190 2.803 1.00 89.00 723 ALA A C 1
ATOM 5622 O O . ALA A 1 723 ? 9.609 -7.167 3.465 1.00 89.00 723 ALA A O 1
ATOM 5623 N N . CYS A 1 724 ? 10.071 -5.550 1.968 1.00 88.94 724 CYS A N 1
ATOM 5624 C CA . CYS A 1 724 ? 11.443 -5.968 1.687 1.00 88.94 724 CYS A CA 1
ATOM 5625 C C . CYS A 1 724 ? 12.461 -4.974 2.248 1.00 88.94 724 CYS A C 1
ATOM 5627 O O . CYS A 1 724 ? 12.169 -3.791 2.429 1.00 88.94 724 CYS A O 1
ATOM 5629 N N . ALA A 1 725 ? 13.663 -5.460 2.556 1.00 87.31 725 ALA A N 1
ATOM 5630 C CA . ALA A 1 725 ? 14.779 -4.595 2.920 1.00 87.31 725 ALA A CA 1
ATOM 5631 C C . ALA A 1 725 ? 15.169 -3.693 1.738 1.00 87.31 725 ALA A C 1
ATOM 5633 O O . ALA A 1 725 ? 15.140 -4.134 0.590 1.00 87.31 725 ALA A O 1
ATOM 5634 N N . ASP A 1 726 ? 15.543 -2.448 2.036 1.00 84.81 726 ASP A N 1
ATOM 5635 C CA . ASP A 1 726 ? 15.960 -1.433 1.060 1.00 84.81 726 ASP A CA 1
ATOM 5636 C C . ASP A 1 726 ? 14.870 -0.989 0.062 1.00 84.81 726 ASP A C 1
ATOM 5638 O O . ASP A 1 726 ? 15.155 -0.244 -0.872 1.00 84.81 726 ASP A O 1
ATOM 5642 N N . GLU A 1 727 ? 13.606 -1.359 0.296 1.00 84.62 727 GLU A N 1
ATOM 5643 C CA . GLU A 1 727 ? 12.464 -0.977 -0.541 1.00 84.62 727 GLU A CA 1
ATOM 5644 C C . GLU A 1 727 ? 11.399 -0.216 0.255 1.00 84.62 727 GLU A C 1
ATOM 5646 O O . GLU A 1 727 ? 11.165 -0.473 1.438 1.00 84.62 727 GLU A O 1
ATOM 5651 N N . GLU A 1 728 ? 10.727 0.725 -0.411 1.00 86.56 728 GLU A N 1
ATOM 5652 C CA . GLU A 1 728 ? 9.537 1.375 0.131 1.00 86.56 728 GLU A CA 1
ATOM 5653 C C . GLU A 1 728 ? 8.285 0.626 -0.325 1.00 86.56 728 GLU A C 1
ATOM 5655 O O . GLU A 1 728 ? 8.120 0.309 -1.501 1.00 86.56 728 GLU A O 1
ATOM 5660 N N . SER A 1 729 ? 7.369 0.357 0.601 1.00 86.81 729 SER A N 1
ATOM 5661 C CA . SER A 1 729 ? 6.068 -0.229 0.272 1.00 86.81 729 SER A CA 1
ATOM 5662 C C . SER A 1 729 ? 4.979 0.397 1.126 1.00 86.81 729 SER A C 1
ATOM 5664 O O . SER A 1 729 ? 5.216 0.863 2.239 1.00 86.81 729 SER A O 1
ATOM 5666 N N . THR A 1 730 ? 3.763 0.474 0.597 1.00 87.00 730 THR A N 1
ATOM 5667 C CA . THR A 1 730 ? 2.612 0.974 1.350 1.00 87.00 730 THR A CA 1
ATOM 5668 C C . THR A 1 730 ? 1.411 0.100 1.068 1.00 87.00 730 THR A C 1
ATOM 5670 O O . THR A 1 730 ? 1.014 -0.076 -0.081 1.00 87.00 730 THR A O 1
ATOM 5673 N N . ILE A 1 731 ? 0.805 -0.402 2.134 1.00 86.62 731 ILE A N 1
ATOM 5674 C CA . ILE A 1 731 ? -0.397 -1.221 2.086 1.00 86.62 731 ILE A CA 1
ATOM 5675 C C . ILE A 1 731 ? -1.555 -0.350 2.564 1.00 86.62 731 ILE A C 1
ATOM 5677 O O . ILE A 1 731 ? -1.515 0.194 3.671 1.00 86.62 731 ILE A O 1
ATOM 5681 N N . LYS A 1 732 ? -2.573 -0.180 1.722 1.00 84.19 732 LYS A N 1
ATOM 5682 C CA . LYS A 1 732 ? -3.747 0.656 2.008 1.00 84.19 732 LYS A CA 1
ATOM 5683 C C . LYS A 1 732 ? -4.948 -0.210 2.375 1.00 84.19 732 LYS A C 1
ATOM 5685 O O . LYS A 1 732 ? -5.086 -1.322 1.877 1.00 84.19 732 LYS A O 1
ATOM 5690 N N . HIS A 1 733 ? -5.814 0.313 3.235 1.00 85.56 733 HIS A N 1
ATOM 5691 C CA . HIS A 1 733 ? -7.103 -0.280 3.580 1.00 85.56 733 HIS A CA 1
ATOM 5692 C C . HIS A 1 733 ? -8.107 0.830 3.963 1.00 85.56 733 HIS A C 1
ATOM 5694 O O . HIS A 1 733 ? -7.696 1.955 4.243 1.00 85.56 733 HIS A O 1
ATOM 5700 N N . PRO A 1 734 ? -9.422 0.552 4.044 1.00 79.19 734 PRO A N 1
ATOM 5701 C CA . PRO A 1 734 ? -10.433 1.599 4.242 1.00 79.19 734 PRO A CA 1
ATOM 5702 C C . PRO A 1 734 ? -10.272 2.422 5.530 1.00 79.19 734 PRO A C 1
ATOM 5704 O O . PRO A 1 734 ? -10.681 3.576 5.606 1.00 79.19 734 PRO A O 1
ATOM 5707 N N . SER A 1 735 ? -9.658 1.831 6.555 1.00 82.88 735 SER A N 1
ATOM 5708 C CA . SER A 1 735 ? -9.442 2.470 7.856 1.00 82.88 735 SER A CA 1
ATOM 5709 C C . SER A 1 735 ? -8.046 3.085 8.006 1.00 82.88 735 SER A C 1
ATOM 5711 O O . SER A 1 735 ? -7.740 3.587 9.087 1.00 82.88 735 SER A O 1
ATOM 5713 N N . GLY A 1 736 ? -7.179 3.045 6.985 1.00 88.38 736 GLY A N 1
ATOM 5714 C CA . GLY A 1 736 ? -5.793 3.482 7.141 1.00 88.38 736 GLY A CA 1
ATOM 5715 C C . GLY A 1 736 ? -4.792 2.994 6.094 1.00 88.38 736 GLY A C 1
ATOM 5716 O O . GLY A 1 736 ? -5.124 2.512 5.016 1.00 88.38 736 GLY A O 1
ATOM 5717 N N . ASN A 1 737 ? -3.513 3.158 6.407 1.00 90.38 737 ASN A N 1
ATOM 5718 C CA . ASN A 1 737 ? -2.418 2.570 5.648 1.00 90.38 737 ASN A CA 1
ATOM 5719 C C . ASN A 1 737 ? -1.231 2.246 6.555 1.00 90.38 737 ASN A C 1
ATOM 5721 O O . ASN A 1 737 ? -1.061 2.826 7.632 1.00 90.38 737 ASN A O 1
ATOM 5725 N N . VAL A 1 738 ? -0.409 1.316 6.080 1.00 91.62 738 VAL A N 1
ATOM 5726 C CA . VAL A 1 738 ? 0.871 0.950 6.679 1.00 91.62 738 VAL A CA 1
ATOM 5727 C C . VAL A 1 738 ? 1.951 1.160 5.642 1.00 91.62 738 VAL A C 1
ATOM 5729 O O . VAL A 1 738 ? 1.886 0.573 4.564 1.00 91.62 738 VAL A O 1
ATOM 5732 N N . ALA A 1 739 ? 2.932 1.991 5.966 1.00 92.44 739 ALA A N 1
ATOM 5733 C CA . ALA A 1 739 ? 4.074 2.268 5.116 1.00 92.44 739 ALA A CA 1
ATOM 5734 C C . ALA A 1 739 ? 5.360 1.688 5.719 1.00 92.44 739 ALA A C 1
ATOM 5736 O O . ALA A 1 739 ? 5.623 1.791 6.922 1.00 92.44 739 ALA A O 1
ATOM 5737 N N . PHE A 1 740 ? 6.171 1.097 4.853 1.00 92.94 740 PHE A N 1
ATOM 5738 C CA . PHE A 1 740 ? 7.505 0.595 5.133 1.00 92.94 740 PHE A CA 1
ATOM 5739 C C . PHE A 1 740 ? 8.496 1.455 4.354 1.00 92.94 740 PHE A C 1
ATOM 5741 O O . PHE A 1 740 ? 8.307 1.687 3.163 1.00 92.94 740 PHE A O 1
ATOM 5748 N N . ASP A 1 741 ? 9.524 1.950 5.041 1.00 92.06 741 ASP A N 1
ATOM 5749 C CA . ASP A 1 741 ? 10.639 2.657 4.416 1.00 92.06 741 ASP A CA 1
ATOM 5750 C C . ASP A 1 741 ? 11.805 1.699 4.147 1.00 92.06 741 ASP A C 1
ATOM 5752 O O . ASP A 1 741 ? 11.840 0.588 4.673 1.00 92.06 741 ASP A O 1
ATOM 5756 N N . VAL A 1 742 ? 12.816 2.158 3.411 1.00 90.12 742 VAL A N 1
ATOM 5757 C CA . VAL A 1 742 ? 14.007 1.356 3.066 1.00 90.12 742 VAL A CA 1
ATOM 5758 C C . VAL A 1 742 ? 14.732 0.731 4.278 1.00 90.12 742 VAL A C 1
ATOM 5760 O O . VAL A 1 742 ? 15.485 -0.221 4.133 1.00 90.12 742 VAL A O 1
ATOM 5763 N N . ASN A 1 743 ? 14.510 1.229 5.504 1.00 90.31 743 ASN A N 1
ATOM 5764 C CA . ASN A 1 743 ? 15.096 0.703 6.745 1.00 90.31 743 ASN A CA 1
ATOM 5765 C C . ASN A 1 743 ? 14.086 -0.038 7.644 1.00 90.31 743 ASN A C 1
ATOM 5767 O O . ASN A 1 743 ? 14.390 -0.311 8.817 1.00 90.31 743 ASN A O 1
ATOM 5771 N N . SER A 1 744 ? 12.874 -0.296 7.158 1.00 91.06 744 SER A N 1
ATOM 5772 C CA . SER A 1 744 ? 11.807 -0.955 7.908 1.00 91.06 744 SER A CA 1
ATOM 5773 C C . SER A 1 744 ? 12.068 -2.439 8.136 1.00 91.06 744 SER A C 1
ATOM 5775 O O . SER A 1 744 ? 11.729 -2.950 9.207 1.00 91.06 744 SER A O 1
ATOM 5777 N N . VAL A 1 745 ? 12.727 -3.102 7.186 1.00 89.69 745 VAL A N 1
ATOM 5778 C CA . VAL A 1 745 ? 13.074 -4.528 7.226 1.00 89.69 745 VAL A CA 1
ATOM 5779 C C . VAL A 1 745 ? 14.596 -4.678 7.274 1.00 89.69 745 VAL A C 1
ATOM 5781 O O . VAL A 1 745 ? 15.330 -3.942 6.625 1.00 89.69 745 VAL A O 1
ATOM 5784 N N . LYS A 1 746 ? 15.099 -5.586 8.118 1.00 86.62 746 LYS A N 1
ATOM 5785 C CA . LYS A 1 746 ? 16.540 -5.775 8.362 1.00 86.62 746 LYS A CA 1
ATOM 5786 C C . LYS A 1 746 ? 17.233 -6.557 7.250 1.00 86.62 746 LYS A C 1
ATOM 5788 O O . LYS A 1 746 ? 18.415 -6.320 7.024 1.00 86.62 746 LYS A O 1
ATOM 5793 N N . LYS A 1 747 ? 16.552 -7.553 6.677 1.00 84.69 747 LYS A N 1
ATOM 5794 C CA . LYS A 1 747 ? 17.064 -8.444 5.629 1.00 84.69 747 LYS A CA 1
ATOM 5795 C C . LYS A 1 747 ? 15.898 -9.178 4.954 1.00 84.69 747 LYS A C 1
ATOM 5797 O O . LYS A 1 747 ? 15.000 -9.613 5.673 1.00 84.69 747 LYS A O 1
ATOM 5802 N N . GLY A 1 748 ? 15.992 -9.371 3.635 1.00 84.75 748 GLY A N 1
ATOM 5803 C CA . GLY A 1 748 ? 15.028 -10.130 2.830 1.00 84.75 748 GLY A CA 1
ATOM 5804 C C . GLY A 1 748 ? 13.658 -9.464 2.777 1.00 84.75 748 GLY A C 1
ATOM 5805 O O . GLY A 1 748 ? 13.518 -8.298 3.161 1.00 84.75 748 GLY A O 1
ATOM 5806 N N . CYS A 1 749 ? 12.660 -10.222 2.344 1.00 86.94 749 CYS A N 1
ATOM 5807 C CA . CYS A 1 749 ? 11.251 -9.861 2.422 1.00 86.94 749 CYS A CA 1
ATOM 5808 C C . CYS A 1 749 ? 10.527 -10.571 3.585 1.00 86.94 749 CYS A C 1
ATOM 5810 O O . CYS A 1 749 ? 10.973 -11.602 4.090 1.00 86.94 749 CYS A O 1
ATOM 5812 N N . THR A 1 750 ? 9.429 -9.983 4.063 1.00 88.31 750 THR A N 1
ATOM 5813 C CA . THR A 1 750 ? 8.505 -10.598 5.031 1.00 88.31 750 THR A CA 1
ATOM 5814 C C . THR A 1 750 ? 7.066 -10.328 4.608 1.00 88.31 750 THR A C 1
ATOM 5816 O O . THR A 1 750 ? 6.736 -9.208 4.196 1.00 88.31 750 THR A O 1
ATOM 5819 N N . ASP A 1 751 ? 6.220 -11.347 4.709 1.00 88.56 751 ASP A N 1
ATOM 5820 C CA . ASP A 1 751 ? 4.798 -11.262 4.397 1.00 88.56 751 ASP A CA 1
ATOM 5821 C C . ASP A 1 751 ? 4.088 -10.434 5.463 1.00 88.56 751 ASP A C 1
ATOM 5823 O O . ASP A 1 751 ? 4.257 -10.656 6.665 1.00 88.56 751 ASP A O 1
ATOM 5827 N N . VAL A 1 752 ? 3.268 -9.486 5.023 1.00 90.00 752 VAL A N 1
ATOM 5828 C CA . VAL A 1 752 ? 2.486 -8.599 5.877 1.00 90.00 752 VAL A CA 1
ATOM 5829 C C . VAL A 1 752 ? 1.017 -8.757 5.529 1.00 90.00 752 VAL A C 1
ATOM 5831 O O . VAL A 1 752 ? 0.568 -8.329 4.468 1.00 90.00 752 VAL A O 1
ATOM 5834 N N . ASN A 1 753 ? 0.248 -9.301 6.465 1.00 91.31 753 ASN A N 1
ATOM 5835 C CA . ASN A 1 753 ? -1.204 -9.378 6.383 1.00 91.31 753 ASN A CA 1
ATOM 5836 C C . ASN A 1 753 ? -1.832 -8.275 7.235 1.00 91.31 753 ASN A C 1
ATOM 5838 O O . ASN A 1 753 ? -1.506 -8.123 8.414 1.00 91.31 753 ASN A O 1
ATOM 5842 N N . ILE A 1 754 ? -2.766 -7.528 6.650 1.00 91.38 754 ILE A N 1
ATOM 5843 C CA . ILE A 1 754 ? -3.479 -6.434 7.307 1.00 91.38 754 ILE A CA 1
ATOM 5844 C C . ILE A 1 754 ? -4.944 -6.805 7.453 1.00 91.38 754 ILE A C 1
ATOM 5846 O O . ILE A 1 754 ? -5.634 -7.039 6.461 1.00 91.38 754 ILE A O 1
ATOM 5850 N N . SER A 1 755 ? -5.439 -6.800 8.688 1.00 91.31 755 SER A N 1
ATOM 5851 C CA . SER A 1 755 ? -6.868 -6.955 8.971 1.00 91.31 755 SER A CA 1
ATOM 5852 C C . SER A 1 755 ? -7.418 -5.738 9.702 1.00 91.31 755 SER A C 1
ATOM 5854 O O . SER A 1 755 ? -6.746 -5.172 10.559 1.00 91.31 755 SER A O 1
ATOM 5856 N N . VAL A 1 756 ? -8.643 -5.331 9.384 1.00 88.19 756 VAL A N 1
ATOM 5857 C CA . VAL A 1 756 ? -9.329 -4.230 10.075 1.00 88.19 756 VAL A CA 1
ATOM 5858 C C . VAL A 1 756 ? -10.129 -4.773 11.250 1.00 88.19 756 VAL A C 1
ATOM 5860 O O . VAL A 1 756 ? -10.723 -5.849 11.164 1.00 88.19 756 VAL A O 1
ATOM 5863 N N . ILE A 1 757 ? -10.139 -4.007 12.342 1.00 87.69 757 ILE A N 1
ATOM 5864 C CA . ILE A 1 757 ? -10.876 -4.321 13.563 1.00 87.69 757 ILE A CA 1
ATOM 5865 C C . ILE A 1 757 ? -11.739 -3.127 13.931 1.00 87.69 757 ILE A C 1
ATOM 5867 O O . ILE A 1 757 ? -11.228 -2.058 14.261 1.00 87.69 757 ILE A O 1
ATOM 5871 N N . TYR A 1 758 ? -13.053 -3.297 13.921 1.00 81.38 758 TYR A N 1
ATOM 5872 C CA . TYR A 1 758 ? -13.946 -2.182 14.213 1.00 81.38 758 TYR A CA 1
ATOM 5873 C C . TYR A 1 758 ? -13.900 -1.800 15.693 1.00 81.38 758 TYR A C 1
ATOM 5875 O O . TYR A 1 758 ? -13.977 -2.653 16.581 1.00 81.38 758 TYR A O 1
ATOM 5883 N N . LYS A 1 759 ? -13.852 -0.498 15.984 1.00 80.19 759 LYS A N 1
ATOM 5884 C CA . LYS A 1 759 ? -13.828 0.008 17.369 1.00 80.19 759 LYS A CA 1
ATOM 5885 C C . LYS A 1 759 ? -15.075 -0.368 18.171 1.00 80.19 759 LYS A C 1
ATOM 5887 O O . LYS A 1 759 ? -15.019 -0.449 19.393 1.00 80.19 759 LYS A O 1
ATOM 5892 N N . ASN A 1 760 ? -16.198 -0.606 17.486 1.00 73.38 760 ASN A N 1
ATOM 5893 C CA . ASN A 1 760 ? -17.491 -0.900 18.107 1.00 73.38 760 ASN A CA 1
ATOM 5894 C C . ASN A 1 760 ? -17.488 -2.189 18.942 1.00 73.38 760 ASN A C 1
ATOM 5896 O O . ASN A 1 760 ? -18.291 -2.290 19.860 1.00 73.38 760 ASN A O 1
ATOM 5900 N N . TRP A 1 761 ? -16.557 -3.114 18.689 1.00 73.25 761 TRP A N 1
ATOM 5901 C CA . TRP A 1 761 ? -16.385 -4.340 19.478 1.00 73.25 761 TRP A CA 1
ATOM 5902 C C . TRP A 1 761 ? -15.819 -4.104 20.879 1.00 73.25 761 TRP A C 1
ATOM 5904 O O . TRP A 1 761 ? -15.989 -4.939 21.764 1.00 73.25 761 TRP A O 1
ATOM 5914 N N . TYR A 1 762 ? -15.137 -2.979 21.083 1.00 73.88 762 TYR A N 1
ATOM 5915 C CA . TYR A 1 762 ? -14.440 -2.653 22.318 1.00 73.88 762 TYR A CA 1
ATOM 5916 C C . TYR A 1 762 ? -15.154 -1.470 22.971 1.00 73.88 762 TYR A C 1
ATOM 5918 O O . TYR A 1 762 ? -14.749 -0.316 22.840 1.00 73.88 762 TYR A O 1
ATOM 5926 N N . ARG A 1 763 ? -16.260 -1.752 23.663 1.00 65.19 763 ARG A N 1
ATOM 5927 C CA . ARG A 1 763 ? -16.947 -0.796 24.545 1.00 65.19 763 ARG A CA 1
ATOM 5928 C C . ARG A 1 763 ? -16.846 -1.277 25.984 1.00 65.19 763 ARG A C 1
ATOM 5930 O O . ARG A 1 763 ? -16.740 -2.475 26.231 1.00 65.19 763 ARG A O 1
ATOM 5937 N N . ALA A 1 764 ? -16.864 -0.348 26.936 1.00 58.59 764 ALA A N 1
ATOM 5938 C CA . ALA A 1 764 ? -16.826 -0.748 28.332 1.00 58.59 764 ALA A CA 1
ATOM 5939 C C . ALA A 1 764 ? -18.106 -1.487 28.741 1.00 58.59 764 ALA A C 1
ATOM 5941 O O . ALA A 1 764 ? -19.199 -1.111 28.300 1.00 58.59 764 ALA A O 1
ATOM 5942 N N . PRO A 1 765 ? -17.986 -2.511 29.601 1.00 53.16 765 PRO A N 1
ATOM 5943 C CA . PRO A 1 765 ? -19.140 -3.211 30.134 1.00 53.16 765 PRO A CA 1
ATOM 5944 C C . PRO A 1 765 ? -20.020 -2.239 30.927 1.00 53.16 765 PRO A C 1
ATOM 5946 O O . PRO A 1 765 ? -19.543 -1.528 31.815 1.00 53.16 765 PRO A O 1
ATOM 5949 N N . PHE A 1 766 ? -21.317 -2.216 30.615 1.00 53.91 766 PHE A N 1
ATOM 5950 C CA . PHE A 1 766 ? -22.302 -1.484 31.404 1.00 53.91 766 PHE A CA 1
ATOM 5951 C C . PHE A 1 766 ? -22.398 -2.115 32.795 1.00 53.91 766 PHE A C 1
ATOM 5953 O O . PHE A 1 766 ? -22.731 -3.293 32.935 1.00 53.91 766 PHE A O 1
ATOM 5960 N N . ILE A 1 767 ? -22.105 -1.333 33.833 1.00 55.31 767 ILE A N 1
ATOM 5961 C CA . ILE A 1 767 ? -22.324 -1.742 35.220 1.00 55.31 767 ILE A CA 1
ATOM 5962 C C . ILE A 1 767 ? -23.687 -1.172 35.631 1.00 55.31 767 ILE A C 1
ATOM 5964 O O . ILE A 1 767 ? -23.769 0.032 35.885 1.00 55.31 767 ILE A O 1
ATOM 5968 N N . PRO A 1 768 ? -24.762 -1.985 35.696 1.00 54.66 768 PRO A N 1
ATOM 5969 C CA . PRO A 1 768 ? -26.076 -1.478 36.065 1.00 54.66 768 PRO A CA 1
ATOM 5970 C C . PRO A 1 768 ? -26.028 -0.860 37.469 1.00 54.66 768 PRO A C 1
ATOM 5972 O O . PRO A 1 768 ? -25.495 -1.493 38.391 1.00 54.66 768 PRO A O 1
ATOM 5975 N N . PRO A 1 769 ? -26.604 0.339 37.680 1.00 56.12 769 PRO A N 1
ATOM 5976 C CA . PRO A 1 769 ? -26.641 0.945 39.001 1.00 56.12 769 PRO A CA 1
ATOM 5977 C C . PRO A 1 769 ? -27.436 0.050 39.971 1.00 56.12 769 PRO A C 1
ATOM 5979 O O . PRO A 1 769 ? -28.393 -0.630 39.579 1.00 56.12 769 PRO A O 1
ATOM 5982 N N . PRO A 1 770 ? -27.091 0.028 41.269 1.00 60.03 770 PRO A N 1
ATOM 5983 C CA . PRO A 1 770 ? -27.831 -0.766 42.234 1.00 60.03 770 PRO A CA 1
ATOM 5984 C C . PRO A 1 770 ? -29.267 -0.239 42.372 1.00 60.03 770 PRO A C 1
ATOM 5986 O O . PRO A 1 770 ? -29.488 0.913 42.740 1.00 60.03 770 PRO A O 1
ATOM 5989 N N . ILE A 1 771 ? -30.253 -1.128 42.178 1.00 61.12 771 ILE A N 1
ATOM 5990 C CA . ILE A 1 771 ? -31.715 -0.861 42.166 1.00 61.12 771 ILE A CA 1
ATOM 5991 C C . ILE A 1 771 ? -32.191 0.053 43.311 1.00 61.12 771 ILE A C 1
ATOM 5993 O O . ILE A 1 771 ? -33.181 0.776 43.214 1.00 61.12 771 ILE A O 1
ATOM 5997 N N . SER A 1 772 ? -31.532 -0.032 44.459 1.00 57.44 772 SER A N 1
ATOM 5998 C CA . SER A 1 772 ? -31.924 0.642 45.689 1.00 57.44 772 SER A CA 1
ATOM 5999 C C . SER A 1 772 ? -31.506 2.108 45.793 1.00 57.44 772 SER A C 1
ATOM 6001 O O . SER A 1 772 ? -32.150 2.875 46.506 1.00 57.44 772 SER A O 1
ATOM 6003 N N . PHE A 1 773 ? -30.406 2.497 45.148 1.00 62.75 773 PHE A N 1
ATOM 6004 C CA . PHE A 1 773 ? -29.898 3.866 45.169 1.00 62.75 773 PHE A CA 1
ATOM 6005 C C . PHE A 1 773 ? -29.024 4.089 43.947 1.00 62.75 773 PHE A C 1
ATOM 6007 O O . PHE A 1 773 ? -28.010 3.424 43.783 1.00 62.75 773 PHE A O 1
ATOM 6014 N N . GLU A 1 774 ? -29.397 5.078 43.155 1.00 57.25 774 GLU A N 1
ATOM 6015 C CA . GLU A 1 774 ? -28.605 5.549 42.031 1.00 57.25 774 GLU A CA 1
ATOM 6016 C C . GLU A 1 774 ? -27.348 6.242 42.580 1.00 57.25 774 GLU A C 1
ATOM 6018 O O . GLU A 1 774 ? -27.430 7.206 43.360 1.00 57.25 774 GLU A O 1
ATOM 6023 N N . TRP A 1 775 ? -26.176 5.682 42.278 1.00 63.44 775 TRP A N 1
ATOM 6024 C CA . TRP A 1 775 ? -24.911 6.364 42.532 1.00 63.44 775 TRP A CA 1
ATOM 6025 C C . TRP A 1 775 ? -24.721 7.448 41.477 1.00 63.44 775 TRP A C 1
ATOM 6027 O O . TRP A 1 775 ? -25.272 7.359 40.389 1.00 63.44 775 TRP A O 1
ATOM 6037 N N . GLU A 1 776 ? -23.945 8.478 41.809 1.00 57.84 776 GLU A N 1
ATOM 6038 C CA . GLU A 1 776 ? -23.398 9.353 40.772 1.00 57.84 776 GLU A CA 1
ATOM 6039 C C . GLU A 1 776 ? -22.565 8.450 39.857 1.00 57.84 776 GLU A C 1
ATOM 6041 O O . GLU A 1 776 ? -21.606 7.834 40.338 1.00 57.84 776 GLU A O 1
ATOM 6046 N N . GLU A 1 777 ? -23.026 8.270 38.617 1.00 54.59 777 GLU A N 1
ATOM 6047 C CA . GLU A 1 777 ? -22.420 7.346 37.665 1.00 54.59 777 GLU A CA 1
ATOM 6048 C C . GLU A 1 777 ? -20.932 7.675 37.518 1.00 54.59 777 GLU A C 1
ATOM 6050 O O . GLU A 1 777 ? -20.569 8.857 37.426 1.00 54.59 777 GLU A O 1
ATOM 6055 N N . PRO A 1 778 ? -20.039 6.671 37.530 1.00 50.09 778 PRO A N 1
ATOM 6056 C CA . PRO A 1 778 ? -18.704 6.907 37.014 1.00 50.09 778 PRO A CA 1
ATOM 6057 C C . PRO A 1 778 ? -18.852 7.395 35.566 1.00 50.09 778 PRO A C 1
ATOM 6059 O O . PRO A 1 778 ? -19.588 6.789 34.791 1.00 50.09 778 PRO A O 1
ATOM 6062 N N . GLU A 1 779 ? -18.191 8.510 35.224 1.00 51.34 779 GLU A N 1
ATOM 6063 C CA . GLU A 1 779 ? -18.049 8.944 33.825 1.00 51.34 779 GLU A CA 1
ATOM 6064 C C . GLU A 1 779 ? -17.663 7.719 32.986 1.00 51.34 779 GLU A C 1
ATOM 6066 O O . GLU A 1 779 ? -16.730 7.018 33.381 1.00 51.34 779 GLU A O 1
ATOM 6071 N N . GLU A 1 780 ? -18.407 7.468 31.899 1.00 53.41 780 GLU A N 1
ATOM 6072 C CA . GLU A 1 780 ? -18.278 6.303 31.012 1.00 53.41 780 GLU A CA 1
ATOM 6073 C C . GLU A 1 780 ? -16.839 5.768 30.967 1.00 53.41 780 GLU A C 1
ATOM 6075 O O . GLU A 1 780 ? -15.903 6.448 30.533 1.00 53.41 780 GLU A O 1
ATOM 6080 N N . ILE A 1 781 ? -16.676 4.536 31.452 1.00 56.03 781 ILE A N 1
ATOM 6081 C CA . ILE A 1 781 ? -15.434 3.775 31.357 1.00 56.03 781 ILE A CA 1
ATOM 6082 C C . ILE A 1 781 ? -15.126 3.668 29.854 1.00 56.03 781 ILE A C 1
ATOM 6084 O O . ILE A 1 781 ? -15.950 3.215 29.068 1.00 56.03 781 ILE A O 1
ATOM 6088 N N . GLY A 1 782 ? -13.971 4.150 29.409 1.00 63.94 782 GLY A N 1
ATOM 6089 C CA . GLY A 1 782 ? -13.460 3.835 28.078 1.00 63.94 782 GLY A CA 1
ATOM 6090 C C . GLY A 1 782 ? -12.797 2.452 28.096 1.00 63.94 782 GLY A C 1
ATOM 6091 O O . GLY A 1 782 ? -12.273 2.048 29.132 1.00 63.94 782 GLY A O 1
ATOM 6092 N N . PRO A 1 783 ? -12.733 1.721 26.969 1.00 75.06 783 PRO A N 1
ATOM 6093 C CA . PRO A 1 783 ? -12.059 0.414 26.898 1.00 75.06 783 PRO A CA 1
ATOM 6094 C C . PRO A 1 783 ? -10.532 0.506 27.100 1.00 75.06 783 PRO A C 1
ATOM 6096 O O . PRO A 1 783 ? -9.844 -0.514 27.176 1.00 75.06 783 PRO A O 1
ATOM 6099 N N . VAL A 1 784 ? -9.978 1.725 27.150 1.00 86.81 784 VAL A N 1
ATOM 6100 C CA . VAL A 1 784 ? -8.539 1.969 27.248 1.00 86.81 784 VAL A CA 1
ATOM 6101 C C . VAL A 1 784 ? -8.127 2.084 28.711 1.00 86.81 784 VAL A C 1
ATOM 6103 O O . VAL A 1 784 ? -8.421 3.081 29.384 1.00 86.81 784 VAL A O 1
ATOM 6106 N N . VAL A 1 785 ? -7.383 1.087 29.182 1.00 87.19 785 VAL A N 1
ATOM 6107 C CA . VAL A 1 785 ? -6.959 0.964 30.576 1.00 87.19 785 VAL A CA 1
ATOM 6108 C C . VAL A 1 785 ? -5.443 0.901 30.718 1.00 87.19 785 VAL A C 1
ATOM 6110 O O . VAL A 1 785 ? -4.718 0.489 29.816 1.00 87.19 785 VAL A O 1
ATOM 6113 N N . ASN A 1 786 ? -4.930 1.307 31.875 1.00 88.81 786 ASN A N 1
ATOM 6114 C CA . ASN A 1 786 ? -3.520 1.117 32.208 1.00 88.81 786 ASN A CA 1
ATOM 6115 C C . ASN A 1 786 ? -3.259 -0.278 32.815 1.00 88.81 786 ASN A C 1
ATOM 6117 O O . ASN A 1 786 ? -4.146 -1.126 32.924 1.00 88.81 786 ASN A O 1
ATOM 6121 N N . ARG A 1 787 ? -2.025 -0.522 33.273 1.00 83.31 787 ARG A N 1
ATOM 6122 C CA . ARG A 1 787 ? -1.641 -1.783 33.939 1.00 83.31 787 ARG A CA 1
ATOM 6123 C C . ARG A 1 787 ? -2.403 -2.059 35.241 1.00 83.31 787 ARG A C 1
ATOM 6125 O O . ARG A 1 787 ? -2.508 -3.216 35.640 1.00 83.31 787 ARG A O 1
ATOM 6132 N N . HIS A 1 788 ? -2.934 -1.024 35.888 1.00 80.44 788 HIS A N 1
ATOM 6133 C CA . HIS A 1 788 ? -3.773 -1.132 37.082 1.00 80.44 788 HIS A CA 1
ATOM 6134 C C . HIS A 1 788 ? -5.253 -1.384 36.748 1.00 80.44 788 HIS A C 1
ATOM 6136 O O . HIS A 1 788 ? -6.064 -1.457 37.665 1.00 80.44 788 HIS A O 1
ATOM 6142 N N . LYS A 1 789 ? -5.589 -1.562 35.458 1.00 75.75 789 LYS A N 1
ATOM 6143 C CA . LYS A 1 789 ? -6.956 -1.636 34.914 1.00 75.75 789 LYS A CA 1
ATOM 6144 C C . LYS A 1 789 ? -7.772 -0.356 35.104 1.00 75.75 789 LYS A C 1
ATOM 6146 O O . LYS A 1 789 ? -8.988 -0.384 34.967 1.00 75.75 789 LYS A O 1
ATOM 6151 N N . SER A 1 790 ? -7.107 0.761 35.376 1.00 77.81 790 SER A N 1
ATOM 6152 C CA . SER A 1 790 ? -7.772 2.049 35.507 1.00 77.81 790 SER A CA 1
ATOM 6153 C C . SER A 1 790 ? -8.088 2.625 34.138 1.00 77.81 790 SER A C 1
ATOM 6155 O O . SER A 1 790 ? -7.236 2.575 33.248 1.00 77.81 790 SER A O 1
ATOM 6157 N N . THR A 1 791 ? -9.257 3.237 33.986 1.00 81.31 791 THR A N 1
ATOM 6158 C CA . THR A 1 791 ? -9.664 3.914 32.751 1.00 81.31 791 THR A CA 1
ATOM 6159 C C . THR A 1 791 ? -8.799 5.143 32.503 1.00 81.31 791 THR A C 1
ATOM 6161 O O . THR A 1 791 ? -8.854 6.131 33.237 1.00 81.31 791 THR A O 1
ATOM 6164 N N . VAL A 1 792 ? -8.013 5.124 31.429 1.00 87.00 792 VAL A N 1
ATOM 6165 C CA . VAL A 1 792 ? -7.063 6.206 31.122 1.00 87.00 792 VAL A CA 1
ATOM 6166 C C . VAL A 1 792 ? -7.249 6.829 29.751 1.00 87.00 792 VAL A C 1
ATOM 6168 O O . VAL A 1 792 ? -6.574 7.817 29.454 1.00 87.00 792 VAL A O 1
ATOM 6171 N N . GLY A 1 793 ? -8.161 6.302 28.935 1.00 86.75 793 GLY A N 1
ATOM 6172 C CA . GLY A 1 793 ? -8.387 6.800 27.589 1.00 86.75 793 GLY A CA 1
ATOM 6173 C C . GLY A 1 793 ? -9.679 6.329 26.936 1.00 86.75 793 GLY A C 1
ATOM 6174 O O . GLY A 1 793 ? -10.488 5.629 27.540 1.00 86.75 793 GLY A O 1
ATOM 6175 N N . VAL A 1 794 ? -9.826 6.698 25.667 1.00 87.00 794 VAL A N 1
ATOM 6176 C CA . VAL A 1 794 ? -10.926 6.318 24.773 1.00 87.00 794 VAL A CA 1
ATOM 6177 C C . VAL A 1 794 ? -10.384 5.977 23.385 1.00 87.00 794 VAL A C 1
ATOM 6179 O O . VAL A 1 794 ? -9.346 6.502 22.973 1.00 87.00 794 VAL A O 1
ATOM 6182 N N . LEU A 1 795 ? -11.097 5.118 22.654 1.00 87.25 795 LEU A N 1
ATOM 6183 C CA . LEU A 1 795 ? -10.831 4.849 21.239 1.00 87.25 795 LEU A CA 1
ATOM 6184 C C . LEU A 1 795 ? -11.336 6.002 20.372 1.00 87.25 795 LEU A C 1
ATOM 6186 O O . LEU A 1 795 ? -12.412 6.542 20.624 1.00 87.25 795 LEU A O 1
ATOM 6190 N N . VAL A 1 796 ? -10.588 6.350 19.325 1.00 87.25 796 VAL A N 1
ATOM 6191 C CA . VAL A 1 796 ? -10.962 7.428 18.386 1.00 87.25 796 VAL A CA 1
ATOM 6192 C C . VAL A 1 796 ? -11.072 6.976 16.929 1.00 87.25 796 VAL A C 1
ATOM 6194 O O . VAL A 1 796 ? -11.304 7.789 16.041 1.00 87.25 796 VAL A O 1
ATOM 6197 N N . GLY A 1 797 ? -10.953 5.680 16.666 1.00 86.88 797 GLY A N 1
ATOM 6198 C CA . GLY A 1 797 ? -11.020 5.111 15.323 1.00 86.88 797 GLY A CA 1
ATOM 6199 C C . GLY A 1 797 ? -10.927 3.593 15.367 1.00 86.88 797 GLY A C 1
ATOM 6200 O O . GLY A 1 797 ? -10.700 3.020 16.436 1.00 86.88 797 GLY A O 1
ATOM 6201 N N . ASP A 1 798 ? -11.138 2.968 14.214 1.00 87.19 798 ASP A N 1
ATOM 6202 C CA . ASP A 1 798 ? -10.979 1.525 14.049 1.00 87.19 798 ASP A CA 1
ATOM 6203 C C . ASP A 1 798 ? -9.514 1.116 14.199 1.00 87.19 798 ASP A C 1
ATOM 6205 O O . ASP A 1 798 ? -8.595 1.903 13.965 1.00 87.19 798 ASP A O 1
ATOM 6209 N N . GLY A 1 799 ? -9.310 -0.120 14.638 1.00 90.81 799 GLY A N 1
ATOM 6210 C CA . GLY A 1 799 ? -8.003 -0.727 14.788 1.00 90.81 799 GLY A CA 1
ATOM 6211 C C . GLY A 1 799 ? -7.567 -1.520 13.567 1.00 90.81 799 GLY A C 1
ATOM 6212 O O . GLY A 1 799 ? -8.291 -1.707 12.587 1.00 90.81 799 GLY A O 1
ATOM 6213 N N . THR A 1 800 ? -6.338 -2.005 13.634 1.00 92.31 800 THR A N 1
ATOM 6214 C CA . THR A 1 800 ? -5.720 -2.821 12.598 1.00 92.31 800 THR A CA 1
ATOM 6215 C C . THR A 1 800 ? -4.859 -3.901 13.230 1.00 92.31 800 THR A C 1
ATOM 6217 O O . THR A 1 800 ? -4.086 -3.633 14.149 1.00 92.31 800 THR A O 1
ATOM 6220 N N . LYS A 1 801 ? -5.003 -5.126 12.727 1.00 92.62 801 LYS A N 1
ATOM 6221 C CA . LYS A 1 801 ? -4.103 -6.246 12.981 1.00 92.62 801 LYS A CA 1
ATOM 6222 C C . LYS A 1 801 ? -3.057 -6.293 11.881 1.00 92.62 801 LYS A C 1
ATOM 6224 O O . LYS A 1 801 ? -3.410 -6.327 10.704 1.00 92.62 801 LYS A O 1
ATOM 6229 N N . LEU A 1 802 ? -1.796 -6.354 12.279 1.00 91.62 802 LEU A N 1
ATOM 6230 C CA . LEU A 1 802 ? -0.662 -6.634 11.410 1.00 91.62 802 LEU A CA 1
ATOM 6231 C C . LEU A 1 802 ? -0.127 -8.012 11.767 1.00 91.62 802 LEU A C 1
ATOM 6233 O O . LEU A 1 802 ? 0.288 -8.230 12.903 1.00 91.62 802 LEU A O 1
ATOM 6237 N N . SER A 1 803 ? -0.171 -8.941 10.822 1.00 91.06 803 SER A N 1
ATOM 6238 C CA . SER A 1 803 ? 0.398 -10.275 10.980 1.00 91.06 803 SER A CA 1
ATOM 6239 C C . SER A 1 803 ? 1.606 -10.427 10.066 1.00 91.06 803 SER A C 1
ATOM 6241 O O . SER A 1 803 ? 1.544 -10.048 8.898 1.00 91.06 803 SER A O 1
ATOM 6243 N N . PHE A 1 804 ? 2.691 -10.952 10.629 1.00 88.50 804 PHE A N 1
ATOM 6244 C CA . PHE A 1 804 ? 3.970 -11.152 9.957 1.00 88.50 804 PHE A CA 1
ATOM 6245 C C . PHE A 1 804 ? 4.349 -12.630 10.003 1.00 88.50 804 PHE A C 1
ATOM 6247 O O . PHE A 1 804 ? 4.188 -13.263 11.051 1.00 88.50 804 PHE A O 1
ATOM 6254 N N . GLU A 1 805 ? 4.883 -13.171 8.907 1.00 85.19 805 GLU A N 1
ATOM 6255 C CA . GLU A 1 805 ? 5.396 -14.548 8.903 1.00 85.19 805 GLU A CA 1
ATOM 6256 C C . GLU A 1 805 ? 6.666 -14.670 9.762 1.00 85.19 805 GLU A C 1
ATOM 6258 O O . GLU A 1 805 ? 6.751 -15.541 10.632 1.00 85.19 805 GLU A O 1
ATOM 6263 N N . ASP A 1 806 ? 7.615 -13.743 9.584 1.00 80.69 806 ASP A N 1
ATOM 6264 C CA . ASP A 1 806 ? 8.803 -13.609 10.432 1.00 80.69 806 ASP A CA 1
ATOM 6265 C C . ASP A 1 806 ? 8.981 -12.160 10.899 1.00 80.69 806 ASP A C 1
ATOM 6267 O O . ASP A 1 806 ? 9.446 -11.270 10.176 1.00 80.69 806 ASP A O 1
ATOM 6271 N N . SER A 1 807 ? 8.628 -11.920 12.158 1.00 78.12 807 SER A N 1
ATOM 6272 C CA . SER A 1 807 ? 8.776 -10.617 12.800 1.00 78.12 807 SER A CA 1
ATOM 6273 C C . SER A 1 807 ? 10.218 -10.281 13.192 1.00 78.12 807 SER A C 1
ATOM 6275 O O . SER A 1 807 ? 10.547 -9.115 13.436 1.00 78.12 807 SER A O 1
ATOM 6277 N N . GLY A 1 808 ? 11.123 -11.269 13.210 1.00 76.12 808 GLY A N 1
ATOM 6278 C CA . GLY A 1 808 ? 12.538 -11.083 13.523 1.00 76.12 808 GLY A CA 1
ATOM 6279 C C . GLY A 1 808 ? 13.235 -10.138 12.542 1.00 76.12 808 GLY A C 1
ATOM 6280 O O . GLY A 1 808 ? 14.190 -9.434 12.912 1.00 76.12 808 GLY A O 1
ATOM 6281 N N . HIS A 1 809 ? 12.719 -10.058 11.315 1.00 80.94 809 HIS A N 1
ATOM 6282 C CA . HIS A 1 809 ? 13.219 -9.194 10.253 1.00 80.94 809 HIS A CA 1
ATOM 6283 C C . HIS A 1 809 ? 12.681 -7.762 10.336 1.00 80.94 809 HIS A C 1
ATOM 6285 O O . HIS A 1 809 ? 13.331 -6.853 9.823 1.00 80.94 809 HIS A O 1
ATOM 6291 N N . LEU A 1 810 ? 11.587 -7.506 11.058 1.00 86.31 810 LEU A N 1
ATOM 6292 C CA . LEU A 1 810 ? 11.015 -6.167 11.161 1.00 86.31 810 LEU A CA 1
ATOM 6293 C C . LEU A 1 810 ? 11.819 -5.277 12.128 1.00 86.31 810 LEU A C 1
ATOM 6295 O O . LEU A 1 810 ? 12.352 -5.712 13.161 1.00 86.31 810 LEU A O 1
ATOM 6299 N N . ARG A 1 811 ? 11.955 -3.999 11.772 1.00 89.62 811 ARG A N 1
ATOM 6300 C CA . ARG A 1 811 ? 12.609 -2.968 12.586 1.00 89.62 811 ARG A CA 1
ATOM 6301 C C . ARG A 1 811 ? 11.642 -1.854 12.953 1.00 89.62 811 ARG A C 1
ATOM 6303 O O . ARG A 1 811 ? 11.547 -1.519 14.127 1.00 89.62 811 ARG A O 1
ATOM 6310 N N . LYS A 1 812 ? 10.957 -1.274 11.972 1.00 91.88 812 LYS A N 1
ATOM 6311 C CA . LYS A 1 812 ? 10.000 -0.179 12.173 1.00 91.88 812 LYS A CA 1
ATOM 6312 C C . LYS A 1 812 ? 8.998 -0.120 11.027 1.00 91.88 812 LYS A C 1
ATOM 6314 O O . LYS A 1 812 ? 9.312 -0.564 9.930 1.00 91.88 812 LYS A O 1
ATOM 6319 N N . PHE A 1 813 ? 7.843 0.478 11.254 1.00 93.38 813 PHE A N 1
ATOM 6320 C CA . PHE A 1 813 ? 6.866 0.794 10.211 1.00 93.38 813 PHE A CA 1
ATOM 6321 C C . PHE A 1 813 ? 6.102 2.060 10.591 1.00 93.38 813 PHE A C 1
ATOM 6323 O O . PHE A 1 813 ? 6.105 2.483 11.749 1.00 93.38 813 PHE A O 1
ATOM 6330 N N . GLU A 1 814 ? 5.472 2.692 9.614 1.00 94.25 814 GLU A N 1
ATOM 6331 C CA . GLU A 1 814 ? 4.609 3.847 9.809 1.00 94.25 814 GLU A CA 1
ATOM 6332 C C . GLU A 1 814 ? 3.153 3.417 9.660 1.00 94.25 814 GLU A C 1
ATOM 6334 O O . GLU A 1 814 ? 2.757 2.893 8.626 1.00 94.25 814 GLU A O 1
ATOM 6339 N N . LEU A 1 815 ? 2.364 3.603 10.714 1.00 93.94 815 LEU A N 1
ATOM 6340 C CA . LEU A 1 815 ? 0.948 3.259 10.749 1.00 93.94 815 LEU A CA 1
ATOM 6341 C C . LEU A 1 815 ? 0.123 4.539 10.784 1.00 93.94 815 LEU A C 1
ATOM 6343 O O . LEU A 1 815 ? 0.291 5.346 11.698 1.00 93.94 815 LEU A O 1
ATOM 6347 N N . CYS A 1 816 ? -0.798 4.684 9.838 1.00 93.38 816 CYS A N 1
ATOM 6348 C CA . CYS A 1 816 ? -1.741 5.791 9.757 1.00 93.38 816 CYS A CA 1
ATOM 6349 C C . CYS A 1 816 ? -3.174 5.262 9.789 1.00 93.38 816 CYS A C 1
ATOM 6351 O O . CYS A 1 816 ? -3.628 4.675 8.813 1.00 93.38 816 CYS A O 1
ATOM 6353 N N . LEU A 1 817 ? -3.909 5.506 10.875 1.00 92.75 817 LEU A N 1
ATOM 6354 C CA . LEU A 1 817 ? -5.307 5.083 11.020 1.00 92.75 817 LEU A CA 1
ATOM 6355 C C . LEU A 1 817 ? -6.265 6.267 10.941 1.00 92.75 817 LEU A C 1
ATOM 6357 O O . LEU A 1 817 ? -5.945 7.372 11.378 1.00 92.75 817 LEU A O 1
ATOM 6361 N N . LEU A 1 818 ? -7.450 6.046 10.385 1.00 88.25 818 LEU A N 1
ATOM 6362 C CA . LEU A 1 818 ? -8.478 7.066 10.255 1.00 88.25 818 LEU A CA 1
ATOM 6363 C C . LEU A 1 818 ? -8.912 7.564 11.642 1.00 88.25 818 LEU A C 1
ATOM 6365 O O . LEU A 1 818 ? -9.257 6.793 12.537 1.00 88.25 818 LEU A O 1
ATOM 6369 N N . PHE A 1 819 ? -8.906 8.881 11.811 1.00 84.56 819 PHE A N 1
ATOM 6370 C CA . PHE A 1 819 ? -9.315 9.554 13.033 1.00 84.56 819 PHE A CA 1
ATOM 6371 C C . PHE A 1 819 ? -10.762 10.028 12.902 1.00 84.56 819 PHE A C 1
ATOM 6373 O O . PHE A 1 819 ? -11.051 10.982 12.173 1.00 84.56 819 PHE A O 1
ATOM 6380 N N . SER A 1 820 ? -11.666 9.404 13.656 1.00 77.12 820 SER A N 1
ATOM 6381 C CA . SER A 1 820 ? -12.999 9.953 13.891 1.00 77.12 820 SER A CA 1
ATOM 6382 C C . SER A 1 820 ? -12.908 10.949 15.052 1.00 77.12 820 SER A C 1
ATOM 6384 O O . SER A 1 820 ? -12.520 10.549 16.154 1.00 77.12 820 SER A O 1
ATOM 6386 N N . PRO A 1 821 ? -13.247 12.238 14.858 1.00 65.81 821 PRO A N 1
ATOM 6387 C CA . PRO A 1 821 ? -13.265 13.184 15.963 1.00 65.81 821 PRO A CA 1
ATOM 6388 C C . PRO A 1 821 ? -14.210 12.648 17.045 1.00 65.81 821 PRO A C 1
ATOM 6390 O O . PRO A 1 821 ? -15.350 12.301 16.734 1.00 65.81 821 PRO A O 1
ATOM 6393 N N . PRO A 1 822 ? -13.736 12.509 18.291 1.00 62.16 822 PRO A N 1
ATOM 6394 C CA . PRO A 1 822 ? -14.560 11.951 19.340 1.00 62.16 822 PRO A CA 1
ATOM 6395 C C . PRO A 1 822 ? -15.667 12.934 19.725 1.00 62.16 822 PRO A C 1
ATOM 6397 O O . PRO A 1 822 ? -15.521 14.147 19.563 1.00 62.16 822 PRO A O 1
ATOM 6400 N N . ASP A 1 823 ? -16.750 12.382 20.265 1.00 60.97 823 ASP A N 1
ATOM 6401 C CA . ASP A 1 823 ? -17.891 13.125 20.795 1.00 60.97 823 ASP A CA 1
ATOM 6402 C C . ASP A 1 823 ? -17.424 14.199 21.802 1.00 60.97 823 ASP A C 1
ATOM 6404 O O . ASP A 1 823 ? -16.390 14.028 22.462 1.00 60.97 823 ASP A O 1
ATOM 6408 N N . ASP A 1 824 ? -18.190 15.283 21.986 1.00 58.47 824 ASP A N 1
ATOM 6409 C CA . ASP A 1 824 ? -17.854 16.410 22.889 1.00 58.47 824 ASP A CA 1
ATOM 6410 C C . ASP A 1 824 ? -17.535 15.969 24.342 1.00 58.47 824 ASP A C 1
ATOM 6412 O O . ASP A 1 824 ? -17.034 16.741 25.154 1.00 58.47 824 ASP A O 1
ATOM 6416 N N . ARG A 1 825 ? -17.790 14.712 24.710 1.00 56.38 825 ARG A N 1
ATOM 6417 C CA . ARG A 1 825 ? -17.457 14.120 26.014 1.00 56.38 825 ARG A CA 1
ATOM 6418 C C . ARG A 1 825 ? -15.976 13.736 26.168 1.00 56.38 825 ARG A C 1
ATOM 6420 O O . ARG A 1 825 ? -15.489 13.634 27.292 1.00 56.38 825 ARG A O 1
ATOM 6427 N N . ALA A 1 826 ? -15.210 13.605 25.082 1.00 59.72 826 ALA A N 1
ATOM 6428 C CA . ALA A 1 826 ? -13.812 13.158 25.125 1.00 59.72 826 ALA A CA 1
ATOM 6429 C C . ALA A 1 826 ? -12.779 14.245 25.486 1.00 59.72 826 ALA A C 1
ATOM 6431 O O . ALA A 1 826 ? -11.589 13.943 25.576 1.00 59.72 826 ALA A O 1
ATOM 6432 N N . PHE A 1 827 ? -13.181 15.497 25.760 1.00 65.62 827 PHE A N 1
ATOM 6433 C CA . PHE A 1 827 ? -12.248 16.603 26.071 1.00 65.62 827 PHE A CA 1
ATOM 6434 C C . PHE A 1 827 ? -11.321 16.363 27.281 1.00 65.62 827 PHE A C 1
ATOM 6436 O O . PHE A 1 827 ? -10.333 17.099 27.448 1.00 65.62 827 PHE A O 1
ATOM 6443 N N . LYS A 1 828 ? -11.634 15.374 28.132 1.00 74.06 828 LYS A N 1
ATOM 6444 C CA . LYS A 1 828 ? -10.801 14.925 29.260 1.00 74.06 828 LYS A CA 1
ATOM 6445 C C . LYS A 1 828 ? -9.511 14.239 28.794 1.00 74.06 828 LYS A C 1
ATOM 6447 O O . LYS A 1 828 ? -8.472 14.423 29.426 1.00 74.06 828 LYS A O 1
ATOM 6452 N N . TYR A 1 829 ? -9.553 13.518 27.676 1.00 83.81 829 TYR A N 1
ATOM 6453 C CA . TYR A 1 829 ? -8.420 12.793 27.104 1.00 83.81 829 TYR A CA 1
ATOM 6454 C C . TYR A 1 829 ? -7.818 13.613 25.962 1.00 83.81 829 TYR A C 1
ATOM 6456 O O . TYR A 1 829 ? -8.467 13.874 24.953 1.00 83.81 829 TYR A O 1
ATOM 6464 N N . ARG A 1 830 ? -6.581 14.089 26.134 1.00 83.12 830 ARG A N 1
ATOM 6465 C CA . ARG A 1 830 ? -5.946 15.035 25.190 1.00 83.12 830 ARG A CA 1
ATOM 6466 C C . ARG A 1 830 ? -4.672 14.511 24.550 1.00 83.12 830 ARG A C 1
ATOM 6468 O O . ARG A 1 830 ? -4.248 15.054 23.530 1.00 83.12 830 ARG A O 1
ATOM 6475 N N . TYR A 1 831 ? -4.053 13.501 25.153 1.00 88.31 831 TYR A N 1
ATOM 6476 C CA . TYR A 1 831 ? -2.784 12.965 24.688 1.00 88.31 831 TYR A CA 1
ATOM 6477 C C . TYR A 1 831 ? -3.052 11.872 23.676 1.00 88.31 831 TYR A C 1
ATOM 6479 O O . TYR A 1 831 ? -3.836 10.962 23.918 1.00 88.31 831 TYR A O 1
ATOM 6487 N N . LYS A 1 832 ? -2.422 12.014 22.521 1.00 90.69 832 LYS A N 1
ATOM 6488 C CA . LYS A 1 832 ? -2.547 11.102 21.394 1.00 90.69 832 LYS A CA 1
ATOM 6489 C C . LYS A 1 832 ? -1.662 9.895 21.653 1.00 90.69 832 LYS A C 1
ATOM 6491 O O . LYS A 1 832 ? -0.506 10.093 22.017 1.00 90.69 832 LYS A O 1
ATOM 6496 N N . ASP A 1 833 ? -2.194 8.692 21.480 1.00 92.88 833 ASP A N 1
ATOM 6497 C CA . ASP A 1 833 ? -1.419 7.453 21.579 1.00 92.88 833 ASP A CA 1
ATOM 6498 C C . ASP A 1 833 ? -1.973 6.373 20.630 1.00 92.88 833 ASP A C 1
ATOM 6500 O O . ASP A 1 833 ? -3.065 6.531 20.079 1.00 92.88 833 ASP A O 1
ATOM 6504 N N . PHE A 1 834 ? -1.241 5.276 20.454 1.00 93.62 834 PHE A N 1
ATOM 6505 C CA . PHE A 1 834 ? -1.799 4.017 19.968 1.00 93.62 834 PHE A CA 1
ATOM 6506 C C . PHE A 1 834 ? -1.987 3.056 21.142 1.00 93.62 834 PHE A C 1
ATOM 6508 O O . PHE A 1 834 ? -1.160 2.987 22.049 1.00 93.62 834 PHE A O 1
ATOM 6515 N N . GLY A 1 835 ? -3.104 2.339 21.150 1.00 92.38 835 GLY A N 1
ATOM 6516 C CA . GLY A 1 835 ? -3.372 1.250 22.077 1.00 92.38 835 GLY A CA 1
ATOM 6517 C C . GLY A 1 835 ? -3.092 -0.096 21.420 1.00 92.38 835 GLY A C 1
ATOM 6518 O O . GLY A 1 835 ? -3.253 -0.219 20.209 1.00 92.38 835 GLY A O 1
ATOM 6519 N N . TYR A 1 836 ? -2.713 -1.099 22.209 1.00 92.31 836 TYR A N 1
ATOM 6520 C CA . TYR A 1 836 ? -2.606 -2.485 21.763 1.00 92.31 836 TYR A CA 1
ATOM 6521 C C . TYR A 1 836 ? -3.481 -3.424 22.585 1.00 92.31 836 TYR A C 1
ATOM 6523 O O . TYR A 1 836 ? -3.797 -3.151 23.748 1.00 92.31 836 TYR A O 1
ATOM 6531 N N . ILE A 1 837 ? -3.830 -4.557 21.976 1.00 89.50 837 ILE A N 1
ATOM 6532 C CA . ILE A 1 837 ? -4.409 -5.707 22.673 1.00 89.50 837 ILE A CA 1
ATOM 6533 C C . ILE A 1 837 ? -3.488 -6.923 22.519 1.00 89.50 837 ILE A C 1
ATOM 6535 O O . ILE A 1 837 ? -2.957 -7.149 21.433 1.00 89.50 837 ILE A O 1
ATOM 6539 N N . PRO A 1 838 ? -3.281 -7.714 23.586 1.00 82.75 838 PRO A N 1
ATOM 6540 C CA . PRO A 1 838 ? -2.442 -8.912 23.526 1.00 82.75 838 PRO A CA 1
ATOM 6541 C C . PRO A 1 838 ? -3.117 -10.081 22.789 1.00 82.75 838 PRO A C 1
ATOM 6543 O O . PRO A 1 838 ? -2.443 -10.994 22.330 1.00 82.75 838 PRO A O 1
ATOM 6546 N N . ASN A 1 839 ? -4.450 -10.081 22.712 1.00 83.31 839 ASN A N 1
ATOM 6547 C CA . ASN A 1 839 ? -5.257 -11.057 21.981 1.00 83.31 839 ASN A CA 1
ATOM 6548 C C . ASN A 1 839 ? -6.588 -10.397 21.581 1.00 83.31 839 ASN A C 1
ATOM 6550 O O . ASN A 1 839 ? -7.083 -9.534 22.310 1.00 83.31 839 ASN A O 1
ATOM 6554 N N . ILE A 1 840 ? -7.194 -10.841 20.481 1.00 80.94 840 ILE A N 1
ATOM 6555 C CA . ILE A 1 840 ? -8.492 -10.384 19.966 1.00 80.94 840 ILE A CA 1
ATOM 6556 C C . ILE A 1 840 ? -9.654 -10.574 20.962 1.00 80.94 840 ILE A C 1
ATOM 6558 O O . ILE A 1 840 ? -10.659 -9.861 20.917 1.00 80.94 840 ILE A O 1
ATOM 6562 N N . ASP A 1 841 ? -9.499 -11.493 21.918 1.00 79.19 841 ASP A N 1
ATOM 6563 C CA . ASP A 1 841 ? -10.451 -11.731 23.012 1.00 79.19 841 ASP A CA 1
ATOM 6564 C C . ASP A 1 841 ? -10.229 -10.867 24.258 1.00 79.19 841 ASP A C 1
ATOM 6566 O O . ASP A 1 841 ? -10.973 -10.986 25.229 1.00 79.19 841 ASP A O 1
ATOM 6570 N N . SER A 1 842 ? -9.221 -9.992 24.258 1.00 80.88 842 SER A N 1
ATOM 6571 C CA . SER A 1 842 ? -9.024 -9.039 25.350 1.00 80.88 842 SER A CA 1
ATOM 6572 C C . SER A 1 842 ? -10.160 -8.017 25.378 1.00 80.88 842 SER A C 1
ATOM 6574 O O . SER A 1 842 ? -10.388 -7.324 24.397 1.00 80.88 842 SER A O 1
ATOM 6576 N N . GLU A 1 843 ? -10.828 -7.860 26.520 1.00 76.12 843 GLU A N 1
ATOM 6577 C CA . GLU A 1 843 ? -11.826 -6.794 26.731 1.00 76.12 843 GLU A CA 1
ATOM 6578 C C . GLU A 1 843 ? -11.182 -5.401 26.852 1.00 76.12 843 GLU A C 1
ATOM 6580 O O . GLU A 1 843 ? -11.844 -4.378 26.695 1.00 76.12 843 GLU A O 1
ATOM 6585 N N . PHE A 1 844 ? -9.877 -5.361 27.135 1.00 84.25 844 PHE A N 1
ATOM 6586 C CA . PHE A 1 844 ? -9.141 -4.152 27.484 1.00 84.25 844 PHE A CA 1
ATOM 6587 C C . PHE A 1 844 ? -8.069 -3.808 26.455 1.00 84.25 844 PHE A C 1
ATOM 6589 O O . PHE A 1 844 ? -7.360 -4.697 25.975 1.00 84.25 844 PHE A O 1
ATOM 6596 N N . ILE A 1 845 ? -7.910 -2.507 26.205 1.00 89.75 845 ILE A N 1
ATOM 6597 C CA . ILE A 1 845 ? -6.891 -1.920 25.329 1.00 89.75 845 ILE A CA 1
ATOM 6598 C C . ILE A 1 845 ? -5.871 -1.173 26.184 1.00 89.75 845 ILE A C 1
ATOM 6600 O O . ILE A 1 845 ? -6.238 -0.346 27.016 1.00 89.75 845 ILE A O 1
ATOM 6604 N N . TYR A 1 846 ? -4.584 -1.430 25.966 1.00 91.50 846 TYR A N 1
ATOM 6605 C CA . TYR A 1 846 ? -3.501 -0.836 26.749 1.00 91.50 846 TYR A CA 1
ATOM 6606 C C . TYR A 1 846 ? -2.737 0.203 25.923 1.00 91.50 846 TYR A C 1
ATOM 6608 O O . TYR A 1 846 ? -2.363 -0.103 24.794 1.00 91.50 846 TYR A O 1
ATOM 6616 N N . PRO A 1 847 ? -2.454 1.414 26.438 1.00 93.06 847 PRO A N 1
ATOM 6617 C CA . PRO A 1 847 ? -1.611 2.375 25.725 1.00 93.06 847 PRO A CA 1
ATOM 6618 C C . PRO A 1 847 ? -0.191 1.841 25.464 1.00 93.06 847 PRO A C 1
ATOM 6620 O O . PRO A 1 847 ? 0.405 1.244 26.363 1.00 93.06 847 PRO A O 1
ATOM 6623 N N . LEU A 1 848 ? 0.361 2.083 24.267 1.00 91.50 848 LEU A N 1
ATOM 6624 C CA . LEU A 1 848 ? 1.769 1.796 23.945 1.00 91.50 848 LEU A CA 1
ATOM 6625 C C . LEU A 1 848 ? 2.731 2.826 24.548 1.00 91.50 848 LEU A C 1
ATOM 6627 O O . LEU A 1 848 ? 3.866 2.482 24.867 1.00 91.50 848 LEU A O 1
ATOM 6631 N N . GLY A 1 849 ? 2.311 4.086 24.681 1.00 88.75 849 GLY A N 1
ATOM 6632 C CA . GLY A 1 849 ? 3.187 5.173 25.111 1.00 88.75 849 GLY A CA 1
ATOM 6633 C C . GLY A 1 849 ? 4.048 5.759 23.988 1.00 88.75 849 GLY A C 1
ATOM 6634 O O . GLY A 1 849 ? 5.156 6.219 24.266 1.00 88.75 849 GLY A O 1
ATOM 6635 N N . LEU A 1 850 ? 3.571 5.772 22.737 1.00 87.94 850 LEU A N 1
ATOM 6636 C CA . LEU A 1 850 ? 4.351 6.281 21.603 1.00 87.94 850 LEU A CA 1
ATOM 6637 C C . LEU A 1 850 ? 4.532 7.806 21.695 1.00 87.94 850 LEU A C 1
ATOM 6639 O O . LEU A 1 850 ? 3.572 8.567 21.817 1.00 87.94 850 LEU A O 1
ATOM 6643 N N . GLY A 1 851 ? 5.780 8.276 21.610 1.00 72.56 851 GLY A N 1
ATOM 6644 C CA . GLY A 1 851 ? 6.107 9.704 21.737 1.00 72.56 851 GLY A CA 1
ATOM 6645 C C . GLY A 1 851 ? 5.928 10.533 20.457 1.00 72.56 851 GLY A C 1
ATOM 6646 O O . GLY A 1 851 ? 5.805 11.754 20.533 1.00 72.56 851 GLY A O 1
ATOM 6647 N N . ASN A 1 852 ? 5.908 9.890 19.284 1.00 82.12 852 ASN A N 1
ATOM 6648 C CA . ASN A 1 852 ? 6.008 10.547 17.974 1.00 82.12 852 ASN A CA 1
ATOM 6649 C C . ASN A 1 852 ? 4.736 10.377 17.134 1.00 82.12 852 ASN A C 1
ATOM 6651 O O . ASN A 1 852 ? 4.782 9.842 16.027 1.00 82.12 852 ASN A O 1
ATOM 6655 N N . ILE A 1 853 ? 3.599 10.832 17.658 1.00 89.69 853 ILE A N 1
ATOM 6656 C CA . ILE A 1 853 ? 2.324 10.781 16.935 1.00 89.69 853 ILE A CA 1
ATOM 6657 C C . ILE A 1 853 ? 2.014 12.130 16.313 1.00 89.69 853 ILE A C 1
ATOM 6659 O O . ILE A 1 853 ? 2.022 13.164 16.990 1.00 89.69 853 ILE A O 1
ATOM 6663 N N . TYR A 1 854 ? 1.674 12.118 15.032 1.00 91.56 854 TYR A N 1
ATOM 6664 C CA . TYR A 1 854 ? 1.251 13.301 14.305 1.00 91.56 854 TYR A CA 1
ATOM 6665 C C . TYR A 1 854 ? -0.094 13.068 13.619 1.00 91.56 854 TYR A C 1
ATOM 6667 O O . TYR A 1 854 ? -0.543 11.942 13.424 1.00 91.56 854 TYR A O 1
ATOM 6675 N N . ILE A 1 855 ? -0.784 14.170 13.330 1.00 87.38 855 ILE A N 1
ATOM 6676 C CA . ILE A 1 855 ? -2.035 14.132 12.580 1.00 87.38 855 ILE A CA 1
ATOM 6677 C C . ILE A 1 855 ? -1.725 14.555 11.159 1.00 87.38 855 ILE A C 1
ATOM 6679 O O . ILE A 1 855 ? -1.217 15.658 10.947 1.00 87.38 855 ILE A O 1
ATOM 6683 N N . GLU A 1 856 ? -2.088 13.710 10.211 1.00 87.62 856 GLU A N 1
ATOM 6684 C CA . GLU A 1 856 ? -2.011 14.018 8.796 1.00 87.62 856 GLU A CA 1
ATOM 6685 C C . GLU A 1 856 ? -3.420 14.280 8.262 1.00 87.62 856 GLU A C 1
ATOM 6687 O O . GLU A 1 856 ? -4.347 13.519 8.525 1.00 87.62 856 GLU A O 1
ATOM 6692 N N . ARG A 1 857 ? -3.623 15.384 7.541 1.00 82.44 857 ARG A N 1
ATOM 6693 C CA . ARG A 1 857 ? -4.891 15.649 6.848 1.00 82.44 857 ARG A CA 1
ATOM 6694 C C . ARG A 1 857 ? -4.674 15.425 5.364 1.00 82.44 857 ARG A C 1
ATOM 6696 O O . ARG A 1 857 ? -3.889 16.154 4.763 1.00 82.44 857 ARG A O 1
ATOM 6703 N N . ARG A 1 858 ? -5.379 14.452 4.790 1.00 76.62 858 ARG A N 1
ATOM 6704 C CA . ARG A 1 858 ? -5.389 14.194 3.346 1.00 76.62 858 ARG A CA 1
ATOM 6705 C C . ARG A 1 858 ? -6.825 14.338 2.847 1.00 76.62 858 ARG A C 1
ATOM 6707 O O . ARG A 1 858 ? -7.719 13.656 3.343 1.00 76.62 858 ARG A O 1
ATOM 6714 N N . ALA A 1 859 ? -7.041 15.250 1.899 1.00 71.88 859 ALA A N 1
ATOM 6715 C CA . ALA A 1 859 ? -8.369 15.624 1.407 1.00 71.88 859 ALA A CA 1
ATOM 6716 C C . ALA A 1 859 ? -9.340 16.008 2.552 1.00 71.88 859 ALA A C 1
ATOM 6718 O O . ALA A 1 859 ? -9.079 16.970 3.278 1.00 71.88 859 ALA A O 1
ATOM 6719 N N . SER A 1 860 ? -10.445 15.271 2.717 1.00 65.25 860 SER A N 1
ATOM 6720 C CA . SER A 1 860 ? -11.464 15.460 3.764 1.00 65.25 860 SER A CA 1
ATOM 6721 C C . SER A 1 860 ? -11.230 14.627 5.027 1.00 65.25 860 SER A C 1
ATOM 6723 O O . SER A 1 860 ? -11.931 14.824 6.021 1.00 65.25 860 SER A O 1
ATOM 6725 N N . SER A 1 861 ? -10.250 13.724 5.017 1.00 76.00 861 SER A N 1
ATOM 6726 C CA . SER A 1 861 ? -10.015 12.774 6.101 1.00 76.00 861 SER A CA 1
ATOM 6727 C C . SER A 1 861 ? -8.816 13.165 6.954 1.00 76.00 861 SER A C 1
ATOM 6729 O O . SER A 1 861 ? -7.828 13.750 6.500 1.00 76.00 861 SER A O 1
ATOM 6731 N N . THR A 1 862 ? -8.921 12.852 8.241 1.00 82.94 862 THR A N 1
ATOM 6732 C CA . THR A 1 862 ? -7.853 13.064 9.215 1.00 82.94 862 THR A CA 1
ATOM 6733 C C . THR A 1 862 ? -7.301 11.703 9.608 1.00 82.94 862 THR A C 1
ATOM 6735 O O . THR A 1 862 ? -8.068 10.830 9.992 1.00 82.94 862 THR A O 1
ATOM 6738 N N . PHE A 1 863 ? -5.988 11.528 9.520 1.00 88.94 863 PHE A N 1
ATOM 6739 C CA . PHE A 1 863 ? -5.281 10.318 9.915 1.00 88.94 863 PHE A CA 1
ATOM 6740 C C . PHE A 1 863 ? -4.452 10.567 11.170 1.00 88.94 863 PHE A C 1
ATOM 6742 O O . PHE A 1 863 ? -3.891 11.646 11.383 1.00 88.94 863 PHE A O 1
ATOM 6749 N N . PHE A 1 864 ? -4.385 9.541 12.001 1.00 90.88 864 PHE A N 1
ATOM 6750 C CA . PHE A 1 864 ? -3.555 9.428 13.180 1.00 90.88 864 PHE A CA 1
ATOM 6751 C C . PHE A 1 864 ? -2.348 8.579 12.803 1.00 90.88 864 PHE A C 1
ATOM 6753 O O . PHE A 1 864 ? -2.503 7.384 12.574 1.00 90.88 864 PHE A O 1
ATOM 6760 N N . CYS A 1 865 ? -1.175 9.197 12.689 1.00 94.06 865 CYS A N 1
ATOM 6761 C CA . CYS A 1 865 ? 0.022 8.543 12.176 1.00 94.06 865 CYS A CA 1
ATOM 6762 C C . CYS A 1 865 ? 1.097 8.421 13.254 1.00 94.06 865 CYS A C 1
ATOM 6764 O O . CYS A 1 865 ? 1.345 9.367 14.011 1.00 94.06 865 CYS A O 1
ATOM 6766 N N . ALA A 1 866 ? 1.757 7.268 13.310 1.00 93.94 866 ALA A N 1
ATOM 6767 C CA . ALA A 1 866 ? 2.911 7.033 14.164 1.00 93.94 866 ALA A CA 1
ATOM 6768 C C . ALA A 1 866 ? 3.935 6.136 13.475 1.00 93.94 866 ALA A C 1
ATOM 6770 O O . ALA A 1 866 ? 3.585 5.175 12.794 1.00 93.94 866 ALA A O 1
ATOM 6771 N N . ARG A 1 867 ? 5.214 6.414 13.730 1.00 92.62 867 ARG A N 1
ATOM 6772 C CA . ARG A 1 867 ? 6.304 5.489 13.414 1.00 92.62 867 ARG A CA 1
ATOM 6773 C C . ARG A 1 867 ? 6.532 4.583 14.610 1.00 92.62 867 ARG A C 1
ATOM 6775 O O . ARG A 1 867 ? 6.945 5.066 15.662 1.00 92.62 867 ARG A O 1
ATOM 6782 N N . VAL A 1 868 ? 6.249 3.303 14.433 1.00 90.81 868 VAL A N 1
ATOM 6783 C CA . VAL A 1 868 ? 6.340 2.274 15.466 1.00 90.81 868 VAL A CA 1
ATOM 6784 C C . VAL A 1 868 ? 7.660 1.533 15.280 1.00 90.81 868 VAL A C 1
ATOM 6786 O O . VAL A 1 868 ? 7.884 0.929 14.231 1.00 90.81 868 VAL A O 1
ATOM 6789 N N . ASP A 1 869 ? 8.557 1.591 16.268 1.00 89.25 869 ASP A N 1
ATOM 6790 C CA . ASP A 1 869 ? 9.713 0.685 16.322 1.00 89.25 869 ASP A CA 1
ATOM 6791 C C . ASP A 1 869 ? 9.233 -0.651 16.896 1.00 89.25 869 ASP A C 1
ATOM 6793 O O . ASP A 1 869 ? 8.595 -0.693 17.947 1.00 89.25 869 ASP A O 1
ATOM 6797 N N . TYR A 1 870 ? 9.547 -1.758 16.224 1.00 85.19 870 TYR A N 1
ATOM 6798 C CA . TYR A 1 870 ? 9.123 -3.090 16.658 1.00 85.19 870 TYR A CA 1
ATOM 6799 C C . TYR A 1 870 ? 9.617 -3.422 18.079 1.00 85.19 870 TYR A C 1
ATOM 6801 O O . TYR A 1 870 ? 8.987 -4.185 18.800 1.00 85.19 870 TYR A O 1
ATOM 6809 N N . ARG A 1 871 ? 10.719 -2.808 18.534 1.00 83.38 871 ARG A N 1
ATOM 6810 C CA . ARG A 1 871 ? 11.241 -2.965 19.906 1.00 83.38 871 ARG A CA 1
ATOM 6811 C C . ARG A 1 871 ? 10.380 -2.307 20.982 1.00 83.38 871 ARG A C 1
ATOM 6813 O O . ARG A 1 871 ? 10.571 -2.609 22.159 1.00 83.38 871 ARG A O 1
ATOM 6820 N N . GLU A 1 872 ? 9.523 -1.365 20.604 1.00 83.19 872 GLU A N 1
ATOM 6821 C CA . GLU A 1 872 ? 8.580 -0.706 21.513 1.00 83.19 872 GLU A CA 1
ATOM 6822 C C . GLU A 1 872 ? 7.324 -1.563 21.733 1.00 83.19 872 GLU A C 1
ATOM 6824 O O . GLU A 1 872 ? 6.591 -1.344 22.697 1.00 83.19 872 GLU A O 1
ATOM 6829 N N . ILE A 1 873 ? 7.108 -2.574 20.884 1.00 83.12 873 ILE A N 1
ATOM 6830 C CA . ILE A 1 873 ? 6.009 -3.528 21.001 1.00 83.12 873 ILE A CA 1
ATOM 6831 C C . ILE A 1 873 ? 6.372 -4.583 22.064 1.00 83.12 873 ILE A C 1
ATOM 6833 O O . ILE A 1 873 ? 7.506 -5.075 22.092 1.00 83.12 873 ILE A O 1
ATOM 6837 N N . PRO A 1 874 ? 5.451 -4.923 22.983 1.00 80.56 874 PRO A N 1
ATOM 6838 C CA . PRO A 1 874 ? 5.690 -5.931 24.013 1.00 80.56 874 PRO A CA 1
ATOM 6839 C C . PRO A 1 874 ? 6.128 -7.296 23.447 1.00 80.56 874 PRO A C 1
ATOM 6841 O O . PRO A 1 874 ? 5.577 -7.781 22.464 1.00 80.56 874 PRO A O 1
ATOM 6844 N N . SER A 1 875 ? 7.117 -7.937 24.085 1.00 71.00 875 SER A N 1
ATOM 6845 C CA . SER A 1 875 ? 7.747 -9.186 23.609 1.00 71.00 875 SER A CA 1
ATOM 6846 C C . SER A 1 875 ? 6.849 -10.429 23.643 1.00 71.00 875 SER A C 1
ATOM 6848 O O . SER A 1 875 ? 7.284 -11.515 23.293 1.00 71.00 875 SER A O 1
ATOM 6850 N N . ASP A 1 876 ? 5.641 -10.317 24.181 1.00 70.81 876 ASP A N 1
ATOM 6851 C CA . ASP A 1 876 ? 4.600 -11.345 24.165 1.00 70.81 876 ASP A CA 1
ATOM 6852 C C . ASP A 1 876 ? 3.789 -11.362 22.855 1.00 70.81 876 ASP A C 1
ATOM 6854 O O . ASP A 1 876 ? 2.946 -12.239 22.674 1.00 70.81 876 ASP A O 1
ATOM 6858 N N . VAL A 1 877 ? 4.079 -10.440 21.932 1.00 70.19 877 VAL A N 1
ATOM 6859 C CA . VAL A 1 877 ? 3.370 -10.226 20.666 1.00 70.19 877 VAL A CA 1
ATOM 6860 C C . VAL A 1 877 ? 4.326 -10.505 19.496 1.00 70.19 877 VAL A C 1
ATOM 6862 O O . VAL A 1 877 ? 4.823 -9.589 18.850 1.00 70.19 877 VAL A O 1
ATOM 6865 N N . ASP A 1 878 ? 4.654 -11.781 19.258 1.00 69.31 878 ASP A N 1
ATOM 6866 C CA . ASP A 1 878 ? 5.746 -12.148 18.336 1.00 69.31 878 ASP A CA 1
ATOM 6867 C C . ASP A 1 878 ? 5.343 -12.219 16.851 1.00 69.31 878 ASP A C 1
ATOM 6869 O O . ASP A 1 878 ? 6.228 -12.197 16.009 1.00 69.31 878 ASP A O 1
ATOM 6873 N N . THR A 1 879 ? 4.065 -12.330 16.478 1.00 82.12 879 THR A N 1
ATOM 6874 C CA . THR A 1 879 ? 3.663 -12.484 15.051 1.00 82.12 879 THR A CA 1
ATOM 6875 C C . THR A 1 879 ? 2.415 -11.706 14.650 1.00 82.12 879 THR A C 1
ATOM 6877 O O . THR A 1 879 ? 2.237 -11.428 13.469 1.00 82.12 879 THR A O 1
ATOM 6880 N N . GLU A 1 880 ? 1.565 -11.314 15.600 1.00 88.56 880 GLU A N 1
ATOM 6881 C CA . GLU A 1 880 ? 0.304 -10.619 15.328 1.00 88.56 880 GLU A CA 1
ATOM 6882 C C . GLU A 1 880 ? 0.142 -9.415 16.246 1.00 88.56 880 GLU A C 1
ATOM 6884 O O . GLU A 1 880 ? 0.044 -9.576 17.457 1.00 88.56 880 GLU A O 1
ATOM 6889 N N . ILE A 1 881 ? 0.070 -8.214 15.684 1.00 89.56 881 ILE A N 1
ATOM 6890 C CA . ILE A 1 881 ? 0.035 -6.962 16.434 1.00 89.56 881 ILE A CA 1
ATOM 6891 C C . ILE A 1 881 ? -1.296 -6.275 16.180 1.00 89.56 881 ILE A C 1
ATOM 6893 O O . ILE A 1 881 ? -1.614 -5.931 15.048 1.00 89.56 881 ILE A O 1
ATOM 6897 N N . TYR A 1 882 ? -2.047 -6.026 17.242 1.00 91.81 882 TYR A N 1
ATOM 6898 C CA . TYR A 1 882 ? -3.355 -5.388 17.187 1.00 91.81 882 TYR A CA 1
ATOM 6899 C C . TYR A 1 882 ? -3.228 -3.950 17.689 1.00 91.81 882 TYR A C 1
ATOM 6901 O O . TYR A 1 882 ? -2.884 -3.749 18.852 1.00 91.81 882 TYR A O 1
ATOM 6909 N N . LEU A 1 883 ? -3.483 -2.955 16.838 1.00 93.25 883 LEU A N 1
ATOM 6910 C CA . LEU A 1 883 ? -3.240 -1.538 17.124 1.00 93.25 883 LEU A CA 1
ATOM 6911 C C . LEU A 1 883 ? -4.501 -0.699 16.920 1.00 93.25 883 LEU A C 1
ATOM 6913 O O . LEU A 1 883 ? -5.198 -0.865 15.926 1.00 93.25 883 LEU A O 1
ATOM 6917 N N . PHE A 1 884 ? -4.767 0.239 17.829 1.00 93.06 884 PHE A N 1
ATOM 6918 C CA . PHE A 1 884 ? -5.914 1.153 17.774 1.00 93.06 884 PHE A CA 1
ATOM 6919 C C . PHE A 1 884 ? -5.480 2.601 18.009 1.00 93.06 884 PHE A C 1
ATOM 6921 O O . PHE A 1 884 ? -4.625 2.836 18.865 1.00 93.06 884 PHE A O 1
ATOM 6928 N N . PRO A 1 885 ? -6.088 3.598 17.350 1.00 92.94 885 PRO A N 1
ATOM 6929 C CA . PRO A 1 885 ? -5.837 4.993 17.674 1.00 92.94 885 PRO A CA 1
ATOM 6930 C C . PRO A 1 885 ? -6.616 5.367 18.947 1.00 92.94 885 PRO A C 1
ATOM 6932 O O . PRO A 1 885 ? -7.833 5.162 19.038 1.00 92.94 885 PRO A O 1
ATOM 6935 N N . ILE A 1 886 ? -5.924 5.928 19.944 1.00 92.06 886 ILE A N 1
ATOM 6936 C CA . ILE A 1 886 ? -6.507 6.278 21.247 1.00 92.06 886 ILE A CA 1
ATOM 6937 C C . ILE A 1 886 ? -6.191 7.721 21.657 1.00 92.06 886 ILE A C 1
ATOM 6939 O O . ILE A 1 886 ? -5.173 8.314 21.288 1.00 92.06 886 ILE A O 1
ATOM 6943 N N . LEU A 1 887 ? -7.062 8.281 22.493 1.00 90.12 887 LEU A N 1
ATOM 6944 C CA . LEU A 1 887 ? -6.753 9.457 23.301 1.00 90.12 887 LEU A CA 1
ATOM 6945 C C . LEU A 1 887 ? -6.655 9.042 24.760 1.00 90.12 887 LEU A C 1
ATOM 6947 O O . LEU A 1 887 ? -7.519 8.327 25.255 1.00 90.12 887 LEU A O 1
ATOM 6951 N N . ARG A 1 888 ? -5.638 9.529 25.468 1.00 90.81 888 ARG A N 1
ATOM 6952 C CA . ARG A 1 888 ? -5.390 9.212 26.875 1.00 90.81 888 ARG A CA 1
ATOM 6953 C C . ARG A 1 888 ? -5.016 10.427 27.725 1.00 90.81 888 ARG A C 1
ATOM 6955 O O . ARG A 1 888 ? -4.885 11.558 27.242 1.00 90.81 888 ARG A O 1
ATOM 6962 N N . LEU A 1 889 ? -4.861 10.180 29.022 1.00 89.38 889 LEU A N 1
ATOM 6963 C CA . LEU A 1 889 ? -4.260 11.097 29.993 1.00 89.38 889 LEU A CA 1
ATOM 6964 C C . LEU A 1 889 ? -2.725 11.137 29.847 1.00 89.38 889 LEU A C 1
ATOM 6966 O O . LEU A 1 889 ? -2.118 10.174 29.379 1.00 89.38 889 LEU A O 1
ATOM 6970 N N . GLU A 1 890 ? -2.099 12.247 30.254 1.00 87.00 890 GLU A N 1
ATOM 6971 C CA . GLU A 1 890 ? -0.632 12.418 30.223 1.00 87.00 890 GLU A CA 1
ATOM 6972 C C . GLU A 1 890 ? 0.062 11.389 31.121 1.00 87.00 890 GLU A C 1
ATOM 6974 O O . GLU A 1 890 ? 0.804 10.538 30.635 1.00 87.00 890 GLU A O 1
ATOM 6979 N N . ASP A 1 891 ? -0.280 11.416 32.411 1.00 87.50 891 ASP A N 1
ATOM 6980 C CA . ASP A 1 891 ? 0.321 10.609 33.475 1.00 87.50 891 ASP A CA 1
ATOM 6981 C C . ASP A 1 891 ? -0.453 9.300 33.701 1.00 87.50 891 ASP A C 1
ATOM 6983 O O . ASP A 1 891 ? -0.805 8.958 34.826 1.00 87.50 891 ASP A O 1
ATOM 6987 N N . TYR A 1 892 ? -0.792 8.588 32.623 1.00 88.25 892 TYR A N 1
ATOM 6988 C CA . TYR A 1 892 ? -1.703 7.437 32.675 1.00 88.25 892 TYR A CA 1
ATOM 6989 C C . TYR A 1 892 ? -1.179 6.240 33.491 1.00 88.25 892 TYR A C 1
ATOM 6991 O O . TYR A 1 892 ? -1.978 5.476 34.032 1.00 88.25 892 TYR A O 1
ATOM 6999 N N . GLU A 1 893 ? 0.139 6.049 33.584 1.00 87.88 893 GLU A N 1
ATOM 7000 C CA . GLU A 1 893 ? 0.743 4.872 34.230 1.00 87.88 893 GLU A CA 1
ATOM 7001 C C . GLU A 1 893 ? 0.433 4.797 35.732 1.00 87.88 893 GLU A C 1
ATOM 7003 O O . GLU A 1 893 ? 0.152 3.716 36.253 1.00 87.88 893 GLU A O 1
ATOM 7008 N N . ASP A 1 894 ? 0.410 5.952 36.399 1.00 84.19 894 ASP A N 1
ATOM 7009 C CA . ASP A 1 894 ? 0.229 6.081 37.850 1.00 84.19 894 ASP A CA 1
ATOM 7010 C C . ASP A 1 894 ? -1.231 6.363 38.255 1.00 84.19 894 ASP A C 1
ATOM 7012 O O . ASP A 1 894 ? -1.522 6.624 39.426 1.00 84.19 894 ASP A O 1
ATOM 7016 N N . VAL A 1 895 ? -2.172 6.346 37.302 1.00 80.50 895 VAL A N 1
ATOM 7017 C CA . VAL A 1 895 ? -3.596 6.537 37.607 1.00 80.50 895 VAL A CA 1
ATOM 7018 C C . VAL A 1 895 ? -4.142 5.274 38.266 1.00 80.50 895 VAL A C 1
ATOM 7020 O O . VAL A 1 895 ? -4.359 4.259 37.608 1.00 80.50 895 VAL A O 1
ATOM 7023 N N . ASP A 1 896 ? -4.408 5.335 39.564 1.00 72.88 896 ASP A N 1
ATOM 7024 C CA . ASP A 1 896 ? -5.256 4.359 40.250 1.00 72.88 896 ASP A CA 1
ATOM 7025 C C . ASP A 1 896 ? -6.719 4.774 40.079 1.00 72.88 896 ASP A C 1
ATOM 7027 O O . ASP A 1 896 ? -7.077 5.912 40.404 1.00 72.88 896 ASP A O 1
ATOM 7031 N N . ASP A 1 897 ? -7.570 3.872 39.585 1.00 60.97 897 ASP A N 1
ATOM 7032 C CA . ASP A 1 897 ? -8.971 4.199 39.366 1.00 60.97 897 ASP A CA 1
ATOM 7033 C C . ASP A 1 897 ? -9.652 4.476 40.710 1.00 60.97 897 ASP A C 1
ATOM 7035 O O . ASP A 1 897 ? -9.712 3.647 41.629 1.00 60.97 897 ASP A O 1
ATOM 7039 N N . GLU A 1 898 ? -10.190 5.683 40.853 1.00 59.81 898 GLU A N 1
ATOM 7040 C CA . GLU A 1 898 ? -11.117 5.968 41.932 1.00 59.81 898 GLU A CA 1
ATOM 7041 C C . GLU A 1 898 ? -12.509 5.515 41.475 1.00 59.81 898 GLU A C 1
ATOM 7043 O O . GLU A 1 898 ? -13.327 6.347 41.102 1.00 59.81 898 GLU A O 1
ATOM 7048 N N . TYR A 1 899 ? -12.795 4.203 41.593 1.00 59.09 899 TYR A N 1
ATOM 7049 C CA . TYR A 1 899 ? -14.128 3.578 41.382 1.00 59.09 899 TYR A CA 1
ATOM 7050 C C . TYR A 1 899 ? -15.271 4.363 42.055 1.00 59.09 899 TYR A C 1
ATOM 7052 O O . TYR A 1 899 ? -16.440 4.265 41.701 1.00 59.09 899 TYR A O 1
ATOM 7060 N N . VAL A 1 900 ? -14.929 5.150 43.080 1.00 67.94 900 VAL A N 1
ATOM 7061 C CA . VAL A 1 900 ? -15.841 6.037 43.780 1.00 67.94 900 VAL A CA 1
ATOM 7062 C C . VAL A 1 900 ? -15.127 7.344 44.121 1.00 67.94 900 VAL A C 1
ATOM 7064 O O . VAL A 1 900 ? -14.028 7.315 44.684 1.00 67.94 900 VAL A O 1
ATOM 7067 N N . SER A 1 901 ? -15.781 8.488 43.885 1.00 69.81 901 SER A N 1
ATOM 7068 C CA . SER A 1 901 ? -15.227 9.810 44.208 1.00 69.81 901 SER A CA 1
ATOM 7069 C C . SER A 1 901 ? -14.722 9.897 45.658 1.00 69.81 901 SER A C 1
ATOM 7071 O O . SER A 1 901 ? -15.332 9.349 46.588 1.00 69.81 901 SER A O 1
ATOM 7073 N N . ARG A 1 902 ? -13.625 10.637 45.900 1.00 76.19 902 ARG A N 1
ATOM 7074 C CA . ARG A 1 902 ? -13.055 10.826 47.258 1.00 76.19 902 ARG A CA 1
ATOM 7075 C C . ARG A 1 902 ? -14.091 11.202 48.313 1.00 76.19 902 ARG A C 1
ATOM 7077 O O . ARG A 1 902 ? -13.989 10.768 49.463 1.00 76.19 902 ARG A O 1
ATOM 7084 N N . GLN A 1 903 ? -15.070 12.025 47.936 1.00 79.75 903 GLN A N 1
ATOM 7085 C CA . GLN A 1 903 ? -16.139 12.457 48.834 1.00 79.75 903 GLN A CA 1
ATOM 7086 C C . GLN A 1 903 ? -17.028 11.280 49.242 1.00 79.75 903 GLN A C 1
ATOM 7088 O O . GLN A 1 903 ? -17.242 11.055 50.435 1.00 79.75 903 GLN A O 1
ATOM 7093 N N . THR A 1 904 ? -17.482 10.484 48.277 1.00 81.00 904 THR A N 1
ATOM 7094 C CA . THR A 1 904 ? -18.305 9.300 48.534 1.00 81.00 904 THR A CA 1
ATOM 7095 C C . THR A 1 904 ? -17.533 8.241 49.324 1.00 81.00 904 THR A C 1
ATOM 7097 O O . THR A 1 904 ? -18.056 7.720 50.313 1.00 81.00 904 THR A O 1
ATOM 7100 N N . ARG A 1 905 ? -16.259 7.991 48.987 1.00 82.88 905 ARG A N 1
ATOM 7101 C CA . ARG A 1 905 ? -15.369 7.093 49.744 1.00 82.88 905 ARG A CA 1
ATOM 7102 C C . ARG A 1 905 ? -15.261 7.517 51.215 1.00 82.88 905 ARG A C 1
ATOM 7104 O O . ARG A 1 905 ? -15.410 6.692 52.118 1.00 82.88 905 ARG A O 1
ATOM 7111 N N . ALA A 1 906 ? -15.074 8.812 51.481 1.00 83.50 906 ALA A N 1
ATOM 7112 C CA . ALA A 1 906 ? -15.012 9.340 52.844 1.00 83.50 906 ALA A CA 1
ATOM 7113 C C . ALA A 1 906 ? -16.341 9.175 53.609 1.00 83.50 906 ALA A C 1
ATOM 7115 O O . ALA A 1 906 ? -16.334 8.799 54.789 1.00 83.50 906 ALA A O 1
ATOM 7116 N N . LEU A 1 907 ? -17.482 9.423 52.957 1.00 87.12 907 LEU A N 1
ATOM 7117 C CA . LEU A 1 907 ? -18.812 9.255 53.552 1.00 87.12 907 LEU A CA 1
ATOM 7118 C C . LEU A 1 907 ? -19.105 7.787 53.890 1.00 87.12 907 LEU A C 1
ATOM 7120 O O . LEU A 1 907 ? -19.543 7.496 55.008 1.00 87.12 907 LEU A O 1
ATOM 7124 N N . MET A 1 908 ? -18.802 6.860 52.976 1.00 87.12 908 MET A N 1
ATOM 7125 C CA . MET A 1 908 ? -18.967 5.421 53.193 1.00 87.12 908 MET A CA 1
ATOM 7126 C C . MET A 1 908 ? -18.123 4.916 54.361 1.00 87.12 908 MET A C 1
ATOM 7128 O O . MET A 1 908 ? -18.663 4.318 55.295 1.00 87.12 908 MET A O 1
ATOM 7132 N N . TYR A 1 909 ? -16.822 5.226 54.385 1.00 91.88 909 TYR A N 1
ATOM 7133 C CA . TYR A 1 909 ? -15.953 4.823 55.491 1.00 91.88 909 TYR A CA 1
ATOM 7134 C C . TYR A 1 909 ? -16.410 5.399 56.832 1.00 91.88 909 TYR A C 1
ATOM 7136 O O . TYR A 1 909 ? -16.403 4.694 57.845 1.00 91.88 909 TYR A O 1
ATOM 7144 N N . THR A 1 910 ? -16.891 6.644 56.854 1.00 92.75 910 THR A N 1
ATOM 7145 C CA . THR A 1 910 ? -17.453 7.255 58.068 1.00 92.75 910 THR A CA 1
ATOM 7146 C C . THR A 1 910 ? -18.676 6.481 58.572 1.00 92.75 910 THR A C 1
ATOM 7148 O O . THR A 1 910 ? -18.805 6.223 59.774 1.00 92.75 910 THR A O 1
ATOM 7151 N N . LEU A 1 911 ? -19.564 6.065 57.666 1.00 89.75 911 LEU A N 1
ATOM 7152 C CA . LEU A 1 911 ? -20.744 5.268 57.996 1.00 89.75 911 LEU A CA 1
ATOM 7153 C C . LEU A 1 911 ? -20.355 3.855 58.477 1.00 89.75 911 LEU A C 1
ATOM 7155 O O . LEU A 1 911 ? -20.880 3.379 59.487 1.00 89.75 911 LEU A O 1
ATOM 7159 N N . GLY A 1 912 ? -19.384 3.215 57.818 1.00 91.62 912 GLY A N 1
ATOM 7160 C CA . GLY A 1 912 ? -18.828 1.914 58.202 1.00 91.62 912 GLY A CA 1
ATOM 7161 C C . GLY A 1 912 ? -18.238 1.921 59.615 1.00 91.62 912 GLY A C 1
ATOM 7162 O O . GLY A 1 912 ? -18.575 1.067 60.441 1.00 91.62 912 GLY A O 1
ATOM 7163 N N . VAL A 1 913 ? -17.448 2.947 59.955 1.00 93.94 913 VAL A N 1
ATOM 7164 C CA . VAL A 1 913 ? -16.914 3.146 61.315 1.00 93.94 913 VAL A CA 1
ATOM 7165 C C . VAL A 1 913 ? -18.045 3.298 62.337 1.00 93.94 913 VAL A C 1
ATOM 7167 O O . VAL A 1 913 ? -17.978 2.713 63.423 1.00 93.94 913 VAL A O 1
ATOM 7170 N N . CYS A 1 914 ? -19.112 4.027 61.999 1.00 93.75 914 CYS A N 1
ATOM 7171 C CA . CYS A 1 914 ? -20.270 4.190 62.878 1.00 93.75 914 CYS A CA 1
ATOM 7172 C C . CYS A 1 914 ? -20.947 2.843 63.202 1.00 93.75 914 CYS A C 1
ATOM 7174 O O . CYS A 1 914 ? -21.258 2.585 64.370 1.00 93.75 914 CYS A O 1
ATOM 7176 N N . TYR A 1 915 ? -21.123 1.950 62.220 1.00 93.44 915 TYR A N 1
ATOM 7177 C CA . TYR A 1 915 ? -21.635 0.593 62.462 1.00 93.44 915 TYR A CA 1
ATOM 7178 C C . TYR A 1 915 ? -20.679 -0.252 63.310 1.00 93.44 915 TYR A C 1
ATOM 7180 O O . TYR A 1 915 ? -21.122 -0.908 64.260 1.00 93.44 915 TYR A O 1
ATOM 7188 N N . CYS A 1 916 ? -19.371 -0.177 63.047 1.00 92.56 916 CYS A N 1
ATOM 7189 C CA . CYS A 1 916 ? -18.347 -0.857 63.843 1.00 92.56 916 CYS A CA 1
ATOM 7190 C C . CYS A 1 916 ? -18.366 -0.433 65.316 1.00 92.56 916 CYS A C 1
ATOM 7192 O O . CYS A 1 916 ? -18.251 -1.286 66.192 1.00 92.56 916 CYS A O 1
ATOM 7194 N N . ILE A 1 917 ? -18.578 0.851 65.619 1.00 92.56 917 ILE A N 1
ATOM 7195 C CA . ILE A 1 917 ? -18.690 1.345 67.003 1.00 92.56 917 ILE A CA 1
ATOM 7196 C C . ILE A 1 917 ? -19.931 0.767 67.709 1.00 92.56 917 ILE A C 1
ATOM 7198 O O . ILE A 1 917 ? -19.896 0.479 68.911 1.00 92.56 917 ILE A O 1
ATOM 7202 N N . LEU A 1 918 ? -21.032 0.552 66.982 1.00 91.69 918 LEU A N 1
ATOM 7203 C CA . LEU A 1 918 ? -22.262 -0.006 67.548 1.00 91.69 918 LEU A CA 1
ATOM 7204 C C . LEU A 1 918 ? -22.136 -1.498 67.892 1.00 91.69 918 LEU A C 1
ATOM 7206 O O . LEU A 1 918 ? -22.735 -1.934 68.881 1.00 91.69 918 LEU A O 1
ATOM 7210 N N . ILE A 1 919 ? -21.340 -2.271 67.149 1.00 92.19 919 ILE A N 1
ATOM 7211 C CA . ILE A 1 919 ? -21.201 -3.728 67.322 1.00 92.19 919 ILE A CA 1
ATOM 7212 C C . ILE A 1 919 ? -20.745 -4.123 68.746 1.00 92.19 919 ILE A C 1
ATOM 7214 O O . ILE A 1 919 ? -21.474 -4.874 69.405 1.00 92.19 919 ILE A O 1
ATOM 7218 N N . PRO A 1 920 ? -19.627 -3.611 69.307 1.00 89.44 920 PRO A N 1
ATOM 7219 C CA . PRO A 1 920 ? -19.216 -3.918 70.678 1.00 89.44 920 PRO A CA 1
ATOM 7220 C C . PRO A 1 920 ? -20.282 -3.560 71.717 1.00 89.44 920 PRO A C 1
ATOM 7222 O O . PRO A 1 920 ? -20.482 -4.297 72.684 1.00 89.44 920 PRO A O 1
ATOM 7225 N N . SER A 1 921 ? -21.013 -2.458 71.510 1.00 85.75 921 SER A N 1
ATOM 7226 C CA . SER A 1 921 ? -22.095 -2.042 72.412 1.00 85.75 921 SER A CA 1
ATOM 7227 C C . SER A 1 921 ? -23.268 -3.036 72.406 1.00 85.75 921 SER A C 1
ATOM 7229 O O . SER A 1 921 ? -23.855 -3.330 73.454 1.00 85.75 921 SER A O 1
ATOM 7231 N N . LEU A 1 922 ? -23.575 -3.619 71.245 1.00 88.19 922 LEU A N 1
ATOM 7232 C CA . LEU A 1 922 ? -24.596 -4.649 71.078 1.00 88.19 922 LEU A CA 1
ATOM 7233 C C . LEU A 1 922 ? -24.150 -5.989 71.680 1.00 88.19 922 LEU A C 1
ATOM 7235 O O . LEU A 1 922 ? -24.920 -6.617 72.413 1.00 88.19 922 LEU A O 1
ATOM 7239 N N . PHE A 1 923 ? -22.894 -6.393 71.459 1.00 86.69 923 PHE A N 1
ATOM 7240 C CA . PHE A 1 923 ? -22.310 -7.585 72.083 1.00 86.69 923 PHE A CA 1
ATOM 7241 C C . PHE A 1 923 ? -22.268 -7.473 73.604 1.00 86.69 923 PHE A C 1
ATOM 7243 O O . PHE A 1 923 ? -22.623 -8.424 74.299 1.00 86.69 923 PHE A O 1
ATOM 7250 N N . LEU A 1 924 ? -21.924 -6.302 74.144 1.00 84.12 924 LEU A N 1
ATOM 7251 C CA . LEU A 1 924 ? -21.994 -6.046 75.579 1.00 84.12 924 LEU A CA 1
ATOM 7252 C C . LEU A 1 924 ? -23.429 -6.225 76.094 1.00 84.12 924 LEU A C 1
ATOM 7254 O O . LEU A 1 924 ? -23.645 -6.814 77.157 1.00 84.12 924 LEU A O 1
ATOM 7258 N N . ASN A 1 925 ? -24.430 -5.774 75.331 1.00 79.06 925 ASN A N 1
ATOM 7259 C CA . ASN A 1 925 ? -25.833 -5.971 75.680 1.00 79.06 925 ASN A CA 1
ATOM 7260 C C . ASN A 1 925 ? -26.250 -7.448 75.683 1.00 79.06 925 ASN A C 1
ATOM 7262 O O . ASN A 1 925 ? -26.977 -7.853 76.602 1.00 79.06 925 ASN A O 1
ATOM 7266 N N . LEU A 1 926 ? -25.766 -8.225 74.711 1.00 83.31 926 LEU A N 1
ATOM 7267 C CA . LEU A 1 926 ? -25.981 -9.666 74.571 1.00 83.31 926 LEU A CA 1
ATOM 7268 C C . LEU A 1 926 ? -25.295 -10.455 75.701 1.00 83.31 926 LEU A C 1
ATOM 7270 O O . LEU A 1 926 ? -25.950 -11.223 76.406 1.00 83.31 926 LEU A O 1
ATOM 7274 N N . TYR A 1 927 ? -24.005 -10.205 75.939 1.00 82.81 927 TYR A N 1
ATOM 7275 C CA . TYR A 1 927 ? -23.209 -10.830 76.999 1.00 82.81 927 TYR A CA 1
ATOM 7276 C C . TYR A 1 927 ? -23.830 -10.594 78.375 1.00 82.81 927 TYR A C 1
ATOM 7278 O O . TYR A 1 927 ? -24.074 -11.528 79.138 1.00 82.81 927 TYR A O 1
ATOM 7286 N N . GLN A 1 928 ? -24.170 -9.341 78.680 1.00 74.38 928 GLN A N 1
ATOM 7287 C CA . GLN A 1 928 ? -24.833 -9.000 79.934 1.00 74.38 928 GLN A CA 1
ATOM 7288 C C . GLN A 1 928 ? -26.208 -9.680 80.051 1.00 74.38 928 GLN A C 1
ATOM 7290 O O . GLN A 1 928 ? -26.593 -10.087 81.146 1.00 74.38 928 GLN A O 1
ATOM 7295 N N . TYR A 1 929 ? -26.956 -9.862 78.957 1.00 74.38 929 TYR A N 1
ATOM 7296 C CA . TYR A 1 929 ? -28.202 -10.629 79.015 1.00 74.38 929 TYR A CA 1
ATOM 7297 C C . TYR A 1 929 ? -27.950 -12.086 79.437 1.00 74.38 929 TYR A C 1
ATOM 7299 O O . TYR A 1 929 ? -28.602 -12.564 80.371 1.00 74.38 929 TYR A O 1
ATOM 7307 N N . PHE A 1 930 ? -26.982 -12.764 78.817 1.00 78.12 930 PHE A N 1
ATOM 7308 C CA . PHE A 1 930 ? -26.617 -14.135 79.186 1.00 78.12 930 PHE A CA 1
ATOM 7309 C C . PHE A 1 930 ? -26.102 -14.233 80.629 1.00 78.12 930 PHE A C 1
ATOM 7311 O O . PHE A 1 930 ? -26.490 -15.145 81.356 1.00 78.12 930 PHE A O 1
ATOM 7318 N N . ALA A 1 931 ? -25.321 -13.252 81.089 1.00 75.38 931 ALA A N 1
ATOM 7319 C CA . ALA A 1 931 ? -24.801 -13.213 82.455 1.00 75.38 931 ALA A CA 1
ATOM 7320 C C . ALA A 1 931 ? -25.900 -13.041 83.529 1.00 75.38 931 ALA A C 1
ATOM 7322 O O . ALA A 1 931 ? -25.778 -13.576 84.634 1.00 75.38 931 ALA A O 1
ATOM 7323 N N . TYR A 1 932 ? -26.987 -12.315 83.229 1.00 69.75 932 TYR A N 1
ATOM 7324 C CA . TYR A 1 932 ? -28.029 -11.968 84.211 1.00 69.75 932 TYR A CA 1
ATOM 7325 C C . TYR A 1 932 ? -29.340 -12.774 84.090 1.00 69.75 932 TYR A C 1
ATOM 7327 O O . TYR A 1 932 ? -30.177 -12.718 85.000 1.00 69.75 932 TYR A O 1
ATOM 7335 N N . SER A 1 933 ? -29.545 -13.541 83.016 1.00 64.81 933 SER A N 1
ATOM 7336 C CA . SER A 1 933 ? -30.780 -14.298 82.767 1.00 64.81 933 SER A CA 1
ATOM 7337 C C . SER A 1 933 ? -30.737 -15.713 83.365 1.00 64.81 933 SER A C 1
ATOM 7339 O O . SER A 1 933 ? -30.363 -16.674 82.704 1.00 64.81 933 SER A O 1
ATOM 7341 N N . LYS A 1 934 ? -31.158 -15.874 84.631 1.00 54.66 934 LYS A N 1
ATOM 7342 C CA . LYS A 1 934 ? -31.315 -17.204 85.275 1.00 54.66 934 LYS A CA 1
ATOM 7343 C C . LYS A 1 934 ? -32.757 -17.739 85.343 1.00 54.66 934 LYS A C 1
ATOM 7345 O O . LYS A 1 934 ? -32.976 -18.787 85.944 1.00 54.66 934 LYS A O 1
ATOM 7350 N N . ARG A 1 935 ? -33.766 -17.068 84.765 1.00 47.47 935 ARG A N 1
ATOM 7351 C CA . ARG A 1 935 ? -35.168 -17.550 84.786 1.00 47.47 935 ARG A CA 1
ATOM 7352 C C . ARG A 1 935 ? -35.949 -17.205 83.508 1.00 47.47 935 ARG A C 1
ATOM 7354 O O . ARG A 1 935 ? -36.382 -16.073 83.351 1.00 47.47 935 ARG A O 1
ATOM 7361 N N . GLY A 1 936 ? -36.183 -18.229 82.680 1.00 49.09 936 GLY A N 1
ATOM 7362 C CA . GLY A 1 936 ? -37.347 -18.413 81.797 1.00 49.09 936 GLY A CA 1
ATOM 7363 C C . GLY A 1 936 ? -37.604 -17.394 80.678 1.00 49.09 936 GLY A C 1
ATOM 7364 O O . GLY A 1 936 ? -38.347 -16.437 80.880 1.00 49.09 936 GLY A O 1
ATOM 7365 N N . GLY A 1 937 ? -37.127 -17.715 79.467 1.00 55.66 937 GLY A N 1
ATOM 7366 C CA . GLY A 1 937 ? -37.547 -17.128 78.185 1.00 55.66 937 GLY A CA 1
ATOM 7367 C C . GLY A 1 937 ? -36.613 -16.047 77.628 1.00 55.66 937 GLY A C 1
ATOM 7368 O O . GLY A 1 937 ? -36.221 -15.124 78.340 1.00 55.66 937 GLY A O 1
ATOM 7369 N N . ALA A 1 938 ? -36.290 -16.141 76.333 1.00 57.59 938 ALA A N 1
ATOM 7370 C CA . ALA A 1 938 ? -35.547 -15.105 75.618 1.00 57.59 938 ALA A CA 1
ATOM 7371 C C . ALA A 1 938 ? -36.384 -13.806 75.543 1.00 57.59 938 ALA A C 1
ATOM 7373 O O . ALA A 1 938 ? -37.489 -13.809 74.980 1.00 57.59 938 ALA A O 1
ATOM 7374 N N . PRO A 1 939 ? -35.925 -12.686 76.129 1.00 69.38 939 PRO A N 1
ATOM 7375 C CA . PRO A 1 939 ? -36.582 -11.405 75.990 1.00 69.38 939 PRO A CA 1
ATOM 7376 C C . PRO A 1 939 ? -36.375 -10.889 74.570 1.00 69.38 939 PRO A C 1
ATOM 7378 O O . PRO A 1 939 ? -35.357 -11.155 73.936 1.00 69.38 939 PRO A O 1
ATOM 7381 N N . LEU A 1 940 ? -37.326 -10.073 74.125 1.00 68.12 940 LEU A N 1
ATOM 7382 C CA . LEU A 1 940 ? -37.277 -9.305 72.881 1.00 68.12 940 LEU A CA 1
ATOM 7383 C C . LEU A 1 940 ? -35.892 -8.685 72.617 1.00 68.12 940 LEU A C 1
ATOM 7385 O O . LEU A 1 940 ? -35.401 -8.716 71.499 1.00 68.12 940 LEU A O 1
ATOM 7389 N N . SER A 1 941 ? -35.241 -8.170 73.665 1.00 71.06 941 SER A N 1
ATOM 7390 C CA . SER A 1 941 ? -33.929 -7.526 73.574 1.00 71.06 941 SER A CA 1
ATOM 7391 C C . SER A 1 941 ? -32.800 -8.440 73.100 1.00 71.06 941 SER A C 1
ATOM 7393 O O . SER A 1 941 ? -31.848 -7.924 72.535 1.00 71.06 941 SER A O 1
ATOM 7395 N N . LEU A 1 942 ? -32.876 -9.759 73.335 1.00 80.69 942 LEU A N 1
ATOM 7396 C CA . LEU A 1 942 ? -31.881 -10.706 72.820 1.00 80.69 942 LEU A CA 1
ATOM 7397 C C . LEU A 1 942 ? -31.998 -10.789 71.296 1.00 80.69 942 LEU A C 1
ATOM 7399 O O . LEU A 1 942 ? -31.027 -10.535 70.598 1.00 80.69 942 LEU A O 1
ATOM 7403 N N . TRP A 1 943 ? -33.194 -11.103 70.793 1.00 79.31 943 TRP A N 1
ATOM 7404 C CA . TRP A 1 943 ? -33.421 -11.266 69.358 1.00 79.31 943 TRP A CA 1
ATOM 7405 C C . TRP A 1 943 ? -33.169 -9.964 68.596 1.00 79.31 943 TRP A C 1
ATOM 7407 O O . TRP A 1 943 ? -32.462 -9.990 67.598 1.00 79.31 943 TRP A O 1
ATOM 7417 N N . MET A 1 944 ? -33.629 -8.816 69.109 1.00 79.88 944 MET A N 1
ATOM 7418 C CA . MET A 1 944 ? -33.311 -7.517 68.500 1.00 79.88 944 MET A CA 1
ATOM 7419 C C . MET A 1 944 ? -31.807 -7.231 68.470 1.00 79.88 944 MET A C 1
ATOM 7421 O O . MET A 1 944 ? -31.316 -6.726 67.471 1.00 79.88 944 MET A O 1
ATOM 7425 N N . ALA A 1 945 ? -31.067 -7.560 69.537 1.00 83.50 945 ALA A N 1
ATOM 7426 C CA . ALA A 1 945 ? -29.619 -7.372 69.550 1.00 83.50 945 ALA A CA 1
ATOM 7427 C C . ALA A 1 945 ? -28.924 -8.266 68.515 1.00 83.50 945 ALA A C 1
ATOM 7429 O O . ALA A 1 945 ? -28.037 -7.782 67.830 1.00 83.50 945 ALA A O 1
ATOM 7430 N N . VAL A 1 946 ? -29.346 -9.526 68.360 1.00 86.38 946 VAL A N 1
ATOM 7431 C CA . VAL A 1 946 ? -28.796 -10.435 67.338 1.00 86.38 946 VAL A CA 1
ATOM 7432 C C . VAL A 1 946 ? -29.038 -9.888 65.930 1.00 86.38 946 VAL A C 1
ATOM 7434 O O . VAL A 1 946 ? -28.085 -9.749 65.173 1.00 86.38 946 VAL A O 1
ATOM 7437 N N . PHE A 1 947 ? -30.274 -9.508 65.594 1.00 86.81 947 PHE A N 1
ATOM 7438 C CA . PHE A 1 947 ? -30.581 -8.946 64.275 1.00 86.81 947 PHE A CA 1
ATOM 7439 C C . PHE A 1 947 ? -29.853 -7.619 64.015 1.00 86.81 947 PHE A C 1
ATOM 7441 O O . PHE A 1 947 ? -29.356 -7.421 62.914 1.00 86.81 947 PHE A O 1
ATOM 7448 N N . PHE A 1 948 ? -29.726 -6.737 65.016 1.00 89.94 948 PHE A N 1
ATOM 7449 C CA . PHE A 1 948 ? -28.936 -5.510 64.871 1.00 89.94 948 PHE A CA 1
ATOM 7450 C C . PHE A 1 948 ? -27.435 -5.775 64.727 1.00 89.94 948 PHE A C 1
ATOM 7452 O O . PHE A 1 948 ? -26.787 -5.062 63.976 1.00 89.94 948 PHE A O 1
ATOM 7459 N N . ILE A 1 949 ? -26.874 -6.787 65.402 1.00 90.62 949 ILE A N 1
ATOM 7460 C CA . ILE A 1 949 ? -25.468 -7.179 65.207 1.00 90.62 949 ILE A CA 1
ATOM 7461 C C . ILE A 1 949 ? -25.259 -7.636 63.766 1.00 90.62 949 ILE A C 1
ATOM 7463 O O . ILE A 1 949 ? -24.346 -7.145 63.114 1.00 90.62 949 ILE A O 1
ATOM 7467 N N . ILE A 1 950 ? -26.117 -8.532 63.270 1.00 91.12 950 ILE A N 1
ATOM 7468 C CA . ILE A 1 950 ? -26.028 -9.042 61.897 1.00 91.12 950 ILE A CA 1
ATOM 7469 C C . ILE A 1 950 ? -26.165 -7.884 60.899 1.00 91.12 950 ILE A C 1
ATOM 7471 O O . ILE A 1 950 ? -25.323 -7.743 60.021 1.00 91.12 950 ILE A O 1
ATOM 7475 N N . LEU A 1 951 ? -27.153 -7.002 61.085 1.00 91.69 951 LEU A N 1
ATOM 7476 C CA . LEU A 1 951 ? -27.345 -5.815 60.248 1.00 91.69 951 LEU A CA 1
ATOM 7477 C C . LEU A 1 951 ? -26.098 -4.920 60.224 1.00 91.69 951 LEU A C 1
ATOM 7479 O O . LEU A 1 951 ? -25.628 -4.564 59.147 1.00 91.69 951 LEU A O 1
ATOM 7483 N N . CYS A 1 952 ? -25.540 -4.582 61.393 1.00 91.81 952 CYS A N 1
ATOM 7484 C CA . CYS A 1 952 ? -24.338 -3.754 61.473 1.00 91.81 952 CYS A CA 1
ATOM 7485 C C . CYS A 1 952 ? -23.129 -4.422 60.805 1.00 91.81 952 CYS A C 1
ATOM 7487 O O . CYS A 1 952 ? -22.309 -3.712 60.237 1.00 91.81 952 CYS A O 1
ATOM 7489 N N . ILE A 1 953 ? -23.007 -5.755 60.868 1.00 92.50 953 ILE A N 1
ATOM 7490 C CA . ILE A 1 953 ? -21.929 -6.490 60.193 1.00 92.50 953 ILE A CA 1
ATOM 7491 C C . ILE A 1 953 ? -22.078 -6.368 58.677 1.00 92.50 953 ILE A C 1
ATOM 7493 O O . ILE A 1 953 ? -21.133 -5.925 58.037 1.00 92.50 953 ILE A O 1
ATOM 7497 N N . PHE A 1 954 ? -23.248 -6.685 58.112 1.00 90.31 954 PHE A N 1
ATOM 7498 C CA . PHE A 1 954 ? -23.471 -6.576 56.663 1.00 90.31 954 PHE A CA 1
ATOM 7499 C C . PHE A 1 954 ? -23.238 -5.147 56.155 1.00 90.31 954 PHE A C 1
ATOM 7501 O O . PHE A 1 954 ? -22.514 -4.955 55.184 1.00 90.31 954 PHE A O 1
ATOM 7508 N N . ARG A 1 955 ? -23.756 -4.129 56.859 1.00 89.44 955 ARG A N 1
ATOM 7509 C CA . ARG A 1 955 ? -23.521 -2.721 56.498 1.00 89.44 955 ARG A CA 1
ATOM 7510 C C . ARG A 1 955 ? -22.058 -2.308 56.625 1.00 89.44 955 ARG A C 1
ATOM 7512 O O . ARG A 1 955 ? -21.571 -1.586 55.767 1.00 89.44 955 ARG A O 1
ATOM 7519 N N . ALA A 1 956 ? -21.358 -2.732 57.677 1.00 91.62 956 ALA A N 1
ATOM 7520 C CA . ALA A 1 956 ? -19.940 -2.421 57.828 1.00 91.62 956 ALA A CA 1
ATOM 7521 C C . ALA A 1 956 ? -19.116 -3.074 56.714 1.00 91.62 956 ALA A C 1
ATOM 7523 O O . ALA A 1 956 ? -18.306 -2.391 56.099 1.00 91.62 956 ALA A O 1
ATOM 7524 N N . VAL A 1 957 ? -19.362 -4.356 56.421 1.00 90.56 957 VAL A N 1
ATOM 7525 C CA . VAL A 1 957 ? -18.699 -5.073 55.324 1.00 90.56 957 VAL A CA 1
ATOM 7526 C C . VAL A 1 957 ? -18.937 -4.347 54.007 1.00 90.56 957 VAL A C 1
ATOM 7528 O O . VAL A 1 957 ? -17.961 -3.995 53.362 1.00 90.56 957 VAL A O 1
ATOM 7531 N N . PHE A 1 958 ? -20.186 -4.021 53.661 1.00 88.50 958 PHE A N 1
ATOM 7532 C CA . PHE A 1 958 ? -20.494 -3.277 52.437 1.00 88.50 958 PHE A CA 1
ATOM 7533 C C . PHE A 1 958 ? -19.744 -1.939 52.355 1.00 88.50 958 PHE A C 1
ATOM 7535 O O . PHE A 1 958 ? -19.055 -1.671 51.379 1.00 88.50 958 PHE A O 1
ATOM 7542 N N . MET A 1 959 ? -19.822 -1.117 53.408 1.00 89.94 959 MET A N 1
ATOM 7543 C CA . MET A 1 959 ? -19.247 0.237 53.428 1.00 89.94 959 MET A CA 1
ATOM 7544 C C . MET A 1 959 ? -17.710 0.258 53.397 1.00 89.94 959 MET A C 1
ATOM 7546 O O . MET A 1 959 ? -17.128 1.303 53.112 1.00 89.94 959 MET A O 1
ATOM 7550 N N . PHE A 1 960 ? -17.050 -0.863 53.707 1.00 90.19 960 PHE A N 1
ATOM 7551 C CA . PHE A 1 960 ? -15.605 -1.027 53.528 1.00 90.19 960 PHE A CA 1
ATOM 7552 C C . PHE A 1 960 ? -15.240 -1.760 52.234 1.00 90.19 960 PHE A C 1
ATOM 7554 O O . PHE A 1 960 ? -14.183 -1.485 51.681 1.00 90.19 960 PHE A O 1
ATOM 7561 N N . ALA A 1 961 ? -16.075 -2.680 51.757 1.00 86.56 961 ALA A N 1
ATOM 7562 C CA . ALA A 1 961 ? -15.813 -3.482 50.567 1.00 86.56 961 ALA A CA 1
ATOM 7563 C C . ALA A 1 961 ? -16.073 -2.695 49.271 1.00 86.56 961 ALA A C 1
ATOM 7565 O O . ALA A 1 961 ? -15.247 -2.737 48.364 1.00 86.56 961 ALA A O 1
ATOM 7566 N N . TYR A 1 962 ? -17.156 -1.915 49.215 1.00 82.50 962 TYR A N 1
ATOM 7567 C CA . TYR A 1 962 ? -17.559 -1.190 48.008 1.00 82.50 962 TYR A CA 1
ATOM 7568 C C . TYR A 1 962 ? -16.532 -0.136 47.541 1.00 82.50 962 TYR A C 1
ATOM 7570 O O . TYR A 1 962 ? -16.104 -0.212 46.394 1.00 82.50 962 TYR A O 1
ATOM 7578 N N . PRO A 1 963 ? -16.007 0.782 48.388 1.00 79.75 963 PRO A N 1
ATOM 7579 C CA . PRO A 1 963 ? -15.014 1.767 47.934 1.00 79.75 963 PRO A CA 1
ATOM 7580 C C . PRO A 1 963 ? -13.656 1.193 47.508 1.00 79.75 963 PRO A C 1
ATOM 7582 O O . PRO A 1 963 ? -12.819 1.954 47.020 1.00 79.75 963 PRO A O 1
ATOM 7585 N N . ASN A 1 964 ? -13.428 -0.097 47.778 1.00 79.88 964 ASN A N 1
ATOM 7586 C CA . ASN A 1 964 ? -12.224 -0.851 47.433 1.00 79.88 964 ASN A CA 1
ATOM 7587 C C . ASN A 1 964 ? -12.477 -1.837 46.277 1.00 79.88 964 ASN A C 1
ATOM 7589 O O . ASN A 1 964 ? -11.717 -2.791 46.149 1.00 79.88 964 ASN A O 1
ATOM 7593 N N . ALA A 1 965 ? -13.556 -1.649 45.504 1.00 69.94 965 ALA A N 1
ATOM 7594 C CA . ALA A 1 965 ? -13.884 -2.446 44.318 1.00 69.94 965 ALA A CA 1
ATOM 7595 C C . ALA A 1 965 ? -13.970 -3.970 44.569 1.00 69.94 965 ALA A C 1
ATOM 7597 O O . ALA A 1 965 ? -13.780 -4.782 43.675 1.00 69.94 965 ALA A O 1
ATOM 7598 N N . VAL A 1 966 ? -14.300 -4.404 45.793 1.00 79.38 966 VAL A N 1
ATOM 7599 C CA . VAL A 1 966 ? -14.380 -5.844 46.130 1.00 79.38 966 VAL A CA 1
ATOM 7600 C C . VAL A 1 966 ? -15.503 -6.567 45.367 1.00 79.38 966 VAL A C 1
ATOM 7602 O O . VAL A 1 966 ? -15.475 -7.790 45.267 1.00 79.38 966 VAL A O 1
ATOM 7605 N N . PHE A 1 967 ? -16.493 -5.824 44.865 1.00 70.69 967 PHE A N 1
ATOM 7606 C CA . PHE A 1 967 ? -17.641 -6.346 44.117 1.00 70.69 967 PHE A CA 1
ATOM 7607 C C . PHE A 1 967 ? -17.538 -6.113 42.598 1.00 70.69 967 PHE A C 1
ATOM 7609 O O . PHE A 1 967 ? -18.522 -6.304 41.891 1.00 70.69 967 PHE A O 1
ATOM 7616 N N . GLU A 1 968 ? -16.376 -5.687 42.094 1.00 66.19 968 GLU A N 1
ATOM 7617 C CA . GLU A 1 968 ? -16.166 -5.434 40.665 1.00 66.19 968 GLU A CA 1
ATOM 7618 C C . GLU A 1 968 ? -16.460 -6.694 39.831 1.00 66.19 968 GLU A C 1
ATOM 7620 O O . GLU A 1 968 ? -15.960 -7.781 40.130 1.00 66.19 968 GLU A O 1
ATOM 7625 N N . GLY A 1 969 ? -17.320 -6.554 38.817 1.00 62.75 969 GLY A N 1
ATOM 7626 C CA . GLY A 1 969 ? -17.761 -7.656 37.953 1.00 62.75 969 GLY A CA 1
ATOM 7627 C C . GLY A 1 969 ? -18.820 -8.596 38.552 1.00 62.75 969 GLY A C 1
ATOM 7628 O O . GLY A 1 969 ? -19.236 -9.530 37.873 1.00 62.75 969 GLY A O 1
ATOM 7629 N N . ASP A 1 970 ? -19.286 -8.372 39.788 1.00 73.25 970 ASP A N 1
ATOM 7630 C CA . ASP A 1 970 ? -20.331 -9.183 40.439 1.00 73.25 970 ASP A CA 1
ATOM 7631 C C . ASP A 1 970 ? -21.416 -8.300 41.085 1.00 73.25 970 ASP A C 1
ATOM 7633 O O . ASP A 1 970 ? -21.537 -8.154 42.311 1.00 73.25 970 ASP A O 1
ATOM 7637 N N . SER A 1 971 ? -22.242 -7.711 40.220 1.00 72.38 971 SER A N 1
ATOM 7638 C CA . SER A 1 971 ? -23.381 -6.852 40.574 1.00 72.38 971 SER A CA 1
ATOM 7639 C C . SER A 1 971 ? -24.438 -7.568 41.426 1.00 72.38 971 SER A C 1
ATOM 7641 O O . SER A 1 971 ? -25.084 -6.946 42.276 1.00 72.38 971 SER A O 1
ATOM 7643 N N . LEU A 1 972 ? -24.588 -8.894 41.291 1.00 80.06 972 LEU A N 1
ATOM 7644 C CA . LEU A 1 972 ? -25.486 -9.683 42.138 1.00 80.06 972 LEU A CA 1
ATOM 7645 C C . LEU A 1 972 ? -25.013 -9.683 43.594 1.00 80.06 972 LEU A C 1
ATOM 7647 O O . LEU A 1 972 ? -25.809 -9.445 44.512 1.00 80.06 972 LEU A O 1
ATOM 7651 N N . SER A 1 973 ? -23.725 -9.953 43.815 1.00 79.38 973 SER A N 1
ATOM 7652 C CA . SER A 1 973 ? -23.129 -9.937 45.151 1.00 79.38 973 SER A CA 1
ATOM 7653 C C . SER A 1 973 ? -23.228 -8.555 45.790 1.00 79.38 973 SER A C 1
ATOM 7655 O O . SER A 1 973 ? -23.573 -8.452 46.975 1.00 79.38 973 SER A O 1
ATOM 7657 N N . GLU A 1 974 ? -23.000 -7.495 45.013 1.00 79.06 974 GLU A N 1
ATOM 7658 C CA . GLU A 1 974 ? -23.178 -6.120 45.473 1.00 79.06 974 GLU A CA 1
ATOM 7659 C C . GLU A 1 974 ? -24.615 -5.866 45.961 1.00 79.06 974 GLU A C 1
ATOM 7661 O O . GLU A 1 974 ? -24.830 -5.469 47.116 1.00 79.06 974 GLU A O 1
ATOM 7666 N N . PHE A 1 975 ? -25.605 -6.177 45.117 1.00 80.56 975 PHE A N 1
ATOM 7667 C CA . PHE A 1 975 ? -27.026 -6.003 45.411 1.00 80.56 975 PHE A CA 1
ATOM 7668 C C . PHE A 1 975 ? -27.453 -6.763 46.675 1.00 80.56 975 PHE A C 1
ATOM 7670 O O . PHE A 1 975 ? -28.097 -6.214 47.578 1.00 80.56 975 PHE A O 1
ATOM 7677 N N . VAL A 1 976 ? -27.056 -8.034 46.787 1.00 83.88 976 VAL A N 1
ATOM 7678 C CA . VAL A 1 976 ? -27.420 -8.901 47.916 1.00 83.88 976 VAL A CA 1
ATOM 7679 C C . VAL A 1 976 ? -26.866 -8.361 49.235 1.00 83.88 976 VAL A C 1
ATOM 7681 O O . VAL A 1 976 ? -27.599 -8.275 50.230 1.00 83.88 976 VAL A O 1
ATOM 7684 N N . VAL A 1 977 ? -25.585 -7.987 49.269 1.00 84.94 977 VAL A N 1
ATOM 7685 C CA . VAL A 1 977 ? -24.933 -7.492 50.490 1.00 84.94 977 VAL A CA 1
ATOM 7686 C C . VAL A 1 977 ? -25.517 -6.140 50.913 1.00 84.94 977 VAL A C 1
ATOM 7688 O O . VAL A 1 977 ? -25.661 -5.883 52.117 1.00 84.94 977 VAL A O 1
ATOM 7691 N N . PHE A 1 978 ? -25.912 -5.304 49.952 1.00 83.81 978 PHE A N 1
ATOM 7692 C CA . PHE A 1 978 ? -26.521 -4.009 50.221 1.00 83.81 978 PHE A CA 1
ATOM 7693 C C . PHE A 1 978 ? -27.951 -4.105 50.783 1.00 83.81 978 PHE A C 1
ATOM 7695 O O . PHE A 1 978 ? -28.284 -3.384 51.735 1.00 83.81 978 PHE A O 1
ATOM 7702 N N . GLU A 1 979 ? -28.786 -5.007 50.252 1.00 84.81 979 GLU A N 1
ATOM 7703 C CA . GLU A 1 979 ? -30.224 -5.044 50.555 1.00 84.81 979 GLU A CA 1
ATOM 7704 C C . GLU A 1 979 ? -30.627 -5.910 51.756 1.00 84.81 979 GLU A C 1
ATOM 7706 O O . GLU A 1 979 ? -31.589 -5.583 52.463 1.00 84.81 979 GLU A O 1
ATOM 7711 N N . ILE A 1 980 ? -29.878 -6.971 52.083 1.00 88.38 980 ILE A N 1
ATOM 7712 C CA . ILE A 1 980 ? -30.139 -7.822 53.265 1.00 88.38 980 ILE A CA 1
ATOM 7713 C C . ILE A 1 980 ? -30.382 -7.010 54.566 1.00 88.38 980 ILE A C 1
ATOM 7715 O O . ILE A 1 980 ? -31.339 -7.315 55.296 1.00 88.38 980 ILE A O 1
ATOM 7719 N N . PRO A 1 981 ? -29.591 -5.963 54.891 1.00 88.69 981 PRO A N 1
ATOM 7720 C CA . PRO A 1 981 ? -29.845 -5.065 56.020 1.00 88.69 981 PRO A CA 1
ATOM 7721 C C . PRO A 1 981 ? -31.278 -4.517 56.113 1.00 88.69 981 PRO A C 1
ATOM 7723 O O . PRO A 1 981 ? -31.833 -4.459 57.215 1.00 88.69 981 PRO A O 1
ATOM 7726 N N . THR A 1 982 ? -31.908 -4.165 54.988 1.00 85.62 982 THR A N 1
ATOM 7727 C CA . THR A 1 982 ? -33.280 -3.635 54.938 1.00 85.62 982 THR A CA 1
ATOM 7728 C C . THR A 1 982 ? -34.290 -4.681 55.427 1.00 85.62 982 THR A C 1
ATOM 7730 O O . THR A 1 982 ? -35.127 -4.400 56.293 1.00 85.62 982 THR A O 1
ATOM 7733 N N . PHE A 1 983 ? -34.174 -5.926 54.963 1.00 87.50 983 PHE A N 1
ATOM 7734 C CA . PHE A 1 983 ? -35.066 -7.025 55.351 1.00 87.50 983 PHE A CA 1
ATOM 7735 C C . PHE A 1 983 ? -34.835 -7.498 56.795 1.00 87.50 983 PHE A C 1
ATOM 7737 O O . PHE A 1 983 ? -35.789 -7.834 57.514 1.00 87.50 983 PHE A O 1
ATOM 7744 N N . LEU A 1 984 ? -33.588 -7.450 57.279 1.00 87.88 984 LEU A N 1
ATOM 7745 C CA . LEU A 1 984 ? -33.261 -7.671 58.692 1.00 87.88 984 LEU A CA 1
ATOM 7746 C C . LEU A 1 984 ? -33.906 -6.603 59.585 1.00 87.88 984 LEU A C 1
ATOM 7748 O O . LEU A 1 984 ? -34.476 -6.927 60.631 1.00 87.88 984 LEU A O 1
ATOM 7752 N N . LEU A 1 985 ? -33.879 -5.339 59.156 1.00 86.00 985 LEU A N 1
ATOM 7753 C CA . LEU A 1 985 ? -34.506 -4.228 59.864 1.00 86.00 985 LEU A CA 1
ATOM 7754 C C . LEU A 1 985 ? -36.032 -4.401 59.959 1.00 86.00 985 LEU A C 1
ATOM 7756 O O . LEU A 1 985 ? -36.610 -4.262 61.041 1.00 86.00 985 LEU A O 1
ATOM 7760 N N . ILE A 1 986 ? -36.689 -4.769 58.855 1.00 86.75 986 ILE A N 1
ATOM 7761 C CA . ILE A 1 986 ? -38.131 -5.067 58.819 1.00 86.75 986 ILE A CA 1
ATOM 7762 C C . ILE A 1 986 ? -38.460 -6.253 59.743 1.00 86.75 986 ILE A C 1
ATOM 7764 O O . ILE A 1 986 ? -39.427 -6.205 60.513 1.00 86.75 986 ILE A O 1
ATOM 7768 N N . SER A 1 987 ? -37.617 -7.289 59.747 1.00 88.19 987 SER A N 1
ATOM 7769 C CA . SER A 1 987 ? -37.758 -8.452 60.633 1.00 88.19 987 SER A CA 1
ATOM 7770 C C . SER A 1 987 ? -37.730 -8.052 62.115 1.00 88.19 987 SER A C 1
ATOM 7772 O O . SER A 1 987 ? -38.563 -8.516 62.902 1.00 88.19 987 SER A O 1
ATOM 7774 N N . VAL A 1 988 ? -36.842 -7.126 62.505 1.00 85.31 988 VAL A N 1
ATOM 7775 C CA . VAL A 1 988 ? -36.798 -6.563 63.868 1.00 85.31 988 VAL A CA 1
ATOM 7776 C C . VAL A 1 988 ? -38.116 -5.881 64.234 1.00 85.31 988 VAL A C 1
ATOM 7778 O O . VAL A 1 988 ? -38.622 -6.076 65.345 1.00 85.31 988 VAL A O 1
ATOM 7781 N N . VAL A 1 989 ? -38.717 -5.125 63.314 1.00 83.06 989 VAL A N 1
ATOM 7782 C CA . VAL A 1 989 ? -40.003 -4.451 63.549 1.00 83.06 989 VAL A CA 1
ATOM 7783 C C . VAL A 1 989 ? -41.146 -5.443 63.727 1.00 83.06 989 VAL A C 1
ATOM 7785 O O . VAL A 1 989 ? -41.935 -5.297 64.664 1.00 83.06 989 VAL A O 1
ATOM 7788 N N . ILE A 1 990 ? -41.221 -6.488 62.903 1.00 86.00 990 ILE A N 1
ATOM 7789 C CA . ILE A 1 990 ? -42.242 -7.541 63.037 1.00 86.00 990 ILE A CA 1
ATOM 7790 C C . ILE A 1 990 ? -42.129 -8.227 64.405 1.00 86.00 990 ILE A C 1
ATOM 7792 O O . ILE A 1 990 ? -43.134 -8.435 65.098 1.00 86.00 990 ILE A O 1
ATOM 7796 N N . ILE A 1 991 ? -40.901 -8.513 64.843 1.00 82.50 991 ILE A N 1
ATOM 7797 C CA . ILE A 1 991 ? -40.629 -9.075 66.167 1.00 82.50 991 ILE A CA 1
ATOM 7798 C C . ILE A 1 991 ? -41.084 -8.096 67.267 1.00 82.50 991 ILE A C 1
ATOM 7800 O O . ILE A 1 991 ? -41.782 -8.509 68.200 1.00 82.50 991 ILE A O 1
ATOM 7804 N N . CYS A 1 992 ? -40.782 -6.798 67.155 1.00 78.31 992 CYS A N 1
ATOM 7805 C CA . CYS A 1 992 ? -41.275 -5.767 68.076 1.00 78.31 992 CYS A CA 1
ATOM 7806 C C . CYS A 1 992 ? -42.806 -5.757 68.178 1.00 78.31 992 CYS A C 1
ATOM 7808 O O . CYS A 1 992 ? -43.350 -5.818 69.288 1.00 78.31 992 CYS A O 1
ATOM 7810 N N . ILE A 1 993 ? -43.505 -5.730 67.037 1.00 79.62 993 ILE A N 1
ATOM 7811 C CA . ILE A 1 993 ? -44.975 -5.721 66.960 1.00 79.62 993 ILE A CA 1
ATOM 7812 C C . ILE A 1 993 ? -45.556 -6.938 67.683 1.00 79.62 993 ILE A C 1
ATOM 7814 O O . ILE A 1 993 ? -46.490 -6.804 68.479 1.00 79.62 993 ILE A O 1
ATOM 7818 N N . TYR A 1 994 ? -44.978 -8.124 67.487 1.00 81.50 994 TYR A N 1
ATOM 7819 C CA . TYR A 1 994 ? -45.420 -9.330 68.183 1.00 81.50 994 TYR A CA 1
ATOM 7820 C C . TYR A 1 994 ? -45.294 -9.225 69.704 1.00 81.50 994 TYR A C 1
ATOM 7822 O O . TYR A 1 994 ? -46.236 -9.549 70.440 1.00 81.50 994 TYR A O 1
ATOM 7830 N N . TYR A 1 995 ? -44.146 -8.763 70.201 1.00 74.50 995 TYR A N 1
ATOM 7831 C CA . TYR A 1 995 ? -43.956 -8.618 71.641 1.00 74.50 995 TYR A CA 1
ATOM 7832 C C . TYR A 1 995 ? -44.905 -7.573 72.227 1.00 74.50 995 TYR A C 1
ATOM 7834 O O . TYR A 1 995 ? -45.411 -7.764 73.336 1.00 74.50 995 TYR A O 1
ATOM 7842 N N . TRP A 1 996 ? -45.233 -6.521 71.483 1.00 74.44 996 TRP A N 1
ATOM 7843 C CA . TRP A 1 996 ? -46.241 -5.561 71.914 1.00 74.44 996 TRP A CA 1
ATOM 7844 C C . TRP A 1 996 ? -47.651 -6.101 71.924 1.00 74.44 996 TRP A C 1
ATOM 7846 O O . TRP A 1 996 ? -48.364 -5.921 72.913 1.00 74.44 996 TRP A O 1
ATOM 7856 N N . LYS A 1 997 ? -48.034 -6.835 70.882 1.00 74.50 997 LYS A N 1
ATOM 7857 C CA . LYS A 1 997 ? -49.297 -7.561 70.847 1.00 74.50 997 LYS A CA 1
ATOM 7858 C C . LYS A 1 997 ? -49.416 -8.482 72.068 1.00 74.50 997 LYS A C 1
ATOM 7860 O O . LYS A 1 997 ? -50.452 -8.497 72.733 1.00 74.50 997 LYS A O 1
ATOM 7865 N N . LYS A 1 998 ? -48.331 -9.164 72.461 1.00 72.12 998 LYS A N 1
ATOM 7866 C CA . LYS A 1 998 ? -48.266 -9.978 73.690 1.00 72.12 998 LYS A CA 1
ATOM 7867 C C . LYS A 1 998 ? -48.439 -9.151 74.975 1.00 72.12 998 LYS A C 1
ATOM 7869 O O . LYS A 1 998 ? -49.058 -9.629 75.928 1.00 72.12 998 LYS A O 1
ATOM 7874 N N . VAL A 1 999 ? -47.921 -7.922 75.023 1.00 69.38 999 VAL A N 1
ATOM 7875 C CA . VAL A 1 999 ? -48.103 -6.995 76.159 1.00 69.38 999 VAL A CA 1
ATOM 7876 C C . VAL A 1 999 ? -49.551 -6.490 76.257 1.00 69.38 999 VAL A C 1
ATOM 7878 O O . VAL A 1 999 ? -50.063 -6.363 77.371 1.00 69.38 999 VAL A O 1
ATOM 7881 N N . VAL A 1 1000 ? -50.221 -6.254 75.125 1.00 68.44 1000 VAL A N 1
ATOM 7882 C CA . VAL A 1 1000 ? -51.615 -5.775 75.048 1.00 68.44 1000 VAL A CA 1
ATOM 7883 C C . VAL A 1 1000 ? -52.624 -6.886 75.370 1.00 68.44 1000 VAL A C 1
ATOM 7885 O O . VAL A 1 1000 ? -53.515 -6.691 76.197 1.00 68.44 1000 VAL A O 1
ATOM 7888 N N . ILE A 1 1001 ? -52.463 -8.078 74.781 1.00 64.81 1001 ILE A N 1
ATOM 7889 C CA . ILE A 1 1001 ? -53.437 -9.187 74.864 1.00 64.81 1001 ILE A CA 1
ATOM 7890 C C . ILE A 1 1001 ? -53.466 -9.868 76.237 1.00 64.81 1001 ILE A C 1
ATOM 7892 O O . ILE A 1 1001 ? -54.475 -10.468 76.594 1.00 64.81 1001 ILE A O 1
ATOM 7896 N N . LYS A 1 1002 ? -52.442 -9.691 77.086 1.00 56.12 1002 LYS A N 1
ATOM 7897 C CA . LYS A 1 1002 ? -52.420 -10.225 78.466 1.00 56.12 1002 LYS A CA 1
ATOM 7898 C C . LYS A 1 1002 ? -53.596 -9.768 79.356 1.00 56.12 1002 LYS A C 1
ATOM 7900 O O . LYS A 1 1002 ? -53.691 -10.211 80.496 1.00 56.12 1002 LYS A O 1
ATOM 7905 N N . LYS A 1 1003 ? -54.467 -8.880 78.860 1.00 51.84 1003 LYS A N 1
ATOM 7906 C CA . LYS A 1 1003 ? -55.683 -8.392 79.521 1.00 51.84 1003 LYS A CA 1
ATOM 7907 C C . LYS A 1 1003 ? -56.986 -9.069 79.044 1.00 51.84 1003 LYS A C 1
ATOM 7909 O O . LYS A 1 1003 ? -57.957 -9.011 79.786 1.00 51.84 1003 LYS A O 1
ATOM 7914 N N . ASN A 1 1004 ? -57.007 -9.737 77.883 1.00 50.53 1004 ASN A N 1
ATOM 7915 C CA . ASN A 1 1004 ? -58.174 -10.459 77.352 1.00 50.53 1004 ASN A CA 1
ATOM 7916 C C . ASN A 1 1004 ? -57.838 -11.949 77.197 1.00 50.53 1004 ASN A C 1
ATOM 7918 O O . ASN A 1 1004 ? -57.130 -12.346 76.277 1.00 50.53 1004 ASN A O 1
ATOM 7922 N N . HIS A 1 1005 ? -58.368 -12.781 78.094 1.00 53.88 1005 HIS A N 1
ATOM 7923 C CA . HIS A 1 1005 ? -58.065 -14.215 78.230 1.00 53.88 1005 HIS A CA 1
ATOM 7924 C C . HIS A 1 1005 ? -58.530 -15.117 77.059 1.00 53.88 1005 HIS A C 1
ATOM 7926 O O . HIS A 1 1005 ? -58.555 -16.334 77.212 1.00 53.88 1005 HIS A O 1
ATOM 7932 N N . PHE A 1 1006 ? -58.902 -14.553 75.905 1.00 52.16 1006 PHE A N 1
ATOM 7933 C CA . PHE A 1 1006 ? -59.704 -15.238 74.883 1.00 52.16 1006 PHE A CA 1
ATOM 7934 C C . PHE A 1 1006 ? -58.971 -15.633 73.589 1.00 52.16 1006 PHE A C 1
ATOM 7936 O O . PHE A 1 1006 ? -59.578 -16.277 72.741 1.00 52.16 1006 PHE A O 1
ATOM 7943 N N . ILE A 1 1007 ? -57.685 -15.297 73.410 1.00 56.00 1007 ILE A N 1
ATOM 7944 C CA . ILE A 1 1007 ? -56.941 -15.660 72.186 1.00 56.00 1007 ILE A CA 1
ATOM 7945 C C . ILE A 1 1007 ? -55.880 -16.730 72.510 1.00 56.00 1007 ILE A C 1
ATOM 7947 O O . ILE A 1 1007 ? -55.000 -16.465 73.335 1.00 56.00 1007 ILE A O 1
ATOM 7951 N N . PRO A 1 1008 ? -55.915 -17.921 71.876 1.00 58.94 1008 PRO A N 1
ATOM 7952 C CA . PRO A 1 1008 ? -54.957 -18.994 72.136 1.00 58.94 1008 PRO A CA 1
ATOM 7953 C C . PRO A 1 1008 ? -53.529 -18.601 71.723 1.00 58.94 1008 PRO A C 1
ATOM 7955 O O . PRO A 1 1008 ? -53.286 -18.102 70.624 1.00 58.94 1008 PRO A O 1
ATOM 7958 N N . GLU A 1 1009 ? -52.556 -18.885 72.594 1.00 60.50 1009 GLU A N 1
ATOM 7959 C CA . GLU A 1 1009 ? -51.141 -18.492 72.452 1.00 60.50 1009 GLU A CA 1
ATOM 7960 C C . GLU A 1 1009 ? -50.473 -19.029 71.163 1.00 60.50 1009 GLU A C 1
ATOM 7962 O O . GLU A 1 1009 ? -49.525 -18.423 70.659 1.00 60.50 1009 GLU A O 1
ATOM 7967 N N . LYS A 1 1010 ? -51.010 -20.114 70.579 1.00 62.31 1010 LYS A N 1
ATOM 7968 C CA . LYS A 1 1010 ? -50.555 -20.698 69.302 1.00 62.31 1010 LYS A CA 1
ATOM 7969 C C . LYS A 1 1010 ? -50.836 -19.802 68.082 1.00 62.31 1010 LYS A C 1
ATOM 7971 O O . LYS A 1 1010 ? -49.985 -19.712 67.203 1.00 62.31 1010 LYS A O 1
ATOM 7976 N N . SER A 1 1011 ? -51.963 -19.081 68.051 1.00 63.56 1011 SER A N 1
ATOM 7977 C CA . SER A 1 1011 ? -52.349 -18.215 66.916 1.00 63.56 1011 SER A CA 1
ATOM 7978 C C . SER A 1 1011 ? -51.424 -16.996 66.760 1.00 63.56 1011 SER A C 1
ATOM 7980 O O . SER A 1 1011 ? -51.174 -16.525 65.655 1.00 63.56 1011 SER A O 1
ATOM 7982 N N . ASN A 1 1012 ? -50.826 -16.517 67.856 1.00 67.25 1012 ASN A N 1
ATOM 7983 C CA . ASN A 1 1012 ? -49.932 -15.357 67.808 1.00 67.25 1012 ASN A CA 1
ATOM 7984 C C . ASN A 1 1012 ? -48.524 -15.676 67.286 1.00 67.25 1012 ASN A C 1
ATOM 7986 O O . ASN A 1 1012 ? -47.903 -14.789 66.710 1.00 67.25 1012 ASN A O 1
ATOM 7990 N N . ARG A 1 1013 ? -48.015 -16.904 67.467 1.00 73.44 1013 ARG A N 1
ATOM 7991 C CA . ARG A 1 1013 ? -46.729 -17.309 66.867 1.00 73.44 1013 ARG A CA 1
ATOM 7992 C C . ARG A 1 1013 ? -46.854 -17.482 65.355 1.00 73.44 1013 ARG A C 1
ATOM 7994 O O . ARG A 1 1013 ? -45.945 -17.097 64.634 1.00 73.44 1013 ARG A O 1
ATOM 8001 N N . PHE A 1 1014 ? -48.003 -17.980 64.897 1.00 77.75 1014 PHE A N 1
ATOM 8002 C CA . PHE A 1 1014 ? -48.312 -18.135 63.476 1.00 77.75 1014 PHE A CA 1
ATOM 8003 C C . PHE A 1 1014 ? -48.174 -16.812 62.707 1.00 77.75 1014 PHE A C 1
ATOM 8005 O O . PHE A 1 1014 ? -47.504 -16.779 61.688 1.00 77.75 1014 PHE A O 1
ATOM 8012 N N . ILE A 1 1015 ? -48.687 -15.700 63.246 1.00 78.69 1015 ILE A N 1
ATOM 8013 C CA . ILE A 1 1015 ? -48.593 -14.377 62.597 1.00 78.69 1015 ILE A CA 1
ATOM 8014 C C . ILE A 1 1015 ? -47.140 -13.902 62.429 1.00 78.69 1015 ILE A C 1
ATOM 8016 O O . ILE A 1 1015 ? -46.835 -13.260 61.431 1.00 78.69 1015 ILE A O 1
ATOM 8020 N N . ILE A 1 1016 ? -46.232 -14.224 63.363 1.00 80.94 1016 ILE A N 1
ATOM 8021 C CA . ILE A 1 1016 ? -44.805 -13.891 63.198 1.00 80.94 1016 ILE A CA 1
ATOM 8022 C C . ILE A 1 1016 ? -44.194 -14.717 62.081 1.00 80.94 1016 ILE A C 1
ATOM 8024 O O . ILE A 1 1016 ? -43.512 -14.159 61.236 1.00 80.94 1016 ILE A O 1
ATOM 8028 N N . TYR A 1 1017 ? -44.401 -16.037 62.105 1.00 83.00 1017 TYR A N 1
ATOM 8029 C CA . TYR A 1 1017 ? -43.809 -16.923 61.108 1.00 83.00 1017 TYR A CA 1
ATOM 8030 C C . TYR A 1 1017 ? -44.319 -16.584 59.710 1.00 83.00 1017 TYR A C 1
ATOM 8032 O O . TYR A 1 1017 ? -43.526 -16.551 58.781 1.00 83.00 1017 TYR A O 1
ATOM 8040 N N . VAL A 1 1018 ? -45.604 -16.238 59.584 1.00 86.50 1018 VAL A N 1
ATOM 8041 C CA . VAL A 1 1018 ? -46.187 -15.745 58.331 1.00 86.50 1018 VAL A CA 1
ATOM 8042 C C . VAL A 1 1018 ? -45.599 -14.388 57.941 1.00 86.50 1018 VAL A C 1
ATOM 8044 O O . VAL A 1 1018 ? -45.224 -14.214 56.792 1.00 86.50 1018 VAL A O 1
ATOM 8047 N N . GLY A 1 1019 ? -45.467 -13.439 58.874 1.00 84.31 1019 GLY A N 1
ATOM 8048 C CA . GLY A 1 1019 ? -44.896 -12.120 58.581 1.00 84.31 1019 GLY A CA 1
ATOM 8049 C C . GLY A 1 1019 ? -43.419 -12.173 58.177 1.00 84.31 1019 GLY A C 1
ATOM 8050 O O . GLY A 1 1019 ? -43.035 -11.554 57.194 1.00 84.31 1019 GLY A O 1
ATOM 8051 N N . LEU A 1 1020 ? -42.598 -12.941 58.898 1.00 86.62 1020 LEU A N 1
ATOM 8052 C CA . LEU A 1 1020 ? -41.197 -13.178 58.537 1.00 86.62 1020 LEU A CA 1
ATOM 8053 C C . LEU A 1 1020 ? -41.094 -13.963 57.227 1.00 86.62 1020 LEU A C 1
ATOM 8055 O O . LEU A 1 1020 ? -40.308 -13.586 56.368 1.00 86.62 1020 LEU A O 1
ATOM 8059 N N . GLY A 1 1021 ? -41.910 -15.005 57.048 1.00 88.56 1021 GLY A N 1
ATOM 8060 C CA . GLY A 1 1021 ? -41.965 -15.773 55.806 1.00 88.56 1021 GLY A CA 1
ATOM 8061 C C . GLY A 1 1021 ? -42.308 -14.894 54.606 1.00 88.56 1021 GLY A C 1
ATOM 8062 O O . GLY A 1 1021 ? -41.640 -14.991 53.587 1.00 88.56 1021 GLY A O 1
ATOM 8063 N N . PHE A 1 1022 ? -43.272 -13.980 54.745 1.00 88.94 1022 PHE A N 1
ATOM 8064 C CA . PHE A 1 1022 ? -43.634 -13.023 53.700 1.00 88.94 1022 PHE A CA 1
ATOM 8065 C C . PHE A 1 1022 ? -42.474 -12.083 53.347 1.00 88.94 1022 PHE A C 1
ATOM 8067 O O . PHE A 1 1022 ? -42.146 -11.946 52.176 1.00 88.94 1022 PHE A O 1
ATOM 8074 N N . VAL A 1 1023 ? -41.815 -11.487 54.347 1.00 86.88 1023 VAL A N 1
ATOM 8075 C CA . VAL A 1 1023 ? -40.684 -10.564 54.130 1.00 86.88 1023 VAL A CA 1
ATOM 8076 C C . VAL A 1 1023 ? -39.515 -11.251 53.426 1.00 86.88 1023 VAL A C 1
ATOM 8078 O O . VAL A 1 1023 ? -38.969 -10.699 52.478 1.00 86.88 1023 VAL A O 1
ATOM 8081 N N . TRP A 1 1024 ? -39.154 -12.464 53.847 1.00 90.12 1024 TRP A N 1
ATOM 8082 C CA . TRP A 1 1024 ? -38.054 -13.209 53.229 1.00 90.12 1024 TRP A CA 1
ATOM 8083 C C . TRP A 1 1024 ? -38.425 -13.833 51.877 1.00 90.12 1024 TRP A C 1
ATOM 8085 O O . TRP A 1 1024 ? -37.554 -13.973 51.026 1.00 90.12 1024 TRP A O 1
ATOM 8095 N N . SER A 1 1025 ? -39.704 -14.150 51.640 1.00 89.69 1025 SER A N 1
ATOM 8096 C CA . SER A 1 1025 ? -40.179 -14.540 50.301 1.00 89.69 1025 SER A CA 1
ATOM 8097 C C . SER A 1 1025 ? -40.105 -13.362 49.332 1.00 89.69 1025 SER A C 1
ATOM 8099 O O . SER A 1 1025 ? -39.727 -13.540 48.184 1.00 89.69 1025 SER A O 1
ATOM 8101 N N . LEU A 1 1026 ? -40.430 -12.154 49.803 1.00 85.94 1026 LEU A N 1
ATOM 8102 C CA . LEU A 1 1026 ? -40.335 -10.935 49.006 1.00 85.94 1026 LEU A CA 1
ATOM 8103 C C . LEU A 1 1026 ? -38.884 -10.615 48.640 1.00 85.94 1026 LEU A C 1
ATOM 8105 O O . LEU A 1 1026 ? -38.624 -10.288 47.492 1.00 85.94 1026 LEU A O 1
ATOM 8109 N N . TRP A 1 1027 ? -37.947 -10.783 49.578 1.00 88.06 1027 TRP A N 1
ATOM 8110 C CA . TRP A 1 1027 ? -36.513 -10.679 49.289 1.00 88.06 1027 TRP A CA 1
ATOM 8111 C C . TRP A 1 1027 ? -36.076 -11.658 48.189 1.00 88.06 1027 TRP A C 1
ATOM 8113 O O . TRP A 1 1027 ? -35.508 -11.222 47.197 1.00 88.06 1027 TRP A O 1
ATOM 8123 N N . LEU A 1 1028 ? -36.415 -12.950 48.315 1.00 87.94 1028 LEU A N 1
ATOM 8124 C CA . LEU A 1 1028 ? -36.071 -13.959 47.302 1.00 87.94 1028 LEU A CA 1
ATOM 8125 C C . LEU A 1 1028 ? -36.636 -13.624 45.917 1.00 87.94 1028 LEU A C 1
ATOM 8127 O O . LEU A 1 1028 ? -35.932 -13.789 44.929 1.00 87.94 1028 LEU A O 1
ATOM 8131 N N . ILE A 1 1029 ? -37.888 -13.158 45.845 1.00 86.44 1029 ILE A N 1
ATOM 8132 C CA . ILE A 1 1029 ? -38.516 -12.768 44.576 1.00 86.44 1029 ILE A CA 1
ATOM 8133 C C . ILE A 1 1029 ? -37.758 -11.601 43.942 1.00 86.44 1029 ILE A C 1
ATOM 8135 O O . ILE A 1 1029 ? -37.456 -11.660 42.760 1.00 86.44 1029 ILE A O 1
ATOM 8139 N N . VAL A 1 1030 ? -37.426 -10.562 44.714 1.00 82.81 1030 VAL A N 1
ATOM 8140 C CA . VAL A 1 1030 ? -36.698 -9.399 44.185 1.00 82.81 1030 VAL A CA 1
ATOM 8141 C C . VAL A 1 1030 ? -35.293 -9.794 43.718 1.00 82.81 1030 VAL A C 1
ATOM 8143 O O . VAL A 1 1030 ? -34.887 -9.374 42.643 1.00 82.81 1030 VAL A O 1
ATOM 8146 N N . THR A 1 1031 ? -34.570 -10.629 44.472 1.00 84.50 1031 THR A N 1
ATOM 8147 C CA . THR A 1 1031 ? -33.237 -11.107 44.067 1.00 84.50 1031 THR A CA 1
ATOM 8148 C C . THR A 1 1031 ? -33.284 -11.969 42.804 1.00 84.50 1031 THR A C 1
ATOM 8150 O O . THR A 1 1031 ? -32.429 -11.791 41.948 1.00 84.50 1031 THR A O 1
ATOM 8153 N N . LEU A 1 1032 ? -34.280 -12.853 42.661 1.00 85.44 1032 LEU A N 1
ATOM 8154 C CA . LEU A 1 1032 ? -34.471 -13.651 41.441 1.00 85.44 1032 LEU A CA 1
ATOM 8155 C C . LEU A 1 1032 ? -34.805 -12.778 40.229 1.00 85.44 1032 LEU A C 1
ATOM 8157 O O . LEU A 1 1032 ? -34.267 -12.997 39.154 1.00 85.44 1032 LEU A O 1
ATOM 8161 N N . VAL A 1 1033 ? -35.681 -11.783 40.399 1.00 82.75 1033 VAL A N 1
ATOM 8162 C CA . VAL A 1 1033 ? -36.010 -10.852 39.311 1.00 82.75 1033 VAL A CA 1
ATOM 8163 C C . VAL A 1 1033 ? -34.776 -10.044 38.909 1.00 82.75 1033 VAL A C 1
ATOM 8165 O O . VAL A 1 1033 ? -34.543 -9.872 37.723 1.00 82.75 1033 VAL A O 1
ATOM 8168 N N . TYR A 1 1034 ? -33.952 -9.603 39.863 1.00 78.12 1034 TYR A N 1
ATOM 8169 C CA . TYR A 1 1034 ? -32.703 -8.914 39.538 1.00 78.12 1034 TYR A CA 1
ATOM 8170 C C . TYR A 1 1034 ? -31.714 -9.812 38.783 1.00 78.12 1034 TYR A C 1
ATOM 8172 O O . TYR A 1 1034 ? -31.157 -9.373 37.784 1.00 78.12 1034 TYR A O 1
ATOM 8180 N N . SER A 1 1035 ? -31.519 -11.064 39.220 1.00 81.38 1035 SER A N 1
ATOM 8181 C CA . SER A 1 1035 ? -30.562 -11.963 38.565 1.00 81.38 1035 SER A CA 1
ATOM 8182 C C . SER A 1 1035 ? -30.990 -12.376 37.160 1.00 81.38 1035 SER A C 1
ATOM 8184 O O . SER A 1 1035 ? -30.156 -12.401 36.271 1.00 81.38 1035 SER A O 1
ATOM 8186 N N . GLU A 1 1036 ? -32.267 -12.698 36.956 1.00 78.75 1036 GLU A N 1
ATOM 8187 C CA . GLU A 1 1036 ? -32.746 -13.239 35.675 1.00 78.75 1036 GLU A CA 1
ATOM 8188 C C . GLU A 1 1036 ? -33.092 -12.139 34.666 1.00 78.75 1036 GLU A C 1
ATOM 8190 O O . GLU A 1 1036 ? -32.863 -12.310 33.480 1.00 78.75 1036 GLU A O 1
ATOM 8195 N N . VAL A 1 1037 ? -33.649 -11.007 35.112 1.00 70.56 1037 VAL A N 1
ATOM 8196 C CA . VAL A 1 1037 ? -34.121 -9.963 34.185 1.00 70.56 1037 VAL A CA 1
ATOM 8197 C C . VAL A 1 1037 ? -33.026 -8.944 33.895 1.00 70.56 1037 VAL A C 1
ATOM 8199 O O . VAL A 1 1037 ? -32.862 -8.538 32.762 1.00 70.56 1037 VAL A O 1
ATOM 8202 N N . ILE A 1 1038 ? -32.240 -8.524 34.889 1.00 66.81 1038 ILE A N 1
ATOM 8203 C CA . ILE A 1 1038 ? -31.286 -7.418 34.682 1.00 66.81 1038 ILE A CA 1
ATOM 8204 C C . ILE A 1 1038 ? -29.887 -7.926 34.335 1.00 66.81 1038 ILE A C 1
ATOM 8206 O O . ILE A 1 1038 ? -29.210 -7.318 33.510 1.00 66.81 1038 ILE A O 1
ATOM 8210 N N . LEU A 1 1039 ? -29.444 -9.036 34.937 1.00 67.69 1039 LEU A N 1
ATOM 8211 C CA . LEU A 1 1039 ? -28.086 -9.541 34.707 1.00 67.69 1039 LEU A CA 1
ATOM 8212 C C . LEU A 1 1039 ? -27.966 -10.450 33.481 1.00 67.69 1039 LEU A C 1
ATOM 8214 O O . LEU A 1 1039 ? -26.905 -10.460 32.866 1.00 67.69 1039 LEU A O 1
ATOM 8218 N N . GLU A 1 1040 ? -29.016 -11.194 33.111 1.00 64.56 1040 GLU A N 1
ATOM 8219 C CA . GLU A 1 1040 ? -28.976 -12.047 31.912 1.00 64.56 1040 GLU A CA 1
ATOM 8220 C C . GLU A 1 1040 ? -29.409 -11.324 30.623 1.00 64.56 1040 GLU A C 1
ATOM 8222 O O . GLU A 1 1040 ? -28.855 -11.638 29.568 1.00 64.56 1040 GLU A O 1
ATOM 8227 N N . GLU A 1 1041 ? -30.330 -10.347 30.673 1.00 56.72 1041 GLU A N 1
ATOM 8228 C CA . GLU A 1 1041 ? -30.731 -9.580 29.473 1.00 56.72 1041 GLU A CA 1
ATOM 8229 C C . GLU A 1 1041 ? -29.699 -8.504 29.093 1.00 56.72 1041 GLU A C 1
ATOM 8231 O O . GLU A 1 1041 ? -29.467 -8.277 27.911 1.00 56.72 1041 GLU A O 1
ATOM 8236 N N . GLY A 1 1042 ? -28.997 -7.899 30.061 1.00 52.19 1042 GLY A N 1
ATOM 8237 C CA . GLY A 1 1042 ? -28.029 -6.822 29.798 1.00 52.19 1042 GLY A CA 1
ATOM 8238 C C . GLY A 1 1042 ? -26.720 -7.244 29.110 1.00 52.19 1042 GLY A C 1
ATOM 8239 O O . GLY A 1 1042 ? -25.887 -6.390 28.828 1.00 52.19 1042 GLY A O 1
ATOM 8240 N N . GLY A 1 1043 ? -26.504 -8.544 28.870 1.00 51.62 1043 GLY A N 1
ATOM 8241 C CA . GLY A 1 1043 ? -25.241 -9.083 28.344 1.00 51.62 1043 GLY A CA 1
ATOM 8242 C C . GLY A 1 1043 ? -25.292 -9.649 26.923 1.00 51.62 1043 GLY A C 1
ATOM 8243 O O . GLY A 1 1043 ? -24.255 -10.058 26.404 1.00 51.62 1043 GLY A O 1
ATOM 8244 N N . LYS A 1 1044 ? -26.466 -9.721 26.286 1.00 53.47 1044 LYS A N 1
ATOM 8245 C CA . LYS A 1 1044 ? -26.608 -10.279 24.933 1.00 53.47 1044 LYS A CA 1
ATOM 8246 C C . LYS A 1 1044 ? -27.155 -9.217 23.996 1.00 53.47 1044 LYS A C 1
ATOM 8248 O O . LYS A 1 1044 ? -28.360 -9.071 23.860 1.00 53.47 1044 LYS A O 1
ATOM 8253 N N . SER A 1 1045 ? -26.260 -8.493 23.332 1.00 59.12 1045 SER A N 1
ATOM 8254 C CA . SER A 1 1045 ? -26.663 -7.746 22.145 1.00 59.12 1045 SER A CA 1
ATOM 8255 C C . SER A 1 1045 ? -26.965 -8.742 21.027 1.00 59.12 1045 SER A C 1
ATOM 8257 O O . SER A 1 1045 ? -26.107 -9.568 20.695 1.00 59.12 1045 SER A O 1
ATOM 8259 N N . ASP A 1 1046 ? -28.114 -8.594 20.384 1.00 61.16 1046 ASP A N 1
ATOM 8260 C CA . ASP A 1 1046 ? -28.470 -9.337 19.172 1.00 61.16 1046 ASP A CA 1
ATOM 8261 C C . ASP A 1 1046 ? -27.533 -9.021 17.980 1.00 61.16 1046 ASP A C 1
ATOM 8263 O O . ASP A 1 1046 ? -27.532 -9.729 16.977 1.00 61.16 1046 ASP A O 1
ATOM 8267 N N . CYS A 1 1047 ? -26.669 -8.004 18.117 1.00 62.75 1047 CYS A N 1
ATOM 8268 C CA . CYS A 1 1047 ? -25.728 -7.529 17.097 1.00 62.75 1047 CYS A CA 1
ATOM 8269 C C . CYS A 1 1047 ? -24.257 -7.940 17.321 1.00 62.75 1047 CYS A C 1
ATOM 8271 O O . CYS A 1 1047 ? -23.357 -7.243 16.845 1.00 62.75 1047 CYS A O 1
ATOM 8273 N N . GLY A 1 1048 ? -23.971 -8.994 18.097 1.00 60.16 1048 GLY A N 1
ATOM 8274 C CA . GLY A 1 1048 ? -22.591 -9.476 18.301 1.00 60.16 1048 GLY A CA 1
ATOM 8275 C C . GLY A 1 1048 ? -21.630 -8.452 18.936 1.00 60.16 1048 GLY A C 1
ATOM 8276 O O . GLY A 1 1048 ? -20.432 -8.503 18.701 1.00 60.16 1048 GLY A O 1
ATOM 8277 N N . GLY A 1 1049 ? -22.142 -7.494 19.711 1.00 58.41 1049 GLY A N 1
ATOM 8278 C CA . GLY A 1 1049 ? -21.376 -6.450 20.397 1.00 58.41 1049 GLY A CA 1
ATOM 8279 C C . GLY A 1 1049 ? -21.243 -5.130 19.630 1.00 58.41 1049 GLY A C 1
ATOM 8280 O O . GLY A 1 1049 ? -20.765 -4.160 20.206 1.00 58.41 1049 GLY A O 1
ATOM 8281 N N . ARG A 1 1050 ? -21.679 -5.053 18.360 1.00 58.22 1050 ARG A N 1
ATOM 8282 C CA . ARG A 1 1050 ? -21.518 -3.848 17.514 1.00 58.22 1050 ARG A CA 1
ATOM 8283 C C . ARG A 1 1050 ? -22.472 -2.705 17.849 1.00 58.22 1050 ARG A C 1
ATOM 8285 O O . ARG A 1 1050 ? -22.090 -1.537 17.775 1.00 58.22 1050 ARG A O 1
ATOM 8292 N N . VAL A 1 1051 ? -23.705 -3.043 18.201 1.00 55.88 1051 VAL A N 1
ATOM 8293 C CA . VAL A 1 1051 ? -24.708 -2.089 18.674 1.00 55.88 1051 VAL A CA 1
ATOM 8294 C C . VAL A 1 1051 ? -24.751 -2.230 20.181 1.00 55.88 1051 VAL A C 1
ATOM 8296 O O . VAL A 1 1051 ? -24.887 -3.343 20.698 1.00 55.88 1051 VAL A O 1
ATOM 8299 N N . ALA A 1 1052 ? -24.593 -1.114 20.890 1.00 51.00 1052 ALA A N 1
ATOM 8300 C CA . ALA A 1 1052 ? -24.884 -1.121 22.312 1.00 51.00 1052 ALA A CA 1
ATOM 8301 C C . ALA A 1 1052 ? -26.348 -1.519 22.466 1.00 51.00 1052 ALA A C 1
ATOM 8303 O O . ALA A 1 1052 ? -27.200 -0.861 21.880 1.00 51.00 1052 ALA A O 1
ATOM 8304 N N . THR A 1 1053 ? -26.633 -2.565 23.246 1.00 53.19 1053 THR A N 1
ATOM 8305 C CA . THR A 1 1053 ? -27.975 -2.741 23.815 1.00 53.19 1053 THR A CA 1
ATOM 8306 C C . THR A 1 1053 ? -28.397 -1.384 24.336 1.00 53.19 1053 THR A C 1
ATOM 8308 O O . THR A 1 1053 ? -27.665 -0.838 25.169 1.00 53.19 1053 THR A O 1
ATOM 8311 N N . ASP A 1 1054 ? -29.466 -0.827 23.760 1.00 49.91 1054 ASP A N 1
ATOM 8312 C CA . ASP A 1 1054 ? -29.858 0.559 23.962 1.00 49.91 1054 ASP A CA 1
ATOM 8313 C C . ASP A 1 1054 ? -29.820 0.834 25.466 1.00 49.91 1054 ASP A C 1
ATOM 8315 O O . ASP A 1 1054 ? -30.563 0.226 26.245 1.00 49.91 1054 ASP A O 1
ATOM 8319 N N . TYR A 1 1055 ? -28.843 1.647 25.893 1.00 54.28 1055 TYR A N 1
ATOM 8320 C CA . TYR A 1 1055 ? -28.562 1.865 27.314 1.00 54.28 1055 TYR A CA 1
ATOM 8321 C C . TYR A 1 1055 ? -29.839 2.315 28.024 1.00 54.28 1055 TYR A C 1
ATOM 8323 O O . TYR A 1 1055 ? -30.072 1.950 29.173 1.00 54.28 1055 TYR A O 1
ATOM 8331 N N . THR A 1 1056 ? -30.704 3.004 27.277 1.00 54.88 1056 THR A N 1
ATOM 8332 C CA . THR A 1 1056 ? -32.014 3.468 27.703 1.00 54.88 1056 THR A CA 1
ATOM 8333 C C . THR A 1 1056 ? -32.976 2.338 28.068 1.00 54.88 1056 THR A C 1
ATOM 8335 O O . THR A 1 1056 ? -33.698 2.495 29.044 1.00 54.88 1056 THR A O 1
ATOM 8338 N N . GLU A 1 1057 ? -32.979 1.183 27.393 1.00 60.34 1057 GLU A N 1
ATOM 8339 C CA . GLU A 1 1057 ? -33.906 0.087 27.712 1.00 60.34 1057 GLU A CA 1
ATOM 8340 C C . GLU A 1 1057 ? -33.515 -0.650 28.995 1.00 60.34 1057 GLU A C 1
ATOM 8342 O O . GLU A 1 1057 ? -34.365 -0.915 29.851 1.00 60.34 1057 GLU A O 1
ATOM 8347 N N . VAL A 1 1058 ? -32.229 -0.970 29.172 1.00 61.25 1058 VAL A N 1
ATOM 8348 C CA . VAL A 1 1058 ? -31.744 -1.621 30.402 1.00 61.25 1058 VAL A CA 1
ATOM 8349 C C . VAL A 1 1058 ? -31.827 -0.649 31.579 1.00 61.25 1058 VAL A C 1
ATOM 8351 O O . VAL A 1 1058 ? -32.227 -1.050 32.679 1.00 61.25 1058 VAL A O 1
ATOM 8354 N N . GLU A 1 1059 ? -31.515 0.630 31.361 1.00 63.38 1059 GLU A N 1
ATOM 8355 C CA . GLU A 1 1059 ? -31.701 1.699 32.341 1.00 63.38 1059 GLU A CA 1
ATOM 8356 C C . GLU A 1 1059 ? -33.185 1.865 32.699 1.00 63.38 1059 GLU A C 1
ATOM 8358 O O . GLU A 1 1059 ? -33.521 1.832 33.882 1.00 63.38 1059 GLU A O 1
ATOM 8363 N N . ASP A 1 1060 ? -34.099 1.919 31.726 1.00 66.94 1060 ASP A N 1
ATOM 8364 C CA . ASP A 1 1060 ? -35.543 2.045 31.958 1.00 66.94 1060 ASP A CA 1
ATOM 8365 C C . ASP A 1 1060 ? -36.132 0.810 32.649 1.00 66.94 1060 ASP A C 1
ATOM 8367 O O . ASP A 1 1060 ? -36.987 0.941 33.534 1.00 66.94 1060 ASP A O 1
ATOM 8371 N N . ASN A 1 1061 ? -35.658 -0.393 32.321 1.00 68.69 1061 ASN A N 1
ATOM 8372 C CA . ASN A 1 1061 ? -36.055 -1.632 32.991 1.00 68.69 1061 ASN A CA 1
ATOM 8373 C C . ASN A 1 1061 ? -35.546 -1.668 34.438 1.00 68.69 1061 ASN A C 1
ATOM 8375 O O . ASN A 1 1061 ? -36.310 -1.971 35.366 1.00 68.69 1061 ASN A O 1
ATOM 8379 N N . THR A 1 1062 ? -34.289 -1.280 34.660 1.00 67.94 1062 THR A N 1
ATOM 8380 C CA . THR A 1 1062 ? -33.684 -1.186 35.996 1.00 67.94 1062 THR A CA 1
ATOM 8381 C C . THR A 1 1062 ? -34.378 -0.111 36.833 1.00 67.94 1062 THR A C 1
ATOM 8383 O O . THR A 1 1062 ? -34.734 -0.352 37.992 1.00 67.94 1062 THR A O 1
ATOM 8386 N N . ARG A 1 1063 ? -34.685 1.040 36.231 1.00 70.12 1063 ARG A N 1
ATOM 8387 C CA . ARG A 1 1063 ? -35.431 2.154 36.823 1.00 70.12 1063 ARG A CA 1
ATOM 8388 C C . ARG A 1 1063 ? -36.864 1.758 37.153 1.00 70.12 1063 ARG A C 1
ATOM 8390 O O . ARG A 1 1063 ? -37.345 2.026 38.255 1.00 70.12 1063 ARG A O 1
ATOM 8397 N N . THR A 1 1064 ? -37.547 1.055 36.255 1.00 77.44 1064 THR A N 1
ATOM 8398 C CA . THR A 1 1064 ? -38.904 0.545 36.486 1.00 77.44 1064 THR A CA 1
ATOM 8399 C C . THR A 1 1064 ? -38.918 -0.443 37.647 1.00 77.44 1064 THR A C 1
ATOM 8401 O O . THR A 1 1064 ? -39.750 -0.323 38.557 1.00 77.44 1064 THR A O 1
ATOM 8404 N N . LEU A 1 1065 ? -37.967 -1.381 37.685 1.00 76.25 1065 LEU A N 1
ATOM 8405 C CA . LEU A 1 1065 ? -37.837 -2.317 38.796 1.00 76.25 1065 LEU A CA 1
ATOM 8406 C C . LEU A 1 1065 ? -37.518 -1.593 40.111 1.00 76.25 1065 LEU A C 1
ATOM 8408 O O . LEU A 1 1065 ? -38.124 -1.915 41.137 1.00 76.25 1065 LEU A O 1
ATOM 8412 N N . ALA A 1 1066 ? -36.645 -0.583 40.089 1.00 74.56 1066 ALA A N 1
ATOM 8413 C CA . ALA A 1 1066 ? -36.327 0.259 41.242 1.00 74.56 1066 ALA A CA 1
ATOM 8414 C C . ALA A 1 1066 ? -37.559 0.986 41.784 1.00 74.56 1066 ALA A C 1
ATOM 8416 O O . ALA A 1 1066 ? -37.824 0.962 42.991 1.00 74.56 1066 ALA A O 1
ATOM 8417 N N . ILE A 1 1067 ? -38.373 1.575 40.907 1.00 77.88 1067 ILE A N 1
ATOM 8418 C CA . ILE A 1 1067 ? -39.617 2.252 41.287 1.00 77.88 1067 ILE A CA 1
ATOM 8419 C C . ILE A 1 1067 ? -40.595 1.263 41.930 1.00 77.88 1067 ILE A C 1
ATOM 8421 O O . ILE A 1 1067 ? -41.166 1.554 42.991 1.00 77.88 1067 ILE A O 1
ATOM 8425 N N . VAL A 1 1068 ? -40.785 0.083 41.331 1.00 82.12 1068 VAL A N 1
ATOM 8426 C CA . VAL A 1 1068 ? -41.672 -0.962 41.868 1.00 82.12 1068 VAL A CA 1
ATOM 8427 C C . VAL A 1 1068 ? -41.167 -1.450 43.225 1.00 82.12 1068 VAL A C 1
ATOM 8429 O O . VAL A 1 1068 ? -41.938 -1.507 44.190 1.00 82.12 1068 VAL A O 1
ATOM 8432 N N . TYR A 1 1069 ? -39.871 -1.741 43.328 1.00 82.00 1069 TYR A N 1
ATOM 8433 C CA . TYR A 1 1069 ? -39.219 -2.188 44.552 1.00 82.00 1069 TYR A CA 1
ATOM 8434 C C . TYR A 1 1069 ? -39.408 -1.179 45.690 1.00 82.00 1069 TYR A C 1
ATOM 8436 O O . TYR A 1 1069 ? -39.956 -1.516 46.748 1.00 82.00 1069 TYR A O 1
ATOM 8444 N N . HIS A 1 1070 ? -39.048 0.085 45.462 1.00 77.94 1070 HIS A N 1
ATOM 8445 C CA . HIS A 1 1070 ? -39.194 1.140 46.459 1.00 77.94 1070 HIS A CA 1
ATOM 8446 C C . HIS A 1 1070 ? -40.651 1.372 46.853 1.00 77.94 1070 HIS A C 1
ATOM 8448 O O . HIS A 1 1070 ? -40.945 1.522 48.042 1.00 77.94 1070 HIS A O 1
ATOM 8454 N N . SER A 1 1071 ? -41.582 1.325 45.900 1.00 83.50 1071 SER A N 1
ATOM 8455 C CA . SER A 1 1071 ? -43.017 1.467 46.170 1.00 83.50 1071 SER A CA 1
ATOM 8456 C C . SER A 1 1071 ? -43.533 0.376 47.112 1.00 83.50 1071 SER A C 1
ATOM 8458 O O . SER A 1 1071 ? -44.264 0.660 48.068 1.00 83.50 1071 SER A O 1
ATOM 8460 N N . VAL A 1 1072 ? -43.113 -0.873 46.895 1.00 84.25 1072 VAL A N 1
ATOM 8461 C CA . VAL A 1 1072 ? -43.469 -2.014 47.748 1.00 84.25 1072 VAL A CA 1
ATOM 8462 C C . VAL A 1 1072 ? -42.862 -1.869 49.144 1.00 84.25 1072 VAL A C 1
ATOM 8464 O O . VAL A 1 1072 ? -43.570 -2.046 50.142 1.00 84.25 1072 VAL A O 1
ATOM 8467 N N . ILE A 1 1073 ? -41.584 -1.492 49.243 1.00 81.69 1073 ILE A N 1
ATOM 8468 C CA . ILE A 1 1073 ? -40.919 -1.270 50.533 1.00 81.69 1073 ILE A CA 1
ATOM 8469 C C . ILE A 1 1073 ? -41.599 -0.136 51.307 1.00 81.69 1073 ILE A C 1
ATOM 8471 O O . ILE A 1 1073 ? -41.927 -0.334 52.478 1.00 81.69 1073 ILE A O 1
ATOM 8475 N N . ILE A 1 1074 ? -41.901 0.998 50.666 1.00 83.44 1074 ILE A N 1
ATOM 8476 C CA . ILE A 1 1074 ? -42.616 2.131 51.276 1.00 83.44 1074 ILE A CA 1
ATOM 8477 C C . ILE A 1 1074 ? -44.000 1.702 51.773 1.00 83.44 1074 ILE A C 1
ATOM 8479 O O . ILE A 1 1074 ? -44.394 2.037 52.894 1.00 83.44 1074 ILE A O 1
ATOM 8483 N N . ALA A 1 1075 ? -44.749 0.937 50.975 1.00 84.94 1075 ALA A N 1
ATOM 8484 C CA . ALA A 1 1075 ? -46.059 0.436 51.378 1.00 84.94 1075 ALA A CA 1
ATOM 8485 C C . ALA A 1 1075 ? -45.953 -0.457 52.625 1.00 84.94 1075 ALA A C 1
ATOM 8487 O O . ALA A 1 1075 ? -46.702 -0.276 53.591 1.00 84.94 1075 ALA A O 1
ATOM 8488 N N . ILE A 1 1076 ? -44.986 -1.379 52.652 1.00 83.31 1076 ILE A N 1
ATOM 8489 C CA . ILE A 1 1076 ? -44.750 -2.272 53.792 1.00 83.31 1076 ILE A CA 1
ATOM 8490 C C . ILE A 1 1076 ? -44.325 -1.475 55.031 1.00 83.31 1076 ILE A C 1
ATOM 8492 O O . ILE A 1 1076 ? -44.883 -1.687 56.113 1.00 83.31 1076 ILE A O 1
ATOM 8496 N N . THR A 1 1077 ? -43.380 -0.539 54.910 1.00 82.44 1077 THR A N 1
ATOM 8497 C CA . THR A 1 1077 ? -42.904 0.267 56.044 1.00 82.44 1077 THR A CA 1
ATOM 8498 C C . THR A 1 1077 ? -43.999 1.179 56.591 1.00 82.44 1077 THR A C 1
ATOM 8500 O O . THR A 1 1077 ? -44.111 1.311 57.816 1.00 82.44 1077 THR A O 1
ATOM 8503 N N . LEU A 1 1078 ? -44.860 1.745 55.738 1.00 82.94 1078 LEU A N 1
ATOM 8504 C CA . LEU A 1 1078 ? -46.032 2.519 56.153 1.00 82.94 1078 LEU A CA 1
ATOM 8505 C C . LEU A 1 1078 ? -47.063 1.646 56.871 1.00 82.94 1078 LEU A C 1
ATOM 8507 O O . LEU A 1 1078 ? -47.488 2.001 57.972 1.00 82.94 1078 LEU A O 1
ATOM 8511 N N . ILE A 1 1079 ? -47.434 0.490 56.308 1.00 86.19 1079 ILE A N 1
ATOM 8512 C CA . ILE A 1 1079 ? -48.383 -0.445 56.935 1.00 86.19 1079 ILE A CA 1
ATOM 8513 C C . ILE A 1 1079 ? -47.872 -0.869 58.313 1.00 86.19 1079 ILE A C 1
ATOM 8515 O O . ILE A 1 1079 ? -48.606 -0.788 59.303 1.00 86.19 1079 ILE A O 1
ATOM 8519 N N . LEU A 1 1080 ? -46.601 -1.271 58.405 1.00 83.25 1080 LEU A N 1
ATOM 8520 C CA . LEU A 1 1080 ? -45.983 -1.643 59.674 1.00 83.25 1080 LEU A CA 1
ATOM 8521 C C . LEU A 1 1080 ? -45.986 -0.467 60.653 1.00 83.25 1080 LEU A C 1
ATOM 8523 O O . LEU A 1 1080 ? -46.363 -0.665 61.807 1.00 83.25 1080 LEU A O 1
ATOM 8527 N N . SER A 1 1081 ? -45.671 0.752 60.206 1.00 81.31 1081 SER A N 1
ATOM 8528 C CA . SER A 1 1081 ? -45.711 1.965 61.036 1.00 81.31 1081 SER A CA 1
ATOM 8529 C C . SER A 1 1081 ? -47.120 2.289 61.545 1.00 81.31 1081 SER A C 1
ATOM 8531 O O . SER A 1 1081 ? -47.291 2.610 62.720 1.00 81.31 1081 SER A O 1
ATOM 8533 N N . PHE A 1 1082 ? -48.160 2.146 60.719 1.00 83.75 1082 PHE A N 1
ATOM 8534 C CA . PHE A 1 1082 ? -49.550 2.355 61.138 1.00 83.75 1082 PHE A CA 1
ATOM 8535 C C . PHE A 1 1082 ? -50.017 1.309 62.149 1.00 83.75 1082 PHE A C 1
ATOM 8537 O O . PHE A 1 1082 ? -50.609 1.661 63.172 1.00 83.75 1082 PHE A O 1
ATOM 8544 N N . ILE A 1 1083 ? -49.709 0.030 61.909 1.00 83.56 1083 ILE A N 1
ATOM 8545 C CA . ILE A 1 1083 ? -49.968 -1.059 62.863 1.00 83.56 1083 ILE A CA 1
ATOM 8546 C C . ILE A 1 1083 ? -49.307 -0.735 64.206 1.00 83.56 1083 ILE A C 1
ATOM 8548 O O . ILE A 1 1083 ? -49.878 -0.927 65.283 1.00 83.56 1083 ILE A O 1
ATOM 8552 N N . PHE A 1 1084 ? -48.101 -0.195 64.143 1.00 75.62 1084 PHE A N 1
ATOM 8553 C CA . PHE A 1 1084 ? -47.311 0.157 65.299 1.00 75.62 1084 PHE A CA 1
ATOM 8554 C C . PHE A 1 1084 ? -47.860 1.363 66.068 1.00 75.62 1084 PHE A C 1
ATOM 8556 O O . PHE A 1 1084 ? -47.972 1.310 67.298 1.00 75.62 1084 PHE A O 1
ATOM 8563 N N . LEU A 1 1085 ? -48.258 2.426 65.366 1.00 81.12 1085 LEU A N 1
ATOM 8564 C CA . LEU A 1 1085 ? -48.957 3.574 65.940 1.00 81.12 1085 LEU A CA 1
ATOM 8565 C C . LEU A 1 1085 ? -50.269 3.137 66.592 1.00 81.12 1085 LEU A C 1
ATOM 8567 O O . LEU A 1 1085 ? -50.550 3.541 67.719 1.00 81.12 1085 LEU A O 1
ATOM 8571 N N . TYR A 1 1086 ? -51.026 2.248 65.946 1.00 84.25 1086 TYR A N 1
ATOM 8572 C CA . TYR A 1 1086 ? -52.257 1.682 66.490 1.00 84.25 1086 TYR A CA 1
ATOM 8573 C C . TYR A 1 1086 ? -52.011 0.928 67.804 1.00 84.25 1086 TYR A C 1
ATOM 8575 O O . TYR A 1 1086 ? -52.686 1.184 68.809 1.00 84.25 1086 TYR A O 1
ATOM 8583 N N . TYR A 1 1087 ? -51.016 0.035 67.854 1.00 76.81 1087 TYR A N 1
ATOM 8584 C CA . TYR A 1 1087 ? -50.684 -0.683 69.089 1.00 76.81 1087 TYR A CA 1
ATOM 8585 C C . TYR A 1 1087 ? -50.137 0.250 70.173 1.00 76.81 1087 TYR A C 1
ATOM 8587 O O . TYR A 1 1087 ? -50.510 0.109 71.339 1.00 76.81 1087 TYR A O 1
ATOM 8595 N N . THR A 1 1088 ? -49.317 1.236 69.810 1.00 72.38 1088 THR A N 1
ATOM 8596 C CA . THR A 1 1088 ? -48.788 2.241 70.743 1.00 72.38 1088 THR A CA 1
ATOM 8597 C C . THR A 1 1088 ? -49.915 3.087 71.332 1.00 72.38 1088 THR A C 1
ATOM 8599 O O . THR A 1 1088 ? -50.009 3.220 72.554 1.00 72.38 1088 THR A O 1
ATOM 8602 N N . TYR A 1 1089 ? -50.835 3.572 70.496 1.00 78.94 1089 TYR A N 1
ATOM 8603 C CA . TYR A 1 1089 ? -52.045 4.279 70.911 1.00 78.94 1089 TYR A CA 1
ATOM 8604 C C . TYR A 1 1089 ? -52.915 3.418 71.834 1.00 78.94 1089 TYR A C 1
ATOM 8606 O O . TYR A 1 1089 ? -53.376 3.887 72.874 1.00 78.94 1089 TYR A O 1
ATOM 8614 N N . THR A 1 1090 ? -53.089 2.135 71.508 1.00 76.25 1090 THR A N 1
ATOM 8615 C CA . THR A 1 1090 ? -53.854 1.178 72.323 1.00 76.25 1090 THR A CA 1
ATOM 8616 C C . THR A 1 1090 ? -53.206 0.946 73.693 1.00 76.25 1090 THR A C 1
ATOM 8618 O O . THR A 1 1090 ? -53.892 0.818 74.707 1.00 76.25 1090 THR A O 1
ATOM 8621 N N . ILE A 1 1091 ? -51.874 0.935 73.767 1.00 71.06 1091 ILE A N 1
ATOM 8622 C CA . ILE A 1 1091 ? -51.143 0.824 75.035 1.00 71.06 1091 ILE A CA 1
ATOM 8623 C C . ILE A 1 1091 ? -51.267 2.115 75.844 1.00 71.06 1091 ILE A C 1
ATOM 8625 O O . ILE A 1 1091 ? -51.556 2.040 77.037 1.00 71.06 1091 ILE A O 1
ATOM 8629 N N . LEU A 1 1092 ? -51.090 3.278 75.212 1.00 72.38 1092 LEU A N 1
ATOM 8630 C CA . LEU A 1 1092 ? -51.206 4.594 75.849 1.00 72.38 1092 LEU A CA 1
ATOM 8631 C C . LEU A 1 1092 ? -52.629 4.871 76.363 1.00 72.38 1092 LEU A C 1
ATOM 8633 O O . LEU A 1 1092 ? -52.815 5.424 77.449 1.00 72.38 1092 LEU A O 1
ATOM 8637 N N . SER A 1 1093 ? -53.656 4.452 75.623 1.00 71.69 1093 SER A N 1
ATOM 8638 C CA . SER A 1 1093 ? -55.050 4.554 76.065 1.00 71.69 1093 SER A CA 1
ATOM 8639 C C . SER A 1 1093 ? -55.349 3.580 77.209 1.00 71.69 1093 SER A C 1
ATOM 8641 O O . SER A 1 1093 ? -55.991 3.958 78.191 1.00 71.69 1093 SER A O 1
ATOM 8643 N N . ALA A 1 1094 ? -54.797 2.361 77.171 1.00 66.00 1094 ALA A N 1
ATOM 8644 C CA . ALA A 1 1094 ? -54.918 1.402 78.266 1.00 66.00 1094 ALA A CA 1
ATOM 8645 C C . ALA A 1 1094 ? -54.209 1.860 79.560 1.00 66.00 1094 ALA A C 1
ATOM 8647 O O . ALA A 1 1094 ? -54.647 1.490 80.659 1.00 66.00 1094 ALA A O 1
ATOM 8648 N N . THR A 1 1095 ? -53.137 2.657 79.460 1.00 63.78 1095 THR A N 1
ATOM 8649 C CA . THR A 1 1095 ? -52.352 3.155 80.604 1.00 63.78 1095 THR A CA 1
ATOM 8650 C C . THR A 1 1095 ? -52.912 4.421 81.245 1.00 63.78 1095 THR A C 1
ATOM 8652 O O . THR A 1 1095 ? -52.688 4.610 82.440 1.00 63.78 1095 THR A O 1
ATOM 8655 N N . LYS A 1 1096 ? -53.745 5.215 80.551 1.00 62.84 1096 LYS A N 1
ATOM 8656 C CA . LYS A 1 1096 ? -54.493 6.331 81.174 1.00 62.84 1096 LYS A CA 1
ATOM 8657 C C . LYS A 1 1096 ? -55.370 5.898 82.367 1.00 62.84 1096 LYS A C 1
ATOM 8659 O O . LYS A 1 1096 ? -55.717 6.740 83.187 1.00 62.84 1096 LYS A O 1
ATOM 8664 N N . SER A 1 1097 ? -55.681 4.602 82.524 1.00 55.12 1097 SER A N 1
ATOM 8665 C CA . SER A 1 1097 ? -56.500 4.088 83.642 1.00 55.12 1097 SER A CA 1
ATOM 8666 C C . SER A 1 1097 ? -55.737 3.621 84.901 1.00 55.12 1097 SER A C 1
ATOM 8668 O O . SER A 1 1097 ? -56.372 3.455 85.941 1.00 55.12 1097 SER A O 1
ATOM 8670 N N . LYS A 1 1098 ? -54.404 3.410 84.875 1.00 53.72 1098 LYS A N 1
ATOM 8671 C CA . LYS A 1 1098 ? -53.585 3.029 86.060 1.00 53.72 1098 LYS A CA 1
ATOM 8672 C C . LYS A 1 1098 ? -52.114 3.448 85.896 1.00 53.72 1098 LYS A C 1
ATOM 8674 O O . LYS A 1 1098 ? -51.547 3.235 84.829 1.00 53.72 1098 LYS A O 1
ATOM 8679 N N . LYS A 1 1099 ? -51.471 3.930 86.979 1.00 54.25 1099 LYS A N 1
ATOM 8680 C CA . LYS A 1 1099 ? -50.023 4.255 87.032 1.00 54.25 1099 LYS A CA 1
ATOM 8681 C C . LYS A 1 1099 ? -49.184 3.128 86.406 1.00 54.25 1099 LYS A C 1
ATOM 8683 O O . LYS A 1 1099 ? -49.238 1.984 86.864 1.00 54.25 1099 LYS A O 1
ATOM 8688 N N . MET A 1 1100 ? -48.433 3.454 85.352 1.00 54.56 1100 MET A N 1
ATOM 8689 C CA . MET A 1 1100 ? -47.563 2.512 84.644 1.00 54.56 1100 MET A CA 1
ATOM 8690 C C . MET A 1 1100 ? -46.492 1.942 85.580 1.00 54.56 1100 MET A C 1
ATOM 8692 O O . MET A 1 1100 ? -45.831 2.659 86.322 1.00 54.56 1100 MET A O 1
ATOM 8696 N N . THR A 1 1101 ? -46.287 0.629 85.514 1.00 58.91 1101 THR A N 1
ATOM 8697 C CA . THR A 1 1101 ? -45.056 -0.012 85.992 1.00 58.91 1101 THR A CA 1
ATOM 8698 C C . THR A 1 1101 ? -43.925 0.311 85.011 1.00 58.91 1101 THR A C 1
ATOM 8700 O O . THR A 1 1101 ? -44.130 0.116 83.811 1.00 58.91 1101 THR A O 1
ATOM 8703 N N . GLY A 1 1102 ? -42.738 0.712 85.484 1.00 60.16 1102 GLY A N 1
ATOM 8704 C CA . GLY A 1 1102 ? -41.630 1.210 84.639 1.00 60.16 1102 GLY A CA 1
ATOM 8705 C C . GLY A 1 1102 ? -41.193 0.309 83.468 1.00 60.16 1102 GLY A C 1
ATOM 8706 O O . GLY A 1 1102 ? -40.704 0.800 82.458 1.00 60.16 1102 GLY A O 1
ATOM 8707 N N . ALA A 1 1103 ? -41.455 -1.002 83.519 1.00 59.16 1103 ALA A N 1
ATOM 8708 C CA . ALA A 1 1103 ? -41.191 -1.908 82.396 1.00 59.16 1103 ALA A CA 1
ATOM 8709 C C . ALA A 1 1103 ? -42.085 -1.662 81.159 1.00 59.16 1103 ALA A C 1
ATOM 8711 O O . ALA A 1 1103 ? -41.685 -2.022 80.060 1.00 59.16 1103 ALA A O 1
ATOM 8712 N N . LYS A 1 1104 ? -43.283 -1.076 81.313 1.00 64.88 1104 LYS A N 1
ATOM 8713 C CA . LYS A 1 1104 ? -44.206 -0.793 80.194 1.00 64.88 1104 LYS A CA 1
ATOM 8714 C C . LYS A 1 1104 ? -43.884 0.520 79.482 1.00 64.88 1104 LYS A C 1
ATOM 8716 O O . LYS A 1 1104 ? -44.099 0.614 78.284 1.00 64.88 1104 LYS A O 1
ATOM 8721 N N . GLU A 1 1105 ? -43.361 1.503 80.210 1.00 70.19 1105 GLU A N 1
ATOM 8722 C CA . GLU A 1 1105 ? -42.963 2.815 79.676 1.00 70.19 1105 GLU A CA 1
ATOM 8723 C C . GLU A 1 1105 ? -41.768 2.669 78.737 1.00 70.19 1105 GLU A C 1
ATOM 8725 O O . GLU A 1 1105 ? -41.759 3.183 77.627 1.00 70.19 1105 GLU A O 1
ATOM 8730 N N . TYR A 1 1106 ? -40.825 1.823 79.136 1.00 70.25 1106 TYR A N 1
ATOM 8731 C CA . TYR A 1 1106 ? -39.642 1.488 78.365 1.00 70.25 1106 TYR A CA 1
ATOM 8732 C C . TYR A 1 1106 ? -39.934 0.887 76.981 1.00 70.25 1106 TYR A C 1
ATOM 8734 O O . TYR A 1 1106 ? -39.338 1.288 75.986 1.00 70.25 1106 TYR A O 1
ATOM 8742 N N . VAL A 1 1107 ? -40.861 -0.075 76.914 1.00 71.00 1107 VAL A N 1
ATOM 8743 C CA . VAL A 1 1107 ? -41.228 -0.723 75.644 1.00 71.00 1107 VAL A CA 1
ATOM 8744 C C . VAL A 1 1107 ? -41.907 0.290 74.715 1.00 71.00 1107 VAL A C 1
ATOM 8746 O O . VAL A 1 1107 ? -41.637 0.278 73.522 1.00 71.00 1107 VAL A O 1
ATOM 8749 N N . VAL A 1 1108 ? -42.714 1.208 75.267 1.00 72.19 1108 VAL A N 1
ATOM 8750 C CA . VAL A 1 1108 ? -43.335 2.310 74.511 1.00 72.19 1108 VAL A CA 1
ATOM 8751 C C . VAL A 1 1108 ? -42.284 3.270 73.946 1.00 72.19 1108 VAL A C 1
ATOM 8753 O O . VAL A 1 1108 ? -42.376 3.626 72.778 1.00 72.19 1108 VAL A O 1
ATOM 8756 N N . VAL A 1 1109 ? -41.269 3.645 74.731 1.00 79.88 1109 VAL A N 1
ATOM 8757 C CA . VAL A 1 1109 ? -40.204 4.559 74.279 1.00 79.88 1109 VAL A CA 1
ATOM 8758 C C . VAL A 1 1109 ? -39.325 3.928 73.201 1.00 79.88 1109 VAL A C 1
ATOM 8760 O O . VAL A 1 1109 ? -39.134 4.559 72.167 1.00 79.88 1109 VAL A O 1
ATOM 8763 N N . ILE A 1 1110 ? -38.814 2.701 73.404 1.00 78.94 1110 ILE A N 1
ATOM 8764 C CA . ILE A 1 1110 ? -37.943 2.051 72.404 1.00 78.94 1110 ILE A CA 1
ATOM 8765 C C . ILE A 1 1110 ? -38.644 1.995 71.072 1.00 78.94 1110 ILE A C 1
ATOM 8767 O O . ILE A 1 1110 ? -38.084 2.388 70.060 1.00 78.94 1110 ILE A O 1
ATOM 8771 N N . GLY A 1 1111 ? -39.853 1.454 71.046 1.00 75.00 1111 GLY A N 1
ATOM 8772 C CA . GLY A 1 1111 ? -40.424 1.298 69.743 1.00 75.00 1111 GLY A CA 1
ATOM 8773 C C . GLY A 1 1111 ? -41.054 2.598 69.233 1.00 75.00 1111 GLY A C 1
ATOM 8774 O O . GLY A 1 1111 ? -41.111 2.766 68.029 1.00 75.00 1111 GLY A O 1
ATOM 8775 N N . GLY A 1 1112 ? -41.378 3.588 70.073 1.00 79.81 1112 GLY A N 1
ATOM 8776 C CA . GLY A 1 1112 ? -41.591 4.959 69.593 1.00 79.81 1112 GLY A CA 1
ATOM 8777 C C . GLY A 1 1112 ? -40.428 5.448 68.717 1.00 79.81 1112 GLY A C 1
ATOM 8778 O O . GLY A 1 1112 ? -40.674 5.948 67.625 1.00 79.81 1112 GLY A O 1
ATOM 8779 N N . ILE A 1 1113 ? -39.183 5.188 69.141 1.00 84.75 1113 ILE A N 1
ATOM 8780 C CA . ILE A 1 1113 ? -37.962 5.472 68.365 1.00 84.75 1113 ILE A CA 1
ATOM 8781 C C . ILE A 1 1113 ? -37.935 4.664 67.055 1.00 84.75 1113 ILE A C 1
ATOM 8783 O O . ILE A 1 1113 ? -37.731 5.237 65.986 1.00 84.75 1113 ILE A O 1
ATOM 8787 N N . ILE A 1 1114 ? -38.187 3.350 67.115 1.00 83.00 1114 ILE A N 1
ATOM 8788 C CA . ILE A 1 1114 ? -38.202 2.475 65.925 1.00 83.00 1114 ILE A CA 1
ATOM 8789 C C . ILE A 1 1114 ? -39.280 2.921 64.919 1.00 83.00 1114 ILE A C 1
ATOM 8791 O O . ILE A 1 1114 ? -39.019 2.989 63.723 1.00 83.00 1114 ILE A O 1
ATOM 8795 N N . CYS A 1 1115 ? -40.475 3.282 65.391 1.00 81.25 1115 CYS A N 1
ATOM 8796 C CA . CYS A 1 1115 ? -41.571 3.769 64.555 1.00 81.25 1115 CYS A CA 1
ATOM 8797 C C . CYS A 1 1115 ? -41.244 5.112 63.917 1.00 81.25 1115 CYS A C 1
ATOM 8799 O O . CYS A 1 1115 ? -41.493 5.289 62.731 1.00 81.25 1115 CYS A O 1
ATOM 8801 N N . SER A 1 1116 ? -40.683 6.055 64.683 1.00 84.69 1116 SER A N 1
ATOM 8802 C CA . SER A 1 1116 ? -40.264 7.339 64.122 1.00 84.69 1116 SER A CA 1
ATOM 8803 C C . SER A 1 1116 ? -39.183 7.159 63.064 1.00 84.69 1116 SER A C 1
ATOM 8805 O O . SER A 1 1116 ? -39.245 7.824 62.039 1.00 84.69 1116 SER A O 1
ATOM 8807 N N . ALA A 1 1117 ? -38.250 6.223 63.264 1.00 84.88 1117 ALA A N 1
ATOM 8808 C CA . ALA A 1 1117 ? -37.218 5.916 62.282 1.00 84.88 1117 ALA A CA 1
ATOM 8809 C C . ALA A 1 1117 ? -37.799 5.291 61.004 1.00 84.88 1117 ALA A C 1
ATOM 8811 O O . ALA A 1 1117 ? -37.379 5.661 59.917 1.00 84.88 1117 ALA A O 1
ATOM 8812 N N . PHE A 1 1118 ? -38.797 4.406 61.107 1.00 82.19 1118 PHE A N 1
ATOM 8813 C CA . PHE A 1 1118 ? -39.470 3.807 59.944 1.00 82.19 1118 PHE A CA 1
ATOM 8814 C C . PHE A 1 1118 ? -40.351 4.795 59.174 1.00 82.19 1118 PHE A C 1
ATOM 8816 O O . PHE A 1 1118 ? -40.364 4.776 57.943 1.00 82.19 1118 PHE A O 1
ATOM 8823 N N . ILE A 1 1119 ? -41.062 5.682 59.876 1.00 84.06 1119 ILE A N 1
ATOM 8824 C CA . ILE A 1 1119 ? -41.817 6.771 59.241 1.00 84.06 1119 ILE A CA 1
ATOM 8825 C C . ILE A 1 1119 ? -40.845 7.721 58.542 1.00 84.06 1119 ILE A C 1
ATOM 8827 O O . ILE A 1 1119 ? -41.055 8.047 57.379 1.00 84.06 1119 ILE A O 1
ATOM 8831 N N . LEU A 1 1120 ? -39.755 8.106 59.215 1.00 87.25 1120 LEU A N 1
ATOM 8832 C CA . LEU A 1 1120 ? -38.711 8.941 58.628 1.00 87.25 1120 LEU A CA 1
ATOM 8833 C C . LEU A 1 1120 ? -38.084 8.268 57.402 1.00 87.25 1120 LEU A C 1
ATOM 8835 O O . LEU A 1 1120 ? -37.939 8.918 56.379 1.00 87.25 1120 LEU A O 1
ATOM 8839 N N . ARG A 1 1121 ? -37.796 6.963 57.468 1.00 84.00 1121 ARG A N 1
ATOM 8840 C CA . ARG A 1 1121 ? -37.300 6.168 56.335 1.00 84.00 1121 ARG A CA 1
ATOM 8841 C C . ARG A 1 1121 ? -38.278 6.177 55.163 1.00 84.00 1121 ARG A C 1
ATOM 8843 O O . ARG A 1 1121 ? -37.857 6.379 54.037 1.00 84.00 1121 ARG A O 1
ATOM 8850 N N . SER A 1 1122 ? -39.575 6.029 55.429 1.00 83.00 1122 SER A N 1
ATOM 8851 C CA . SER A 1 1122 ? -40.612 6.071 54.386 1.00 83.00 1122 SER A CA 1
ATOM 8852 C C . SER A 1 1122 ? -40.709 7.457 53.734 1.00 83.00 1122 SER A C 1
ATOM 8854 O O . SER A 1 1122 ? -40.863 7.550 52.523 1.00 83.00 1122 SER A O 1
ATOM 8856 N N . ILE A 1 1123 ? -40.585 8.534 54.521 1.00 85.38 1123 ILE A N 1
ATOM 8857 C CA . ILE A 1 1123 ? -40.560 9.914 54.007 1.00 85.38 1123 ILE A CA 1
ATOM 8858 C C . ILE A 1 1123 ? -39.298 10.158 53.176 1.00 85.38 1123 ILE A C 1
ATOM 8860 O O . ILE A 1 1123 ? -39.396 10.720 52.095 1.00 85.38 1123 ILE A O 1
ATOM 8864 N N . LEU A 1 1124 ? -38.129 9.728 53.658 1.00 83.75 1124 LEU A N 1
ATOM 8865 C CA . LEU A 1 1124 ? -36.867 9.900 52.939 1.00 83.75 1124 LEU A CA 1
ATOM 8866 C C . LEU A 1 1124 ? -36.863 9.125 51.616 1.00 83.75 1124 LEU A C 1
ATOM 8868 O O . LEU A 1 1124 ? -36.474 9.700 50.610 1.00 83.75 1124 LEU A O 1
ATOM 8872 N N . PHE A 1 1125 ? -37.384 7.894 51.574 1.00 78.38 1125 PHE A N 1
ATOM 8873 C CA . PHE A 1 1125 ? -37.541 7.161 50.312 1.00 78.38 1125 PHE A CA 1
ATOM 8874 C C . PHE A 1 1125 ? -38.521 7.829 49.343 1.00 78.38 1125 PHE A C 1
ATOM 8876 O O . PHE A 1 1125 ? -38.243 7.879 48.152 1.00 78.38 1125 PHE A O 1
ATOM 8883 N N . LEU A 1 1126 ? -39.637 8.389 49.830 1.00 80.56 1126 LEU A N 1
ATOM 8884 C CA . LEU A 1 1126 ? -40.548 9.171 48.983 1.00 80.56 1126 LEU A CA 1
ATOM 8885 C C . LEU A 1 1126 ? -39.875 10.427 48.416 1.00 80.56 1126 LEU A C 1
ATOM 8887 O O . LEU A 1 1126 ? -40.156 10.802 47.287 1.00 80.56 1126 LEU A O 1
ATOM 8891 N N . VAL A 1 1127 ? -39.004 11.077 49.192 1.00 81.62 1127 VAL A N 1
ATOM 8892 C CA . VAL A 1 1127 ? -38.230 12.240 48.733 1.00 81.62 1127 VAL A CA 1
ATOM 8893 C C . VAL A 1 1127 ? -37.193 11.828 47.689 1.00 81.62 1127 VAL A C 1
ATOM 8895 O O . VAL A 1 1127 ? -37.074 12.512 46.682 1.00 81.62 1127 VAL A O 1
ATOM 8898 N N . VAL A 1 1128 ? -36.485 10.715 47.896 1.00 75.62 1128 VAL A N 1
ATOM 8899 C CA . VAL A 1 1128 ? -35.520 10.180 46.920 1.00 75.62 1128 VAL A CA 1
ATOM 8900 C C . VAL A 1 1128 ? -36.221 9.827 45.605 1.00 75.62 1128 VAL A C 1
ATOM 8902 O O . VAL A 1 1128 ? -35.794 10.301 44.561 1.00 75.62 1128 VAL A O 1
ATOM 8905 N N . LEU A 1 1129 ? -37.354 9.114 45.660 1.00 74.62 1129 LEU A N 1
ATOM 8906 C CA . LEU A 1 1129 ? -38.161 8.795 44.475 1.00 74.62 1129 LEU A CA 1
ATOM 8907 C C . LEU A 1 1129 ? -38.717 10.033 43.755 1.00 74.62 1129 LEU A C 1
ATOM 8909 O O . LEU A 1 1129 ? -38.913 9.993 42.551 1.00 74.62 1129 LEU A O 1
ATOM 8913 N N . ALA A 1 1130 ? -39.040 11.107 44.481 1.00 76.38 1130 ALA A N 1
ATOM 8914 C CA . ALA A 1 1130 ? -39.685 12.282 43.893 1.00 76.38 1130 ALA A CA 1
ATOM 8915 C C . ALA A 1 1130 ? -38.711 13.278 43.249 1.00 76.38 1130 ALA A C 1
ATOM 8917 O O . ALA A 1 1130 ? -39.162 14.128 42.485 1.00 76.38 1130 ALA A O 1
ATOM 8918 N N . ILE A 1 1131 ? -37.426 13.245 43.618 1.00 75.88 1131 ILE A N 1
ATOM 8919 C CA . ILE A 1 1131 ? -36.424 14.220 43.153 1.00 75.88 1131 ILE A CA 1
ATOM 8920 C C . ILE A 1 1131 ? -35.364 13.557 42.258 1.00 75.88 1131 ILE A C 1
ATOM 8922 O O . ILE A 1 1131 ? -34.550 14.278 41.701 1.00 75.88 1131 ILE A O 1
ATOM 8926 N N . GLU A 1 1132 ? -35.370 12.226 42.100 1.00 66.50 1132 GLU A N 1
ATOM 8927 C CA . GLU A 1 1132 ? -34.396 11.505 41.250 1.00 66.50 1132 GLU A CA 1
ATOM 8928 C C . GLU A 1 1132 ? -32.950 11.931 41.567 1.00 66.50 1132 GLU A C 1
ATOM 8930 O O . GLU A 1 1132 ? -32.147 12.273 40.708 1.00 66.50 1132 GLU A O 1
ATOM 8935 N N . LEU A 1 1133 ? -32.640 12.025 42.865 1.00 64.25 1133 LEU A N 1
ATOM 8936 C CA . LEU A 1 1133 ? -31.331 12.476 43.329 1.00 64.25 1133 LEU A CA 1
ATOM 8937 C C . LEU A 1 1133 ? -30.361 11.295 43.395 1.00 64.25 1133 LEU A C 1
ATOM 8939 O O . LEU A 1 1133 ? -30.297 10.618 44.427 1.00 64.25 1133 LEU A O 1
ATOM 8943 N N . ALA A 1 1134 ? -29.545 11.129 42.357 1.00 67.12 1134 ALA A N 1
ATOM 8944 C CA . ALA A 1 1134 ? -28.324 10.333 42.412 1.00 67.12 1134 ALA A CA 1
ATOM 8945 C C . ALA A 1 1134 ? -27.274 11.070 43.265 1.00 67.12 1134 ALA A C 1
ATOM 8947 O O . ALA A 1 1134 ? -26.576 11.976 42.811 1.00 67.12 1134 ALA A O 1
ATOM 8948 N N . SER A 1 1135 ? -27.226 10.789 44.573 1.00 77.94 1135 SER A N 1
ATOM 8949 C CA . SER A 1 1135 ? -26.286 11.468 45.474 1.00 77.94 1135 SER A CA 1
ATOM 8950 C C . SER A 1 1135 ? -25.929 10.656 46.716 1.00 77.94 1135 SER A C 1
ATOM 8952 O O . SER A 1 1135 ? -26.751 10.385 47.603 1.00 77.94 1135 SER A O 1
ATOM 8954 N N . SER A 1 1136 ? -24.632 10.381 46.853 1.00 76.31 1136 SER A N 1
ATOM 8955 C CA . SER A 1 1136 ? -24.042 9.679 47.997 1.00 76.31 1136 SER A CA 1
ATOM 8956 C C . SER A 1 1136 ? -24.283 10.374 49.345 1.00 76.31 1136 SER A C 1
ATOM 8958 O O . SER A 1 1136 ? -24.374 9.719 50.390 1.00 76.31 1136 SER A O 1
ATOM 8960 N N . ILE A 1 1137 ? -24.455 11.701 49.341 1.00 83.12 1137 ILE A N 1
ATOM 8961 C CA . ILE A 1 1137 ? -24.756 12.501 50.536 1.00 83.12 1137 ILE A CA 1
ATOM 8962 C C . ILE A 1 1137 ? -26.140 12.142 51.092 1.00 83.12 1137 ILE A C 1
ATOM 8964 O O . ILE A 1 1137 ? -26.304 11.973 52.306 1.00 83.12 1137 ILE A O 1
ATOM 8968 N N . TYR A 1 1138 ? -27.143 11.993 50.225 1.00 82.06 1138 TYR A N 1
ATOM 8969 C CA . TYR A 1 1138 ? -28.509 11.670 50.643 1.00 82.06 1138 TYR A CA 1
ATOM 8970 C C . TYR A 1 1138 ? -28.619 10.241 51.173 1.00 82.06 1138 TYR A C 1
ATOM 8972 O O . TYR A 1 1138 ? -29.290 10.014 52.189 1.00 82.06 1138 TYR A O 1
ATOM 8980 N N . LEU A 1 1139 ? -27.903 9.293 50.561 1.00 80.88 1139 LEU A N 1
ATOM 8981 C CA . LEU A 1 1139 ? -27.779 7.937 51.090 1.00 80.88 1139 LEU A CA 1
ATOM 8982 C C . LEU A 1 1139 ? -27.171 7.947 52.498 1.00 80.88 1139 LEU A C 1
ATOM 8984 O O . LEU A 1 1139 ? -27.733 7.345 53.421 1.00 80.88 1139 LEU A O 1
ATOM 8988 N N . PHE A 1 1140 ? -26.056 8.664 52.688 1.00 86.19 1140 PHE A N 1
ATOM 8989 C CA . PHE A 1 1140 ? -25.399 8.788 53.989 1.00 86.19 1140 PHE A CA 1
ATOM 8990 C C . PHE A 1 1140 ? -26.368 9.310 55.055 1.00 86.19 1140 PHE A C 1
ATOM 8992 O O . PHE A 1 1140 ? -26.517 8.695 56.114 1.00 86.19 1140 PHE A O 1
ATOM 8999 N N . ILE A 1 1141 ? -27.080 10.407 54.766 1.00 87.75 1141 ILE A N 1
ATOM 9000 C CA . ILE A 1 1141 ? -28.066 10.999 55.683 1.00 87.75 1141 ILE A CA 1
ATOM 9001 C C . ILE A 1 1141 ? -29.174 9.990 56.012 1.00 87.75 1141 ILE A C 1
ATOM 9003 O O . ILE A 1 1141 ? -29.544 9.831 57.180 1.00 87.75 1141 ILE A O 1
ATOM 9007 N N . THR A 1 1142 ? -29.681 9.279 55.005 1.00 85.44 1142 THR A N 1
ATOM 9008 C CA . THR A 1 1142 ? -30.785 8.327 55.163 1.00 85.44 1142 THR A CA 1
ATOM 9009 C C . THR A 1 1142 ? -30.397 7.149 56.048 1.00 85.44 1142 THR A C 1
ATOM 9011 O O . THR A 1 1142 ? -31.102 6.849 57.019 1.00 85.44 1142 THR A O 1
ATOM 9014 N N . LEU A 1 1143 ? -29.255 6.510 55.789 1.00 88.06 1143 LEU A N 1
ATOM 9015 C CA . LEU A 1 1143 ? -28.775 5.387 56.596 1.00 88.06 1143 LEU A CA 1
ATOM 9016 C C . LEU A 1 1143 ? -28.361 5.834 58.003 1.00 88.06 1143 LEU A C 1
ATOM 9018 O O . LEU A 1 1143 ? -28.695 5.176 58.993 1.00 88.06 1143 LEU A O 1
ATOM 9022 N N . PHE A 1 1144 ? -27.707 6.989 58.127 1.00 91.94 1144 PHE A N 1
ATOM 9023 C CA . PHE A 1 1144 ? -27.300 7.522 59.423 1.00 91.94 1144 PHE A CA 1
ATOM 9024 C C . PHE A 1 1144 ? -28.506 7.796 60.334 1.00 91.94 1144 PHE A C 1
ATOM 9026 O O . PHE A 1 1144 ? -28.533 7.356 61.487 1.00 91.94 1144 PHE A O 1
ATOM 9033 N N . LEU A 1 1145 ? -29.535 8.484 59.827 1.00 90.06 1145 LEU A N 1
ATOM 9034 C CA . LEU A 1 1145 ? -30.716 8.836 60.620 1.00 90.06 1145 LEU A CA 1
ATOM 9035 C C . LEU A 1 1145 ? -31.619 7.630 60.905 1.00 90.06 1145 LEU A C 1
ATOM 9037 O O . LEU A 1 1145 ? -32.131 7.495 62.020 1.00 90.06 1145 LEU A O 1
ATOM 9041 N N . THR A 1 1146 ? -31.835 6.758 59.918 1.00 88.06 1146 THR A N 1
ATOM 9042 C CA . THR A 1 1146 ? -32.848 5.694 60.024 1.00 88.06 1146 THR A CA 1
ATOM 9043 C C . THR A 1 1146 ? -32.311 4.395 60.624 1.00 88.06 1146 THR A C 1
ATOM 9045 O O . THR A 1 1146 ? -33.074 3.679 61.276 1.00 88.06 1146 THR A O 1
ATOM 9048 N N . GLU A 1 1147 ? -31.012 4.110 60.484 1.00 90.19 1147 GLU A N 1
ATOM 9049 C CA . GLU A 1 1147 ? -30.374 2.896 61.006 1.00 90.19 1147 GLU A CA 1
ATOM 9050 C C . GLU A 1 1147 ? -29.451 3.225 62.191 1.00 90.19 1147 GLU A C 1
ATOM 9052 O O . GLU A 1 1147 ? -29.755 2.846 63.327 1.00 90.19 1147 GLU A O 1
ATOM 9057 N N . VAL A 1 1148 ? -28.367 3.982 61.974 1.00 92.19 1148 VAL A N 1
ATOM 9058 C CA . VAL A 1 1148 ? -27.326 4.232 62.997 1.00 92.19 1148 VAL A CA 1
ATOM 9059 C C . VAL A 1 1148 ? -27.901 4.933 64.230 1.00 92.19 1148 VAL A C 1
ATOM 9061 O O . VAL A 1 1148 ? -27.780 4.425 65.350 1.00 92.19 1148 VAL A O 1
ATOM 9064 N N . MET A 1 1149 ? -28.568 6.079 64.054 1.00 91.75 1149 MET A N 1
ATOM 9065 C CA . MET A 1 1149 ? -29.157 6.830 65.167 1.00 91.75 1149 MET A CA 1
ATOM 9066 C C . MET A 1 1149 ? -30.265 6.041 65.867 1.00 91.75 1149 MET A C 1
ATOM 9068 O O . MET A 1 1149 ? -30.373 6.089 67.096 1.00 91.75 1149 MET A O 1
ATOM 9072 N N . MET A 1 1150 ? -31.070 5.284 65.120 1.00 90.38 1150 MET A N 1
ATOM 9073 C CA . MET A 1 1150 ? -32.129 4.450 65.686 1.00 90.38 1150 MET A CA 1
ATOM 9074 C C . MET A 1 1150 ? -31.558 3.339 66.575 1.00 90.38 1150 MET A C 1
ATOM 9076 O O . MET A 1 1150 ? -32.009 3.161 67.713 1.00 90.38 1150 MET A O 1
ATOM 9080 N N . ILE A 1 1151 ? -30.520 2.637 66.112 1.00 90.75 1151 ILE A N 1
ATOM 9081 C CA . ILE A 1 1151 ? -29.846 1.590 66.886 1.00 90.75 1151 ILE A CA 1
ATOM 9082 C C . ILE A 1 1151 ? -29.166 2.209 68.111 1.00 90.75 1151 ILE A C 1
ATOM 9084 O O . ILE A 1 1151 ? -29.384 1.735 69.229 1.00 90.75 1151 ILE A O 1
ATOM 9088 N N . ALA A 1 1152 ? -28.413 3.299 67.938 1.00 89.38 1152 ALA A N 1
ATOM 9089 C CA . ALA A 1 1152 ? -27.705 3.985 69.018 1.00 89.38 1152 ALA A CA 1
ATOM 9090 C C . ALA A 1 1152 ? -28.656 4.454 70.129 1.00 89.38 1152 ALA A C 1
ATOM 9092 O O . ALA A 1 1152 ? -28.460 4.148 71.308 1.00 89.38 1152 ALA A O 1
ATOM 9093 N N . THR A 1 1153 ? -29.734 5.154 69.768 1.00 88.38 1153 THR A N 1
ATOM 9094 C CA . THR A 1 1153 ? -30.731 5.642 70.733 1.00 88.38 1153 THR A CA 1
ATOM 9095 C C . THR A 1 1153 ? -31.454 4.488 71.423 1.00 88.38 1153 THR A C 1
ATOM 9097 O O . THR A 1 1153 ? -31.650 4.532 72.640 1.00 88.38 1153 THR A O 1
ATOM 9100 N N . THR A 1 1154 ? -31.758 3.407 70.700 1.00 84.44 1154 THR A N 1
ATOM 9101 C CA . THR A 1 1154 ? -32.303 2.173 71.280 1.00 84.44 1154 THR A CA 1
ATOM 9102 C C . THR A 1 1154 ? -31.339 1.562 72.307 1.00 84.44 1154 THR A C 1
ATOM 9104 O O . THR A 1 1154 ? -31.768 1.199 73.409 1.00 84.44 1154 THR A O 1
ATOM 9107 N N . GLN A 1 1155 ? -30.031 1.516 72.019 1.00 82.50 1155 GLN A N 1
ATOM 9108 C CA . GLN A 1 1155 ? -29.010 1.045 72.967 1.00 82.50 1155 GLN A CA 1
ATOM 9109 C C . GLN A 1 1155 ? -28.910 1.927 74.212 1.00 82.50 1155 GLN A C 1
ATOM 9111 O O . GLN A 1 1155 ? -28.857 1.408 75.330 1.00 82.50 1155 GLN A O 1
ATOM 9116 N N . VAL A 1 1156 ? -28.941 3.253 74.051 1.00 85.88 1156 VAL A N 1
ATOM 9117 C CA . VAL A 1 1156 ? -28.921 4.198 75.178 1.00 85.88 1156 VAL A CA 1
ATOM 9118 C C . VAL A 1 1156 ? -30.115 3.963 76.102 1.00 85.88 1156 VAL A C 1
ATOM 9120 O O . VAL A 1 1156 ? -29.956 3.960 77.325 1.00 85.88 1156 VAL A O 1
ATOM 9123 N N . GLN A 1 1157 ? -31.302 3.694 75.550 1.00 83.38 1157 GLN A N 1
ATOM 9124 C CA . GLN A 1 1157 ? -32.466 3.339 76.360 1.00 83.38 1157 GLN A CA 1
ATOM 9125 C C . GLN A 1 1157 ? -32.230 2.019 77.120 1.00 83.38 1157 GLN A C 1
ATOM 9127 O O . GLN A 1 1157 ? -32.482 1.961 78.332 1.00 83.38 1157 GLN A O 1
ATOM 9132 N N . PHE A 1 1158 ? -31.674 0.987 76.470 1.00 77.88 1158 PHE A N 1
ATOM 9133 C CA . PHE A 1 1158 ? -31.340 -0.286 77.132 1.00 77.88 1158 PHE A CA 1
ATOM 9134 C C . PHE A 1 1158 ? -30.354 -0.090 78.280 1.00 77.88 1158 PHE A C 1
ATOM 9136 O O . PHE A 1 1158 ? -30.561 -0.635 79.372 1.00 77.88 1158 PHE A O 1
ATOM 9143 N N . LEU A 1 1159 ? -29.341 0.749 78.078 1.00 77.75 1159 LEU A N 1
ATOM 9144 C CA . LEU A 1 1159 ? -28.350 1.083 79.089 1.00 77.75 1159 LEU A CA 1
ATOM 9145 C C . LEU A 1 1159 ? -28.966 1.870 80.256 1.00 77.75 1159 LEU A C 1
ATOM 9147 O O . LEU A 1 1159 ? -28.784 1.492 81.415 1.00 77.75 1159 LEU A O 1
ATOM 9151 N N . LYS A 1 1160 ? -29.771 2.905 79.975 1.00 80.56 1160 LYS A N 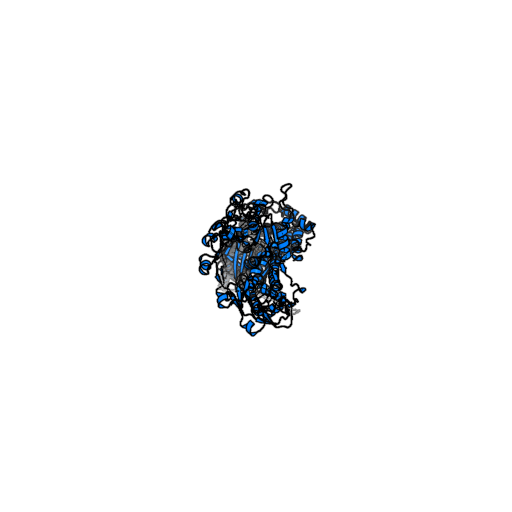1
ATOM 9152 C CA . LYS A 1 1160 ? -30.469 3.719 80.989 1.00 80.56 1160 LYS A CA 1
ATOM 9153 C C . LYS A 1 1160 ? -31.352 2.859 81.887 1.00 80.56 1160 LYS A C 1
ATOM 9155 O O . LYS A 1 1160 ? -31.337 3.004 83.115 1.00 80.56 1160 LYS A O 1
ATOM 9160 N N . ARG A 1 1161 ? -32.092 1.916 81.298 1.00 73.50 1161 ARG A N 1
ATOM 9161 C CA . ARG A 1 1161 ? -32.903 0.957 82.053 1.00 73.50 1161 ARG A CA 1
ATOM 9162 C C . ARG A 1 1161 ? -32.041 0.081 82.955 1.00 73.50 1161 ARG A C 1
ATOM 9164 O O . ARG A 1 1161 ? -32.393 -0.109 84.116 1.00 73.50 1161 ARG A O 1
ATOM 9171 N N . ARG A 1 1162 ? -30.916 -0.430 82.455 1.00 69.25 1162 ARG A N 1
ATOM 9172 C CA . ARG A 1 1162 ? -30.009 -1.279 83.240 1.00 69.25 1162 ARG A CA 1
ATOM 9173 C C . ARG A 1 1162 ? -29.369 -0.526 84.400 1.00 69.25 1162 ARG A C 1
ATOM 9175 O O . ARG A 1 1162 ? -29.345 -1.061 85.506 1.00 69.25 1162 ARG A O 1
ATOM 9182 N N . ILE A 1 1163 ? -28.933 0.716 84.195 1.00 74.69 1163 ILE A N 1
ATOM 9183 C CA . ILE A 1 1163 ? -28.418 1.577 85.273 1.00 74.69 1163 ILE A CA 1
ATOM 9184 C C . ILE A 1 1163 ? -29.505 1.783 86.336 1.00 74.69 1163 ILE A C 1
ATOM 9186 O O . ILE A 1 1163 ? -29.251 1.602 87.525 1.00 74.69 1163 ILE A O 1
ATOM 9190 N N . THR A 1 1164 ? -30.743 2.050 85.912 1.00 72.88 1164 THR A N 1
ATOM 9191 C CA . THR A 1 1164 ? -31.887 2.230 86.821 1.00 72.88 1164 THR A CA 1
ATOM 9192 C C . THR A 1 1164 ? -32.233 0.941 87.586 1.00 72.88 1164 THR A C 1
ATOM 9194 O O . THR A 1 1164 ? -32.452 0.975 88.798 1.00 72.88 1164 THR A O 1
ATOM 9197 N N . GLU A 1 1165 ? -32.238 -0.222 86.922 1.00 69.12 1165 GLU A N 1
ATOM 9198 C CA . GLU A 1 1165 ? -32.478 -1.526 87.556 1.00 69.12 1165 GLU A CA 1
ATOM 9199 C C . GLU A 1 1165 ? -31.356 -1.884 88.547 1.00 69.12 1165 GLU A C 1
ATOM 9201 O O . GLU A 1 1165 ? -31.642 -2.336 89.658 1.00 69.12 1165 GLU A O 1
ATOM 9206 N N . THR A 1 1166 ? -30.096 -1.614 88.201 1.00 68.56 1166 THR A N 1
ATOM 9207 C CA . THR A 1 1166 ? -28.929 -1.875 89.062 1.00 68.56 1166 THR A CA 1
ATOM 9208 C C . THR A 1 1166 ? -28.920 -0.948 90.280 1.00 68.56 1166 THR A C 1
ATOM 9210 O O . THR A 1 1166 ? -28.783 -1.425 91.407 1.00 68.56 1166 THR A O 1
ATOM 9213 N N . ALA A 1 1167 ? -29.192 0.349 90.092 1.00 68.88 1167 ALA A N 1
ATOM 9214 C CA . ALA A 1 1167 ? -29.353 1.318 91.177 1.00 68.88 1167 ALA A CA 1
ATOM 9215 C C . ALA A 1 1167 ? -30.509 0.934 92.120 1.00 68.88 1167 ALA A C 1
ATOM 9217 O O . ALA A 1 1167 ? -30.366 0.985 93.342 1.00 68.88 1167 ALA A O 1
ATOM 9218 N N . SER A 1 1168 ? -31.635 0.454 91.575 1.00 65.75 1168 SER A N 1
ATOM 9219 C CA . SER A 1 1168 ? -32.773 -0.007 92.383 1.00 65.75 1168 SER A CA 1
ATOM 9220 C C . SER A 1 1168 ? -32.480 -1.294 93.176 1.00 65.75 1168 SER A C 1
ATOM 9222 O O . SER A 1 1168 ? -32.996 -1.467 94.284 1.00 65.75 1168 SER A O 1
ATOM 9224 N N . ARG A 1 1169 ? -31.623 -2.190 92.658 1.00 61.94 1169 ARG A N 1
ATOM 9225 C CA . ARG A 1 1169 ? -31.166 -3.398 93.369 1.00 61.94 1169 ARG A CA 1
ATOM 9226 C C . ARG A 1 1169 ? -30.156 -3.070 94.469 1.00 61.94 1169 ARG A C 1
ATOM 9228 O O . ARG A 1 1169 ? -30.290 -3.616 95.561 1.00 61.94 1169 ARG A O 1
ATOM 9235 N N . LEU A 1 1170 ? -29.223 -2.150 94.220 1.00 62.88 1170 LEU A N 1
ATOM 9236 C CA . LEU A 1 1170 ? -28.279 -1.642 95.227 1.00 62.88 1170 LEU A CA 1
ATOM 9237 C C . LEU A 1 1170 ? -29.008 -0.896 96.360 1.00 62.88 1170 LEU A C 1
ATOM 9239 O O . LEU A 1 1170 ? -28.718 -1.107 97.537 1.00 62.88 1170 LEU A O 1
ATOM 9243 N N . SER A 1 1171 ? -30.037 -0.109 96.028 1.00 56.41 1171 SER A N 1
ATOM 9244 C CA . SER A 1 1171 ? -30.902 0.548 97.019 1.00 56.41 1171 SER A CA 1
ATOM 9245 C C . SER A 1 1171 ? -31.696 -0.464 97.869 1.00 56.41 1171 SER A C 1
ATOM 9247 O O . SER A 1 1171 ? -31.803 -0.301 99.085 1.00 56.41 1171 SER A O 1
ATOM 9249 N N . ARG A 1 1172 ? -32.173 -1.576 97.281 1.00 54.19 1172 ARG A N 1
ATOM 9250 C CA . ARG A 1 1172 ? -32.848 -2.660 98.028 1.00 54.19 1172 ARG A CA 1
ATOM 9251 C C . ARG A 1 1172 ? -31.910 -3.558 98.840 1.00 54.19 1172 ARG A C 1
ATOM 9253 O O . ARG A 1 1172 ? -32.372 -4.129 99.826 1.00 54.19 1172 ARG A O 1
ATOM 9260 N N . SER A 1 1173 ? -30.630 -3.701 98.478 1.00 50.84 1173 SER A N 1
ATOM 9261 C CA . SER A 1 1173 ? -29.670 -4.460 99.300 1.00 50.84 1173 SER A CA 1
ATOM 9262 C C . SER A 1 1173 ? -29.134 -3.649 100.484 1.00 50.84 1173 SER A C 1
ATOM 9264 O O . SER A 1 1173 ? -28.795 -4.239 101.507 1.00 50.84 1173 SER A O 1
ATOM 9266 N N . SER A 1 1174 ? -29.117 -2.315 100.383 1.00 49.59 1174 SER A N 1
ATOM 9267 C CA . SER A 1 1174 ? -28.738 -1.399 101.471 1.00 49.59 1174 SER A CA 1
ATOM 9268 C C . SER A 1 1174 ? -29.749 -1.393 102.636 1.00 49.59 1174 SER A C 1
ATOM 9270 O O . SER A 1 1174 ? -29.361 -1.353 103.801 1.00 49.59 1174 SER A O 1
ATOM 9272 N N . PHE A 1 1175 ? -31.048 -1.568 102.363 1.00 49.47 1175 PHE A N 1
ATOM 9273 C CA . PHE A 1 1175 ? -32.103 -1.457 103.387 1.00 49.47 1175 PHE A CA 1
ATOM 9274 C C . PHE A 1 1175 ? -32.376 -2.733 104.216 1.00 49.47 1175 PHE A C 1
ATOM 9276 O O . PHE A 1 1175 ? -33.343 -2.777 104.974 1.00 49.47 1175 PHE A O 1
ATOM 9283 N N . ARG A 1 1176 ? -31.555 -3.793 104.101 1.00 45.03 1176 ARG A N 1
ATOM 9284 C CA . ARG A 1 1176 ? -31.760 -5.068 104.833 1.00 45.03 1176 ARG A CA 1
ATOM 9285 C C . ARG A 1 1176 ? -30.736 -5.362 105.940 1.00 45.03 1176 ARG A C 1
ATOM 9287 O O . ARG A 1 1176 ? -30.633 -6.503 106.384 1.00 45.03 1176 ARG A O 1
ATOM 9294 N N . LYS A 1 1177 ? -30.015 -4.351 106.434 1.00 46.91 1177 LYS A N 1
ATOM 9295 C CA . LYS A 1 1177 ? -29.179 -4.449 107.646 1.00 46.91 1177 LYS A CA 1
ATOM 9296 C C . LYS A 1 1177 ? -29.415 -3.254 108.575 1.00 46.91 1177 LYS A C 1
ATOM 9298 O O . LYS A 1 1177 ? -28.619 -2.327 108.582 1.00 46.91 1177 LYS A O 1
ATOM 9303 N N . THR A 1 1178 ? -30.505 -3.278 109.344 1.00 45.38 1178 THR A N 1
ATOM 9304 C CA . THR A 1 1178 ? -30.627 -2.718 110.714 1.00 45.38 1178 THR A CA 1
ATOM 9305 C C . THR A 1 1178 ? -32.073 -2.858 111.204 1.00 45.38 1178 THR A C 1
ATOM 9307 O O . THR A 1 1178 ? -32.998 -2.403 110.543 1.00 45.38 1178 THR A O 1
ATOM 9310 N N . GLY A 1 1179 ? -32.271 -3.514 112.354 1.00 37.75 1179 GLY A N 1
ATOM 9311 C CA . GLY A 1 1179 ? -33.583 -3.671 112.997 1.00 37.75 1179 GLY A CA 1
ATOM 9312 C C . GLY A 1 1179 ? -33.777 -5.045 113.639 1.00 37.75 1179 GLY A C 1
ATOM 9313 O O . GLY A 1 1179 ? -34.386 -5.929 113.046 1.00 37.75 1179 GLY A O 1
ATOM 9314 N N . ALA A 1 1180 ? -33.216 -5.230 114.834 1.00 43.88 1180 ALA A N 1
ATOM 9315 C CA . ALA A 1 1180 ? -33.347 -6.428 115.658 1.00 43.88 1180 ALA A CA 1
ATOM 9316 C C . ALA A 1 1180 ? -34.608 -6.400 116.546 1.00 43.88 1180 ALA A C 1
ATOM 9318 O O . ALA A 1 1180 ? -35.004 -5.333 117.006 1.00 43.88 1180 ALA A O 1
ATOM 9319 N N . ALA A 1 1181 ? -35.111 -7.605 116.856 1.00 42.28 1181 ALA A N 1
ATOM 9320 C CA . ALA A 1 1181 ? -35.527 -8.106 118.180 1.00 42.28 1181 ALA A CA 1
ATOM 9321 C C . ALA A 1 1181 ? -36.958 -8.679 118.308 1.00 42.28 1181 ALA A C 1
ATOM 9323 O O . ALA A 1 1181 ? -37.954 -8.010 118.065 1.00 42.28 1181 ALA A O 1
ATOM 9324 N N . SER A 1 1182 ? -36.982 -9.891 118.887 1.00 36.28 1182 SER A N 1
ATOM 9325 C CA . SER A 1 1182 ? -37.951 -10.407 119.869 1.00 36.28 1182 SER A CA 1
ATOM 9326 C C . SER A 1 1182 ? -39.182 -11.228 119.431 1.00 36.28 1182 SER A C 1
ATOM 9328 O O . SER A 1 1182 ? -40.132 -10.742 118.829 1.00 36.28 1182 SER A O 1
ATOM 9330 N N . SER A 1 1183 ? -39.194 -12.446 119.993 1.00 36.50 1183 SER A N 1
ATOM 9331 C CA . SER A 1 1183 ? -40.321 -13.263 120.481 1.00 36.50 1183 SER A CA 1
ATOM 9332 C C . SER A 1 1183 ? -41.057 -14.234 119.537 1.00 36.50 1183 SER A C 1
ATOM 9334 O O . SER A 1 1183 ? -41.894 -13.868 118.726 1.00 36.50 1183 SER A O 1
ATOM 9336 N N . SER A 1 1184 ? -40.741 -15.517 119.779 1.00 34.91 1184 SER A N 1
ATOM 9337 C CA . SER A 1 1184 ? -41.644 -16.650 120.061 1.00 34.91 1184 SER A CA 1
ATOM 9338 C C . SER A 1 1184 ? -42.759 -17.029 119.082 1.00 34.91 1184 SER A C 1
ATOM 9340 O O . SER A 1 1184 ? -43.696 -16.270 118.871 1.00 34.91 1184 SER A O 1
ATOM 9342 N N . GLY A 1 1185 ? -42.774 -18.310 118.688 1.00 34.12 1185 GLY A N 1
ATOM 9343 C CA . GLY A 1 1185 ? -44.035 -18.969 118.332 1.00 34.12 1185 GLY A CA 1
ATOM 9344 C C . GLY A 1 1185 ? -43.956 -20.159 117.382 1.00 34.12 1185 GLY A C 1
ATOM 9345 O O . GLY A 1 1185 ? -44.428 -20.063 116.265 1.00 34.12 1185 GLY A O 1
ATOM 9346 N N . SER A 1 1186 ? -43.445 -21.289 117.881 1.00 34.28 1186 SER A N 1
ATOM 9347 C CA . SER A 1 1186 ? -44.018 -22.643 117.733 1.00 34.28 1186 SER A CA 1
ATOM 9348 C C . SER A 1 1186 ? -44.373 -23.269 116.364 1.00 34.28 1186 SER A C 1
ATOM 9350 O O . SER A 1 1186 ? -45.209 -22.768 115.624 1.00 34.28 1186 SER A O 1
ATOM 9352 N N . ARG A 1 1187 ? -43.948 -24.546 116.277 1.00 35.56 1187 ARG A N 1
ATOM 9353 C CA . ARG A 1 1187 ? -44.610 -25.725 115.665 1.00 35.56 1187 ARG A CA 1
ATOM 9354 C C . ARG A 1 1187 ? -44.388 -25.937 114.163 1.00 35.56 1187 ARG A C 1
ATOM 9356 O O . ARG A 1 1187 ? -44.792 -25.141 113.335 1.00 35.56 1187 ARG A O 1
ATOM 9363 N N . MET A 1 1188 ? -43.569 -26.936 113.817 1.00 34.66 1188 MET A N 1
ATOM 9364 C CA . MET A 1 1188 ? -43.846 -28.395 113.724 1.00 34.66 1188 MET A CA 1
ATOM 9365 C C . MET A 1 1188 ? -44.090 -28.723 112.247 1.00 34.66 1188 MET A C 1
ATOM 9367 O O . MET A 1 1188 ? -44.996 -28.176 111.640 1.00 34.66 1188 MET A O 1
ATOM 9371 N N . SER A 1 1189 ? -43.119 -29.386 111.607 1.00 32.31 1189 SER A N 1
ATOM 9372 C CA . SER A 1 1189 ? -43.153 -30.831 111.304 1.00 32.31 1189 SER A CA 1
ATOM 9373 C C . SER A 1 1189 ? -44.198 -31.126 110.221 1.00 32.31 1189 SER A C 1
ATOM 9375 O O . SER A 1 1189 ? -45.351 -30.765 110.369 1.00 32.31 1189 SER A O 1
ATOM 9377 N N . SER A 1 1190 ? -43.892 -31.781 109.112 1.00 34.53 1190 SER A N 1
ATOM 9378 C CA . SER A 1 1190 ? -43.174 -33.048 109.022 1.00 34.53 1190 SER A CA 1
ATOM 9379 C C . SER A 1 1190 ? -43.235 -33.534 107.575 1.00 34.53 1190 SER A C 1
ATOM 9381 O O . SER A 1 1190 ? -44.226 -33.240 106.911 1.00 34.53 1190 SER A O 1
ATOM 9383 N N . SER A 1 1191 ? -42.286 -34.412 107.220 1.00 34.22 1191 SER A N 1
ATOM 9384 C CA . SER A 1 1191 ? -42.439 -35.568 106.307 1.00 34.22 1191 SER A CA 1
ATOM 9385 C C . SER A 1 1191 ? -42.807 -35.281 104.847 1.00 34.22 1191 SER A C 1
ATOM 9387 O O . SER A 1 1191 ? -43.599 -34.406 104.553 1.00 34.22 1191 SER A O 1
ATOM 9389 N N . GLY A 1 1192 ? -42.351 -36.008 103.842 1.00 34.47 1192 GLY A N 1
ATOM 9390 C CA . GLY A 1 1192 ? -41.437 -37.134 103.683 1.00 34.47 1192 GLY A CA 1
ATOM 9391 C C . GLY A 1 1192 ? -40.933 -37.012 102.235 1.00 34.47 1192 GLY A C 1
ATOM 9392 O O . GLY A 1 1192 ? -41.565 -36.346 101.423 1.00 34.47 1192 GLY A O 1
ATOM 9393 N N . SER A 1 1193 ? -39.697 -37.396 101.928 1.00 34.16 1193 SER A N 1
ATOM 9394 C CA . SER A 1 1193 ? -39.322 -38.775 101.589 1.00 34.16 1193 SER A CA 1
ATOM 9395 C C . SER A 1 1193 ? -39.993 -39.280 100.291 1.00 34.16 1193 SER A C 1
ATOM 9397 O O . SER A 1 1193 ? -41.068 -38.822 99.926 1.00 34.16 1193 SER A O 1
ATOM 9399 N N . PRO A 1 1194 ? -39.353 -40.200 99.567 1.00 56.28 1194 PRO A N 1
ATOM 9400 C CA . PRO A 1 1194 ? -38.445 -39.866 98.473 1.00 56.28 1194 PRO A CA 1
ATOM 9401 C C . PRO A 1 1194 ? -38.800 -40.733 97.249 1.00 56.28 1194 PRO A C 1
ATOM 9403 O O . PRO A 1 1194 ? -39.915 -41.235 97.160 1.00 56.28 1194 PRO A O 1
ATOM 9406 N N . ASN A 1 1195 ? -37.807 -40.992 96.397 1.00 33.16 1195 ASN A N 1
ATOM 9407 C CA . ASN A 1 1195 ? -37.773 -42.082 95.420 1.00 33.16 1195 ASN A CA 1
ATOM 9408 C C . ASN A 1 1195 ? -38.606 -41.853 94.149 1.00 33.16 1195 ASN A C 1
ATOM 9410 O O . ASN A 1 1195 ? -39.703 -41.321 94.175 1.00 33.16 1195 ASN A O 1
ATOM 9414 N N . SER A 1 1196 ? -38.147 -42.255 92.974 1.00 34.56 1196 SER A N 1
ATOM 9415 C CA . SER A 1 1196 ? -36.904 -42.907 92.557 1.00 34.56 1196 SER A CA 1
ATOM 9416 C C . SER A 1 1196 ? -36.991 -43.071 91.038 1.00 34.56 1196 SER A C 1
ATOM 9418 O O . SER A 1 1196 ? -38.084 -42.992 90.488 1.00 34.56 1196 SER A O 1
ATOM 9420 N N . SER A 1 1197 ? -35.846 -43.394 90.424 1.00 32.78 1197 SER A N 1
ATOM 9421 C CA . SER A 1 1197 ? -35.700 -44.391 89.342 1.00 32.78 1197 SER A CA 1
ATOM 9422 C C . SER A 1 1197 ? -36.604 -44.244 88.105 1.00 32.78 1197 SER A C 1
ATOM 9424 O O . SER A 1 1197 ? -37.814 -44.377 88.184 1.00 32.78 1197 SER A O 1
ATOM 9426 N N . GLY A 1 1198 ? -36.093 -44.126 86.892 1.00 33.94 1198 GLY A N 1
ATOM 9427 C CA . GLY A 1 1198 ? -34.782 -44.504 86.399 1.00 33.94 1198 GLY A CA 1
ATOM 9428 C C . GLY A 1 1198 ? -34.839 -44.580 84.882 1.00 33.94 1198 GLY A C 1
ATOM 9429 O O . GLY A 1 1198 ? -35.922 -44.721 84.327 1.00 33.94 1198 GLY A O 1
ATOM 9430 N N . SER A 1 1199 ? -33.648 -44.512 84.283 1.00 33.09 1199 SER A N 1
ATOM 9431 C CA . SER A 1 1199 ? -33.177 -45.363 83.175 1.00 33.09 1199 SER A CA 1
ATOM 9432 C C . SER A 1 1199 ? -34.092 -45.497 81.950 1.00 33.09 1199 SER A C 1
ATOM 9434 O O . SER A 1 1199 ? -35.213 -45.972 82.048 1.00 33.09 1199 SER A O 1
ATOM 9436 N N . VAL A 1 1200 ? -33.661 -45.164 80.738 1.00 39.09 1200 VAL A N 1
ATOM 9437 C CA . VAL A 1 1200 ? -32.581 -45.785 79.940 1.00 39.09 1200 VAL A CA 1
ATOM 9438 C C . VAL A 1 1200 ? -32.169 -44.708 78.913 1.00 39.09 1200 VAL A C 1
ATOM 9440 O O . VAL A 1 1200 ? -33.055 -44.058 78.374 1.00 39.09 1200 VAL A O 1
ATOM 9443 N N . GLY A 1 1201 ? -30.904 -44.307 78.741 1.00 35.00 1201 GLY A N 1
ATOM 9444 C CA . GLY A 1 1201 ? -29.824 -45.047 78.062 1.00 35.00 1201 GLY A CA 1
ATOM 9445 C C . GLY A 1 1201 ? -29.781 -44.685 76.554 1.00 35.00 1201 GLY A C 1
ATOM 9446 O O . GLY A 1 1201 ? -30.779 -44.200 76.042 1.00 35.00 1201 GLY A O 1
ATOM 9447 N N . PRO A 1 1202 ? -28.671 -44.912 75.832 1.00 51.50 1202 PRO A N 1
ATOM 9448 C CA . PRO A 1 1202 ? -27.557 -43.958 75.717 1.00 51.50 1202 PRO A CA 1
ATOM 9449 C C . PRO A 1 1202 ? -27.118 -43.661 74.255 1.00 51.50 1202 PRO A C 1
ATOM 9451 O O . PRO A 1 1202 ? -27.728 -44.148 73.314 1.00 51.50 1202 PRO A O 1
ATOM 9454 N N . GLN A 1 1203 ? -25.986 -42.942 74.146 1.00 32.19 1203 GLN A N 1
ATOM 9455 C CA . GLN A 1 1203 ? -24.989 -42.905 73.049 1.00 32.19 1203 GLN A CA 1
ATOM 9456 C C . GLN A 1 1203 ? -25.185 -41.938 71.859 1.00 32.19 1203 GLN A C 1
ATOM 9458 O O . GLN A 1 1203 ? -26.079 -42.107 71.041 1.00 32.19 1203 GLN A O 1
ATOM 9463 N N . TYR A 1 1204 ? -24.325 -40.897 71.832 1.00 35.44 1204 TYR A N 1
ATOM 9464 C CA . TYR A 1 1204 ? -23.155 -40.705 70.931 1.00 35.44 1204 TYR A CA 1
ATOM 9465 C C . TYR A 1 1204 ? -23.204 -41.443 69.572 1.00 35.44 1204 TYR A C 1
ATOM 9467 O O . TYR A 1 1204 ? -23.529 -42.623 69.551 1.00 35.44 1204 TYR A O 1
ATOM 9475 N N . ASP A 1 1205 ? -22.901 -40.854 68.409 1.00 32.56 1205 ASP A N 1
ATOM 9476 C CA . ASP A 1 1205 ? -21.730 -40.038 68.032 1.00 32.56 1205 ASP A CA 1
ATOM 9477 C C . ASP A 1 1205 ? -21.991 -39.126 66.804 1.00 32.56 1205 ASP A C 1
ATOM 9479 O O . ASP A 1 1205 ? -22.930 -39.365 66.045 1.00 32.56 1205 ASP A O 1
ATOM 9483 N N . MET A 1 1206 ? -21.044 -38.190 66.611 1.00 37.19 1206 MET A N 1
ATOM 9484 C CA . MET A 1 1206 ? -20.790 -37.224 65.515 1.00 37.19 1206 MET A CA 1
ATOM 9485 C C . MET A 1 1206 ? -21.514 -35.878 65.560 1.00 37.19 1206 MET A C 1
ATOM 9487 O O . MET A 1 1206 ? -22.726 -35.800 65.267 1.00 37.19 1206 MET A O 1
#

Foldseek 3Di:
DVVLVVVLVVLVCVCVPPVNCVLVVVQCVQLPDWDQDQDFDLDLADPDDCVPRVVSLLPQCSRFVLNVLFFDRPRDRDRDRQRQRDLRGPLVLFLDSLLLSVLSVLQSLQVSPQPPCAQHLDVVPPVPPVVLVVLLVVLCVQQQQVLCLLLQCPQQNQGDFACFQVVQVSQVFGQPNVVRHTFHQDQVSSQVSSLLSNLVRDDLLLVVLCCVVQVPDPPDDRSDPVVSVSQLQVQWDWFKWFNDGRTRPNQGWDFHFDPPDQDAPQVVVVHPPPPVVVLCVVPDQADDPPPDRPDDVVVSSVPGPGDGDTDDRPPVPRFDWDWQEPVDFDQDWFWWQDDPPDSHTHGPVVDPDQVCQQVFWFWCAVVRDTDGPDDQVRLQVDWFWPFFFFAKDKAFPVNQQWWKKFFADPVVLVVVCVVVVFDWDDDDGMITRVRDRDQVVQVVCPPVDPGIHIGGSRNCSVPLPDPDDDPDPPRCQVRLIHIDRTDTDPDQVSQQPRGWFKPCQVLQFAWDDDDDRTDTDQWWKFWLADDGSDQARDADPQWDQALLHTTRNVQRDQVSSCPPPPDPIRIHIDGTDSDQCSQCDLDRSFKAWQADPDHRHGRSVDDPVSNVSSVTDIDTSIDMGGIGTGGTDIDRIDTDRGDIDRRMDTDTSRRNPPVVSVSSSVSSVVQSSQSSVLSSLLSCQSNVLSSQLRCCGSPDPPHFLVSLVVVLCQKRFRHKHKDAAQDWDKRHHSFWIKIDHNHFFQHRIKMKIKIKGWLLLQADADDFAQLQFFAPDDLGQALEAEPLRARFWHFFGIKMKIFIPFCVGGFKMKIKGWGHPDDPSRPQFDDKFKWWDLDPPDSHTYTLPAPAWDWDDDGPTIIIMDMDTPVSDDPSNGGMIMITIITGDPPRNPDDHQLDDPVLLVLLQVVLVLLVVLLVLLVVQLVVCVVPDPDDDDDLSNLLSVLSNVLSVLSNCLSVCVSVCVCPPPSLVNNCSVCVSLLSLLLSLLSLLLVLVVVLCVVPPPDDPVVSVVSSCVSNVVSVVVVVVLSVCCCPPQVVVLPDDSNSSNDRPPPCVSNVVSNVSSVVVLVVSLVSLVVSLVSVVVSLVSLVVVPVVDPDDPVSVLSSVLVVLLSVLSVLLSVLSVVCVVPVDNDSVSVSVNCCRNRSVSSVVSSVSVVVVVVVVVVVVVVVVVPPPDDDDDDDDDDDDDDDDDDDDDDDDDDDDD